Protein 2AD6 (pdb70)

Structure (mmCIF, N/CA/C/O backbone):
data_2AD6
#
_entry.id   2AD6
#
_cell.length_a   201.583
_cell.length_b   61.947
_cell.length_c   123.804
_cell.angle_alpha   90.00
_cell.angle_beta   123.30
_cell.angle_gamma   90.00
#
_symmetry.space_group_name_H-M   'C 1 2 1'
#
loop_
_entity.id
_entity.type
_entity.pdbx_description
1 polymer 'Methanol dehydrogenase subunit 1'
2 polymer 'Methanol dehydrogenase subunit 2'
3 non-polymer 'CALCIUM ION'
4 non-polymer 'PYRROLOQUINOLINE QUINONE'
5 water water
#
loop_
_atom_site.group_PDB
_atom_site.id
_atom_site.type_symbol
_atom_site.label_atom_id
_atom_site.label_alt_id
_atom_site.label_comp_id
_atom_site.label_asym_id
_atom_site.label_entity_id
_atom_site.label_seq_id
_atom_site.pdbx_PDB_ins_code
_atom_site.Cartn_x
_atom_site.Cartn_y
_atom_site.Cartn_z
_atom_site.occupancy
_atom_site.B_iso_or_equiv
_atom_site.auth_seq_id
_atom_site.auth_comp_id
_atom_site.auth_asym_id
_atom_site.auth_atom_id
_atom_site.pdbx_PDB_model_num
ATOM 1 N N . ASP A 1 1 ? 4.423 -8.485 8.725 1.00 13.63 1 ASP A N 1
ATOM 2 C CA . ASP A 1 1 ? 3.945 -8.901 7.376 1.00 14.58 1 ASP A CA 1
ATOM 3 C C . ASP A 1 1 ? 4.184 -10.394 7.194 1.00 13.96 1 ASP A C 1
ATOM 4 O O . ASP A 1 1 ? 4.562 -11.090 8.137 1.00 13.46 1 ASP A O 1
ATOM 9 N N . ALA A 1 2 ? 3.969 -10.879 5.975 1.00 14.48 2 ALA A N 1
ATOM 10 C CA . ALA A 1 2 ? 4.157 -12.289 5.666 1.00 14.58 2 ALA A CA 1
ATOM 11 C C . ALA A 1 2 ? 5.599 -12.743 5.883 1.00 13.69 2 ALA A C 1
ATOM 12 O O . ALA A 1 2 ? 5.840 -13.867 6.326 1.00 14.22 2 ALA A O 1
ATOM 14 N N . ASP A 1 3 ? 6.558 -11.879 5.566 1.00 14.13 3 ASP A N 1
ATOM 15 C CA . ASP A 1 3 ? 7.958 -12.235 5.744 1.00 13.28 3 ASP A CA 1
ATOM 16 C C . ASP A 1 3 ? 8.272 -12.405 7.227 1.00 13.49 3 ASP A C 1
ATOM 17 O O . ASP A 1 3 ? 8.991 -13.329 7.612 1.00 13.34 3 ASP A O 1
ATOM 22 N N . LEU A 1 4 ? 7.744 -11.514 8.061 1.00 12.70 4 LEU A N 1
ATOM 23 C CA . LEU A 1 4 ? 7.981 -11.631 9.495 1.00 12.26 4 LEU A CA 1
ATOM 24 C C . LEU A 1 4 ? 7.389 -12.952 9.980 1.00 12.37 4 LEU A C 1
ATOM 25 O O . LEU A 1 4 ? 8.025 -13.674 10.741 1.00 11.79 4 LEU A O 1
ATOM 30 N N . ASP A 1 5 ? 6.177 -13.272 9.532 1.00 12.53 5 ASP A N 1
ATOM 31 C CA . ASP A 1 5 ? 5.539 -14.524 9.931 1.00 13.07 5 ASP A CA 1
ATOM 32 C C . ASP A 1 5 ? 6.436 -15.704 9.574 1.00 12.49 5 ASP A C 1
ATOM 33 O O . ASP A 1 5 ? 6.564 -16.650 10.347 1.00 12.82 5 ASP A O 1
ATOM 38 N N . LYS A 1 6 ? 7.053 -15.645 8.397 1.00 13.17 6 LYS A N 1
ATOM 39 C CA . LYS A 1 6 ? 7.936 -16.718 7.957 1.00 13.84 6 LYS A CA 1
ATOM 40 C C . LYS A 1 6 ? 9.076 -16.916 8.953 1.00 13.28 6 LYS A C 1
ATOM 41 O O . LYS A 1 6 ? 9.410 -18.046 9.304 1.00 13.82 6 LYS A O 1
ATOM 47 N N . GLN A 1 7 ? 9.669 -15.816 9.410 1.00 13.31 7 GLN A N 1
ATOM 48 C CA . GLN A 1 7 ? 10.759 -15.903 10.378 1.00 13.44 7 GLN A CA 1
ATOM 49 C C . GLN A 1 7 ? 10.249 -16.386 11.728 1.00 13.29 7 GLN A C 1
ATOM 50 O O . GLN A 1 7 ? 10.903 -17.182 12.403 1.00 13.18 7 GLN A O 1
ATOM 56 N N . VAL A 1 8 ? 9.078 -15.898 12.123 1.00 12.44 8 VAL A N 1
ATOM 57 C CA . VAL A 1 8 ? 8.482 -16.301 13.387 1.00 12.41 8 VAL A CA 1
ATOM 58 C C . VAL A 1 8 ? 8.275 -17.815 13.396 1.00 12.66 8 VAL A C 1
ATOM 59 O O . VAL A 1 8 ? 8.451 -18.470 14.422 1.00 13.85 8 VAL A O 1
ATOM 63 N N . ASN A 1 9 ? 7.913 -18.370 12.242 1.00 13.67 9 ASN A N 1
ATOM 64 C CA . ASN A 1 9 ? 7.676 -19.804 12.137 1.00 14.76 9 ASN A CA 1
ATOM 65 C C . ASN A 1 9 ? 8.920 -20.618 11.799 1.00 15.20 9 ASN A C 1
ATOM 66 O O . ASN A 1 9 ? 8.830 -21.819 11.536 1.00 17.34 9 ASN A O 1
ATOM 71 N N . THR A 1 10 ? 10.079 -19.969 11.808 1.00 14.35 10 THR A N 1
ATOM 72 C CA . THR A 1 10 ? 11.333 -20.656 11.519 1.00 14.81 10 THR A CA 1
ATOM 73 C C . THR A 1 10 ? 11.976 -21.078 12.834 1.00 15.22 10 THR A C 1
ATOM 74 O O . THR A 1 10 ? 12.325 -20.234 13.660 1.00 14.48 10 THR A O 1
ATOM 78 N N . ALA A 1 11 ? 12.127 -22.384 13.027 1.00 14.42 11 ALA A N 1
ATOM 79 C CA . ALA A 1 11 ? 12.720 -22.908 14.249 1.00 13.91 11 ALA A CA 1
ATOM 80 C C . ALA A 1 11 ? 14.114 -22.343 14.478 1.00 12.85 11 ALA A C 1
ATOM 81 O O . ALA A 1 11 ? 14.959 -22.358 13.584 1.00 13.06 11 ALA A O 1
ATOM 83 N N . GLY A 1 12 ? 14.343 -21.830 15.681 1.00 12.06 12 GLY A N 1
ATOM 84 C CA . GLY A 1 12 ? 15.649 -21.290 16.011 1.00 12.41 12 GLY A CA 1
ATOM 85 C C . GLY A 1 12 ? 15.903 -19.845 15.627 1.00 12.45 12 GLY A C 1
ATOM 86 O O . GLY A 1 12 ? 16.986 -19.324 15.887 1.00 12.68 12 GLY A O 1
ATOM 87 N N . ALA A 1 13 ? 14.930 -19.195 14.996 1.00 11.34 13 ALA A N 1
ATOM 88 C CA . ALA A 1 13 ? 15.092 -17.794 14.615 1.00 10.57 13 ALA A CA 1
ATOM 89 C C . ALA A 1 13 ? 14.597 -16.914 15.761 1.00 10.04 13 ALA A C 1
ATOM 90 O O . ALA A 1 13 ? 13.900 -17.388 16.655 1.00 10.34 13 ALA A O 1
ATOM 92 N N . TRP A 1 14 ? 14.966 -15.639 15.740 1.00 8.27 14 TRP A N 1
ATOM 93 C CA . TRP A 1 14 ? 14.544 -14.702 16.783 1.00 8.36 14 TRP A CA 1
ATOM 94 C C . TRP A 1 14 ? 14.330 -13.339 16.125 1.00 9.54 14 TRP A C 1
ATOM 95 O O . TRP A 1 14 ? 15.157 -12.436 16.246 1.00 10.09 14 TRP A O 1
ATOM 106 N N . PRO A 1 15 ? 13.200 -13.178 15.418 1.00 8.36 15 PRO A N 1
ATOM 107 C CA . PRO A 1 15 ? 12.840 -11.945 14.713 1.00 9.16 15 PRO A CA 1
ATOM 108 C C . PRO A 1 15 ? 12.105 -10.878 15.518 1.00 8.64 15 PRO A C 1
ATOM 109 O O . PRO A 1 15 ? 11.868 -9.781 15.011 1.00 8.99 15 PRO A O 1
ATOM 113 N N . ILE A 1 16 ? 11.741 -11.197 16.757 1.00 8.62 16 ILE A N 1
ATOM 114 C CA . ILE A 1 16 ? 11.018 -10.256 17.609 1.00 9.32 16 ILE A CA 1
ATOM 115 C C . ILE A 1 16 ? 11.646 -10.166 18.999 1.00 9.33 16 ILE A C 1
ATOM 116 O O . ILE A 1 16 ? 11.871 -11.180 19.659 1.00 9.70 16 ILE A O 1
ATOM 121 N N . ALA A 1 17 ? 11.914 -8.936 19.434 1.00 8.55 17 ALA A N 1
ATOM 122 C CA . ALA A 1 17 ? 12.545 -8.666 20.724 1.00 8.75 17 ALA A CA 1
ATOM 123 C C . ALA A 1 17 ? 11.914 -9.387 21.906 1.00 8.82 17 ALA A C 1
ATOM 124 O O . ALA A 1 17 ? 12.617 -9.877 22.795 1.00 9.02 17 ALA A O 1
ATOM 126 N N . THR A 1 18 ? 10.588 -9.447 21.922 1.00 8.45 18 THR A N 1
ATOM 127 C CA . THR A 1 18 ? 9.873 -10.088 23.013 1.00 9.60 18 THR A CA 1
ATOM 128 C C . THR A 1 18 ? 9.626 -11.585 22.828 1.00 9.47 18 THR A C 1
ATOM 129 O O . THR A 1 18 ? 8.901 -12.196 23.613 1.00 9.02 18 THR A O 1
ATOM 133 N N . GLY A 1 19 ? 10.224 -12.168 21.791 1.00 10.16 19 GLY A N 1
ATOM 134 C CA . GLY A 1 19 ? 10.089 -13.597 21.560 1.00 10.26 19 GLY A CA 1
ATOM 135 C C . GLY A 1 19 ? 8.960 -14.068 20.662 1.00 10.31 19 GLY A C 1
ATOM 136 O O . GLY A 1 19 ? 8.909 -15.244 20.296 1.00 10.93 19 GLY A O 1
ATOM 137 N N . GLY A 1 20 ? 8.061 -13.160 20.304 1.00 10.02 20 GLY A N 1
ATOM 138 C CA . GLY A 1 20 ? 6.936 -13.523 19.460 1.00 10.57 20 GLY A CA 1
ATOM 139 C C . GLY A 1 20 ? 5.840 -12.486 19.587 1.00 10.76 20 GLY A C 1
ATOM 140 O O . GLY A 1 20 ? 5.972 -11.540 20.363 1.00 10.71 20 GLY A O 1
ATOM 141 N N . TYR A 1 21 ? 4.754 -12.657 18.841 1.00 10.20 21 TYR A N 1
ATOM 142 C CA . TYR A 1 21 ? 3.656 -11.697 18.890 1.00 9.90 21 TYR A CA 1
ATOM 143 C C . TYR A 1 21 ? 3.018 -11.573 20.273 1.00 9.23 21 TYR A C 1
ATOM 144 O O . TYR A 1 21 ? 2.631 -10.478 20.683 1.00 8.61 21 TYR A O 1
ATOM 153 N N . TYR A 1 22 ? 2.910 -12.691 20.986 1.00 10.28 22 TYR A N 1
ATOM 154 C CA . TYR A 1 22 ? 2.316 -12.699 22.322 1.00 10.76 22 TYR A CA 1
ATOM 155 C C . TYR A 1 22 ? 3.298 -12.210 23.381 1.00 9.54 22 TYR A C 1
ATOM 156 O O . TYR A 1 22 ? 2.942 -12.065 24.552 1.00 9.80 22 TYR A O 1
ATOM 165 N N . SER A 1 23 ? 4.539 -11.979 22.963 1.00 9.93 23 SER A N 1
ATOM 166 C CA . SER A 1 23 ? 5.584 -11.494 23.858 1.00 10.20 23 SER A CA 1
ATOM 167 C C . SER A 1 23 ? 5.772 -12.328 25.125 1.00 9.85 23 SER A C 1
ATOM 168 O O . SER A 1 23 ? 5.912 -11.788 26.226 1.00 10.02 23 SER A O 1
ATOM 171 N N . GLN A 1 24 ? 5.786 -13.648 24.961 1.00 9.52 24 GLN A N 1
ATOM 172 C CA . GLN A 1 24 ? 5.970 -14.565 26.081 1.00 9.94 24 GLN A CA 1
ATOM 173 C C . GLN A 1 24 ? 7.454 -14.755 26.375 1.00 10.04 24 GLN A C 1
ATOM 174 O O . GLN A 1 24 ? 7.825 -15.395 27.362 1.00 8.90 24 GLN A O 1
ATOM 180 N N . HIS A 1 25 ? 8.289 -14.197 25.501 1.00 9.20 25 HIS A N 1
ATOM 181 C CA . HIS A 1 25 ? 9.743 -14.258 25.622 1.00 9.41 25 HIS A CA 1
ATOM 182 C C . HIS A 1 25 ? 10.247 -15.626 26.077 1.00 9.92 25 HIS A C 1
ATOM 183 O O . HIS A 1 25 ? 10.944 -15.757 27.091 1.00 9.68 25 HIS A O 1
ATOM 190 N N . ASN A 1 26 ? 9.884 -16.649 25.310 1.00 9.85 26 ASN A N 1
ATOM 191 C CA . ASN A 1 26 ? 10.299 -18.012 25.603 1.00 10.07 26 ASN A CA 1
ATOM 192 C C . ASN A 1 26 ? 10.777 -18.707 24.331 1.00 10.45 26 ASN A C 1
ATOM 193 O O . ASN A 1 26 ? 10.788 -18.109 23.250 1.00 10.40 26 ASN A O 1
ATOM 198 N N . SER A 1 27 ? 11.180 -19.964 24.461 1.00 10.34 27 SER A N 1
ATOM 199 C CA . SER A 1 27 ? 11.670 -20.718 23.318 1.00 10.45 27 SER A CA 1
ATOM 200 C C . SER A 1 27 ? 11.507 -22.215 23.497 1.00 10.79 27 SER A C 1
ATOM 201 O O . SER A 1 27 ? 11.685 -22.742 24.596 1.00 11.04 27 SER A O 1
ATOM 204 N N . PRO A 1 28 ? 11.160 -22.923 22.412 1.00 11.44 28 PRO A N 1
ATOM 205 C CA . PRO A 1 28 ? 10.988 -24.374 22.485 1.00 12.17 28 PRO A CA 1
ATOM 206 C C . PRO A 1 28 ? 12.322 -25.115 22.361 1.00 12.22 28 PRO A C 1
ATOM 207 O O . PRO A 1 28 ? 12.367 -26.341 22.462 1.00 12.75 28 PRO A O 1
ATOM 211 N N . LEU A 1 29 ? 13.405 -24.370 22.144 1.00 11.67 29 LEU A N 1
ATOM 212 C CA . LEU A 1 29 ? 14.728 -24.983 22.020 1.00 11.92 29 LEU A CA 1
ATOM 213 C C . LEU A 1 29 ? 15.088 -25.616 23.356 1.00 12.47 29 LEU A C 1
ATOM 214 O O . LEU A 1 29 ? 15.163 -24.929 24.376 1.00 13.07 29 LEU A O 1
ATOM 219 N N . ALA A 1 30 ? 15.315 -26.928 23.342 1.00 13.14 30 ALA A N 1
ATOM 220 C CA . ALA A 1 30 ? 15.619 -27.660 24.563 1.00 12.70 30 ALA A CA 1
ATOM 221 C C . ALA A 1 30 ? 16.954 -28.396 24.596 1.00 13.12 30 ALA A C 1
ATOM 222 O O . ALA A 1 30 ? 17.165 -29.245 25.463 1.00 14.38 30 ALA A O 1
ATOM 224 N N . GLN A 1 31 ? 17.857 -28.082 23.673 1.00 12.76 31 GLN A N 1
ATOM 225 C CA . GLN A 1 31 ? 19.153 -28.748 23.664 1.00 13.12 31 GLN A CA 1
ATOM 226 C C . GLN A 1 31 ? 19.837 -28.523 25.006 1.00 13.00 31 GLN A C 1
ATOM 227 O O . GLN A 1 31 ? 20.403 -29.449 25.592 1.00 13.53 31 GLN A O 1
ATOM 233 N N . ILE A 1 32 ? 19.793 -27.285 25.485 1.00 12.62 32 ILE A N 1
ATOM 234 C CA . ILE A 1 32 ? 20.382 -26.961 26.777 1.00 11.93 32 ILE A CA 1
ATOM 235 C C . ILE A 1 32 ? 19.286 -27.189 27.811 1.00 11.91 32 ILE A C 1
ATOM 236 O O . ILE A 1 32 ? 18.195 -26.622 27.705 1.00 12.78 32 ILE A O 1
ATOM 241 N N . ASN A 1 33 ? 19.562 -28.038 28.796 1.00 11.92 33 ASN A N 1
ATOM 242 C CA . ASN A 1 33 ? 18.580 -28.339 29.830 1.00 12.40 33 ASN A CA 1
ATOM 243 C C . ASN A 1 33 ? 19.201 -28.380 31.219 1.00 12.36 33 ASN A C 1
ATOM 244 O O . ASN A 1 33 ? 20.389 -28.114 31.385 1.00 12.54 33 ASN A O 1
ATOM 249 N N . LYS A 1 34 ? 18.388 -28.719 32.214 1.00 13.47 34 LYS A N 1
ATOM 250 C CA . LYS A 1 34 ? 18.849 -28.778 33.595 1.00 13.52 34 LYS A CA 1
ATOM 251 C C . LYS A 1 34 ? 20.046 -29.700 33.800 1.00 13.98 34 LYS A C 1
ATOM 252 O O . LYS A 1 34 ? 20.936 -29.400 34.594 1.00 15.47 34 LYS A O 1
ATOM 258 N N . SER A 1 35 ? 20.068 -30.819 33.083 1.00 14.52 35 SER A N 1
ATOM 259 C CA . SER A 1 35 ? 21.144 -31.792 33.229 1.00 15.77 35 SER A CA 1
ATOM 260 C C . SER A 1 35 ? 22.487 -31.409 32.619 1.00 15.73 35 SER A C 1
ATOM 261 O O . SER A 1 35 ? 23.525 -31.889 33.072 1.00 16.89 35 SER A O 1
ATOM 264 N N . ASN A 1 36 ? 22.486 -30.549 31.605 1.00 14.11 36 ASN A N 1
ATOM 265 C CA . ASN A 1 36 ? 23.744 -30.180 30.965 1.00 13.05 36 ASN A CA 1
ATOM 266 C C . ASN A 1 36 ? 24.101 -28.698 30.981 1.00 12.70 36 ASN A C 1
ATOM 267 O O . ASN A 1 36 ? 25.153 -28.314 30.468 1.00 12.97 36 ASN A O 1
ATOM 272 N N . VAL A 1 37 ? 23.250 -27.864 31.569 1.00 12.66 37 VAL A N 1
ATOM 273 C CA . VAL A 1 37 ? 23.528 -26.432 31.589 1.00 12.30 37 VAL A CA 1
ATOM 274 C C . VAL A 1 37 ? 24.865 -26.111 32.258 1.00 12.91 37 VAL A C 1
ATOM 275 O O . VAL A 1 37 ? 25.504 -25.111 31.931 1.00 11.91 37 VAL A O 1
ATOM 279 N N . LYS A 1 38 ? 25.296 -26.965 33.180 1.00 11.67 38 LYS A N 1
ATOM 280 C CA . LYS A 1 38 ? 26.566 -26.750 33.864 1.00 14.07 38 LYS A CA 1
ATOM 281 C C . LYS A 1 38 ? 27.724 -26.754 32.868 1.00 14.10 38 LYS A C 1
ATOM 282 O O . LYS A 1 38 ? 28.796 -26.213 33.148 1.00 15.17 38 LYS A O 1
ATOM 288 N N . ASN A 1 39 ? 27.505 -27.358 31.704 1.00 13.97 39 ASN A N 1
ATOM 289 C CA . ASN A 1 39 ? 28.547 -27.442 30.684 1.00 14.32 39 ASN A CA 1
ATOM 290 C C . ASN A 1 39 ? 28.521 -26.311 29.660 1.00 14.29 39 ASN A C 1
ATOM 291 O O . ASN A 1 39 ? 29.317 -26.303 28.722 1.00 15.40 39 ASN A O 1
ATOM 296 N N . VAL A 1 40 ? 27.609 -25.360 29.832 1.00 12.26 40 VAL A N 1
ATOM 297 C CA . VAL A 1 40 ? 27.526 -24.238 28.904 1.00 12.23 40 VAL A CA 1
ATOM 298 C C . VAL A 1 40 ? 28.764 -23.354 29.042 1.00 12.70 40 VAL A C 1
ATOM 299 O O . VAL A 1 40 ? 29.244 -23.103 30.148 1.00 12.24 40 VAL A O 1
ATOM 303 N N . LYS A 1 41 ? 29.282 -22.895 27.908 1.00 12.05 41 LYS A N 1
ATOM 304 C CA . LYS A 1 41 ? 30.470 -22.052 27.900 1.00 12.27 41 LYS A CA 1
ATOM 305 C C . LYS A 1 41 ? 30.332 -20.940 26.874 1.00 12.11 41 LYS A C 1
ATOM 306 O O . LYS A 1 41 ? 29.451 -20.979 26.018 1.00 11.25 41 LYS A O 1
ATOM 312 N N . ALA A 1 42 ? 31.203 -19.942 26.969 1.00 10.75 42 ALA A N 1
ATOM 313 C CA . ALA A 1 42 ? 31.170 -18.835 26.027 1.00 10.85 42 ALA A CA 1
ATOM 314 C C . ALA A 1 42 ? 31.538 -19.359 24.641 1.00 10.69 42 ALA A C 1
ATOM 315 O O . ALA A 1 42 ? 32.491 -20.127 24.492 1.00 11.53 42 ALA A O 1
ATOM 317 N N . ALA A 1 43 ? 30.768 -18.952 23.634 1.00 10.68 43 ALA A N 1
ATOM 318 C CA . ALA A 1 43 ? 31.006 -19.369 22.255 1.00 10.10 43 ALA A CA 1
ATOM 319 C C . ALA A 1 43 ? 31.825 -18.308 21.527 1.00 9.87 43 ALA A C 1
ATOM 320 O O . ALA A 1 43 ? 32.812 -18.615 20.862 1.00 11.21 43 ALA A O 1
ATOM 322 N N . TRP A 1 44 ? 31.396 -17.057 21.656 1.00 9.11 44 TRP A N 1
ATOM 323 C CA . TRP A 1 44 ? 32.073 -15.920 21.045 1.00 9.09 44 TRP A CA 1
ATOM 324 C C . TRP A 1 44 ? 31.496 -14.632 21.615 1.00 9.03 44 TRP A C 1
ATOM 325 O O . TRP A 1 44 ? 30.528 -14.663 22.375 1.00 9.15 44 TRP A O 1
ATOM 336 N N . SER A 1 45 ? 32.095 -13.501 21.260 1.00 8.66 45 SER A N 1
ATOM 337 C CA . SER A 1 45 ? 31.634 -12.214 21.766 1.00 9.32 45 SER A CA 1
ATOM 338 C C . SER A 1 45 ? 31.818 -11.110 20.734 1.00 8.50 45 SER A C 1
ATOM 339 O O . SER A 1 45 ? 32.542 -11.281 19.755 1.00 8.86 45 SER A O 1
ATOM 342 N N . PHE A 1 46 ? 31.175 -9.971 20.972 1.00 7.39 46 PHE A N 1
ATOM 343 C CA . PHE A 1 46 ? 31.235 -8.853 20.038 1.00 8.60 46 PHE A CA 1
ATOM 344 C C . PHE A 1 46 ? 31.032 -7.518 20.746 1.00 8.67 46 PHE A C 1
ATOM 345 O O . PHE A 1 46 ? 29.991 -7.291 21.353 1.00 8.33 46 PHE A O 1
ATOM 353 N N . SER A 1 47 ? 32.019 -6.633 20.656 1.00 7.84 47 SER A N 1
ATOM 354 C CA . SER A 1 47 ? 31.908 -5.318 21.281 1.00 8.16 47 SER A CA 1
ATOM 355 C C . SER A 1 47 ? 31.275 -4.333 20.302 1.00 8.53 47 SER A C 1
ATOM 356 O O . SER A 1 47 ? 31.555 -4.371 19.107 1.00 8.74 47 SER A O 1
ATOM 359 N N . THR A 1 48 ? 30.426 -3.448 20.812 1.00 8.20 48 THR A N 1
ATOM 360 C CA . THR A 1 48 ? 29.769 -2.457 19.968 1.00 8.62 48 THR A CA 1
ATOM 361 C C . THR A 1 48 ? 30.628 -1.208 19.779 1.00 9.63 48 THR A C 1
ATOM 362 O O . THR A 1 48 ? 30.351 -0.388 18.905 1.00 9.29 48 THR A O 1
ATOM 366 N N . GLY A 1 49 ? 31.663 -1.062 20.603 1.00 8.56 49 GLY A N 1
ATOM 367 C CA . GLY A 1 49 ? 32.515 0.111 20.504 1.00 10.40 49 GLY A CA 1
ATOM 368 C C . GLY A 1 49 ? 31.829 1.330 21.096 1.00 9.53 49 GLY A C 1
ATOM 369 O O . GLY A 1 49 ? 32.211 2.468 20.820 1.00 11.08 49 GLY A O 1
ATOM 370 N N . VAL A 1 50 ? 30.808 1.082 21.914 1.00 8.51 50 VAL A N 1
ATOM 371 C CA . VAL A 1 50 ? 30.040 2.136 22.565 1.00 8.45 50 VAL A CA 1
ATOM 372 C C . VAL A 1 50 ? 29.892 1.791 24.047 1.00 8.19 50 VAL A C 1
ATOM 373 O O . VAL A 1 50 ? 29.858 0.617 24.414 1.00 7.88 50 VAL A O 1
ATOM 377 N N . LEU A 1 51 ? 29.825 2.810 24.897 1.00 8.36 51 LEU A N 1
ATOM 378 C CA . LEU A 1 51 ? 29.649 2.586 26.327 1.00 9.08 51 LEU A CA 1
ATOM 379 C C . LEU A 1 51 ? 28.192 2.876 26.690 1.00 9.25 51 LEU A C 1
ATOM 380 O O . LEU A 1 51 ? 27.322 2.831 25.820 1.00 9.26 51 LEU A O 1
ATOM 385 N N . ASN A 1 52 ? 27.926 3.171 27.960 1.00 8.99 52 ASN A N 1
ATOM 386 C CA . ASN A 1 52 ? 26.566 3.443 28.425 1.00 8.84 52 ASN A CA 1
ATOM 387 C C . ASN A 1 52 ? 25.726 2.167 28.415 1.00 7.71 52 ASN A C 1
ATOM 388 O O . ASN A 1 52 ? 26.181 1.112 27.969 1.00 8.61 52 ASN A O 1
ATOM 393 N N . GLY A 1 53 ? 24.495 2.269 28.905 1.00 8.25 53 GLY A N 1
ATOM 394 C CA . GLY A 1 53 ? 23.628 1.106 28.970 1.00 8.26 53 GLY A CA 1
ATOM 395 C C . GLY A 1 53 ? 23.298 0.440 27.649 1.00 8.67 53 GLY A C 1
ATOM 396 O O . GLY A 1 53 ? 22.905 1.103 26.688 1.00 9.35 53 GLY A O 1
ATOM 397 N N . HIS A 1 54 ? 23.459 -0.879 27.604 1.00 8.54 54 HIS A N 1
ATOM 398 C CA . HIS A 1 54 ? 23.144 -1.644 26.402 1.00 7.58 54 HIS A CA 1
ATOM 399 C C . HIS A 1 54 ? 21.936 -2.532 26.663 1.00 7.87 54 HIS A C 1
ATOM 400 O O . HIS A 1 54 ? 22.059 -3.679 27.098 1.00 8.43 54 HIS A O 1
ATOM 407 N N . GLU A 1 55 ? 20.755 -1.977 26.405 1.00 8.13 55 GLU A N 1
ATOM 408 C CA . GLU A 1 55 ? 19.512 -2.701 26.620 1.00 8.06 55 GLU A CA 1
ATOM 409 C C . GLU A 1 55 ? 19.118 -3.544 25.418 1.00 8.21 55 GLU A C 1
ATOM 410 O O . GLU A 1 55 ? 19.826 -3.577 24.408 1.00 8.54 55 GLU A O 1
ATOM 416 N N . GLY A 1 56 ? 18.000 -4.247 25.547 1.00 7.65 56 GLY A N 1
ATOM 417 C CA . GLY A 1 56 ? 17.532 -5.096 24.471 1.00 8.70 56 GLY A CA 1
ATOM 418 C C . GLY A 1 56 ? 18.393 -6.326 24.250 1.00 7.80 56 GLY A C 1
ATOM 419 O O . GLY A 1 56 ? 19.176 -6.736 25.117 1.00 7.78 56 GLY A O 1
ATOM 420 N N . ALA A 1 57 ? 18.244 -6.914 23.069 1.00 9.12 57 ALA A N 1
ATOM 421 C CA . ALA A 1 57 ? 18.978 -8.112 22.685 1.00 8.77 57 ALA A CA 1
ATOM 422 C C . ALA A 1 57 ? 19.025 -8.147 21.161 1.00 8.20 57 ALA A C 1
ATOM 423 O O . ALA A 1 57 ? 18.217 -7.504 20.496 1.00 7.83 57 ALA A O 1
ATOM 425 N N . PRO A 1 58 ? 19.967 -8.905 20.585 1.00 8.88 58 PRO A N 1
ATOM 426 C CA . PRO A 1 58 ? 20.060 -8.969 19.126 1.00 8.89 58 PRO A CA 1
ATOM 427 C C . PRO A 1 58 ? 18.947 -9.779 18.476 1.00 9.55 58 PRO A C 1
ATOM 428 O O . PRO A 1 58 ? 18.232 -10.528 19.144 1.00 9.19 58 PRO A O 1
ATOM 432 N N . LEU A 1 59 ? 18.800 -9.603 17.168 1.00 8.87 59 LEU A N 1
ATOM 433 C CA . LEU A 1 59 ? 17.807 -10.345 16.398 1.00 8.87 59 LEU A CA 1
ATOM 434 C C . LEU A 1 59 ? 18.546 -11.365 15.549 1.00 8.69 59 LEU A C 1
ATOM 435 O O . LEU A 1 59 ? 19.700 -11.155 15.174 1.00 9.96 59 LEU A O 1
ATOM 440 N N . VAL A 1 60 ? 17.887 -12.478 15.258 1.00 9.97 60 VAL A N 1
ATOM 441 C CA . VAL A 1 60 ? 18.474 -13.491 14.399 1.00 9.52 60 VAL A CA 1
ATOM 442 C C . VAL A 1 60 ? 17.451 -13.810 13.316 1.00 10.14 60 VAL A C 1
ATOM 443 O O . VAL A 1 60 ? 16.334 -14.242 13.603 1.00 10.24 60 VAL A O 1
ATOM 447 N N . ILE A 1 61 ? 17.838 -13.546 12.073 1.00 9.76 61 ILE A N 1
ATOM 448 C CA . ILE A 1 61 ? 16.990 -13.788 10.911 1.00 10.61 61 ILE A CA 1
ATOM 449 C C . ILE A 1 61 ? 17.764 -14.761 10.033 1.00 10.50 61 ILE A C 1
ATOM 450 O O . ILE A 1 61 ? 18.830 -14.426 9.519 1.00 10.18 61 ILE A O 1
ATOM 455 N N . GLY A 1 62 ? 17.236 -15.965 9.860 1.00 10.86 62 GLY A N 1
ATOM 456 C CA . GLY A 1 62 ? 17.954 -16.942 9.064 1.00 10.75 62 GLY A CA 1
ATOM 457 C C . GLY A 1 62 ? 19.298 -17.194 9.725 1.00 10.11 62 GLY A C 1
ATOM 458 O O . GLY A 1 62 ? 19.355 -17.513 10.914 1.00 10.91 62 GLY A O 1
ATOM 459 N N . ASP A 1 63 ? 20.379 -17.037 8.966 1.00 10.04 63 ASP A N 1
ATOM 460 C CA . ASP A 1 63 ? 21.726 -17.252 9.492 1.00 10.72 63 ASP A CA 1
ATOM 461 C C . ASP A 1 63 ? 22.419 -15.923 9.793 1.00 10.60 63 ASP A C 1
ATOM 462 O O . ASP A 1 63 ? 23.644 -15.861 9.908 1.00 11.60 63 ASP A O 1
ATOM 467 N N . MET A 1 64 ? 21.626 -14.865 9.929 1.00 10.97 64 MET A N 1
ATOM 468 C CA . MET A 1 64 ? 22.158 -13.536 10.206 1.00 10.51 64 MET A CA 1
ATOM 469 C C . MET A 1 64 ? 21.754 -13.012 11.580 1.00 10.15 64 MET A C 1
ATOM 470 O O . MET A 1 64 ? 20.628 -13.222 12.029 1.00 10.98 64 MET A O 1
ATOM 475 N N . MET A 1 65 ? 22.685 -12.338 12.249 1.00 9.45 65 MET A N 1
ATOM 476 C CA . MET A 1 65 ? 22.397 -11.741 13.546 1.00 9.01 65 MET A CA 1
ATOM 477 C C . MET A 1 65 ? 22.587 -10.236 13.422 1.00 9.30 65 MET A C 1
ATOM 478 O O . MET A 1 65 ? 23.486 -9.766 12.721 1.00 9.52 65 MET A O 1
ATOM 483 N N . TYR A 1 66 ? 21.731 -9.484 14.099 1.00 8.62 66 TYR A N 1
ATOM 484 C CA . TYR A 1 66 ? 21.803 -8.034 14.069 1.00 8.87 66 TYR A CA 1
ATOM 485 C C . TYR A 1 66 ? 21.945 -7.521 15.493 1.00 9.88 66 TYR A C 1
ATOM 486 O O . TYR A 1 66 ? 21.085 -7.761 16.343 1.00 9.85 66 TYR A O 1
ATOM 495 N N . VAL A 1 67 ? 23.054 -6.829 15.738 1.00 8.55 67 VAL A N 1
ATOM 496 C CA . VAL A 1 67 ? 23.382 -6.285 17.052 1.00 8.62 67 VAL A CA 1
ATOM 497 C C . VAL A 1 67 ? 23.221 -4.766 17.066 1.00 9.15 67 VAL A C 1
ATOM 498 O O . VAL A 1 67 ? 23.522 -4.097 16.078 1.00 9.59 67 VAL A O 1
ATOM 502 N N . HIS A 1 68 ? 22.748 -4.224 18.187 1.00 8.71 68 HIS A N 1
ATOM 503 C CA . HIS A 1 68 ? 22.553 -2.782 18.305 1.00 7.61 68 HIS A CA 1
ATOM 504 C C . HIS A 1 68 ? 23.216 -2.239 19.571 1.00 8.48 68 HIS A C 1
ATOM 505 O O . HIS A 1 68 ? 23.315 -2.934 20.582 1.00 8.69 68 HIS A O 1
ATOM 512 N N . SER A 1 69 ? 23.645 -0.984 19.512 1.00 8.29 69 SER A N 1
ATOM 513 C CA . SER A 1 69 ? 24.318 -0.346 20.642 1.00 8.11 69 SER A CA 1
ATOM 514 C C . SER A 1 69 ? 23.468 0.750 21.265 1.00 8.62 69 SER A C 1
ATOM 515 O O . SER A 1 69 ? 22.349 1.014 20.829 1.00 8.74 69 SER A O 1
ATOM 518 N N . ALA A 1 70 ? 24.019 1.383 22.297 1.00 8.90 70 ALA A N 1
ATOM 519 C CA . ALA A 1 70 ? 23.359 2.505 22.944 1.00 8.86 70 ALA A CA 1
ATOM 520 C C . ALA A 1 70 ? 23.623 3.661 21.979 1.00 9.17 70 ALA A C 1
ATOM 521 O O . ALA A 1 70 ? 24.229 3.461 20.923 1.00 8.87 70 ALA A O 1
ATOM 523 N N . PHE A 1 71 ? 23.171 4.860 22.326 1.00 9.67 71 PHE A N 1
ATOM 524 C CA . PHE A 1 71 ? 23.413 6.029 21.481 1.00 9.47 71 PHE A CA 1
ATOM 525 C C . PHE A 1 71 ? 24.913 6.028 21.158 1.00 10.30 71 PHE A C 1
ATOM 526 O O . PHE A 1 71 ? 25.731 5.759 22.036 1.00 10.85 71 PHE A O 1
ATOM 534 N N . PRO A 1 72 ? 25.305 6.390 19.923 1.00 10.76 72 PRO A N 1
ATOM 535 C CA . PRO A 1 72 ? 24.553 6.827 18.741 1.00 10.42 72 PRO A CA 1
ATOM 536 C C . PRO A 1 72 ? 23.751 5.805 17.932 1.00 9.98 72 PRO A C 1
ATOM 537 O O . PRO A 1 72 ? 23.540 5.992 16.733 1.00 10.09 72 PRO A O 1
ATOM 541 N N . ASN A 1 73 ? 23.321 4.728 18.579 1.00 10.25 73 ASN A N 1
ATOM 542 C CA . ASN A 1 73 ? 22.485 3.721 17.929 1.00 8.63 73 ASN A CA 1
ATOM 543 C C . ASN A 1 73 ? 23.056 3.048 16.679 1.00 8.96 73 ASN A C 1
ATOM 544 O O . ASN A 1 73 ? 22.479 3.152 15.593 1.00 10.17 73 ASN A O 1
ATOM 549 N N . ASN A 1 74 ? 24.172 2.343 16.833 1.00 8.61 74 ASN A N 1
ATOM 550 C CA . ASN A 1 74 ? 24.791 1.655 15.708 1.00 8.68 74 ASN A CA 1
ATOM 551 C C . ASN A 1 74 ? 24.185 0.269 15.499 1.00 8.96 74 ASN A C 1
ATOM 552 O O . ASN A 1 74 ? 23.754 -0.385 16.452 1.00 9.51 74 ASN A O 1
ATOM 557 N N . THR A 1 75 ? 24.159 -0.171 14.245 1.00 9.15 75 THR A N 1
ATOM 558 C CA . THR A 1 75 ? 23.631 -1.487 13.894 1.00 9.23 75 THR A CA 1
ATOM 559 C C . THR A 1 75 ? 24.743 -2.284 13.218 1.00 8.87 75 THR A C 1
ATOM 560 O O . THR A 1 75 ? 25.422 -1.775 12.329 1.00 9.22 75 THR A O 1
ATOM 564 N N . TYR A 1 76 ? 24.927 -3.529 13.645 1.00 8.80 76 TYR A N 1
ATOM 565 C CA . TYR A 1 76 ? 25.950 -4.393 13.069 1.00 8.27 76 TYR A CA 1
ATOM 566 C C . TYR A 1 76 ? 25.324 -5.704 12.617 1.00 9.13 76 TYR A C 1
ATOM 567 O O . TYR A 1 76 ? 24.645 -6.372 13.396 1.00 9.50 76 TYR A O 1
ATOM 576 N N . ALA A 1 77 ? 25.555 -6.065 11.359 1.00 8.96 77 ALA A N 1
ATOM 577 C CA . ALA A 1 77 ? 25.016 -7.302 10.807 1.00 9.84 77 ALA A CA 1
ATOM 578 C C . ALA A 1 77 ? 26.123 -8.340 10.684 1.00 8.93 77 ALA A C 1
ATOM 579 O O . ALA A 1 77 ? 27.152 -8.096 10.050 1.00 9.40 77 ALA A O 1
ATOM 581 N N . LEU A 1 78 ? 25.901 -9.500 11.290 1.00 8.76 78 LEU A N 1
ATOM 582 C CA . LEU A 1 78 ? 26.879 -10.578 11.270 1.00 10.17 78 LEU A CA 1
ATOM 583 C C . LEU A 1 78 ? 26.263 -11.865 10.743 1.00 10.10 78 LEU A C 1
ATOM 584 O O . LEU A 1 78 ? 25.121 -12.184 11.067 1.00 11.70 78 LEU A O 1
ATOM 589 N N . ASN A 1 79 ? 27.004 -12.600 9.921 1.00 10.13 79 ASN A N 1
ATOM 590 C CA . ASN A 1 79 ? 26.499 -13.883 9.464 1.00 9.83 79 ASN A CA 1
ATOM 591 C C . ASN A 1 79 ? 27.080 -14.869 10.472 1.00 9.71 79 ASN A C 1
ATOM 592 O O . ASN A 1 79 ? 28.285 -14.850 10.752 1.00 7.95 79 ASN A O 1
ATOM 597 N N . LEU A 1 80 ? 26.221 -15.714 11.029 1.00 9.85 80 LEU A N 1
ATOM 598 C CA . LEU A 1 80 ? 26.629 -16.678 12.044 1.00 9.38 80 LEU A CA 1
ATOM 599 C C . LEU A 1 80 ? 27.703 -17.672 11.608 1.00 9.81 80 LEU A C 1
ATOM 600 O O . LEU A 1 80 ? 28.339 -18.312 12.448 1.00 10.39 80 LEU A O 1
ATOM 605 N N . ASN A 1 81 ? 27.916 -17.797 10.303 1.00 10.49 81 ASN A N 1
ATOM 606 C CA . ASN A 1 81 ? 28.945 -18.699 9.803 1.00 11.21 81 ASN A CA 1
ATOM 607 C C . ASN A 1 81 ? 30.328 -18.135 10.126 1.00 11.24 81 ASN A C 1
ATOM 608 O O . ASN A 1 81 ? 31.312 -18.869 10.148 1.00 11.88 81 ASN A O 1
ATOM 613 N N . ASP A 1 82 ? 30.394 -16.831 10.384 1.00 10.69 82 ASP A N 1
ATOM 614 C CA . ASP A 1 82 ? 31.658 -16.179 10.723 1.00 10.29 82 ASP A CA 1
ATOM 615 C C . ASP A 1 82 ? 31.405 -14.869 11.469 1.00 10.16 82 ASP A C 1
ATOM 616 O O . ASP A 1 82 ? 31.405 -13.790 10.878 1.00 9.99 82 ASP A O 1
ATOM 621 N N . PRO A 1 83 ? 31.185 -14.954 12.790 1.00 9.99 83 PRO A N 1
ATOM 622 C CA . PRO A 1 83 ? 30.925 -13.781 13.632 1.00 10.83 83 PRO A CA 1
ATOM 623 C C . PRO A 1 83 ? 32.032 -12.729 13.610 1.00 10.51 83 PRO A C 1
ATOM 624 O O . PRO A 1 83 ? 31.842 -11.615 14.091 1.00 11.04 83 PRO A O 1
ATOM 628 N N . GLY A 1 84 ? 33.188 -13.083 13.057 1.00 11.23 84 GLY A N 1
ATOM 629 C CA . GLY A 1 84 ? 34.290 -12.139 13.006 1.00 10.65 84 GLY A CA 1
ATOM 630 C C . GLY A 1 84 ? 34.161 -11.098 11.911 1.00 9.87 84 GLY A C 1
ATOM 631 O O . GLY A 1 84 ? 34.832 -10.067 11.942 1.00 11.68 84 GLY A O 1
ATOM 632 N N . LYS A 1 85 ? 33.291 -11.360 10.941 1.00 10.64 85 LYS A N 1
ATOM 633 C CA . LYS A 1 85 ? 33.102 -10.443 9.827 1.00 10.32 85 LYS A CA 1
ATOM 634 C C . LYS A 1 85 ? 31.827 -9.622 9.953 1.00 10.05 85 LYS A C 1
ATOM 635 O O . LYS A 1 85 ? 30.741 -10.173 10.125 1.00 10.47 85 LYS A O 1
ATOM 641 N N . ILE A 1 86 ? 31.962 -8.302 9.878 1.00 11.16 86 ILE A N 1
ATOM 642 C CA . ILE A 1 86 ? 30.802 -7.426 9.946 1.00 10.26 86 ILE A CA 1
ATOM 643 C C . ILE A 1 86 ? 30.329 -7.240 8.501 1.00 10.54 86 ILE A C 1
ATOM 644 O O . ILE A 1 86 ? 30.911 -6.467 7.738 1.00 10.39 86 ILE A O 1
ATOM 649 N N . VAL A 1 87 ? 29.284 -7.976 8.129 1.00 9.41 87 VAL A N 1
ATOM 650 C CA . VAL A 1 87 ? 28.745 -7.924 6.771 1.00 9.41 87 VAL A CA 1
ATOM 651 C C . VAL A 1 87 ? 28.371 -6.507 6.365 1.00 9.98 87 VAL A C 1
ATOM 652 O O . VAL A 1 87 ? 28.721 -6.054 5.276 1.00 9.85 87 VAL A O 1
ATOM 656 N N . TRP A 1 88 ? 27.635 -5.817 7.227 1.00 8.81 88 TRP A N 1
ATOM 657 C CA . TRP A 1 88 ? 27.285 -4.428 6.982 1.00 8.80 88 TRP A CA 1
ATOM 658 C C . TRP A 1 88 ? 27.033 -3.753 8.315 1.00 9.54 88 TRP A C 1
ATOM 659 O O . TRP A 1 88 ? 26.809 -4.419 9.328 1.00 9.31 88 TRP A O 1
ATOM 670 N N . GLN A 1 89 ? 27.104 -2.430 8.320 1.00 9.21 89 GLN A N 1
ATOM 671 C CA . GLN A 1 89 ? 26.899 -1.672 9.542 1.00 9.87 89 GLN A CA 1
ATOM 672 C C . GLN A 1 89 ? 26.322 -0.306 9.238 1.00 10.27 89 GLN A C 1
ATOM 673 O O . GLN A 1 89 ? 26.531 0.246 8.157 1.00 12.72 89 GLN A O 1
ATOM 679 N N . HIS A 1 90 ? 25.577 0.226 10.197 1.00 9.51 90 HIS A N 1
ATOM 680 C CA . HIS A 1 90 ? 24.983 1.541 10.061 1.00 9.89 90 HIS A CA 1
ATOM 681 C C . HIS A 1 90 ? 25.322 2.295 11.335 1.00 10.83 90 HIS A C 1
ATOM 682 O O . HIS A 1 90 ? 24.874 1.928 12.421 1.00 10.57 90 HIS A O 1
ATOM 689 N N . LYS A 1 91 ? 26.141 3.331 11.198 1.00 11.88 91 LYS A N 1
ATOM 690 C CA . LYS A 1 91 ? 26.548 4.142 12.338 1.00 12.79 91 LYS A CA 1
ATOM 691 C C . LYS A 1 91 ? 26.059 5.570 12.104 1.00 13.18 91 LYS A C 1
ATOM 692 O O . LYS A 1 91 ? 26.699 6.357 11.403 1.00 15.46 91 LYS A O 1
ATOM 698 N N . PRO A 1 92 ? 24.900 5.911 12.689 1.00 12.06 92 PRO A N 1
ATOM 699 C CA . PRO A 1 92 ? 24.230 7.212 12.604 1.00 14.02 92 PRO A CA 1
ATOM 700 C C . PRO A 1 92 ? 25.048 8.429 13.011 1.00 13.25 92 PRO A C 1
ATOM 701 O O . PRO A 1 92 ? 25.921 8.353 13.873 1.00 12.97 92 PRO A O 1
ATOM 705 N N . LYS A 1 93 ? 24.742 9.553 12.373 1.00 13.87 93 LYS A N 1
ATOM 706 C CA . LYS A 1 93 ? 25.375 10.825 12.685 1.00 14.91 93 LYS A CA 1
ATOM 707 C C . LYS A 1 93 ? 24.278 11.590 13.413 1.00 14.07 93 LYS A C 1
ATOM 708 O O . LYS A 1 93 ? 23.262 11.945 12.812 1.00 15.04 93 LYS A O 1
ATOM 714 N N . GLN A 1 94 ? 24.467 11.822 14.708 1.00 13.10 94 GLN A N 1
ATOM 715 C CA . GLN A 1 94 ? 23.464 12.528 15.497 1.00 13.07 94 GLN A CA 1
ATOM 716 C C . GLN A 1 94 ? 24.107 13.612 16.345 1.00 13.18 94 GLN A C 1
ATOM 717 O O . GLN A 1 94 ? 25.263 13.487 16.748 1.00 14.94 94 GLN A O 1
ATOM 723 N N . ASP A 1 95 ? 23.355 14.672 16.618 1.00 14.76 95 ASP A N 1
ATOM 724 C CA . ASP A 1 95 ? 23.870 15.757 17.441 1.00 16.17 95 ASP A CA 1
ATOM 725 C C . ASP A 1 95 ? 24.047 15.245 18.864 1.00 14.98 95 ASP A C 1
ATOM 726 O O . ASP A 1 95 ? 23.155 14.599 19.418 1.00 14.18 95 ASP A O 1
ATOM 731 N N . ALA A 1 96 ? 25.205 15.530 19.449 1.00 14.32 96 ALA A N 1
ATOM 732 C CA . ALA A 1 96 ? 25.504 15.100 20.808 1.00 14.35 96 ALA A CA 1
ATOM 733 C C . ALA A 1 96 ? 24.488 15.643 21.807 1.00 14.52 96 ALA A C 1
ATOM 734 O O . ALA A 1 96 ? 24.276 15.055 22.868 1.00 14.37 96 ALA A O 1
ATOM 736 N N . SER A 1 97 ? 23.864 16.767 21.469 1.00 14.25 97 SER A N 1
ATOM 737 C CA . SER A 1 97 ? 22.876 17.389 22.343 1.00 14.13 97 SER A CA 1
ATOM 738 C C . SER A 1 97 ? 21.671 16.485 22.590 1.00 12.98 97 SER A C 1
ATOM 739 O O . SER A 1 97 ? 20.923 16.686 23.545 1.00 12.87 97 SER A O 1
ATOM 742 N N . THR A 1 98 ? 21.488 15.489 21.728 1.00 12.69 98 THR A N 1
ATOM 743 C CA . THR A 1 98 ? 20.372 14.559 21.864 1.00 12.76 98 THR A CA 1
ATOM 744 C C . THR A 1 98 ? 20.377 13.908 23.241 1.00 12.77 98 THR A C 1
ATOM 745 O O . THR A 1 98 ? 19.327 13.708 23.849 1.00 12.07 98 THR A O 1
ATOM 749 N N . LYS A 1 99 ? 21.570 13.586 23.727 1.00 12.33 99 LYS A N 1
ATOM 750 C CA . LYS A 1 99 ? 21.723 12.936 25.022 1.00 13.31 99 LYS A CA 1
ATOM 751 C C . LYS A 1 99 ? 21.224 13.774 26.194 1.00 13.67 99 LYS A C 1
ATOM 752 O O . LYS A 1 99 ? 20.760 13.231 27.196 1.00 14.36 99 LYS A O 1
ATOM 758 N N . ALA A 1 100 ? 21.306 15.094 26.061 1.00 14.18 100 ALA A N 1
ATOM 759 C CA . ALA A 1 100 ? 20.895 16.001 27.130 1.00 14.51 100 ALA A CA 1
ATOM 760 C C . ALA A 1 100 ? 19.413 15.960 27.488 1.00 14.92 100 ALA A C 1
ATOM 761 O O . ALA A 1 100 ? 19.034 16.365 28.587 1.00 15.85 100 ALA A O 1
ATOM 763 N N . VAL A 1 101 ? 18.575 15.485 26.571 1.00 14.02 101 VAL A N 1
ATOM 764 C CA . VAL A 1 101 ? 17.142 15.410 26.841 1.00 12.95 101 VAL A CA 1
ATOM 765 C C . VAL A 1 101 ? 16.659 13.979 27.066 1.00 13.26 101 VAL A C 1
ATOM 766 O O . VAL A 1 101 ? 15.458 13.705 27.051 1.00 13.06 101 VAL A O 1
ATOM 770 N N . MET A 1 102 ? 17.603 13.066 27.267 1.00 13.28 102 MET A N 1
ATOM 771 C CA . MET A 1 102 ? 17.265 11.675 27.539 1.00 13.69 102 MET A CA 1
ATOM 772 C C . MET A 1 102 ? 17.326 11.528 29.054 1.00 13.59 102 MET A C 1
ATOM 773 O O . MET A 1 102 ? 18.371 11.720 29.672 1.00 14.53 102 MET A O 1
ATOM 778 N N . CYS A 1 103 ? 16.186 11.199 29.644 1.00 14.27 103 CYS A N 1
ATOM 779 C CA . CYS A 1 103 ? 16.055 11.077 31.091 1.00 14.46 103 CYS A CA 1
ATOM 780 C C . CYS A 1 103 ? 16.864 10.041 31.809 1.00 14.50 103 CYS A C 1
ATOM 781 O O . CYS A 1 103 ? 17.424 10.284 32.880 1.00 14.89 103 CYS A O 1
ATOM 784 N N . CYS A 1 104 ? 16.924 8.876 31.199 1.00 14.45 104 CYS A N 1
ATOM 785 C CA . CYS A 1 104 ? 17.482 7.745 31.876 1.00 13.18 104 CYS A CA 1
ATOM 786 C C . CYS A 1 104 ? 18.567 6.943 31.157 1.00 13.18 104 CYS A C 1
ATOM 787 O O . CYS A 1 104 ? 18.432 5.730 30.962 1.00 14.12 104 CYS A O 1
ATOM 790 N N . ASP A 1 105 ? 19.658 7.629 30.825 1.00 11.70 105 ASP A N 1
ATOM 791 C CA . ASP A 1 105 ? 20.798 7.073 30.096 1.00 11.04 105 ASP A CA 1
ATOM 792 C C . ASP A 1 105 ? 20.407 7.021 28.621 1.00 10.71 105 ASP A C 1
ATOM 793 O O . ASP A 1 105 ? 19.222 7.028 28.279 1.00 10.19 105 ASP A O 1
ATOM 798 N N . VAL A 1 106 ? 21.409 6.980 27.751 1.00 10.84 106 VAL A N 1
ATOM 799 C CA . VAL A 1 106 ? 21.187 6.976 26.309 1.00 10.61 106 VAL A CA 1
ATOM 800 C C . VAL A 1 106 ? 20.993 5.566 25.749 1.00 9.46 106 VAL A C 1
ATOM 801 O O . VAL A 1 106 ? 21.662 5.151 24.797 1.00 9.32 106 VAL A O 1
ATOM 805 N N . VAL A 1 107 ? 20.040 4.854 26.342 1.00 9.74 107 VAL A N 1
ATOM 806 C CA . VAL A 1 107 ? 19.734 3.475 25.979 1.00 8.92 107 VAL A CA 1
ATOM 807 C C . VAL A 1 107 ? 18.866 3.258 24.740 1.00 7.84 107 VAL A C 1
ATOM 808 O O . VAL A 1 107 ? 18.153 4.153 24.289 1.00 9.14 107 VAL A O 1
ATOM 812 N N . ASP A 1 108 ? 18.937 2.037 24.215 1.00 7.79 108 ASP A N 1
ATOM 813 C CA . ASP A 1 108 ? 18.199 1.623 23.024 1.00 8.23 108 ASP A CA 1
ATOM 814 C C . ASP A 1 108 ? 17.772 0.177 23.286 1.00 8.06 108 ASP A C 1
ATOM 815 O O . ASP A 1 108 ? 18.615 -0.693 23.491 1.00 7.39 108 ASP A O 1
ATOM 820 N N . ARG A 1 109 ? 16.463 -0.072 23.287 1.00 7.96 109 ARG A N 1
ATOM 821 C CA . ARG A 1 109 ? 15.948 -1.404 23.582 1.00 7.22 109 ARG A CA 1
ATOM 822 C C . ARG A 1 109 ? 15.872 -2.402 22.440 1.00 7.89 109 ARG A C 1
ATOM 823 O O . ARG A 1 109 ? 15.318 -3.489 22.601 1.00 9.17 109 ARG A O 1
ATOM 831 N N . GLY A 1 110 ? 16.417 -2.042 21.284 1.00 8.35 110 GLY A N 1
ATOM 832 C CA . GLY A 1 110 ? 16.438 -3.004 20.203 1.00 8.46 110 GLY A CA 1
ATOM 833 C C . GLY A 1 110 ? 15.851 -2.702 18.848 1.00 8.52 110 GLY A C 1
ATOM 834 O O . GLY A 1 110 ? 15.164 -1.701 18.634 1.00 8.46 110 GLY A O 1
ATOM 835 N N . LEU A 1 111 ? 16.135 -3.624 17.935 1.00 8.31 111 LEU A N 1
ATOM 836 C CA . LEU A 1 111 ? 15.693 -3.560 16.549 1.00 8.76 111 LEU A CA 1
ATOM 837 C C . LEU A 1 111 ? 14.443 -4.399 16.336 1.00 9.28 111 LEU A C 1
ATOM 838 O O . LEU A 1 111 ? 14.071 -5.210 17.181 1.00 9.54 111 LEU A O 1
ATOM 843 N N . ALA A 1 112 ? 13.809 -4.192 15.187 1.00 10.10 112 ALA A N 1
ATOM 844 C CA . ALA A 1 112 ? 12.630 -4.955 14.799 1.00 9.58 112 ALA A CA 1
ATOM 845 C C . ALA A 1 112 ? 12.898 -5.423 13.374 1.00 10.08 112 ALA A C 1
ATOM 846 O O . ALA A 1 112 ? 13.897 -5.030 12.765 1.00 9.33 112 ALA A O 1
ATOM 848 N N . TYR A 1 113 ? 12.013 -6.259 12.842 1.00 9.84 113 TYR A N 1
ATOM 849 C CA . TYR A 1 113 ? 12.191 -6.790 11.499 1.00 10.00 113 TYR A CA 1
ATOM 850 C C . TYR A 1 113 ? 10.861 -6.999 10.788 1.00 9.92 113 TYR A C 1
ATOM 851 O O . TYR A 1 113 ? 9.881 -7.415 11.399 1.00 10.45 113 TYR A O 1
ATOM 860 N N . GLY A 1 114 ? 10.843 -6.707 9.490 1.00 9.22 114 GLY A N 1
ATOM 861 C CA . GLY A 1 114 ? 9.635 -6.876 8.703 1.00 10.78 114 GLY A CA 1
ATOM 862 C C . GLY A 1 114 ? 9.912 -6.632 7.232 1.00 10.70 114 GLY A C 1
ATOM 863 O O . GLY A 1 114 ? 10.719 -5.772 6.882 1.00 10.58 114 GLY A O 1
ATOM 864 N N . ALA A 1 115 ? 9.246 -7.395 6.370 1.00 11.77 115 ALA A N 1
ATOM 865 C CA . ALA A 1 115 ? 9.406 -7.263 4.925 1.00 11.88 115 ALA A CA 1
ATOM 866 C C . ALA A 1 115 ? 10.870 -7.219 4.482 1.00 10.89 115 ALA A C 1
ATOM 867 O O . ALA A 1 115 ? 11.267 -6.352 3.701 1.00 12.09 115 ALA A O 1
ATOM 869 N N . GLY A 1 116 ? 11.660 -8.162 4.990 1.00 11.00 116 GLY A N 1
ATOM 870 C CA . GLY A 1 116 ? 13.069 -8.241 4.639 1.00 11.02 116 GLY A CA 1
ATOM 871 C C . GLY A 1 116 ? 13.898 -7.038 5.044 1.00 11.67 116 GLY A C 1
ATOM 872 O O . GLY A 1 116 ? 14.983 -6.812 4.503 1.00 11.50 116 GLY A O 1
ATOM 873 N N . GLN A 1 117 ? 13.397 -6.272 6.007 1.00 11.32 117 GLN A N 1
ATOM 874 C CA . GLN A 1 117 ? 14.098 -5.082 6.466 1.00 10.81 117 GLN A CA 1
ATOM 875 C C . GLN A 1 117 ? 14.340 -5.080 7.963 1.00 10.40 117 GLN A C 1
ATOM 876 O O . GLN A 1 117 ? 13.556 -5.634 8.733 1.00 10.53 117 GLN A O 1
ATOM 882 N N . ILE A 1 118 ? 15.444 -4.460 8.364 1.00 10.01 118 ILE A N 1
ATOM 883 C CA . ILE A 1 118 ? 15.736 -4.294 9.776 1.00 9.45 118 ILE A CA 1
ATOM 884 C C . ILE A 1 118 ? 15.127 -2.921 10.044 1.00 9.93 118 ILE A C 1
ATOM 885 O O . ILE A 1 118 ? 15.441 -1.951 9.352 1.00 11.07 118 ILE A O 1
ATOM 890 N N . VAL A 1 119 ? 14.222 -2.849 11.011 1.00 8.64 119 VAL A N 1
ATOM 891 C CA . VAL A 1 119 ? 13.575 -1.592 11.353 1.00 9.13 119 VAL A CA 1
ATOM 892 C C . VAL A 1 119 ? 14.296 -1.064 12.584 1.00 8.69 119 VAL A C 1
ATOM 893 O O . VAL A 1 119 ? 14.273 -1.691 13.642 1.00 9.54 119 VAL A O 1
ATOM 897 N N . LYS A 1 120 ? 14.944 0.088 12.435 1.00 9.82 120 LYS A N 1
ATOM 898 C CA . LYS A 1 120 ? 15.717 0.668 13.527 1.00 11.63 120 LYS A CA 1
ATOM 899 C C . LYS A 1 120 ? 15.459 2.146 13.718 1.00 11.80 120 LYS A C 1
ATOM 900 O O . LYS A 1 120 ? 15.212 2.879 12.758 1.00 13.14 120 LYS A O 1
ATOM 906 N N . LYS A 1 121 ? 15.535 2.591 14.965 1.00 10.64 121 LYS A N 1
ATOM 907 C CA . LYS A 1 121 ? 15.358 4.004 15.245 1.00 9.54 121 LYS A CA 1
ATOM 908 C C . LYS A 1 121 ? 16.648 4.584 15.805 1.00 10.00 121 LYS A C 1
ATOM 909 O O . LYS A 1 121 ? 17.636 3.868 16.011 1.00 9.58 121 LYS A O 1
ATOM 915 N N . GLN A 1 122 ? 16.633 5.894 16.022 1.00 9.64 122 GLN A N 1
ATOM 916 C CA . GLN A 1 122 ? 17.773 6.611 16.575 1.00 10.00 122 GLN A CA 1
ATOM 917 C C . GLN A 1 122 ? 17.238 7.480 17.696 1.00 10.18 122 GLN A C 1
ATOM 918 O O . GLN A 1 122 ? 16.090 7.924 17.647 1.00 10.01 122 GLN A O 1
ATOM 924 N N . ALA A 1 123 ? 18.064 7.726 18.705 1.00 10.12 123 ALA A N 1
ATOM 925 C CA . ALA A 1 123 ? 17.640 8.547 19.828 1.00 9.31 123 ALA A CA 1
ATOM 926 C C . ALA A 1 123 ? 17.127 9.913 19.377 1.00 10.02 123 ALA A C 1
ATOM 927 O O . ALA A 1 123 ? 16.207 10.462 19.988 1.00 10.19 123 ALA A O 1
ATOM 929 N N . ASN A 1 124 ? 17.705 10.453 18.305 1.00 9.28 124 ASN A N 1
ATOM 930 C CA . ASN A 1 124 ? 17.297 11.765 17.812 1.00 9.97 124 ASN A CA 1
ATOM 931 C C . ASN A 1 124 ? 15.932 11.791 17.124 1.00 9.79 124 ASN A C 1
ATOM 932 O O . ASN A 1 124 ? 15.544 12.805 16.542 1.00 10.99 124 ASN A O 1
ATOM 937 N N . GLY A 1 125 ? 15.210 10.675 17.185 1.00 9.70 125 GLY A N 1
ATOM 938 C CA . GLY A 1 125 ? 13.876 10.638 16.611 1.00 10.05 125 GLY A CA 1
ATOM 939 C C . GLY A 1 125 ? 13.667 10.046 15.233 1.00 11.30 125 GLY A C 1
ATOM 940 O O . GLY A 1 125 ? 12.527 9.955 14.777 1.00 12.88 125 GLY A O 1
ATOM 941 N N . HIS A 1 126 ? 14.741 9.656 14.557 1.00 10.36 126 HIS A N 1
ATOM 942 C CA . HIS A 1 126 ? 14.604 9.072 13.229 1.00 11.04 126 HIS A CA 1
ATOM 943 C C . HIS A 1 126 ? 14.248 7.595 13.300 1.00 10.22 126 HIS A C 1
ATOM 944 O O . HIS A 1 126 ? 14.723 6.873 14.176 1.00 10.73 126 HIS A O 1
ATOM 951 N N . LEU A 1 127 ? 13.401 7.161 12.372 1.00 10.12 127 LEU A N 1
ATOM 952 C CA . LEU A 1 127 ? 13.001 5.763 12.264 1.00 10.00 127 LEU A CA 1
ATOM 953 C C . LEU A 1 127 ? 13.394 5.363 10.846 1.00 10.05 127 LEU A C 1
ATOM 954 O O . LEU A 1 127 ? 13.067 6.064 9.883 1.00 9.49 127 LEU A O 1
ATOM 959 N N . LEU A 1 128 ? 14.103 4.247 10.718 1.00 9.72 128 LEU A N 1
ATOM 960 C CA . LEU A 1 128 ? 14.557 3.789 9.412 1.00 10.01 128 LEU A CA 1
ATOM 961 C C . LEU A 1 128 ? 14.262 2.326 9.126 1.00 10.23 128 LEU A C 1
ATOM 962 O O . LEU A 1 128 ? 14.087 1.516 10.033 1.00 10.19 128 LEU A O 1
ATOM 967 N N . ALA A 1 129 ? 14.214 2.002 7.839 1.00 10.89 129 ALA A N 1
ATOM 968 C CA . ALA A 1 129 ? 14.016 0.634 7.395 1.00 10.32 129 ALA A CA 1
ATOM 969 C C . ALA A 1 129 ? 15.227 0.364 6.513 1.00 10.32 129 ALA A C 1
ATOM 970 O O . ALA A 1 129 ? 15.445 1.060 5.522 1.00 10.44 129 ALA A O 1
ATOM 972 N N . LEU A 1 130 ? 16.032 -0.619 6.897 1.00 10.50 130 LEU A N 1
ATOM 973 C CA . LEU A 1 130 ? 17.227 -0.968 6.138 1.00 11.76 130 LEU A CA 1
ATOM 974 C C . LEU A 1 130 ? 17.113 -2.370 5.564 1.00 11.41 130 LEU A C 1
ATOM 975 O O . LEU A 1 130 ? 16.602 -3.278 6.218 1.00 11.75 130 LEU A O 1
ATOM 980 N N . ASP A 1 131 ? 17.576 -2.554 4.334 1.00 11.32 131 ASP A N 1
ATOM 981 C CA . ASP A 1 131 ? 17.524 -3.884 3.752 1.00 10.98 131 ASP A CA 1
ATOM 982 C C . ASP A 1 131 ? 18.333 -4.784 4.683 1.00 10.48 131 ASP A C 1
ATOM 983 O O . ASP A 1 131 ? 19.471 -4.462 5.029 1.00 11.28 131 ASP A O 1
ATOM 988 N N . ALA A 1 132 ? 17.751 -5.908 5.084 1.00 10.24 132 ALA A N 1
ATOM 989 C CA . ALA A 1 132 ? 18.424 -6.823 6.003 1.00 10.35 132 ALA A CA 1
ATOM 990 C C . ALA A 1 132 ? 19.693 -7.472 5.456 1.00 11.17 132 ALA A C 1
ATOM 991 O O . ALA A 1 132 ? 20.546 -7.910 6.226 1.00 11.69 132 ALA A O 1
ATOM 993 N N . LYS A 1 133 ? 19.829 -7.524 4.135 1.00 11.11 133 LYS A N 1
ATOM 994 C CA . LYS A 1 133 ? 20.998 -8.148 3.524 1.00 11.59 133 LYS A CA 1
ATOM 995 C C . LYS A 1 133 ? 22.142 -7.198 3.183 1.00 9.96 133 LYS A C 1
ATOM 996 O O . LYS A 1 133 ? 23.311 -7.567 3.295 1.00 12.63 133 LYS A O 1
ATOM 1002 N N . THR A 1 134 ? 21.809 -5.978 2.771 1.00 11.17 134 THR A N 1
ATOM 1003 C CA . THR A 1 134 ? 22.825 -5.006 2.376 1.00 11.87 134 THR A CA 1
ATOM 1004 C C . THR A 1 134 ? 22.956 -3.809 3.307 1.00 11.85 134 THR A C 1
ATOM 1005 O O . THR A 1 134 ? 23.976 -3.114 3.293 1.00 13.19 134 THR A O 1
ATOM 1009 N N . GLY A 1 135 ? 21.918 -3.562 4.099 1.00 11.51 135 GLY A N 1
ATOM 1010 C CA . GLY A 1 135 ? 21.936 -2.431 5.007 1.00 11.66 135 GLY A CA 1
ATOM 1011 C C . GLY A 1 135 ? 21.517 -1.139 4.328 1.00 12.53 135 GLY A C 1
ATOM 1012 O O . GLY A 1 135 ? 21.561 -0.072 4.936 1.00 12.21 135 GLY A O 1
ATOM 1013 N N . LYS A 1 136 ? 21.107 -1.228 3.067 1.00 12.33 136 LYS A N 1
ATOM 1014 C CA . LYS A 1 136 ? 20.679 -0.045 2.329 1.00 13.56 136 LYS A CA 1
ATOM 1015 C C . LYS A 1 136 ? 19.440 0.571 2.975 1.00 12.75 136 LYS A C 1
ATOM 1016 O O . LYS A 1 136 ? 18.487 -0.133 3.308 1.00 12.82 136 LYS A O 1
ATOM 1022 N N . ILE A 1 137 ? 19.460 1.888 3.150 1.00 12.79 137 ILE A N 1
ATOM 1023 C CA . ILE A 1 137 ? 18.333 2.593 3.751 1.00 12.93 137 ILE A CA 1
ATOM 1024 C C . ILE A 1 137 ? 17.203 2.736 2.738 1.00 12.92 137 ILE A C 1
ATOM 1025 O O . ILE A 1 137 ? 17.359 3.413 1.721 1.00 15.22 137 ILE A O 1
ATOM 1030 N N . ASN A 1 138 ? 16.071 2.096 3.017 1.00 11.81 138 ASN A N 1
ATOM 1031 C CA . ASN A 1 138 ? 14.920 2.168 2.121 1.00 11.88 138 ASN A CA 1
ATOM 1032 C C . ASN A 1 138 ? 14.091 3.415 2.407 1.00 12.40 138 ASN A C 1
ATOM 1033 O O . ASN A 1 138 ? 13.519 4.011 1.494 1.00 13.39 138 ASN A O 1
ATOM 1038 N N . TRP A 1 139 ? 14.016 3.792 3.680 1.00 11.47 139 TRP A N 1
ATOM 1039 C CA . TRP A 1 139 ? 13.316 5.001 4.097 1.00 11.17 139 TRP A CA 1
ATOM 1040 C C . TRP A 1 139 ? 13.773 5.444 5.481 1.00 11.95 139 TRP A C 1
ATOM 1041 O O . TRP A 1 139 ? 14.228 4.634 6.290 1.00 10.83 139 TRP A O 1
ATOM 1052 N N . GLU A 1 140 ? 13.670 6.746 5.729 1.00 12.11 140 GLU A N 1
ATOM 1053 C CA . GLU A 1 140 ? 14.081 7.340 6.994 1.00 11.93 140 GLU A CA 1
ATOM 1054 C C . GLU A 1 140 ? 13.162 8.522 7.271 1.00 11.73 140 GLU A C 1
ATOM 1055 O O . GLU A 1 140 ? 13.129 9.478 6.498 1.00 12.36 140 GLU A O 1
ATOM 1061 N N . VAL A 1 141 ? 12.415 8.455 8.368 1.00 11.55 141 VAL A N 1
ATOM 1062 C CA . VAL A 1 141 ? 11.484 9.526 8.711 1.00 10.97 141 VAL A CA 1
ATOM 1063 C C . VAL A 1 141 ? 11.636 10.012 10.149 1.00 11.36 141 VAL A C 1
ATOM 1064 O O . VAL A 1 141 ? 12.215 9.326 10.994 1.00 11.72 141 VAL A O 1
ATOM 1068 N N . GLU A 1 142 ? 11.115 11.206 10.414 1.00 11.52 142 GLU A N 1
ATOM 1069 C CA . GLU A 1 142 ? 11.165 11.794 11.745 1.00 10.74 142 GLU A CA 1
ATOM 1070 C C . GLU A 1 142 ? 9.942 11.371 12.544 1.00 11.17 142 GLU A C 1
ATOM 1071 O O . GLU A 1 142 ? 8.815 11.452 12.057 1.00 11.36 142 GLU A O 1
ATOM 1077 N N . VAL A 1 143 ? 10.167 10.931 13.777 1.00 10.40 143 VAL A N 1
ATOM 1078 C CA . VAL A 1 143 ? 9.077 10.498 14.639 1.00 10.94 143 VAL A CA 1
ATOM 1079 C C . VAL A 1 143 ? 8.968 11.363 15.891 1.00 10.32 143 VAL A C 1
ATOM 1080 O O . VAL A 1 143 ? 7.867 11.624 16.378 1.00 10.20 143 VAL A O 1
ATOM 1084 N N . CYS A 1 144 ? 10.114 11.804 16.407 1.00 10.56 144 CYS A N 1
ATOM 1085 C CA . CYS A 1 144 ? 10.152 12.619 17.619 1.00 10.67 144 CYS A CA 1
ATOM 1086 C C . CYS A 1 144 ? 11.102 13.800 17.459 1.00 11.73 144 CYS A C 1
ATOM 1087 O O . CYS A 1 144 ? 12.101 13.711 16.746 1.00 12.20 144 CYS A O 1
ATOM 1090 N N . ASP A 1 145 ? 10.790 14.900 18.140 1.00 11.34 145 ASP A N 1
ATOM 1091 C CA . ASP A 1 145 ? 11.614 16.105 18.086 1.00 11.85 145 ASP A CA 1
ATOM 1092 C C . ASP A 1 145 ? 12.335 16.344 19.413 1.00 11.57 145 ASP A C 1
ATOM 1093 O O . ASP A 1 145 ? 11.722 16.749 20.400 1.00 11.30 145 ASP A O 1
ATOM 1098 N N . PRO A 1 146 ? 13.653 16.090 19.452 1.00 11.15 146 PRO A N 1
ATOM 1099 C CA . PRO A 1 146 ? 14.433 16.288 20.678 1.00 11.19 146 PRO A CA 1
ATOM 1100 C C . PRO A 1 146 ? 14.382 17.721 21.210 1.00 11.28 146 PRO A C 1
ATOM 1101 O O . PRO A 1 146 ? 14.588 17.954 22.402 1.00 11.16 146 PRO A O 1
ATOM 1105 N N . LYS A 1 147 ? 14.113 18.676 20.325 1.00 11.73 147 LYS A N 1
ATOM 1106 C CA . LYS A 1 147 ? 14.053 20.079 20.722 1.00 13.16 147 LYS A CA 1
ATOM 1107 C C . LYS A 1 147 ? 12.926 20.374 21.711 1.00 13.35 147 LYS A C 1
ATOM 1108 O O . LYS A 1 147 ? 12.955 21.394 22.400 1.00 14.40 147 LYS A O 1
ATOM 1114 N N . VAL A 1 148 ? 11.931 19.494 21.782 1.00 12.35 148 VAL A N 1
ATOM 1115 C CA . VAL A 1 148 ? 10.840 19.683 22.733 1.00 12.30 148 VAL A CA 1
ATOM 1116 C C . VAL A 1 148 ? 10.937 18.610 23.816 1.00 12.07 148 VAL A C 1
ATOM 1117 O O . VAL A 1 148 ? 10.014 18.425 24.610 1.00 13.11 148 VAL A O 1
ATOM 1121 N N . GLY A 1 149 ? 12.068 17.906 23.829 1.00 11.89 149 GLY A N 1
ATOM 1122 C CA . GLY A 1 149 ? 12.307 16.873 24.823 1.00 11.21 149 GLY A CA 1
ATOM 1123 C C . GLY A 1 149 ? 11.876 15.466 24.454 1.00 11.03 149 GLY A C 1
ATOM 1124 O O . GLY A 1 149 ? 11.858 14.581 25.313 1.00 11.77 149 GLY A O 1
ATOM 1125 N N . SER A 1 150 ? 11.553 15.252 23.182 1.00 10.68 150 SER A N 1
ATOM 1126 C CA . SER A 1 150 ? 11.099 13.947 22.707 1.00 10.52 150 SER A CA 1
ATOM 1127 C C . SER A 1 150 ? 12.201 13.145 22.008 1.00 10.86 150 SER A C 1
ATOM 1128 O O . SER A 1 150 ? 12.821 13.620 21.057 1.00 11.46 150 SER A O 1
ATOM 1131 N N . THR A 1 151 ? 12.428 11.922 22.483 1.00 10.06 151 THR A N 1
ATOM 1132 C CA . THR A 1 151 ? 13.459 11.046 21.923 1.00 10.06 151 THR A CA 1
ATOM 1133 C C . THR A 1 151 ? 12.933 9.624 21.723 1.00 10.20 151 THR A C 1
ATOM 1134 O O . THR A 1 151 ? 11.802 9.318 22.090 1.00 10.46 151 THR A O 1
ATOM 1138 N N . LEU A 1 152 ? 13.761 8.758 21.144 1.00 9.84 152 LEU A N 1
ATOM 1139 C CA . LEU A 1 152 ? 13.373 7.366 20.915 1.00 10.70 152 LEU A CA 1
ATOM 1140 C C . LEU A 1 152 ? 14.316 6.390 21.602 1.00 10.37 152 LEU A C 1
ATOM 1141 O O . LEU A 1 152 ? 15.536 6.491 21.457 1.00 10.97 152 LEU A O 1
ATOM 1146 N N . THR A 1 153 ? 13.748 5.442 22.343 1.00 9.82 153 THR A N 1
ATOM 1147 C CA . THR A 1 153 ? 14.540 4.428 23.030 1.00 9.63 153 THR A CA 1
ATOM 1148 C C . THR A 1 153 ? 13.944 3.024 22.904 1.00 9.35 153 THR A C 1
ATOM 1149 O O . THR A 1 153 ? 14.680 2.047 22.796 1.00 9.58 153 THR A O 1
ATOM 1153 N N . GLN A 1 154 ? 12.616 2.914 22.908 1.00 8.84 154 GLN A N 1
ATOM 1154 C CA . GLN A 1 154 ? 11.986 1.597 22.824 1.00 8.43 154 GLN A CA 1
ATOM 1155 C C . GLN A 1 154 ? 12.218 0.914 21.484 1.00 9.10 154 GLN A C 1
ATOM 1156 O O . GLN A 1 154 ? 12.596 1.546 20.498 1.00 9.93 154 GLN A O 1
ATOM 1162 N N . ALA A 1 155 ? 11.985 -0.391 21.457 1.00 8.62 155 ALA A N 1
ATOM 1163 C CA . ALA A 1 155 ? 12.140 -1.148 20.226 1.00 8.79 155 ALA A CA 1
ATOM 1164 C C . ALA A 1 155 ? 10.905 -0.928 19.360 1.00 9.34 155 ALA A C 1
ATOM 1165 O O . ALA A 1 155 ? 9.795 -0.776 19.874 1.00 10.13 155 ALA A O 1
ATOM 1167 N N . PRO A 1 156 ? 11.084 -0.860 18.034 1.00 9.40 156 PRO A N 1
ATOM 1168 C CA . PRO A 1 156 ? 9.906 -0.670 17.184 1.00 9.24 156 PRO A CA 1
ATOM 1169 C C . PRO A 1 156 ? 9.161 -2.002 17.249 1.00 9.03 156 PRO A C 1
ATOM 1170 O O . PRO A 1 156 ? 9.729 -3.005 17.682 1.00 10.63 156 PRO A O 1
ATOM 1174 N N . PHE A 1 157 ? 7.904 -2.024 16.823 1.00 9.01 157 PHE A N 1
ATOM 1175 C CA . PHE A 1 157 ? 7.135 -3.265 16.838 1.00 9.59 157 PHE A CA 1
ATOM 1176 C C . PHE A 1 157 ? 6.433 -3.396 15.493 1.00 9.97 157 PHE A C 1
ATOM 1177 O O . PHE A 1 157 ? 5.689 -2.502 15.084 1.00 11.10 157 PHE A O 1
ATOM 1185 N N . VAL A 1 158 ? 6.680 -4.506 14.807 1.00 10.33 158 VAL A N 1
ATOM 1186 C CA . VAL A 1 158 ? 6.083 -4.747 13.499 1.00 11.08 158 VAL A CA 1
ATOM 1187 C C . VAL A 1 158 ? 4.933 -5.744 13.553 1.00 11.45 158 VAL A C 1
ATOM 1188 O O . VAL A 1 158 ? 5.058 -6.824 14.125 1.00 10.80 158 VAL A O 1
ATOM 1192 N N . ALA A 1 159 ? 3.814 -5.365 12.947 1.00 11.54 159 ALA A N 1
ATOM 1193 C CA . ALA A 1 159 ? 2.633 -6.216 12.879 1.00 12.17 159 ALA A CA 1
ATOM 1194 C C . ALA A 1 159 ? 2.019 -5.954 11.509 1.00 12.24 159 ALA A C 1
ATOM 1195 O O . ALA A 1 159 ? 1.711 -4.813 11.170 1.00 12.28 159 ALA A O 1
ATOM 1197 N N . LYS A 1 160 ? 1.851 -7.015 10.725 1.00 13.38 160 LYS A N 1
ATOM 1198 C CA . LYS A 1 160 ? 1.322 -6.899 9.372 1.00 13.41 160 LYS A CA 1
ATOM 1199 C C . LYS A 1 160 ? 2.168 -5.878 8.601 1.00 13.58 160 LYS A C 1
ATOM 1200 O O . LYS A 1 160 ? 3.390 -6.020 8.536 1.00 13.70 160 LYS A O 1
ATOM 1206 N N . ASP A 1 161 ? 1.548 -4.851 8.033 1.00 13.98 161 ASP A N 1
ATOM 1207 C CA . ASP A 1 161 ? 2.300 -3.852 7.274 1.00 14.18 161 ASP A CA 1
ATOM 1208 C C . ASP A 1 161 ? 2.473 -2.559 8.059 1.00 13.30 161 ASP A C 1
ATOM 1209 O O . ASP A 1 161 ? 2.603 -1.480 7.480 1.00 13.48 161 ASP A O 1
ATOM 1214 N N . THR A 1 162 ? 2.501 -2.676 9.382 1.00 11.03 162 THR A N 1
ATOM 1215 C CA . THR A 1 162 ? 2.621 -1.508 10.241 1.00 10.99 162 THR A CA 1
ATOM 1216 C C . THR A 1 162 ? 3.780 -1.560 11.234 1.00 10.31 162 THR A C 1
ATOM 1217 O O . THR A 1 162 ? 4.096 -2.614 11.784 1.00 10.65 162 THR A O 1
ATOM 1221 N N . VAL A 1 163 ? 4.410 -0.409 11.446 1.00 10.16 163 VAL A N 1
ATOM 1222 C CA . VAL A 1 163 ? 5.496 -0.285 12.411 1.00 10.54 163 VAL A CA 1
ATOM 1223 C C . VAL A 1 163 ? 4.975 0.645 13.502 1.00 10.72 163 VAL A C 1
ATOM 1224 O O . VAL A 1 163 ? 4.575 1.775 13.218 1.00 10.92 163 VAL A O 1
ATOM 1228 N N . LEU A 1 164 ? 4.956 0.157 14.739 1.00 10.31 164 LEU A N 1
ATOM 1229 C CA . LEU A 1 164 ? 4.502 0.953 15.875 1.00 9.60 164 LEU A CA 1
ATOM 1230 C C . LEU A 1 164 ? 5.743 1.533 16.550 1.00 9.70 164 LEU A C 1
ATOM 1231 O O . LEU A 1 164 ? 6.712 0.816 16.806 1.00 10.08 164 LEU A O 1
ATOM 1236 N N . MET A 1 165 ? 5.707 2.832 16.833 1.00 8.96 165 MET A N 1
ATOM 1237 C CA . MET A 1 165 ? 6.840 3.522 17.445 1.00 9.16 165 MET A CA 1
ATOM 1238 C C . MET A 1 165 ? 6.345 4.626 18.381 1.00 9.40 165 MET A C 1
ATOM 1239 O O . MET A 1 165 ? 5.548 5.474 17.985 1.00 9.40 165 MET A O 1
ATOM 1244 N N . GLY A 1 166 ? 6.822 4.612 19.622 1.00 8.68 166 GLY A N 1
ATOM 1245 C CA . GLY A 1 166 ? 6.410 5.621 20.583 1.00 8.85 166 GLY A CA 1
ATOM 1246 C C . GLY A 1 166 ? 7.578 6.425 21.120 1.00 9.48 166 GLY A C 1
ATOM 1247 O O . GLY A 1 166 ? 8.629 5.863 21.429 1.00 9.88 166 GLY A O 1
ATOM 1248 N N . CYS A 1 167 ? 7.393 7.739 21.229 1.00 9.67 167 CYS A N 1
ATOM 1249 C CA . CYS A 1 167 ? 8.435 8.632 21.735 1.00 9.75 167 CYS A CA 1
ATOM 1250 C C . CYS A 1 167 ? 8.518 8.615 23.252 1.00 9.26 167 CYS A C 1
ATOM 1251 O O . CYS A 1 167 ? 7.539 8.319 23.937 1.00 10.04 167 CYS A O 1
ATOM 1254 N N . SER A 1 168 ? 9.699 8.955 23.760 1.00 9.44 168 SER A N 1
ATOM 1255 C CA . SER A 1 168 ? 9.956 9.036 25.191 1.00 8.13 168 SER A CA 1
ATOM 1256 C C . SER A 1 168 ? 10.087 10.509 25.560 1.00 8.71 168 SER A C 1
ATOM 1257 O O . SER A 1 168 ? 10.346 11.351 24.693 1.00 10.40 168 SER A O 1
ATOM 1260 N N . GLY A 1 169 ? 9.913 10.815 26.841 1.00 8.16 169 GLY A N 1
ATOM 1261 C CA . GLY A 1 169 ? 10.052 12.190 27.288 1.00 9.39 169 GLY A CA 1
ATOM 1262 C C . GLY A 1 169 ? 9.052 12.723 28.298 1.00 9.56 169 GLY A C 1
ATOM 1263 O O . GLY A 1 169 ? 8.912 13.937 28.424 1.00 9.15 169 GLY A O 1
ATOM 1264 N N . ALA A 1 170 ? 8.355 11.855 29.024 1.00 9.79 170 ALA A N 1
ATOM 1265 C CA . ALA A 1 170 ? 7.387 12.347 30.001 1.00 9.97 170 ALA A CA 1
ATOM 1266 C C . ALA A 1 170 ? 8.061 13.219 31.060 1.00 11.01 170 ALA A C 1
ATOM 1267 O O . ALA A 1 170 ? 7.429 14.114 31.622 1.00 11.55 170 ALA A O 1
ATOM 1269 N N . GLU A 1 171 ? 9.337 12.964 31.335 1.00 10.21 171 GLU A N 1
ATOM 1270 C CA . GLU A 1 171 ? 10.058 13.767 32.320 1.00 11.11 171 GLU A CA 1
ATOM 1271 C C . GLU A 1 171 ? 10.269 15.177 31.792 1.00 11.30 171 GLU A C 1
ATOM 1272 O O . GLU A 1 171 ? 10.728 16.061 32.518 1.00 12.20 171 GLU A O 1
ATOM 1278 N N . LEU A 1 172 ? 9.933 15.380 30.521 1.00 10.57 172 LEU A N 1
ATOM 1279 C CA . LEU A 1 172 ? 10.065 16.687 29.890 1.00 10.27 172 LEU A CA 1
ATOM 1280 C C . LEU A 1 172 ? 8.703 17.161 29.382 1.00 10.78 172 LEU A C 1
ATOM 1281 O O . LEU A 1 172 ? 8.610 17.997 28.480 1.00 11.45 172 LEU A O 1
ATOM 1286 N N . GLY A 1 173 ? 7.645 16.616 29.977 1.00 10.57 173 GLY A N 1
ATOM 1287 C CA . GLY A 1 173 ? 6.296 16.998 29.600 1.00 10.30 173 GLY A CA 1
ATOM 1288 C C . GLY A 1 173 ? 5.809 16.547 28.237 1.00 10.48 173 GLY A C 1
ATOM 1289 O O . GLY A 1 173 ? 4.801 17.055 27.745 1.00 11.13 173 GLY A O 1
ATOM 1290 N N . VAL A 1 174 ? 6.502 15.596 27.618 1.00 10.70 174 VAL A N 1
ATOM 1291 C CA . VAL A 1 174 ? 6.087 15.113 26.306 1.00 10.25 174 VAL A CA 1
ATOM 1292 C C . VAL A 1 174 ? 4.757 14.364 26.373 1.00 11.29 174 VAL A C 1
ATOM 1293 O O . VAL A 1 174 ? 4.575 13.473 27.204 1.00 10.99 174 VAL A O 1
ATOM 1297 N N . ARG A 1 175 ? 3.831 14.746 25.499 1.00 10.74 175 ARG A N 1
ATOM 1298 C CA . ARG A 1 175 ? 2.519 14.111 25.421 1.00 11.24 175 ARG A CA 1
ATOM 1299 C C . ARG A 1 175 ? 2.687 12.838 24.602 1.00 11.82 175 ARG A C 1
ATOM 1300 O O . ARG A 1 175 ? 2.976 12.887 23.404 1.00 12.02 175 ARG A O 1
ATOM 1308 N N . GLY A 1 176 ? 2.509 11.701 25.264 1.00 11.83 176 GLY A N 1
ATOM 1309 C CA . GLY A 1 176 ? 2.687 10.418 24.612 1.00 11.08 176 GLY A CA 1
ATOM 1310 C C . GLY A 1 176 ? 1.723 10.051 23.504 1.00 11.30 176 GLY A C 1
ATOM 1311 O O . GLY A 1 176 ? 0.596 10.549 23.432 1.00 10.97 176 GLY A O 1
ATOM 1312 N N . ALA A 1 177 ? 2.185 9.163 22.631 1.00 11.02 177 ALA A N 1
ATOM 1313 C CA . ALA A 1 177 ? 1.378 8.677 21.525 1.00 10.42 177 ALA A CA 1
ATOM 1314 C C . ALA A 1 177 ? 2.042 7.489 20.853 1.00 11.04 177 ALA A C 1
ATOM 1315 O O . ALA A 1 177 ? 3.268 7.376 20.825 1.00 10.04 177 ALA A O 1
ATOM 1317 N N . VAL A 1 178 ? 1.228 6.578 20.341 1.00 10.91 178 VAL A N 1
ATOM 1318 C CA . VAL A 1 178 ? 1.767 5.454 19.604 1.00 11.04 178 VAL A CA 1
ATOM 1319 C C . VAL A 1 178 ? 1.648 5.900 18.152 1.00 11.22 178 VAL A C 1
ATOM 1320 O O . VAL A 1 178 ? 0.550 6.183 17.666 1.00 12.05 178 VAL A O 1
ATOM 1324 N N . ASN A 1 179 ? 2.783 6.005 17.474 1.00 10.20 179 ASN A N 1
ATOM 1325 C CA . ASN A 1 179 ? 2.794 6.425 16.079 1.00 11.48 179 ASN A CA 1
ATOM 1326 C C . ASN A 1 179 ? 2.861 5.179 15.206 1.00 11.42 179 ASN A C 1
ATOM 1327 O O . ASN A 1 179 ? 3.636 4.265 15.484 1.00 11.91 179 ASN A O 1
ATOM 1332 N N . ALA A 1 180 ? 2.042 5.140 14.158 1.00 10.67 180 ALA A N 1
ATOM 1333 C CA . ALA A 1 180 ? 2.005 3.993 13.256 1.00 10.80 180 ALA A CA 1
ATOM 1334 C C . ALA A 1 180 ? 2.497 4.380 11.869 1.00 10.78 180 ALA A C 1
ATOM 1335 O O . ALA A 1 180 ? 2.047 5.376 11.300 1.00 10.85 180 ALA A O 1
ATOM 1337 N N . PHE A 1 181 ? 3.414 3.581 11.326 1.00 10.20 181 PHE A N 1
ATOM 1338 C CA . PHE A 1 181 ? 3.983 3.846 10.013 1.00 10.39 181 PHE A CA 1
ATOM 1339 C C . PHE A 1 181 ? 3.866 2.669 9.060 1.00 10.39 181 PHE A C 1
ATOM 1340 O O . PHE A 1 181 ? 3.802 1.513 9.480 1.00 10.85 181 PHE A O 1
ATOM 1348 N N . ASP A 1 182 ? 3.852 2.982 7.768 1.00 11.50 182 ASP A N 1
ATOM 1349 C CA . ASP A 1 182 ? 3.775 1.970 6.726 1.00 11.66 182 ASP A CA 1
ATOM 1350 C C . ASP A 1 182 ? 5.140 1.283 6.652 1.00 10.94 182 ASP A C 1
ATOM 1351 O O . ASP A 1 182 ? 6.167 1.936 6.452 1.00 11.20 182 ASP A O 1
ATOM 1356 N N . LEU A 1 183 ? 5.149 -0.034 6.823 1.00 10.74 183 LEU A N 1
ATOM 1357 C CA . LEU A 1 183 ? 6.387 -0.804 6.798 1.00 11.30 183 LEU A CA 1
ATOM 1358 C C . LEU A 1 183 ? 7.184 -0.663 5.502 1.00 11.89 183 LEU A C 1
ATOM 1359 O O . LEU A 1 183 ? 8.414 -0.731 5.511 1.00 12.38 183 LEU A O 1
ATOM 1364 N N . LYS A 1 184 ? 6.487 -0.458 4.390 1.00 12.72 184 LYS A N 1
ATOM 1365 C CA . LYS A 1 184 ? 7.147 -0.340 3.094 1.00 13.98 184 LYS A CA 1
ATOM 1366 C C . LYS A 1 184 ? 7.663 1.051 2.736 1.00 13.17 184 LYS A C 1
ATOM 1367 O O . LYS A 1 184 ? 8.717 1.182 2.108 1.00 14.47 184 LYS A O 1
ATOM 1373 N N . THR A 1 185 ? 6.936 2.087 3.141 1.00 12.59 185 THR A N 1
ATOM 1374 C CA . THR A 1 185 ? 7.312 3.453 2.785 1.00 12.71 185 THR A CA 1
ATOM 1375 C C . THR A 1 185 ? 7.668 4.406 3.919 1.00 12.97 185 THR A C 1
ATOM 1376 O O . THR A 1 185 ? 8.285 5.446 3.678 1.00 13.09 185 THR A O 1
ATOM 1380 N N . GLY A 1 186 ? 7.264 4.074 5.141 1.00 12.48 186 GLY A N 1
ATOM 1381 C CA . GLY A 1 186 ? 7.546 4.942 6.271 1.00 11.55 186 GLY A CA 1
ATOM 1382 C C . GLY A 1 186 ? 6.508 6.042 6.425 1.00 12.33 186 GLY A C 1
ATOM 1383 O O . GLY A 1 186 ? 6.650 6.937 7.259 1.00 11.88 186 GLY A O 1
ATOM 1384 N N . GLU A 1 187 ? 5.453 5.975 5.618 1.00 12.68 187 GLU A N 1
ATOM 1385 C CA . GLU A 1 187 ? 4.392 6.971 5.669 1.00 13.65 187 GLU A CA 1
ATOM 1386 C C . GLU A 1 187 ? 3.594 6.843 6.962 1.00 12.49 187 GLU A C 1
ATOM 1387 O O . GLU A 1 187 ? 3.264 5.737 7.392 1.00 12.78 187 GLU A O 1
ATOM 1393 N N . LEU A 1 188 ? 3.291 7.978 7.582 1.00 12.47 188 LEU A N 1
ATOM 1394 C CA . LEU A 1 188 ? 2.520 7.982 8.818 1.00 12.44 188 LEU A CA 1
ATOM 1395 C C . LEU A 1 188 ? 1.083 7.560 8.526 1.00 12.56 188 LEU A C 1
ATOM 1396 O O . LEU A 1 188 ? 0.411 8.157 7.684 1.00 13.08 188 LEU A O 1
ATOM 1401 N N . LYS A 1 189 ? 0.619 6.524 9.215 1.00 12.52 189 LYS A N 1
ATOM 1402 C CA . LYS A 1 189 ? -0.746 6.041 9.035 1.00 13.01 189 LYS A CA 1
ATOM 1403 C C . LYS A 1 189 ? -1.680 6.770 9.994 1.00 14.53 189 LYS A C 1
ATOM 1404 O O . LYS A 1 189 ? -2.766 7.208 9.614 1.00 15.14 189 LYS A O 1
ATOM 1410 N N . TRP A 1 190 ? -1.237 6.896 11.240 1.00 13.05 190 TRP A N 1
ATOM 1411 C CA . TRP A 1 190 ? -1.999 7.566 12.285 1.00 13.54 190 TRP A CA 1
ATOM 1412 C C . TRP A 1 190 ? -1.197 7.551 13.576 1.00 13.22 190 TRP A C 1
ATOM 1413 O O . TRP A 1 190 ? -0.167 6.887 13.672 1.00 14.16 190 TRP A O 1
ATOM 1424 N N . ARG A 1 191 ? -1.659 8.308 14.560 1.00 13.52 191 ARG A N 1
ATOM 1425 C CA . ARG A 1 191 ? -1.016 8.311 15.861 1.00 14.05 191 ARG A CA 1
ATOM 1426 C C . ARG A 1 191 ? -2.108 8.454 16.906 1.00 12.98 191 ARG A C 1
ATOM 1427 O O . ARG A 1 191 ? -3.042 9.243 16.749 1.00 13.76 191 ARG A O 1
ATOM 1435 N N . ALA A 1 192 ? -2.007 7.641 17.950 1.00 11.36 192 ALA A N 1
ATOM 1436 C CA . ALA A 1 192 ? -2.985 7.635 19.028 1.00 10.82 192 ALA A CA 1
ATOM 1437 C C . ALA A 1 192 ? -2.362 8.220 20.285 1.00 11.75 192 ALA A C 1
ATOM 1438 O O . ALA A 1 192 ? -1.512 7.589 20.918 1.00 10.72 192 ALA A O 1
ATOM 1440 N N . PHE A 1 193 ? -2.786 9.430 20.639 1.00 11.30 193 PHE A N 1
ATOM 1441 C CA . PHE A 1 193 ? -2.264 10.108 21.817 1.00 11.74 193 PHE A CA 1
ATOM 1442 C C . PHE A 1 193 ? -2.811 9.518 23.106 1.00 11.35 193 PHE A C 1
ATOM 1443 O O . PHE A 1 193 ? -3.871 8.893 23.115 1.00 11.09 193 PHE A O 1
ATOM 1451 N N . ALA A 1 194 ? -2.080 9.735 24.196 1.00 11.51 194 ALA A N 1
ATOM 1452 C CA . ALA A 1 194 ? -2.467 9.219 25.502 1.00 10.44 194 ALA A CA 1
ATOM 1453 C C . ALA A 1 194 ? -3.370 10.168 26.281 1.00 10.77 194 ALA A C 1
ATOM 1454 O O . ALA A 1 194 ? -3.998 9.763 27.255 1.00 11.44 194 ALA A O 1
ATOM 1456 N N . THR A 1 195 ? -3.430 11.425 25.851 1.00 10.53 195 THR A N 1
ATOM 1457 C CA . THR A 1 195 ? -4.258 12.430 26.513 1.00 10.48 195 THR A CA 1
ATOM 1458 C C . THR A 1 195 ? -4.916 13.316 25.461 1.00 10.71 195 THR A C 1
ATOM 1459 O O . THR A 1 195 ? -4.506 13.320 24.300 1.00 11.88 195 THR A O 1
ATOM 1463 N N . GLY A 1 196 ? -5.936 14.063 25.869 1.00 11.58 196 GLY A N 1
ATOM 1464 C CA . GLY A 1 196 ? -6.606 14.950 24.935 1.00 11.56 196 GLY A CA 1
ATOM 1465 C C . GLY A 1 196 ? -7.979 14.481 24.498 1.00 12.24 196 GLY A C 1
ATOM 1466 O O . GLY A 1 196 ? -8.590 13.626 25.137 1.00 12.71 196 GLY A O 1
ATOM 1467 N N . SER A 1 197 ? -8.460 15.050 23.398 1.00 12.26 197 SER A N 1
ATOM 1468 C CA . SER A 1 197 ? -9.773 14.716 22.857 1.00 11.90 197 SER A CA 1
ATOM 1469 C C . SER A 1 197 ? -9.871 13.249 22.467 1.00 12.30 197 SER A C 1
ATOM 1470 O O . SER A 1 197 ? -8.859 12.597 22.211 1.00 12.44 197 SER A O 1
ATOM 1473 N N . ASP A 1 198 ? -11.096 12.735 22.409 1.00 12.57 198 ASP A N 1
ATOM 1474 C CA . ASP A 1 198 ? -11.302 11.345 22.027 1.00 13.16 198 ASP A CA 1
ATOM 1475 C C . ASP A 1 198 ? -10.758 11.118 20.620 1.00 13.30 198 ASP A C 1
ATOM 1476 O O . ASP A 1 198 ? -10.200 10.063 20.326 1.00 14.00 198 ASP A O 1
ATOM 1481 N N . ASP A 1 199 ? -10.922 12.109 19.749 1.00 14.43 199 ASP A N 1
ATOM 1482 C CA . ASP A 1 199 ? -10.431 11.980 18.382 1.00 15.04 199 ASP A CA 1
ATOM 1483 C C . ASP A 1 199 ? -8.922 11.769 18.358 1.00 14.23 199 ASP A C 1
ATOM 1484 O O . ASP A 1 199 ? -8.422 10.915 17.625 1.00 14.00 199 ASP A O 1
ATOM 1489 N N . SER A 1 200 ? -8.199 12.543 19.163 1.00 13.85 200 SER A N 1
ATOM 1490 C CA . SER A 1 200 ? -6.744 12.432 19.209 1.00 13.19 200 SER A CA 1
ATOM 1491 C C . SER A 1 200 ? -6.291 11.129 19.861 1.00 12.94 200 SER A C 1
ATOM 1492 O O . SER A 1 200 ? -5.272 10.561 19.478 1.00 12.58 200 SER A O 1
ATOM 1495 N N . VAL A 1 201 ? -7.054 10.664 20.845 1.00 12.65 201 VAL A N 1
ATOM 1496 C CA . VAL A 1 201 ? -6.731 9.430 21.553 1.00 11.75 201 VAL A CA 1
ATOM 1497 C C . VAL A 1 201 ? -7.136 8.204 20.729 1.00 12.71 201 VAL A C 1
ATOM 1498 O O . VAL A 1 201 ? -6.622 7.106 20.941 1.00 12.95 201 VAL A O 1
ATOM 1502 N N . ARG A 1 202 ? -8.045 8.415 19.778 1.00 12.61 202 ARG A N 1
ATOM 1503 C CA . ARG A 1 202 ? -8.551 7.366 18.892 1.00 12.20 202 ARG A CA 1
ATOM 1504 C C . ARG A 1 202 ? -9.259 6.244 19.648 1.00 12.85 202 ARG A C 1
ATOM 1505 O O . ARG A 1 202 ? -8.720 5.153 19.841 1.00 12.30 202 ARG A O 1
ATOM 1513 N N . LEU A 1 203 ? -10.487 6.531 20.062 1.00 13.29 203 LEU A N 1
ATOM 1514 C CA . LEU A 1 203 ? -11.307 5.583 20.800 1.00 13.85 203 LEU A CA 1
ATOM 1515 C C . LEU A 1 203 ? -12.428 5.072 19.906 1.00 15.39 203 LEU A C 1
ATOM 1516 O O . LEU A 1 203 ? -13.132 5.860 19.272 1.00 17.32 203 LEU A O 1
ATOM 1521 N N . ALA A 1 204 ? -12.588 3.754 19.855 1.00 14.73 204 ALA A N 1
ATOM 1522 C CA . ALA A 1 204 ? -13.634 3.150 19.042 1.00 15.96 204 ALA A CA 1
ATOM 1523 C C . ALA A 1 204 ? -14.998 3.518 19.612 1.00 16.24 204 ALA A C 1
ATOM 1524 O O . ALA A 1 204 ? -15.109 3.926 20.769 1.00 15.42 204 ALA A O 1
ATOM 1526 N N . LYS A 1 205 ? -16.036 3.371 18.796 1.00 15.84 205 LYS A N 1
ATOM 1527 C CA . LYS A 1 205 ? -17.389 3.694 19.223 1.00 17.79 205 LYS A CA 1
ATOM 1528 C C . LYS A 1 205 ? -17.822 2.829 20.404 1.00 17.50 205 LYS A C 1
ATOM 1529 O O . LYS A 1 205 ? -18.618 3.263 21.237 1.00 18.86 205 LYS A O 1
ATOM 1535 N N . ASP A 1 206 ? -17.298 1.609 20.474 1.00 17.41 206 ASP A N 1
ATOM 1536 C CA . ASP A 1 206 ? -17.642 0.697 21.562 1.00 17.38 206 ASP A CA 1
ATOM 1537 C C . ASP A 1 206 ? -16.532 0.586 22.605 1.00 16.25 206 ASP A C 1
ATOM 1538 O O . ASP A 1 206 ? -16.419 -0.423 23.301 1.00 16.24 206 ASP A O 1
ATOM 1543 N N . PHE A 1 207 ? -15.721 1.634 22.710 1.00 15.23 207 PHE A N 1
ATOM 1544 C CA . PHE A 1 207 ? -14.623 1.675 23.671 1.00 13.70 207 PHE A CA 1
ATOM 1545 C C . PHE A 1 207 ? -15.125 1.353 25.080 1.00 13.89 207 PHE A C 1
ATOM 1546 O O . PHE A 1 207 ? -16.027 2.016 25.594 1.00 14.01 207 PHE A O 1
ATOM 1554 N N . ASN A 1 208 ? -14.530 0.331 25.691 1.00 13.26 208 ASN A N 1
ATOM 1555 C CA . ASN A 1 208 ? -14.889 -0.117 27.036 1.00 13.43 208 ASN A CA 1
ATOM 1556 C C . ASN A 1 208 ? -16.361 -0.456 27.233 1.00 14.45 208 ASN A C 1
ATOM 1557 O O . ASN A 1 208 ? -16.896 -0.308 28.331 1.00 14.73 208 ASN A O 1
ATOM 1562 N N . SER A 1 209 ? -17.009 -0.926 26.174 1.00 15.92 209 SER A N 1
ATOM 1563 C CA . SER A 1 209 ? -18.417 -1.292 26.257 1.00 16.20 209 SER A CA 1
ATOM 1564 C C . SER A 1 209 ? -18.622 -2.404 27.286 1.00 15.71 209 SER A C 1
ATOM 1565 O O . SER A 1 209 ? -19.684 -2.502 27.899 1.00 16.05 209 SER A O 1
ATOM 1568 N N . ALA A 1 210 ? -17.598 -3.231 27.481 1.00 14.07 210 ALA A N 1
ATOM 1569 C CA . ALA A 1 210 ? -17.680 -4.335 28.433 1.00 14.36 210 ALA A CA 1
ATOM 1570 C C . ALA A 1 210 ? -17.446 -3.890 29.874 1.00 13.94 210 ALA A C 1
ATOM 1571 O O . ALA A 1 210 ? -17.816 -4.594 30.813 1.00 15.28 210 ALA A O 1
ATOM 1573 N N . ASN A 1 211 ? -16.833 -2.722 30.045 1.00 13.65 211 ASN A N 1
ATOM 1574 C CA . ASN A 1 211 ? -16.544 -2.188 31.375 1.00 12.97 211 ASN A CA 1
ATOM 1575 C C . ASN A 1 211 ? -16.716 -0.673 31.389 1.00 12.65 211 ASN A C 1
ATOM 1576 O O . ASN A 1 211 ? -15.742 0.071 31.496 1.00 12.22 211 ASN A O 1
ATOM 1581 N N . PRO A 1 212 ? -17.964 -0.193 31.288 1.00 12.35 212 PRO A N 1
ATOM 1582 C CA . PRO A 1 212 ? -18.216 1.251 31.289 1.00 12.94 212 PRO A CA 1
ATOM 1583 C C . PRO A 1 212 ? -17.679 1.972 32.519 1.00 12.43 212 PRO A C 1
ATOM 1584 O O . PRO A 1 212 ? -17.384 3.169 32.463 1.00 12.96 212 PRO A O 1
ATOM 1588 N N . HIS A 1 213 ? -17.547 1.250 33.628 1.00 11.98 213 HIS A N 1
ATOM 1589 C CA . HIS A 1 213 ? -17.056 1.856 34.857 1.00 12.36 213 HIS A CA 1
ATOM 1590 C C . HIS A 1 213 ? -15.576 2.222 34.783 1.00 11.83 213 HIS A C 1
ATOM 1591 O O . HIS A 1 213 ? -15.057 2.897 35.668 1.00 13.26 213 HIS A O 1
ATOM 1598 N N . TYR A 1 214 ? -14.897 1.773 33.731 1.00 11.45 214 TYR A N 1
ATOM 1599 C CA . TYR A 1 214 ? -13.483 2.107 33.539 1.00 11.00 214 TYR A CA 1
ATOM 1600 C C . TYR A 1 214 ? -13.409 3.553 33.065 1.00 11.29 214 TYR A C 1
ATOM 1601 O O . TYR A 1 214 ? -12.368 4.207 33.165 1.00 10.62 214 TYR A O 1
ATOM 1610 N N . GLY A 1 215 ? -14.524 4.031 32.526 1.00 11.75 215 GLY A N 1
ATOM 1611 C CA . GLY A 1 215 ? -14.579 5.369 31.978 1.00 12.32 215 GLY A CA 1
ATOM 1612 C C . GLY A 1 215 ? -14.617 5.175 30.476 1.00 12.57 215 GLY A C 1
ATOM 1613 O O . GLY A 1 215 ? -14.079 4.192 29.962 1.00 11.52 215 GLY A O 1
ATOM 1614 N N . GLN A 1 216 ? -15.259 6.086 29.758 1.00 12.03 216 GLN A N 1
ATOM 1615 C CA . GLN A 1 216 ? -15.332 5.945 28.316 1.00 12.87 216 GLN A CA 1
ATOM 1616 C C . GLN A 1 216 ? -14.902 7.183 27.542 1.00 13.54 216 GLN A C 1
ATOM 1617 O O . GLN A 1 216 ? -13.717 7.353 27.254 1.00 14.18 216 GLN A O 1
ATOM 1623 N N . PHE A 1 217 ? -15.845 8.064 27.230 1.00 12.36 217 PHE A N 1
ATOM 1624 C CA . PHE A 1 217 ? -15.526 9.245 26.440 1.00 12.56 217 PHE A CA 1
ATOM 1625 C C . PHE A 1 217 ? -15.351 10.559 27.193 1.00 12.43 217 PHE A C 1
ATOM 1626 O O . PHE A 1 217 ? -15.878 10.741 28.292 1.00 12.64 217 PHE A O 1
ATOM 1634 N N . GLY A 1 218 ? -14.583 11.455 26.578 1.00 11.93 218 GLY A N 1
ATOM 1635 C CA . GLY A 1 218 ? -14.325 12.776 27.125 1.00 12.67 218 GLY A CA 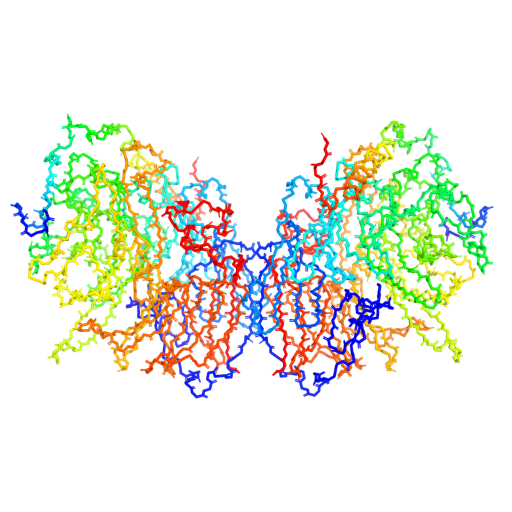1
ATOM 1636 C C . GLY A 1 218 ? -13.363 12.883 28.293 1.00 13.24 218 GLY A C 1
ATOM 1637 O O . GLY A 1 218 ? -13.039 13.989 28.728 1.00 13.83 218 GLY A O 1
ATOM 1638 N N . LEU A 1 219 ? -12.886 11.750 28.795 1.00 13.08 219 LEU A N 1
ATOM 1639 C CA . LEU A 1 219 ? -11.991 11.757 29.945 1.00 12.11 219 LEU A CA 1
ATOM 1640 C C . LEU A 1 219 ? -10.560 12.206 29.656 1.00 12.60 219 LEU A C 1
ATOM 1641 O O . LEU A 1 219 ? -9.828 12.576 30.575 1.00 13.38 219 LEU A O 1
ATOM 1646 N N . GLY A 1 220 ? -10.170 12.188 28.385 1.00 12.07 220 GLY A N 1
ATOM 1647 C CA . GLY A 1 220 ? -8.828 12.612 28.016 1.00 13.24 220 GLY A CA 1
ATOM 1648 C C . GLY A 1 220 ? -8.591 14.082 28.321 1.00 12.53 220 GLY A C 1
ATOM 1649 O O . GLY A 1 220 ? -7.451 14.551 28.323 1.00 12.67 220 GLY A O 1
ATOM 1650 N N . THR A 1 221 ? -9.672 14.817 28.563 1.00 13.36 221 THR A N 1
ATOM 1651 C CA . THR A 1 221 ? -9.575 16.233 28.897 1.00 13.43 221 THR A CA 1
ATOM 1652 C C . THR A 1 221 ? -10.298 16.530 30.210 1.00 13.03 221 THR A C 1
ATOM 1653 O O . THR A 1 221 ? -9.837 17.343 31.007 1.00 13.71 221 THR A O 1
ATOM 1657 N N . LYS A 1 222 ? -11.424 15.862 30.441 1.00 13.58 222 LYS A N 1
ATOM 1658 C CA . LYS A 1 222 ? -12.194 16.089 31.660 1.00 14.79 222 LYS A CA 1
ATOM 1659 C C . LYS A 1 222 ? -11.464 15.715 32.943 1.00 14.48 222 LYS A C 1
ATOM 1660 O O . LYS A 1 222 ? -11.748 16.276 34.003 1.00 13.73 222 LYS A O 1
ATOM 1666 N N . THR A 1 223 ? -10.530 14.770 32.863 1.00 13.28 223 THR A N 1
ATOM 1667 C CA . THR A 1 223 ? -9.794 14.373 34.057 1.00 12.20 223 THR A CA 1
ATOM 1668 C C . THR A 1 223 ? -8.508 15.178 34.226 1.00 12.88 223 THR A C 1
ATOM 1669 O O . THR A 1 223 ? -7.550 14.727 34.855 1.00 11.76 223 THR A O 1
ATOM 1673 N N . TRP A 1 224 ? -8.510 16.378 33.650 1.00 12.42 224 TRP A N 1
ATOM 1674 C CA . TRP A 1 224 ? -7.395 17.319 33.743 1.00 12.07 224 TRP A CA 1
ATOM 1675 C C . TRP A 1 224 ? -8.012 18.695 33.955 1.00 13.09 224 TRP A C 1
ATOM 1676 O O . TRP A 1 224 ? -9.184 18.905 33.636 1.00 13.78 224 TRP A O 1
ATOM 1687 N N . GLU A 1 225 ? -7.233 19.631 34.487 1.00 12.94 225 GLU A N 1
ATOM 1688 C CA . GLU A 1 225 ? -7.727 20.989 34.674 1.00 13.70 225 GLU A CA 1
ATOM 1689 C C . GLU A 1 225 ? -7.168 21.822 33.526 1.00 13.21 225 GLU A C 1
ATOM 1690 O O . GLU A 1 225 ? -5.952 21.928 33.358 1.00 13.30 225 GLU A O 1
ATOM 1696 N N . GLY A 1 226 ? -8.055 22.398 32.724 1.00 13.94 226 GLY A N 1
ATOM 1697 C CA . GLY A 1 226 ? -7.605 23.206 31.606 1.00 13.23 226 GLY A CA 1
ATOM 1698 C C . GLY A 1 226 ? -6.798 22.415 30.591 1.00 13.93 226 GLY A C 1
ATOM 1699 O O . GLY A 1 226 ? -7.093 21.246 30.328 1.00 14.10 226 GLY A O 1
ATOM 1700 N N . ASP A 1 227 ? -5.772 23.049 30.027 1.00 14.01 227 ASP A N 1
ATOM 1701 C CA . ASP A 1 227 ? -4.928 22.410 29.020 1.00 13.80 227 ASP A CA 1
ATOM 1702 C C . ASP A 1 227 ? -3.704 21.681 29.566 1.00 13.09 227 ASP A C 1
ATOM 1703 O O . ASP A 1 227 ? -2.741 21.453 28.830 1.00 12.84 227 ASP A O 1
ATOM 1708 N N . ALA A 1 228 ? -3.734 21.307 30.841 1.00 11.94 228 ALA A N 1
ATOM 1709 C CA . ALA A 1 228 ? -2.599 20.610 31.440 1.00 11.77 228 ALA A CA 1
ATOM 1710 C C . ALA A 1 228 ? -2.277 19.302 30.717 1.00 12.49 228 ALA A C 1
ATOM 1711 O O . ALA A 1 228 ? -1.148 18.815 30.783 1.00 12.31 228 ALA A O 1
ATOM 1713 N N . TRP A 1 229 ? -3.262 18.740 30.023 1.00 12.50 229 TRP A N 1
ATOM 1714 C CA . TRP A 1 229 ? -3.058 17.491 29.294 1.00 12.20 229 TRP A CA 1
ATOM 1715 C C . TRP A 1 229 ? -2.103 17.652 28.109 1.00 12.81 229 TRP A C 1
ATOM 1716 O O . TRP A 1 229 ? -1.525 16.674 27.634 1.00 12.52 229 TRP A O 1
ATOM 1727 N N . LYS A 1 230 ? -1.933 18.884 27.634 1.00 11.64 230 LYS A N 1
ATOM 1728 C CA . LYS A 1 230 ? -1.048 19.142 26.499 1.00 11.04 230 LYS A CA 1
ATOM 1729 C C . LYS A 1 230 ? 0.399 18.766 26.796 1.00 11.32 230 LYS A C 1
ATOM 1730 O O . LYS A 1 230 ? 1.172 18.463 25.886 1.00 11.35 230 LYS A O 1
ATOM 1736 N N . ILE A 1 231 ? 0.762 18.801 28.072 1.00 11.53 231 ILE A N 1
ATOM 1737 C CA . ILE A 1 231 ? 2.108 18.434 28.503 1.00 12.15 231 ILE A CA 1
ATOM 1738 C C . ILE A 1 231 ? 1.925 17.383 29.589 1.00 11.72 231 ILE A C 1
ATOM 1739 O O . ILE A 1 231 ? 2.665 17.341 30.575 1.00 12.67 231 ILE A O 1
ATOM 1744 N N . GLY A 1 232 ? 0.936 16.520 29.372 1.00 11.91 232 GLY A N 1
ATOM 1745 C CA . GLY A 1 232 ? 0.595 15.500 30.347 1.00 11.21 232 GLY A CA 1
ATOM 1746 C C . GLY A 1 232 ? 1.266 14.140 30.350 1.00 11.39 232 GLY A C 1
ATOM 1747 O O . GLY A 1 232 ? 0.774 13.237 31.021 1.00 12.15 232 GLY A O 1
ATOM 1748 N N . GLY A 1 233 ? 2.368 13.978 29.623 1.00 10.50 233 GLY A N 1
ATOM 1749 C CA . GLY A 1 233 ? 3.053 12.694 29.614 1.00 10.25 233 GLY A CA 1
ATOM 1750 C C . GLY A 1 233 ? 2.277 11.577 28.938 1.00 10.28 233 GLY A C 1
ATOM 1751 O O . GLY A 1 233 ? 1.582 11.802 27.952 1.00 10.49 233 GLY A O 1
ATOM 1752 N N . GLY A 1 234 ? 2.401 10.361 29.462 1.00 9.04 234 GLY A N 1
ATOM 1753 C CA . GLY A 1 234 ? 1.692 9.238 28.872 1.00 8.65 234 GLY A CA 1
ATOM 1754 C C . GLY A 1 234 ? 2.459 8.560 27.752 1.00 9.44 234 GLY A C 1
ATOM 1755 O O . GLY A 1 234 ? 1.900 7.767 26.996 1.00 9.88 234 GLY A O 1
ATOM 1756 N N . THR A 1 235 ? 3.743 8.874 27.643 1.00 9.33 235 THR A N 1
ATOM 1757 C CA . THR A 1 235 ? 4.591 8.279 26.618 1.00 9.61 235 THR A CA 1
ATOM 1758 C C . THR A 1 235 ? 4.659 6.761 26.789 1.00 9.42 235 THR A C 1
ATOM 1759 O O . THR A 1 235 ? 4.621 6.256 27.914 1.00 10.32 235 THR A O 1
ATOM 1763 N N . ASN A 1 236 ? 4.732 6.032 25.677 1.00 9.69 236 ASN A N 1
ATOM 1764 C CA . ASN A 1 236 ? 4.848 4.578 25.742 1.00 9.57 236 ASN A CA 1
ATOM 1765 C C . ASN A 1 236 ? 6.213 4.197 25.173 1.00 9.62 236 ASN A C 1
ATOM 1766 O O . ASN A 1 236 ? 6.449 4.269 23.965 1.00 10.13 236 ASN A O 1
ATOM 1771 N N . TRP A 1 237 ? 7.115 3.817 26.073 1.00 9.31 237 TRP A N 1
ATOM 1772 C CA . TRP A 1 237 ? 8.483 3.457 25.721 1.00 9.20 237 TRP A CA 1
ATOM 1773 C C . TRP A 1 237 ? 8.828 2.042 26.167 1.00 8.51 237 TRP A C 1
ATOM 1774 O O . TRP A 1 237 ? 10.004 1.680 26.255 1.00 8.73 237 TRP A O 1
ATOM 1785 N N . GLY A 1 238 ? 7.797 1.253 26.455 1.00 8.61 238 GLY A N 1
ATOM 1786 C CA . GLY A 1 238 ? 7.992 -0.118 26.888 1.00 9.01 238 GLY A CA 1
ATOM 1787 C C . GLY A 1 238 ? 7.904 -1.137 25.766 1.00 9.42 238 GLY A C 1
ATOM 1788 O O . GLY A 1 238 ? 8.597 -1.024 24.750 1.00 9.01 238 GLY A O 1
ATOM 1789 N N . TRP A 1 239 ? 7.035 -2.127 25.943 1.00 9.24 239 TRP A N 1
ATOM 1790 C CA . TRP A 1 239 ? 6.880 -3.189 24.958 1.00 9.08 239 TRP A CA 1
ATOM 1791 C C . TRP A 1 239 ? 5.432 -3.389 24.522 1.00 9.99 239 TRP A C 1
ATOM 1792 O O . TRP A 1 239 ? 4.502 -2.954 25.201 1.00 10.73 239 TRP A O 1
ATOM 1803 N N . TYR A 1 240 ? 5.257 -4.052 23.382 1.00 9.67 240 TYR A N 1
ATOM 1804 C CA . TYR A 1 240 ? 3.933 -4.320 22.825 1.00 9.62 240 TYR A CA 1
ATOM 1805 C C . TYR A 1 240 ? 3.669 -5.817 22.734 1.00 10.39 240 TYR A C 1
ATOM 1806 O O . TYR A 1 240 ? 4.567 -6.639 22.915 1.00 10.65 240 TYR A O 1
ATOM 1815 N N . ALA A 1 241 ? 2.419 -6.143 22.418 1.00 10.75 241 ALA A N 1
ATOM 1816 C CA . ALA A 1 241 ? 1.971 -7.515 22.215 1.00 11.52 241 ALA A CA 1
ATOM 1817 C C . ALA A 1 241 ? 0.929 -7.419 21.104 1.00 10.66 241 ALA A C 1
ATOM 1818 O O . ALA A 1 241 ? 0.333 -6.358 20.896 1.00 9.66 241 ALA A O 1
ATOM 1820 N N . TYR A 1 242 ? 0.712 -8.512 20.383 1.00 9.52 242 TYR A N 1
ATOM 1821 C CA . TYR A 1 242 ? -0.246 -8.499 19.286 1.00 10.19 242 TYR A CA 1
ATOM 1822 C C . TYR A 1 242 ? -0.950 -9.837 19.119 1.00 10.49 242 TYR A C 1
ATOM 1823 O O . TYR A 1 242 ? -0.317 -10.891 19.185 1.00 10.16 242 TYR A O 1
ATOM 1832 N N . ASP A 1 243 ? -2.264 -9.786 18.919 1.00 11.00 243 ASP A N 1
ATOM 1833 C CA . ASP A 1 243 ? -3.053 -10.993 18.695 1.00 12.23 243 ASP A CA 1
ATOM 1834 C C . ASP A 1 243 ? -3.576 -10.910 17.265 1.00 12.45 243 ASP A C 1
ATOM 1835 O O . ASP A 1 243 ? -4.487 -10.136 16.966 1.00 12.43 243 ASP A O 1
ATOM 1840 N N . PRO A 1 244 ? -2.989 -11.704 16.356 1.00 12.79 244 PRO A N 1
ATOM 1841 C CA . PRO A 1 244 ? -3.374 -11.737 14.942 1.00 13.91 244 PRO A CA 1
ATOM 1842 C C . PRO A 1 244 ? -4.853 -12.009 14.673 1.00 14.82 244 PRO A C 1
ATOM 1843 O O . PRO A 1 244 ? -5.440 -11.415 13.769 1.00 16.74 244 PRO A O 1
ATOM 1847 N N . LYS A 1 245 ? -5.451 -12.902 15.454 1.00 14.86 245 LYS A N 1
ATOM 1848 C CA . LYS A 1 245 ? -6.858 -13.242 15.262 1.00 15.58 245 LYS A CA 1
ATOM 1849 C C . LYS A 1 245 ? -7.784 -12.075 15.588 1.00 15.40 245 LYS A C 1
ATOM 1850 O O . LYS A 1 245 ? -8.720 -11.787 14.841 1.00 17.18 245 LYS A O 1
ATOM 1856 N N . LEU A 1 246 ? -7.519 -11.403 16.704 1.00 13.81 246 LEU A N 1
ATOM 1857 C CA . LEU A 1 246 ? -8.336 -10.271 17.128 1.00 13.24 246 LEU A CA 1
ATOM 1858 C C . LEU A 1 246 ? -7.897 -8.982 16.444 1.00 13.40 246 LEU A C 1
ATOM 1859 O O . LEU A 1 246 ? -8.620 -7.986 16.456 1.00 14.61 246 LEU A O 1
ATOM 1864 N N . ASN A 1 247 ? -6.709 -9.020 15.846 1.00 13.23 247 ASN A N 1
ATOM 1865 C CA . ASN A 1 247 ? -6.117 -7.865 15.177 1.00 13.30 247 ASN A CA 1
ATOM 1866 C C . ASN A 1 247 ? -5.996 -6.706 16.161 1.00 13.03 247 ASN A C 1
ATOM 1867 O O . ASN A 1 247 ? -6.201 -5.544 15.812 1.00 13.77 247 ASN A O 1
ATOM 1872 N N . LEU A 1 248 ? -5.667 -7.041 17.403 1.00 11.98 248 LEU A N 1
ATOM 1873 C CA . LEU A 1 248 ? -5.494 -6.039 18.446 1.00 11.05 248 LEU A CA 1
ATOM 1874 C C . LEU A 1 248 ? -4.061 -6.064 18.941 1.00 10.77 248 LEU A C 1
ATOM 1875 O O . LEU A 1 248 ? -3.477 -7.135 19.106 1.00 10.93 248 LEU A O 1
ATOM 1880 N N . PHE A 1 249 ? -3.485 -4.886 19.152 1.00 10.21 249 PHE A N 1
ATOM 1881 C CA . PHE A 1 249 ? -2.144 -4.835 19.708 1.00 9.75 249 PHE A CA 1
ATOM 1882 C C . PHE A 1 249 ? -2.332 -4.236 21.094 1.00 10.33 249 PHE A C 1
ATOM 1883 O O . PHE A 1 249 ? -3.327 -3.550 21.352 1.00 10.56 249 PHE A O 1
ATOM 1891 N N . TYR A 1 250 ? -1.402 -4.526 21.994 1.00 9.71 250 TYR A N 1
ATOM 1892 C CA . TYR A 1 250 ? -1.514 -4.055 23.366 1.00 9.41 250 TYR A CA 1
ATOM 1893 C C . TYR A 1 250 ? -0.237 -3.396 23.852 1.00 9.19 250 TYR A C 1
ATOM 1894 O O . TYR A 1 250 ? 0.860 -3.767 23.439 1.00 9.99 250 TYR A O 1
ATOM 1903 N N . TYR A 1 251 ? -0.394 -2.422 24.742 1.00 9.12 251 TYR A N 1
ATOM 1904 C CA . TYR A 1 251 ? 0.741 -1.705 25.316 1.00 8.88 251 TYR A CA 1
ATOM 1905 C C . TYR A 1 251 ? 0.224 -0.842 26.457 1.00 8.79 251 TYR A C 1
ATOM 1906 O O . TYR A 1 251 ? -0.986 -0.673 26.628 1.00 8.43 251 TYR A O 1
ATOM 1915 N N . GLY A 1 252 ? 1.146 -0.292 27.236 1.00 8.49 252 GLY A N 1
ATOM 1916 C CA . GLY A 1 252 ? 0.752 0.565 28.334 1.00 9.56 252 GLY A CA 1
ATOM 1917 C C . GLY A 1 252 ? 1.281 1.971 28.145 1.00 9.82 252 GLY A C 1
ATOM 1918 O O . GLY A 1 252 ? 2.426 2.158 27.725 1.00 9.39 252 GLY A O 1
ATOM 1919 N N . SER A 1 253 ? 0.449 2.968 28.428 1.00 9.70 253 SER A N 1
ATOM 1920 C CA . SER A 1 253 ? 0.888 4.353 28.309 1.00 9.47 253 SER A CA 1
ATOM 1921 C C . SER A 1 253 ? 1.562 4.750 29.621 1.00 9.88 253 SER A C 1
ATOM 1922 O O . SER A 1 253 ? 1.205 4.245 30.689 1.00 9.79 253 SER A O 1
ATOM 1925 N N . GLY A 1 254 ? 2.530 5.658 29.524 1.00 9.45 254 GLY A N 1
ATOM 1926 C CA . GLY A 1 254 ? 3.299 6.088 30.682 1.00 9.98 254 GLY A CA 1
ATOM 1927 C C . GLY A 1 254 ? 2.691 7.020 31.712 1.00 9.23 254 GLY A C 1
ATOM 1928 O O . GLY A 1 254 ? 1.488 7.266 31.739 1.00 9.26 254 GLY A O 1
ATOM 1929 N N . ASN A 1 255 ? 3.560 7.539 32.573 1.00 9.47 255 ASN A N 1
ATOM 1930 C CA . ASN A 1 255 ? 3.163 8.435 33.651 1.00 9.49 255 ASN A CA 1
ATOM 1931 C C . ASN A 1 255 ? 2.795 9.836 33.190 1.00 10.13 255 ASN A C 1
ATOM 1932 O O . ASN A 1 255 ? 3.286 10.322 32.168 1.00 9.41 255 ASN A O 1
ATOM 1937 N N . PRO A 1 256 ? 1.908 10.501 33.942 1.00 10.88 256 PRO A N 1
ATOM 1938 C CA . PRO A 1 256 ? 1.499 11.861 33.597 1.00 10.46 256 PRO A CA 1
ATOM 1939 C C . PRO A 1 256 ? 2.612 12.799 34.057 1.00 11.53 256 PRO A C 1
ATOM 1940 O O . PRO A 1 256 ? 3.388 12.458 34.952 1.00 12.13 256 PRO A O 1
ATOM 1944 N N . ALA A 1 257 ? 2.703 13.967 33.433 1.00 11.01 257 ALA A N 1
ATOM 1945 C CA . ALA A 1 257 ? 3.719 14.945 33.800 1.00 11.16 257 ALA A CA 1
ATOM 1946 C C . ALA A 1 257 ? 3.018 16.175 34.364 1.00 10.67 257 ALA A C 1
ATOM 1947 O O . ALA A 1 257 ? 1.910 16.505 33.946 1.00 11.00 257 ALA A O 1
ATOM 1949 N N . PRO A 1 258 ? 3.649 16.863 35.329 1.00 10.51 258 PRO A N 1
ATOM 1950 C CA . PRO A 1 258 ? 4.959 16.554 35.909 1.00 10.36 258 PRO A CA 1
ATOM 1951 C C . PRO A 1 258 ? 4.829 15.519 37.024 1.00 10.10 258 PRO A C 1
ATOM 1952 O O . PRO A 1 258 ? 3.748 14.985 37.260 1.00 11.61 258 PRO A O 1
ATOM 1956 N N . TRP A 1 259 ? 5.933 15.238 37.707 1.00 11.19 259 TRP A N 1
ATOM 1957 C CA . TRP A 1 259 ? 5.907 14.287 38.810 1.00 11.65 259 TRP A CA 1
ATOM 1958 C C . TRP A 1 259 ? 5.116 14.909 39.960 1.00 10.74 259 TRP A C 1
ATOM 1959 O O . TRP A 1 259 ? 4.535 14.201 40.782 1.00 12.18 259 TRP A O 1
ATOM 1970 N N . ASN A 1 260 ? 5.100 16.240 40.004 1.00 11.39 260 ASN A N 1
ATOM 1971 C CA . ASN A 1 260 ? 4.380 16.992 41.033 1.00 10.84 260 ASN A CA 1
ATOM 1972 C C . ASN A 1 260 ? 2.880 16.810 40.811 1.00 11.14 260 ASN A C 1
ATOM 1973 O O . ASN A 1 260 ? 2.287 17.469 39.956 1.00 11.09 260 ASN A O 1
ATOM 1978 N N . GLU A 1 261 ? 2.272 15.922 41.590 1.00 10.08 261 GLU A N 1
ATOM 1979 C CA . GLU A 1 261 ? 0.848 15.623 41.459 1.00 10.46 261 GLU A CA 1
ATOM 1980 C C . GLU A 1 261 ? -0.070 16.806 41.726 1.00 10.08 261 GLU A C 1
ATOM 1981 O O . GLU A 1 261 ? -1.165 16.885 41.174 1.00 10.80 261 GLU A O 1
ATOM 1987 N N . THR A 1 262 ? 0.378 17.727 42.570 1.00 11.55 262 THR A N 1
ATOM 1988 C CA . THR A 1 262 ? -0.431 18.885 42.914 1.00 11.13 262 THR A CA 1
ATOM 1989 C C . THR A 1 262 ? -0.624 19.821 41.722 1.00 12.38 262 THR A C 1
ATOM 1990 O O . THR A 1 262 ? -1.586 20.589 41.678 1.00 12.53 262 THR A O 1
ATOM 1994 N N . MET A 1 263 ? 0.285 19.748 40.752 1.00 11.46 263 MET A N 1
ATOM 1995 C CA . MET A 1 263 ? 0.203 20.594 39.566 1.00 12.10 263 MET A CA 1
ATOM 1996 C C . MET A 1 263 ? -0.715 20.045 38.476 1.00 11.64 263 MET A C 1
ATOM 1997 O O . MET A 1 263 ? -0.880 20.668 37.427 1.00 12.43 263 MET A O 1
ATOM 2002 N N . ARG A 1 264 ? -1.307 18.880 38.716 1.00 11.32 264 ARG A N 1
ATOM 2003 C CA . ARG A 1 264 ? -2.206 18.284 37.734 1.00 12.12 264 ARG A CA 1
ATOM 2004 C C . ARG A 1 264 ? -3.344 17.495 38.369 1.00 11.97 264 ARG A C 1
ATOM 2005 O O . ARG A 1 264 ? -3.401 16.267 38.274 1.00 11.40 264 ARG A O 1
ATOM 2013 N N . PRO A 1 265 ? -4.270 18.195 39.038 1.00 11.56 265 PRO A N 1
ATOM 2014 C CA . PRO A 1 265 ? -5.397 17.505 39.667 1.00 12.03 265 PRO A CA 1
ATOM 2015 C C . PRO A 1 265 ? -6.177 16.718 38.619 1.00 11.58 265 PRO A C 1
ATOM 2016 O O . PRO A 1 265 ? -6.233 17.117 37.455 1.00 11.45 265 PRO A O 1
ATOM 2020 N N . GLY A 1 266 ? -6.767 15.598 39.030 1.00 10.50 266 GLY A N 1
ATOM 2021 C CA . GLY A 1 266 ? -7.542 14.787 38.107 1.00 11.12 266 GLY A CA 1
ATOM 2022 C C . GLY A 1 266 ? -6.967 13.400 37.876 1.00 10.42 266 GLY A C 1
ATOM 2023 O O . GLY A 1 266 ? -5.798 13.146 38.173 1.00 10.70 266 GLY A O 1
ATOM 2024 N N . ASP A 1 267 ? -7.785 12.494 37.347 1.00 10.99 267 ASP A N 1
ATOM 2025 C CA . ASP A 1 267 ? -7.333 11.130 37.079 1.00 11.06 267 ASP A CA 1
ATOM 2026 C C . ASP A 1 267 ? -6.237 11.095 36.018 1.00 11.25 267 ASP A C 1
ATOM 2027 O O . ASP A 1 267 ? -5.518 10.107 35.892 1.00 11.14 267 ASP A O 1
ATOM 2032 N N . ASN A 1 268 ? -6.121 12.177 35.254 1.00 10.74 268 ASN A N 1
ATOM 2033 C CA . ASN A 1 268 ? -5.101 12.291 34.215 1.00 10.87 268 ASN A CA 1
ATOM 2034 C C . ASN A 1 268 ? -5.157 11.202 33.141 1.00 10.35 268 ASN A C 1
ATOM 2035 O O . ASN A 1 268 ? -4.118 10.712 32.694 1.00 11.07 268 ASN A O 1
ATOM 2040 N N . LYS A 1 269 ? -6.360 10.821 32.723 1.00 9.74 269 LYS A N 1
ATOM 2041 C CA . LYS A 1 269 ? -6.494 9.805 31.678 1.00 9.91 269 LYS A CA 1
ATOM 2042 C C . LYS A 1 269 ? -6.067 10.408 30.329 1.00 10.38 269 LYS A C 1
ATOM 2043 O O . LYS A 1 269 ? -6.175 11.618 30.133 1.00 10.82 269 LYS A O 1
ATOM 2049 N N . TRP A 1 270 ? -5.531 9.592 29.422 1.00 9.44 270 TRP A N 1
ATOM 2050 C CA . TRP A 1 270 ? -5.384 8.162 29.634 1.00 9.91 270 TRP A CA 1
ATOM 2051 C C . TRP A 1 270 ? -3.944 7.712 29.844 1.00 10.33 270 TRP A C 1
ATOM 2052 O O . TRP A 1 270 ? -3.442 6.828 29.142 1.00 10.90 270 TRP A O 1
ATOM 2063 N N . THR A 1 271 ? -3.270 8.340 30.799 1.00 9.95 271 THR A N 1
ATOM 2064 C CA . THR A 1 271 ? -1.912 7.940 31.130 1.00 9.90 271 THR A CA 1
ATOM 2065 C C . THR A 1 271 ? -2.085 6.684 31.985 1.00 10.34 271 THR A C 1
ATOM 2066 O O . THR A 1 271 ? -3.199 6.386 32.428 1.00 10.22 271 THR A O 1
ATOM 2070 N N . MET A 1 272 ? -1.003 5.941 32.199 1.00 9.16 272 MET A N 1
ATOM 2071 C CA . MET A 1 272 ? -1.043 4.736 33.034 1.00 9.15 272 MET A CA 1
ATOM 2072 C C . MET A 1 272 ? -2.139 3.766 32.612 1.00 9.41 272 MET A C 1
ATOM 2073 O O . MET A 1 272 ? -2.778 3.145 33.463 1.00 9.58 272 MET A O 1
ATOM 2078 N N . THR A 1 273 ? -2.331 3.606 31.308 1.00 9.21 273 THR A N 1
ATOM 2079 C CA . THR A 1 273 ? -3.400 2.750 30.806 1.00 9.61 273 THR A CA 1
ATOM 2080 C C . THR A 1 273 ? -2.970 1.545 29.972 1.00 10.28 273 THR A C 1
ATOM 2081 O O . THR A 1 273 ? -2.055 1.638 29.155 1.00 10.29 273 THR A O 1
ATOM 2085 N N . ILE A 1 274 ? -3.629 0.409 30.206 1.00 9.86 274 ILE A N 1
ATOM 2086 C CA . ILE A 1 274 ? -3.376 -0.809 29.439 1.00 9.77 274 ILE A CA 1
ATOM 2087 C C . ILE A 1 274 ? -4.341 -0.707 28.262 1.00 9.74 274 ILE A C 1
ATOM 2088 O O . ILE A 1 274 ? -5.551 -0.572 28.465 1.00 10.63 274 ILE A O 1
ATOM 2093 N N . TRP A 1 275 ? -3.816 -0.779 27.043 1.00 9.03 275 TRP A N 1
ATOM 2094 C CA . TRP A 1 275 ? -4.651 -0.653 25.851 1.00 9.69 275 TRP A CA 1
ATOM 2095 C C . TRP A 1 275 ? -4.834 -1.889 24.990 1.00 9.80 275 TRP A C 1
ATOM 2096 O O . TRP A 1 275 ? -3.967 -2.754 24.912 1.00 10.42 275 TRP A O 1
ATOM 2107 N N . GLY A 1 276 ? -5.984 -1.919 24.324 1.00 9.93 276 GLY A N 1
ATOM 2108 C CA . GLY A 1 276 ? -6.323 -2.965 23.382 1.00 10.32 276 GLY A CA 1
ATOM 2109 C C . GLY A 1 276 ? -6.787 -2.165 22.174 1.00 10.98 276 GLY A C 1
ATOM 2110 O O . GLY A 1 276 ? -7.921 -1.682 22.155 1.00 11.09 276 GLY A O 1
ATOM 2111 N N . ARG A 1 277 ? -5.916 -1.999 21.179 1.00 10.75 277 ARG A N 1
ATOM 2112 C CA . ARG A 1 277 ? -6.249 -1.211 19.989 1.00 11.10 277 ARG A CA 1
ATOM 2113 C C . ARG A 1 277 ? -6.220 -1.989 18.678 1.00 11.51 277 ARG A C 1
ATOM 2114 O O . ARG A 1 277 ? -5.392 -2.880 18.492 1.00 11.35 277 ARG A O 1
ATOM 2122 N N . ASP A 1 278 ? -7.122 -1.638 17.764 1.00 11.55 278 ASP A N 1
ATOM 2123 C CA . ASP A 1 278 ? -7.150 -2.282 16.458 1.00 11.90 278 ASP A CA 1
ATOM 2124 C C . ASP A 1 278 ? -5.872 -1.863 15.739 1.00 11.64 278 ASP A C 1
ATOM 2125 O O . ASP A 1 278 ? -5.527 -0.681 15.707 1.00 10.77 278 ASP A O 1
ATOM 2130 N N . LEU A 1 279 ? -5.170 -2.830 15.161 1.00 11.30 279 LEU A N 1
ATOM 2131 C CA . LEU A 1 279 ? -3.917 -2.544 14.474 1.00 12.85 279 LEU A CA 1
ATOM 2132 C C . LEU A 1 279 ? -4.046 -1.651 13.247 1.00 13.28 279 LEU A C 1
ATOM 2133 O O . LEU A 1 279 ? -3.225 -0.762 13.036 1.00 13.97 279 LEU A O 1
ATOM 2138 N N . ASP A 1 280 ? -5.072 -1.885 12.436 1.00 14.32 280 ASP A N 1
ATOM 2139 C CA . ASP A 1 280 ? -5.256 -1.102 11.222 1.00 15.45 280 ASP A CA 1
ATOM 2140 C C . ASP A 1 280 ? -5.655 0.356 11.427 1.00 14.32 280 ASP A C 1
ATOM 2141 O O . ASP A 1 280 ? -5.128 1.244 10.755 1.00 14.32 280 ASP A O 1
ATOM 2146 N N . THR A 1 281 ? -6.573 0.602 12.355 1.00 13.46 281 THR A N 1
ATOM 2147 C CA . THR A 1 281 ? -7.062 1.954 12.606 1.00 13.86 281 THR A CA 1
ATOM 2148 C C . THR A 1 281 ? -6.503 2.609 13.857 1.00 12.33 281 THR A C 1
ATOM 2149 O O . THR A 1 281 ? -6.585 3.830 14.011 1.00 13.17 281 THR A O 1
ATOM 2153 N N . GLY A 1 282 ? -5.954 1.798 14.755 1.00 12.19 282 GLY A N 1
ATOM 2154 C CA . GLY A 1 282 ? -5.413 2.328 15.993 1.00 12.35 282 GLY A CA 1
ATOM 2155 C C . GLY A 1 282 ? -6.502 2.656 17.000 1.00 13.01 282 GLY A C 1
ATOM 2156 O O . GLY A 1 282 ? -6.217 3.125 18.100 1.00 12.68 282 GLY A O 1
ATOM 2157 N N . MET A 1 283 ? -7.756 2.410 16.629 1.00 12.38 283 MET A N 1
ATOM 2158 C CA . MET A 1 283 ? -8.882 2.691 17.515 1.00 12.89 283 MET A CA 1
ATOM 2159 C C . MET A 1 283 ? -8.915 1.734 18.703 1.00 12.24 283 MET A C 1
ATOM 2160 O O . MET A 1 283 ? -8.880 0.517 18.532 1.00 11.82 283 MET A O 1
ATOM 2165 N N . ALA A 1 284 ? -9.002 2.291 19.906 1.00 11.66 284 ALA A N 1
ATOM 2166 C CA . ALA A 1 284 ? -9.028 1.478 21.116 1.00 11.95 284 ALA A CA 1
ATOM 2167 C C . ALA A 1 284 ? -10.360 0.771 21.349 1.00 11.88 284 ALA A C 1
ATOM 2168 O O . ALA A 1 284 ? -11.419 1.403 21.364 1.00 12.28 284 ALA A O 1
ATOM 2170 N N . LYS A 1 285 ? -10.287 -0.545 21.525 1.00 12.26 285 LYS A N 1
ATOM 2171 C CA . LYS A 1 285 ? -11.459 -1.371 21.800 1.00 13.31 285 LYS A CA 1
ATOM 2172 C C . LYS A 1 285 ? -11.723 -1.255 23.300 1.00 13.73 285 LYS A C 1
ATOM 2173 O O . LYS A 1 285 ? -12.870 -1.191 23.745 1.00 13.82 285 LYS A O 1
ATOM 2179 N N . TRP A 1 286 ? -10.643 -1.236 24.075 1.00 12.18 286 TRP A N 1
ATOM 2180 C CA . TRP A 1 286 ? -10.741 -1.094 25.519 1.00 10.91 286 TRP A CA 1
ATOM 2181 C C . TRP A 1 286 ? -9.487 -0.441 26.083 1.00 11.03 286 TRP A C 1
ATOM 2182 O O . TRP A 1 286 ? -8.434 -0.438 25.447 1.00 11.28 286 TRP A O 1
ATOM 2193 N N . GLY A 1 287 ? -9.621 0.129 27.275 1.00 9.66 287 GLY A N 1
ATOM 2194 C CA . GLY A 1 287 ? -8.504 0.790 27.922 1.00 10.58 287 GLY A CA 1
ATOM 2195 C C . GLY A 1 287 ? -8.742 0.788 29.416 1.00 10.43 287 GLY A C 1
ATOM 2196 O O . GLY A 1 287 ? -9.784 1.242 29.887 1.00 11.50 287 GLY A O 1
ATOM 2197 N N . TYR A 1 288 ? -7.774 0.277 30.164 1.00 9.70 288 TYR A N 1
ATOM 2198 C CA . TYR A 1 288 ? -7.894 0.201 31.612 1.00 9.95 288 TYR A CA 1
ATOM 2199 C C . TYR A 1 288 ? -6.816 1.030 32.297 1.00 9.97 288 TYR A C 1
ATOM 2200 O O . TYR A 1 288 ? -5.626 0.732 32.161 1.00 9.61 288 TYR A O 1
ATOM 2209 N N . GLN A 1 289 ? -7.218 2.065 33.033 1.00 9.79 289 GLN A N 1
ATOM 2210 C CA . GLN A 1 289 ? -6.229 2.887 33.727 1.00 9.78 289 GLN A CA 1
ATOM 2211 C C . GLN A 1 289 ? -5.849 2.246 35.056 1.00 9.96 289 GLN A C 1
ATOM 2212 O O . GLN A 1 289 ? -6.654 2.178 35.987 1.00 10.00 289 GLN A O 1
ATOM 2218 N N . LYS A 1 290 ? -4.605 1.793 35.139 1.00 9.37 290 LYS A N 1
ATOM 2219 C CA . LYS A 1 290 ? -4.099 1.135 36.338 1.00 9.13 290 LYS A CA 1
ATOM 2220 C C . LYS A 1 290 ? -3.901 2.084 37.505 1.00 8.91 290 LYS A C 1
ATOM 2221 O O . LYS A 1 290 ? -4.286 1.785 38.635 1.00 10.55 290 LYS A O 1
ATOM 2227 N N . THR A 1 291 ? -3.286 3.226 37.226 1.00 10.78 291 THR A N 1
ATOM 2228 C CA . THR A 1 291 ? -2.995 4.193 38.267 1.00 10.48 291 THR A CA 1
ATOM 2229 C C . THR A 1 291 ? -3.587 5.567 37.996 1.00 10.85 291 THR A C 1
ATOM 2230 O O . THR A 1 291 ? -2.968 6.403 37.337 1.00 11.08 291 THR A O 1
ATOM 2234 N N . PRO A 1 292 ? -4.810 5.812 38.487 1.00 9.49 292 PRO A N 1
ATOM 2235 C CA . PRO A 1 292 ? -5.438 7.118 38.274 1.00 10.10 292 PRO A CA 1
ATOM 2236 C C . PRO A 1 292 ? -4.644 8.157 39.060 1.00 10.57 292 PRO A C 1
ATOM 2237 O O . PRO A 1 292 ? -4.184 7.881 40.171 1.00 10.59 292 PRO A O 1
ATOM 2241 N N . HIS A 1 293 ? -4.476 9.338 38.478 1.00 9.78 293 HIS A N 1
ATOM 2242 C CA . HIS A 1 293 ? -3.742 10.420 39.127 1.00 9.59 293 HIS A CA 1
ATOM 2243 C C . HIS A 1 293 ? -2.441 9.938 39.771 1.00 9.35 293 HIS A C 1
ATOM 2244 O O . HIS A 1 293 ? -2.290 9.963 40.993 1.00 10.12 293 HIS A O 1
ATOM 2251 N N . ASP A 1 294 ? -1.498 9.505 38.943 1.00 9.90 294 ASP A N 1
ATOM 2252 C CA . ASP A 1 294 ? -0.215 9.024 39.443 1.00 9.71 294 ASP A CA 1
ATOM 2253 C C . ASP A 1 294 ? 0.442 10.030 40.385 1.00 10.35 294 ASP A C 1
ATOM 2254 O O . ASP A 1 294 ? 0.393 11.238 40.159 1.00 10.82 294 ASP A O 1
ATOM 2259 N N . GLU A 1 295 ? 1.062 9.517 41.442 1.00 10.28 295 GLU A N 1
ATOM 2260 C CA . GLU A 1 295 ? 1.732 10.365 42.420 1.00 9.63 295 GLU A CA 1
ATOM 2261 C C . GLU A 1 295 ? 3.127 9.821 42.713 1.00 8.90 295 GLU A C 1
ATOM 2262 O O . GLU A 1 295 ? 3.831 10.344 43.578 1.00 11.26 295 GLU A O 1
ATOM 2268 N N . TRP A 1 296 ? 3.542 8.802 41.964 1.00 9.73 296 TRP A N 1
ATOM 2269 C CA . TRP A 1 296 ? 4.819 8.147 42.231 1.00 9.79 296 TRP A CA 1
ATOM 2270 C C . TRP A 1 296 ? 5.697 7.822 41.026 1.00 10.87 296 TRP A C 1
ATOM 2271 O O . TRP A 1 296 ? 6.718 7.149 41.179 1.00 11.00 296 TRP A O 1
ATOM 2282 N N . ASP A 1 297 ? 5.312 8.288 39.843 1.00 10.83 297 ASP A N 1
ATOM 2283 C CA . ASP A 1 297 ? 6.053 7.993 38.615 1.00 11.35 297 ASP A CA 1
ATOM 2284 C C . ASP A 1 297 ? 6.039 6.491 38.318 1.00 10.72 297 ASP A C 1
ATOM 2285 O O . ASP A 1 297 ? 7.075 5.900 38.014 1.00 10.27 297 ASP A O 1
ATOM 2290 N N . PHE A 1 298 ? 4.869 5.867 38.420 1.00 9.60 298 PHE A N 1
ATOM 2291 C CA . PHE A 1 298 ? 4.746 4.438 38.131 1.00 10.14 298 PHE A CA 1
ATOM 2292 C C . PHE A 1 298 ? 4.459 4.263 36.633 1.00 9.56 298 PHE A C 1
ATOM 2293 O O . PHE A 1 298 ? 3.491 3.597 36.261 1.00 9.55 298 PHE A O 1
ATOM 2301 N N . ALA A 1 299 ? 5.293 4.864 35.783 1.00 10.48 299 ALA A N 1
ATOM 2302 C CA . ALA A 1 299 ? 5.108 4.791 34.328 1.00 9.05 299 ALA A CA 1
ATOM 2303 C C . ALA A 1 299 ? 4.594 3.412 33.912 1.00 9.14 299 ALA A C 1
ATOM 2304 O O . ALA A 1 299 ? 5.314 2.421 34.001 1.00 9.81 299 ALA A O 1
ATOM 2306 N N . GLY A 1 300 ? 3.350 3.365 33.437 1.00 9.74 300 GLY A N 1
ATOM 2307 C CA . GLY A 1 300 ? 2.737 2.094 33.074 1.00 9.53 300 GLY A CA 1
ATOM 2308 C C . GLY A 1 300 ? 3.076 1.474 31.734 1.00 9.65 300 GLY A C 1
ATOM 2309 O O . GLY A 1 300 ? 2.203 0.914 31.071 1.00 10.26 300 GLY A O 1
ATOM 2310 N N . VAL A 1 301 ? 4.349 1.525 31.361 1.00 9.04 301 VAL A N 1
ATOM 2311 C CA . VAL A 1 301 ? 4.809 1.004 30.077 1.00 9.02 301 VAL A CA 1
ATOM 2312 C C . VAL A 1 301 ? 5.303 -0.441 30.054 1.00 8.30 301 VAL A C 1
ATOM 2313 O O . VAL A 1 301 ? 5.720 -0.929 29.006 1.00 8.44 301 VAL A O 1
ATOM 2317 N N . ASN A 1 302 ? 5.248 -1.134 31.183 1.00 8.56 302 ASN A N 1
ATOM 2318 C CA . ASN A 1 302 ? 5.767 -2.493 31.228 1.00 8.92 302 ASN A CA 1
ATOM 2319 C C . ASN A 1 302 ? 5.174 -3.502 30.250 1.00 8.37 302 ASN A C 1
ATOM 2320 O O . ASN A 1 302 ? 4.069 -3.332 29.730 1.00 9.05 302 ASN A O 1
ATOM 2325 N N . GLN A 1 303 ? 5.954 -4.552 30.008 1.00 8.50 303 GLN A N 1
ATOM 2326 C CA . GLN A 1 303 ? 5.614 -5.641 29.101 1.00 7.97 303 GLN A CA 1
ATOM 2327 C C . GLN A 1 303 ? 4.194 -6.179 29.226 1.00 8.03 303 GLN A C 1
ATOM 2328 O O . GLN A 1 303 ? 3.653 -6.292 30.326 1.00 8.98 303 GLN A O 1
ATOM 2334 N N . MET A 1 304 ? 3.603 -6.500 28.078 1.00 8.92 304 MET A N 1
ATOM 2335 C CA . MET A 1 304 ? 2.274 -7.100 28.015 1.00 9.41 304 MET A CA 1
ATOM 2336 C C . MET A 1 304 ? 2.513 -8.537 27.549 1.00 9.52 304 MET A C 1
ATOM 2337 O O . MET A 1 304 ? 3.160 -8.758 26.524 1.00 10.28 304 MET A O 1
ATOM 2342 N N . VAL A 1 305 ? 2.005 -9.504 28.306 1.00 8.98 305 VAL A N 1
ATOM 2343 C CA . VAL A 1 305 ? 2.175 -10.915 27.974 1.00 9.26 305 VAL A CA 1
ATOM 2344 C C . VAL A 1 305 ? 0.824 -11.552 27.686 1.00 8.51 305 VAL A C 1
ATOM 2345 O O . VAL A 1 305 ? -0.051 -11.575 28.548 1.00 9.05 305 VAL A O 1
ATOM 2349 N N . LEU A 1 306 ? 0.659 -12.073 26.475 1.00 8.57 306 LEU A N 1
ATOM 2350 C CA . LEU A 1 306 ? -0.599 -12.710 26.107 1.00 10.44 306 LEU A CA 1
ATOM 2351 C C . LEU A 1 306 ? -0.472 -14.218 26.257 1.00 10.67 306 LEU A C 1
ATOM 2352 O O . LEU A 1 306 ? 0.492 -14.818 25.778 1.00 9.05 306 LEU A O 1
ATOM 2357 N N . THR A 1 307 ? -1.440 -14.822 26.939 1.00 9.54 307 THR A N 1
ATOM 2358 C CA . THR A 1 307 ? -1.457 -16.265 27.144 1.00 10.32 307 THR A CA 1
ATOM 2359 C C . THR A 1 307 ? -2.901 -16.747 27.124 1.00 9.99 307 THR A C 1
ATOM 2360 O O . THR A 1 307 ? -3.831 -15.956 27.275 1.00 10.56 307 THR A O 1
ATOM 2364 N N . ASP A 1 308 ? -3.079 -18.048 26.923 1.00 11.39 308 ASP A N 1
ATOM 2365 C CA . ASP A 1 308 ? -4.403 -18.652 26.920 1.00 11.56 308 ASP A CA 1
ATOM 2366 C C . ASP A 1 308 ? -4.347 -19.715 28.006 1.00 11.10 308 ASP A C 1
ATOM 2367 O O . ASP A 1 308 ? -3.674 -20.734 27.848 1.00 12.45 308 ASP A O 1
ATOM 2372 N N . GLN A 1 309 ? -5.036 -19.468 29.115 1.00 11.76 309 GLN A N 1
ATOM 2373 C CA . GLN A 1 309 ? -5.025 -20.406 30.230 1.00 11.87 309 GLN A CA 1
ATOM 2374 C C . GLN A 1 309 ? -6.382 -20.532 30.893 1.00 12.21 309 GLN A C 1
ATOM 2375 O O . GLN A 1 309 ? -7.244 -19.666 30.751 1.00 12.61 309 GLN A O 1
ATOM 2381 N N . PRO A 1 310 ? -6.585 -21.623 31.639 1.00 12.94 310 PRO A N 1
ATOM 2382 C CA . PRO A 1 310 ? -7.866 -21.796 32.317 1.00 13.40 310 PRO A CA 1
ATOM 2383 C C . PRO A 1 310 ? -7.860 -20.959 33.594 1.00 13.92 310 PRO A C 1
ATOM 2384 O O . PRO A 1 310 ? -6.890 -20.982 34.357 1.00 15.15 310 PRO A O 1
ATOM 2388 N N . VAL A 1 311 ? -8.920 -20.187 33.799 1.00 13.84 311 VAL A N 1
ATOM 2389 C CA . VAL A 1 311 ? -9.056 -19.375 35.000 1.00 14.58 311 VAL A CA 1
ATOM 2390 C C . VAL A 1 311 ? -10.132 -20.098 35.795 1.00 16.55 311 VAL A C 1
ATOM 2391 O O . VAL A 1 311 ? -11.311 -20.049 35.444 1.00 16.25 311 VAL A O 1
ATOM 2395 N N . ASN A 1 312 ? -9.718 -20.788 36.853 1.00 17.47 312 ASN A N 1
ATOM 2396 C CA . ASN A 1 312 ? -10.648 -21.557 37.672 1.00 20.13 312 ASN A CA 1
ATOM 2397 C C . ASN A 1 312 ? -11.368 -22.575 36.793 1.00 18.96 312 ASN A C 1
ATOM 2398 O O . ASN A 1 312 ? -12.563 -22.817 36.959 1.00 19.80 312 ASN A O 1
ATOM 2403 N N . GLY A 1 313 ? -10.637 -23.151 35.843 1.00 18.47 313 GLY A N 1
ATOM 2404 C CA . GLY A 1 313 ? -11.218 -24.151 34.966 1.00 18.09 313 GLY A CA 1
ATOM 2405 C C . GLY A 1 313 ? -11.716 -23.688 33.609 1.00 17.28 313 GLY A C 1
ATOM 2406 O O . GLY A 1 313 ? -11.941 -24.515 32.726 1.00 17.30 313 GLY A O 1
ATOM 2407 N N . LYS A 1 314 ? -11.896 -22.385 33.420 1.00 16.98 314 LYS A N 1
ATOM 2408 C CA . LYS A 1 314 ? -12.380 -21.908 32.131 1.00 17.13 314 LYS A CA 1
ATOM 2409 C C . LYS A 1 314 ? -11.301 -21.264 31.272 1.00 15.79 314 LYS A C 1
ATOM 2410 O O . LYS A 1 314 ? -10.692 -20.268 31.664 1.00 15.02 314 LYS A O 1
ATOM 2416 N N . MET A 1 315 ? -11.077 -21.842 30.096 1.00 13.88 315 MET A N 1
ATOM 2417 C CA . MET A 1 315 ? -10.078 -21.328 29.165 1.00 13.89 315 MET A CA 1
ATOM 2418 C C . MET A 1 315 ? -10.412 -19.877 28.852 1.00 13.24 315 MET A C 1
ATOM 2419 O O . MET A 1 315 ? -11.548 -19.552 28.505 1.00 13.36 315 MET A O 1
ATOM 2424 N N . THR A 1 316 ? -9.414 -19.007 28.964 1.00 11.78 316 THR A N 1
ATOM 2425 C CA . THR A 1 316 ? -9.620 -17.584 28.736 1.00 11.17 316 THR A CA 1
ATOM 2426 C C . THR A 1 316 ? -8.453 -16.940 27.991 1.00 10.76 316 THR A C 1
ATOM 2427 O O . THR A 1 316 ? -7.296 -17.272 28.245 1.00 11.72 316 THR A O 1
ATOM 2431 N N . PRO A 1 317 ? -8.743 -16.031 27.042 1.00 10.90 317 PRO A N 1
ATOM 2432 C CA . PRO A 1 317 ? -7.672 -15.355 26.298 1.00 10.40 317 PRO A CA 1
ATOM 2433 C C . PRO A 1 317 ? -7.207 -14.219 27.213 1.00 10.52 317 PRO A C 1
ATOM 2434 O O . PRO A 1 317 ? -7.937 -13.250 27.438 1.00 11.34 317 PRO A O 1
ATOM 2438 N N . LEU A 1 318 ? -5.996 -14.347 27.745 1.00 10.40 318 LEU A N 1
ATOM 2439 C CA . LEU A 1 318 ? -5.482 -13.374 28.698 1.00 10.64 318 LEU A CA 1
ATOM 2440 C C . LEU A 1 318 ? -4.368 -12.438 28.252 1.00 10.75 318 LEU A C 1
ATOM 2441 O O . LEU A 1 318 ? -3.707 -12.642 27.233 1.00 10.63 318 LEU A O 1
ATOM 2446 N N . LEU A 1 319 ? -4.198 -11.398 29.061 1.00 10.96 319 LEU A N 1
ATOM 2447 C CA . LEU A 1 319 ? -3.136 -10.410 28.925 1.00 9.85 319 LEU A CA 1
ATOM 2448 C C . LEU A 1 319 ? -2.686 -10.247 30.366 1.00 9.56 319 LEU A C 1
ATOM 2449 O O . LEU A 1 319 ? -3.513 -10.039 31.256 1.00 10.07 319 LEU A O 1
ATOM 2454 N N . SER A 1 320 ? -1.386 -10.374 30.604 1.00 9.90 320 SER A N 1
ATOM 2455 C CA . SER A 1 320 ? -0.848 -10.220 31.945 1.00 10.35 320 SER A CA 1
ATOM 2456 C C . SER A 1 320 ? 0.207 -9.137 31.898 1.00 9.86 320 SER A C 1
ATOM 2457 O O . SER A 1 320 ? 0.837 -8.915 30.861 1.00 9.45 320 SER A O 1
ATOM 2460 N N . HIS A 1 321 ? 0.415 -8.478 33.030 1.00 8.88 321 HIS A N 1
ATOM 2461 C CA . HIS A 1 321 ? 1.319 -7.345 33.062 1.00 8.71 321 HIS A CA 1
ATOM 2462 C C . HIS A 1 321 ? 1.658 -6.980 34.505 1.00 8.75 321 HIS A C 1
ATOM 2463 O O . HIS A 1 321 ? 0.775 -6.933 35.357 1.00 10.35 321 HIS A O 1
ATOM 2470 N N . ILE A 1 322 ? 2.941 -6.759 34.786 1.00 8.95 322 ILE A N 1
ATOM 2471 C CA . ILE A 1 322 ? 3.362 -6.369 36.129 1.00 9.62 322 ILE A CA 1
ATOM 2472 C C . ILE A 1 322 ? 3.782 -4.911 36.034 1.00 9.63 322 ILE A C 1
ATOM 2473 O O . ILE A 1 322 ? 4.812 -4.585 35.444 1.00 9.14 322 ILE A O 1
ATOM 2478 N N . ASP A 1 323 ? 2.966 -4.036 36.608 1.00 9.13 323 ASP A N 1
ATOM 2479 C CA . ASP A 1 323 ? 3.219 -2.604 36.559 1.00 9.36 323 ASP A CA 1
ATOM 2480 C C . ASP A 1 323 ? 4.252 -2.102 37.555 1.00 9.16 323 ASP A C 1
ATOM 2481 O O . ASP A 1 323 ? 4.592 -2.782 38.526 1.00 9.93 323 ASP A O 1
ATOM 2486 N N . ARG A 1 324 ? 4.748 -0.899 37.286 1.00 9.54 324 ARG A N 1
ATOM 2487 C CA . ARG A 1 324 ? 5.712 -0.242 38.150 1.00 8.89 324 ARG A CA 1
ATOM 2488 C C . ARG A 1 324 ? 5.110 -0.104 39.547 1.00 8.90 324 ARG A C 1
ATOM 2489 O O . ARG A 1 324 ? 5.833 -0.134 40.543 1.00 9.89 324 ARG A O 1
ATOM 2497 N N . ASN A 1 325 ? 3.784 0.027 39.619 1.00 9.03 325 ASN A N 1
ATOM 2498 C CA . ASN A 1 325 ? 3.110 0.198 40.903 1.00 9.79 325 ASN A CA 1
ATOM 2499 C C . ASN A 1 325 ? 3.110 -1.034 41.804 1.00 9.59 325 ASN A C 1
ATOM 2500 O O . ASN A 1 325 ? 2.566 -0.998 42.907 1.00 10.98 325 ASN A O 1
ATOM 2505 N N . GLY A 1 326 ? 3.727 -2.116 41.336 1.00 9.11 326 GLY A N 1
ATOM 2506 C CA . GLY A 1 326 ? 3.807 -3.329 42.134 1.00 9.08 326 GLY A CA 1
ATOM 2507 C C . GLY A 1 326 ? 2.623 -4.270 42.041 1.00 9.37 326 GLY A C 1
ATOM 2508 O O . GLY A 1 326 ? 2.526 -5.227 42.814 1.00 9.29 326 GLY A O 1
ATOM 2509 N N . ILE A 1 327 ? 1.722 -4.008 41.101 1.00 9.60 327 ILE A N 1
ATOM 2510 C CA . ILE A 1 327 ? 0.549 -4.851 40.925 1.00 10.39 327 ILE A CA 1
ATOM 2511 C C . ILE A 1 327 ? 0.663 -5.724 39.680 1.00 10.12 327 ILE A C 1
ATOM 2512 O O . ILE A 1 327 ? 1.045 -5.251 38.606 1.00 9.50 327 ILE A O 1
ATOM 2517 N N . LEU A 1 328 ? 0.346 -7.005 39.841 1.00 10.24 328 LEU A N 1
ATOM 2518 C CA . LEU A 1 328 ? 0.359 -7.952 38.734 1.00 9.65 328 LEU A CA 1
ATOM 2519 C C . LEU A 1 328 ? -1.073 -7.974 38.219 1.00 9.43 328 LEU A C 1
ATOM 2520 O O . LEU A 1 328 ? -1.995 -8.341 38.953 1.00 10.61 328 LEU A O 1
ATOM 2525 N N . TYR A 1 329 ? -1.253 -7.566 36.967 1.00 9.13 329 TYR A N 1
ATOM 2526 C CA . TYR A 1 329 ? -2.573 -7.527 36.351 1.00 9.69 329 TYR A CA 1
ATOM 2527 C C . TYR A 1 329 ? -2.792 -8.600 35.299 1.00 9.90 329 TYR A C 1
ATOM 2528 O O . TYR A 1 329 ? -1.919 -8.869 34.478 1.00 10.81 329 TYR A O 1
ATOM 2537 N N . THR A 1 330 ? -3.973 -9.203 35.327 1.00 10.20 330 THR A N 1
ATOM 2538 C CA . THR A 1 330 ? -4.353 -10.173 34.314 1.00 10.29 330 THR A CA 1
ATOM 2539 C C . THR A 1 330 ? -5.763 -9.780 33.909 1.00 10.69 330 THR A C 1
ATOM 2540 O O . THR A 1 330 ? -6.660 -9.678 34.745 1.00 11.36 330 THR A O 1
ATOM 2544 N N . LEU A 1 331 ? -5.932 -9.517 32.620 1.00 10.65 331 LEU A N 1
ATOM 2545 C CA . LEU A 1 331 ? -7.215 -9.112 32.065 1.00 10.32 331 LEU A CA 1
ATOM 2546 C C . LEU A 1 331 ? -7.582 -10.006 30.893 1.00 10.77 331 LEU A C 1
ATOM 2547 O O . LEU A 1 331 ? -6.736 -10.713 30.347 1.00 10.56 331 LEU A O 1
ATOM 2552 N N . ASN A 1 332 ? -8.855 -9.975 30.517 1.00 10.51 332 ASN A N 1
ATOM 2553 C CA . ASN A 1 332 ? -9.318 -10.726 29.360 1.00 10.94 332 ASN A CA 1
ATOM 2554 C C . ASN A 1 332 ? -8.839 -9.826 28.220 1.00 11.22 332 ASN A C 1
ATOM 2555 O O . ASN A 1 332 ? -9.214 -8.654 28.162 1.00 11.83 332 ASN A O 1
ATOM 2560 N N . ARG A 1 333 ? -8.004 -10.348 27.325 1.00 10.14 333 ARG A N 1
ATOM 2561 C CA . ARG A 1 333 ? -7.482 -9.508 26.254 1.00 10.55 333 ARG A CA 1
ATOM 2562 C C . ARG A 1 333 ? -8.454 -9.171 25.132 1.00 10.76 333 ARG A C 1
ATOM 2563 O O . ARG A 1 333 ? -8.152 -8.335 24.282 1.00 10.93 333 ARG A O 1
ATOM 2571 N N . GLU A 1 334 ? -9.622 -9.807 25.130 1.00 10.81 334 GLU A N 1
ATOM 2572 C CA . GLU A 1 334 ? -10.624 -9.523 24.108 1.00 12.23 334 GLU A CA 1
ATOM 2573 C C . GLU A 1 334 ? -11.447 -8.292 24.474 1.00 11.96 334 GLU A C 1
ATOM 2574 O O . GLU A 1 334 ? -11.667 -7.410 23.641 1.00 12.66 334 GLU A O 1
ATOM 2580 N N . ASN A 1 335 ? -11.894 -8.234 25.727 1.00 12.71 335 ASN A N 1
ATOM 2581 C CA . ASN A 1 335 ? -12.746 -7.138 26.178 1.00 12.73 335 ASN A CA 1
ATOM 2582 C C . ASN A 1 335 ? -12.223 -6.245 27.299 1.00 12.79 335 ASN A C 1
ATOM 2583 O O . ASN A 1 335 ? -12.854 -5.243 27.633 1.00 14.21 335 ASN A O 1
ATOM 2588 N N . GLY A 1 336 ? -11.084 -6.603 27.883 1.00 10.72 336 GLY A N 1
ATOM 2589 C CA . GLY A 1 336 ? -10.519 -5.792 28.948 1.00 11.78 336 GLY A CA 1
ATOM 2590 C C . GLY A 1 336 ? -10.969 -6.099 30.369 1.00 11.04 336 GLY A C 1
ATOM 2591 O O . GLY A 1 336 ? -10.552 -5.411 31.300 1.00 10.97 336 GLY A O 1
A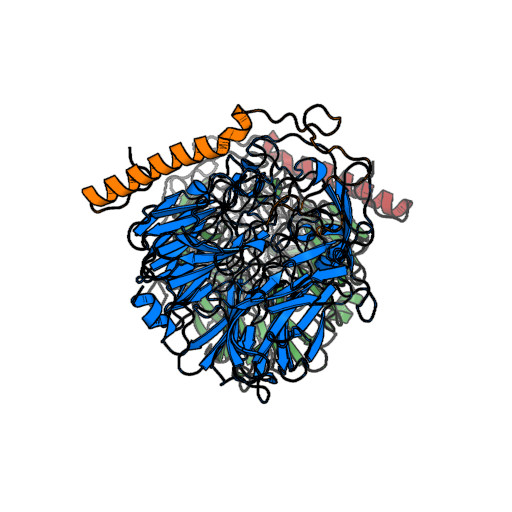TOM 2592 N N . ASN A 1 337 ? -11.810 -7.115 30.552 1.00 11.52 337 ASN A N 1
ATOM 2593 C CA . ASN A 1 337 ? -12.282 -7.467 31.891 1.00 11.69 337 ASN A CA 1
ATOM 2594 C C . ASN A 1 337 ? -11.117 -7.671 32.851 1.00 11.88 337 ASN A C 1
ATOM 2595 O O . ASN A 1 337 ? -10.134 -8.332 32.515 1.00 11.80 337 ASN A O 1
ATOM 2600 N N . LEU A 1 338 ? -11.239 -7.114 34.052 1.00 11.38 338 LEU A N 1
ATOM 2601 C CA . LEU A 1 338 ? -10.196 -7.241 35.064 1.00 11.76 338 LEU A CA 1
ATOM 2602 C C . LEU A 1 338 ? -10.389 -8.558 35.812 1.00 12.36 338 LEU A C 1
ATOM 2603 O O . LEU A 1 338 ? -11.444 -8.795 36.406 1.00 12.75 338 LEU A O 1
ATOM 2608 N N . ILE A 1 339 ? -9.371 -9.413 35.782 1.00 11.69 339 ILE A N 1
ATOM 2609 C CA . ILE A 1 339 ? -9.450 -10.717 36.435 1.00 11.56 339 ILE A CA 1
ATOM 2610 C C . ILE A 1 339 ? -8.552 -10.841 37.663 1.00 11.32 339 ILE A C 1
ATOM 2611 O O . ILE A 1 339 ? -8.971 -11.372 38.693 1.00 13.06 339 ILE A O 1
ATOM 2616 N N . VAL A 1 340 ? -7.316 -10.361 37.547 1.00 11.12 340 VAL A N 1
ATOM 2617 C CA . VAL A 1 340 ? -6.361 -10.415 38.648 1.00 12.15 340 VAL A CA 1
ATOM 2618 C C . VAL A 1 340 ? -5.674 -9.065 38.841 1.00 11.07 340 VAL A C 1
ATOM 2619 O O . VAL A 1 340 ? -5.360 -8.373 37.873 1.00 12.02 340 VAL A O 1
ATOM 2623 N N . ALA A 1 341 ? -5.456 -8.698 40.098 1.00 11.30 341 ALA A N 1
ATOM 2624 C CA . ALA A 1 341 ? -4.773 -7.458 40.451 1.00 11.89 341 ALA A CA 1
ATOM 2625 C C . ALA A 1 341 ? -4.192 -7.703 41.834 1.00 11.80 341 ALA A C 1
ATOM 2626 O O . ALA A 1 341 ? -4.767 -7.299 42.843 1.00 13.14 341 ALA A O 1
ATOM 2628 N N . GLU A 1 342 ? -3.052 -8.385 41.866 1.00 11.74 342 GLU A N 1
ATOM 2629 C CA . GLU A 1 342 ? -2.388 -8.733 43.117 1.00 11.00 342 GLU A CA 1
ATOM 2630 C C . GLU A 1 342 ? -1.019 -8.083 43.272 1.00 10.91 342 GLU A C 1
ATOM 2631 O O . GLU A 1 342 ? -0.327 -7.826 42.289 1.00 10.95 342 GLU A O 1
ATOM 2637 N N . LYS A 1 343 ? -0.629 -7.833 44.518 1.00 10.60 343 LYS A N 1
ATOM 2638 C CA . LYS A 1 343 ? 0.673 -7.238 44.796 1.00 10.84 343 LYS A CA 1
ATOM 2639 C C . LYS A 1 343 ? 1.755 -8.290 44.535 1.00 11.15 343 LYS A C 1
ATOM 2640 O O . LYS A 1 343 ? 1.634 -9.434 44.977 1.00 10.89 343 LYS A O 1
ATOM 2646 N N . VAL A 1 344 ? 2.808 -7.914 43.812 1.00 11.61 344 VAL A N 1
ATOM 2647 C CA . VAL A 1 344 ? 3.887 -8.857 43.523 1.00 11.27 344 VAL A CA 1
ATOM 2648 C C . VAL A 1 344 ? 4.766 -9.085 44.749 1.00 12.21 344 VAL A C 1
ATOM 2649 O O . VAL A 1 344 ? 5.567 -10.015 44.784 1.00 12.96 344 VAL A O 1
ATOM 2653 N N . ASP A 1 345 ? 4.604 -8.224 45.750 1.00 11.08 345 ASP A N 1
ATOM 2654 C CA . ASP A 1 345 ? 5.338 -8.319 47.010 1.00 10.83 345 ASP A CA 1
ATOM 2655 C C . ASP A 1 345 ? 4.484 -7.598 48.050 1.00 11.64 345 ASP A C 1
ATOM 2656 O O . ASP A 1 345 ? 3.917 -6.542 47.767 1.00 11.20 345 ASP A O 1
ATOM 2661 N N . PRO A 1 346 ? 4.373 -8.159 49.264 1.00 11.83 346 PRO A N 1
ATOM 2662 C CA . PRO A 1 346 ? 3.560 -7.519 50.303 1.00 12.61 346 PRO A CA 1
ATOM 2663 C C . PRO A 1 346 ? 3.991 -6.118 50.738 1.00 12.22 346 PRO A C 1
ATOM 2664 O O . PRO A 1 346 ? 3.232 -5.419 51.407 1.00 13.08 346 PRO A O 1
ATOM 2668 N N . ALA A 1 347 ? 5.192 -5.699 50.349 1.00 11.12 347 ALA A N 1
ATOM 2669 C CA . ALA A 1 347 ? 5.679 -4.371 50.721 1.00 10.77 347 ALA A CA 1
ATOM 2670 C C . ALA A 1 347 ? 4.905 -3.232 50.054 1.00 11.11 347 ALA A C 1
ATOM 2671 O O . ALA A 1 347 ? 4.908 -2.106 50.550 1.00 10.97 347 ALA A O 1
ATOM 2673 N N . VAL A 1 348 ? 4.253 -3.516 48.929 1.00 10.41 348 VAL A N 1
ATOM 2674 C CA . VAL A 1 348 ? 3.482 -2.489 48.230 1.00 11.20 348 VAL A CA 1
ATOM 2675 C C . VAL A 1 348 ? 2.524 -1.834 49.218 1.00 11.12 348 VAL A C 1
ATOM 2676 O O . VAL A 1 348 ? 1.688 -2.514 49.814 1.00 12.71 348 VAL A O 1
ATOM 2680 N N . ASN A 1 349 ? 2.642 -0.520 49.394 1.00 10.90 349 ASN A N 1
ATOM 2681 C CA . ASN A 1 349 ? 1.774 0.181 50.333 1.00 10.70 349 ASN A CA 1
ATOM 2682 C C . ASN A 1 349 ? 1.052 1.409 49.782 1.00 11.66 349 ASN A C 1
ATOM 2683 O O . ASN A 1 349 ? 0.260 2.025 50.494 1.00 12.20 349 ASN A O 1
ATOM 2688 N N . VAL A 1 350 ? 1.312 1.772 48.528 1.00 10.80 350 VAL A N 1
ATOM 2689 C CA . VAL A 1 350 ? 0.636 2.928 47.945 1.00 11.29 350 VAL A CA 1
ATOM 2690 C C . VAL A 1 350 ? -0.867 2.661 47.872 1.00 11.07 350 VAL A C 1
ATOM 2691 O O . VAL A 1 350 ? -1.680 3.588 47.922 1.00 11.69 350 VAL A O 1
ATOM 2695 N N . PHE A 1 351 ? -1.224 1.383 47.756 1.00 10.93 351 PHE A N 1
ATOM 2696 C CA . PHE A 1 351 ? -2.622 0.962 47.695 1.00 10.67 351 PHE A CA 1
ATOM 2697 C C . PHE A 1 351 ? -2.845 -0.107 48.758 1.00 11.21 351 PHE A C 1
ATOM 2698 O O . PHE A 1 351 ? -1.949 -0.906 49.035 1.00 10.66 351 PHE A O 1
ATOM 2706 N N . LYS A 1 352 ? -4.036 -0.132 49.347 1.00 11.92 352 LYS A N 1
ATOM 2707 C CA . LYS A 1 352 ? -4.358 -1.165 50.322 1.00 12.43 352 LYS A CA 1
ATOM 2708 C C . LYS A 1 352 ? -4.541 -2.416 49.463 1.00 13.32 352 LYS A C 1
ATOM 2709 O O . LYS A 1 352 ? -4.160 -3.526 49.846 1.00 12.94 352 LYS A O 1
ATOM 2715 N N . LYS A 1 353 ? -5.121 -2.201 48.284 1.00 12.72 353 LYS A N 1
ATOM 2716 C CA . LYS A 1 353 ? -5.381 -3.252 47.307 1.00 13.00 353 LYS A CA 1
ATOM 2717 C C . LYS A 1 353 ? -6.041 -2.611 46.092 1.00 12.99 353 LYS A C 1
ATOM 2718 O O . LYS A 1 353 ? -6.339 -1.415 46.095 1.00 12.44 353 LYS A O 1
ATOM 2724 N N . VAL A 1 354 ? -6.245 -3.403 45.046 1.00 11.88 354 VAL A N 1
ATOM 2725 C CA . VAL A 1 354 ? -6.936 -2.923 43.860 1.00 12.39 354 VAL A CA 1
ATOM 2726 C C . VAL A 1 354 ? -8.304 -3.598 43.929 1.00 12.32 354 VAL A C 1
ATOM 2727 O O . VAL A 1 354 ? -8.395 -4.823 44.019 1.00 12.63 354 VAL A O 1
ATOM 2731 N N . ASP A 1 355 ? -9.363 -2.794 43.921 1.00 11.61 355 ASP A N 1
ATOM 2732 C CA . ASP A 1 355 ? -10.721 -3.319 43.992 1.00 11.91 355 ASP A CA 1
ATOM 2733 C C . ASP A 1 355 ? -11.126 -3.842 42.615 1.00 11.85 355 ASP A C 1
ATOM 2734 O O . ASP A 1 355 ? -11.166 -3.091 41.645 1.00 11.76 355 ASP A O 1
ATOM 2739 N N . LEU A 1 356 ? -11.418 -5.137 42.538 1.00 12.56 356 LEU A N 1
ATOM 2740 C CA . LEU A 1 356 ? -11.792 -5.766 41.276 1.00 12.94 356 LEU A CA 1
ATOM 2741 C C . LEU A 1 356 ? -13.141 -5.323 40.724 1.00 13.78 356 LEU A C 1
ATOM 2742 O O . LEU A 1 356 ? -13.378 -5.412 39.517 1.00 13.34 356 LEU A O 1
ATOM 2747 N N . LYS A 1 357 ? -14.022 -4.851 41.600 1.00 13.93 357 LYS A N 1
ATOM 2748 C CA . LYS A 1 357 ? -15.343 -4.402 41.176 1.00 15.18 357 LYS A CA 1
ATOM 2749 C C . LYS A 1 357 ? -15.338 -2.949 40.711 1.00 14.42 357 LYS A C 1
ATOM 2750 O O . LYS A 1 357 ? -15.881 -2.632 39.651 1.00 15.04 357 LYS A O 1
ATOM 2756 N N . THR A 1 358 ? -14.734 -2.061 41.495 1.00 12.94 358 THR A N 1
ATOM 2757 C CA . THR A 1 358 ? -14.676 -0.658 41.103 1.00 12.27 358 THR A CA 1
ATOM 2758 C C . THR A 1 358 ? -13.597 -0.487 40.040 1.00 12.43 358 THR A C 1
ATOM 2759 O O . THR A 1 358 ? -13.612 0.476 39.276 1.00 12.71 358 THR A O 1
ATOM 2763 N N . GLY A 1 359 ? -12.661 -1.434 40.007 1.00 12.16 359 GLY A N 1
ATOM 2764 C CA . GLY A 1 359 ? -11.584 -1.402 39.030 1.00 12.85 359 GLY A CA 1
ATOM 2765 C C . GLY A 1 359 ? -10.487 -0.391 39.304 1.00 12.94 359 GLY A C 1
ATOM 2766 O O . GLY A 1 359 ? -9.666 -0.110 38.431 1.00 12.89 359 GLY A O 1
ATOM 2767 N N . THR A 1 360 ? -10.453 0.150 40.516 1.00 11.88 360 THR A N 1
ATOM 2768 C CA . THR A 1 360 ? -9.446 1.146 40.860 1.00 11.89 360 THR A CA 1
ATOM 2769 C C . THR A 1 360 ? -8.673 0.817 42.129 1.00 11.03 360 THR A C 1
ATOM 2770 O O . THR A 1 360 ? -9.134 0.050 42.976 1.00 11.77 360 THR A O 1
ATOM 2774 N N . PRO A 1 361 ? -7.468 1.388 42.271 1.00 11.06 361 PRO A N 1
ATOM 2775 C CA . PRO A 1 361 ? -6.681 1.123 43.473 1.00 11.43 361 PRO A CA 1
ATOM 2776 C C . PRO A 1 361 ? -7.322 1.792 44.688 1.00 11.90 361 PRO A C 1
ATOM 2777 O O . PRO A 1 361 ? -7.795 2.929 44.601 1.00 11.61 361 PRO A O 1
ATOM 2781 N N . VAL A 1 362 ? -7.359 1.083 45.811 1.00 12.15 362 VAL A N 1
ATOM 2782 C CA . VAL A 1 362 ? -7.885 1.658 47.041 1.00 11.71 362 VAL A CA 1
ATOM 2783 C C . VAL A 1 362 ? -6.650 2.328 47.629 1.00 12.27 362 VAL A C 1
ATOM 2784 O O . VAL A 1 362 ? -5.810 1.677 48.252 1.00 12.36 362 VAL A O 1
ATOM 2788 N N . ARG A 1 363 ? -6.538 3.631 47.401 1.00 12.33 363 ARG A N 1
ATOM 2789 C CA . ARG A 1 363 ? -5.383 4.406 47.843 1.00 11.01 363 ARG A CA 1
ATOM 2790 C C . ARG A 1 363 ? -5.228 4.531 49.351 1.00 11.60 363 ARG A C 1
ATOM 2791 O O . ARG A 1 363 ? -6.210 4.655 50.079 1.00 12.37 363 ARG A O 1
ATOM 2799 N N . ASP A 1 364 ? -3.980 4.492 49.810 1.00 11.29 364 ASP A N 1
ATOM 2800 C CA . ASP A 1 364 ? -3.684 4.663 51.227 1.00 12.49 364 ASP A CA 1
ATOM 2801 C C . ASP A 1 364 ? -3.055 6.048 51.346 1.00 12.64 364 ASP A C 1
ATOM 2802 O O . ASP A 1 364 ? -1.908 6.257 50.946 1.00 12.33 364 ASP A O 1
ATOM 2807 N N . PRO A 1 365 ? -3.800 7.018 51.892 1.00 12.51 365 PRO A N 1
ATOM 2808 C CA . PRO A 1 365 ? -3.295 8.385 52.049 1.00 12.32 365 PRO A CA 1
ATOM 2809 C C . PRO A 1 365 ? -1.932 8.507 52.724 1.00 11.75 365 PRO A C 1
ATOM 2810 O O . PRO A 1 365 ? -1.188 9.448 52.455 1.00 13.15 365 PRO A O 1
ATOM 2814 N N . GLU A 1 366 ? -1.600 7.565 53.599 1.00 11.38 366 GLU A N 1
ATOM 2815 C CA . GLU A 1 366 ? -0.324 7.633 54.297 1.00 12.05 366 GLU A CA 1
ATOM 2816 C C . GLU A 1 366 ? 0.859 7.559 53.348 1.00 12.52 366 GLU A C 1
ATOM 2817 O O . GLU A 1 366 ? 1.938 8.065 53.654 1.00 12.33 366 GLU A O 1
ATOM 2823 N N . PHE A 1 367 ? 0.662 6.944 52.188 1.00 12.06 367 PHE A N 1
ATOM 2824 C CA . PHE A 1 367 ? 1.763 6.809 51.251 1.00 11.88 367 PHE A CA 1
ATOM 2825 C C . PHE A 1 367 ? 1.577 7.519 49.922 1.00 11.57 367 PHE A C 1
ATOM 2826 O O . PHE A 1 367 ? 2.154 7.135 48.906 1.00 11.95 367 PHE A O 1
ATOM 2834 N N . ALA A 1 368 ? 0.775 8.576 49.945 1.00 11.94 368 ALA A N 1
ATOM 2835 C CA . ALA A 1 368 ? 0.536 9.383 48.762 1.00 10.90 368 ALA A CA 1
ATOM 2836 C C . ALA A 1 368 ? 1.644 10.432 48.727 1.00 11.42 368 ALA A C 1
ATOM 2837 O O . ALA A 1 368 ? 2.481 10.488 49.628 1.00 12.00 368 ALA A O 1
ATOM 2839 N N . THR A 1 369 ? 1.676 11.237 47.672 1.00 10.95 369 THR A N 1
ATOM 2840 C CA . THR A 1 369 ? 2.647 12.321 47.599 1.00 10.77 369 THR A CA 1
ATOM 2841 C C . THR A 1 369 ? 1.815 13.573 47.359 1.00 11.10 369 THR A C 1
ATOM 2842 O O . THR A 1 369 ? 0.702 13.499 46.826 1.00 11.54 369 THR A O 1
ATOM 2846 N N . ARG A 1 370 ? 2.347 14.716 47.770 1.00 11.84 370 ARG A N 1
ATOM 2847 C CA . ARG A 1 370 ? 1.639 15.979 47.635 1.00 12.54 370 ARG A CA 1
ATOM 2848 C C . ARG A 1 370 ? 2.550 17.127 48.044 1.00 12.67 370 ARG A C 1
ATOM 2849 O O . ARG A 1 370 ? 3.500 16.934 48.801 1.00 12.87 370 ARG A O 1
ATOM 2857 N N . MET A 1 371 ? 2.257 18.318 47.535 1.00 12.65 371 MET A N 1
ATOM 2858 C CA . MET A 1 371 ? 3.046 19.503 47.851 1.00 12.72 371 MET A CA 1
ATOM 2859 C C . MET A 1 371 ? 3.109 19.774 49.349 1.00 13.51 371 MET A C 1
ATOM 2860 O O . MET A 1 371 ? 2.176 19.461 50.091 1.00 15.32 371 MET A O 1
ATOM 2865 N N . ASP A 1 372 ? 4.225 20.355 49.778 1.00 13.85 372 ASP A N 1
ATOM 2866 C CA . ASP A 1 372 ? 4.444 20.712 51.175 1.00 14.74 372 ASP A CA 1
ATOM 2867 C C . ASP A 1 372 ? 4.349 19.541 52.141 1.00 15.40 372 ASP A C 1
ATOM 2868 O O . ASP A 1 372 ? 3.899 19.685 53.280 1.00 17.44 372 ASP A O 1
ATOM 2873 N N . HIS A 1 373 ? 4.793 18.379 51.677 1.00 12.94 373 HIS A N 1
ATOM 2874 C CA . HIS A 1 373 ? 4.784 17.169 52.482 1.00 13.52 373 HIS A CA 1
ATOM 2875 C C . HIS A 1 373 ? 5.836 16.214 51.958 1.00 13.84 373 HIS A C 1
ATOM 2876 O O . HIS A 1 373 ? 6.016 16.081 50.748 1.00 13.90 373 HIS A O 1
ATOM 2883 N N . LYS A 1 374 ? 6.538 15.556 52.868 1.00 13.69 374 LYS A N 1
ATOM 2884 C CA . LYS A 1 374 ? 7.537 14.590 52.459 1.00 15.71 374 LYS A CA 1
ATOM 2885 C C . LYS A 1 374 ? 7.005 13.200 52.770 1.00 15.12 374 LYS A C 1
ATOM 2886 O O . LYS A 1 374 ? 6.884 12.818 53.936 1.00 15.80 374 LYS A O 1
ATOM 2892 N N . GLY A 1 375 ? 6.659 12.458 51.724 1.00 15.01 375 GLY A N 1
ATOM 2893 C CA . GLY A 1 375 ? 6.164 11.109 51.914 1.00 14.05 375 GLY A CA 1
ATOM 2894 C C . GLY A 1 375 ? 7.354 10.236 52.251 1.00 13.45 375 GLY A C 1
ATOM 2895 O O . GLY A 1 375 ? 8.437 10.433 51.701 1.00 14.13 375 GLY A O 1
ATOM 2896 N N . THR A 1 376 ? 7.165 9.277 53.149 1.00 13.13 376 THR A N 1
ATOM 2897 C CA . THR A 1 376 ? 8.261 8.405 53.550 1.00 13.64 376 THR A CA 1
ATOM 2898 C C . THR A 1 376 ? 7.927 6.919 53.486 1.00 13.09 376 THR A C 1
ATOM 2899 O O . THR A 1 376 ? 6.782 6.512 53.692 1.00 12.75 376 THR A O 1
ATOM 2903 N N . ASN A 1 377 ? 8.947 6.117 53.197 1.00 12.57 377 ASN A N 1
ATOM 2904 C CA . ASN A 1 377 ? 8.807 4.669 53.114 1.00 12.29 377 ASN A CA 1
ATOM 2905 C C . ASN A 1 377 ? 7.674 4.219 52.205 1.00 12.39 377 ASN A C 1
ATOM 2906 O O . ASN A 1 377 ? 6.906 3.315 52.537 1.00 12.75 377 ASN A O 1
ATOM 2911 N N . ILE A 1 378 ? 7.596 4.865 51.047 1.00 11.86 378 ILE A N 1
ATOM 2912 C CA . ILE A 1 378 ? 6.592 4.566 50.034 1.00 11.55 378 ILE A CA 1
ATOM 2913 C C . ILE A 1 378 ? 7.098 3.419 49.164 1.00 11.59 378 ILE A C 1
ATOM 2914 O O . ILE A 1 378 ? 8.229 3.459 48.671 1.00 11.06 378 ILE A O 1
ATOM 2919 N N . CYS A 1 379 ? 6.269 2.395 48.991 1.00 10.42 379 CYS A N 1
ATOM 2920 C CA . CYS A 1 379 ? 6.631 1.252 48.156 1.00 10.83 379 CYS A CA 1
ATOM 2921 C C . CYS A 1 379 ? 5.517 0.991 47.151 1.00 10.52 379 CYS A C 1
ATOM 2922 O O . CYS A 1 379 ? 4.348 0.906 47.523 1.00 10.35 379 CYS A O 1
ATOM 2925 N N . PRO A 1 380 ? 5.867 0.821 45.867 1.00 10.33 380 PRO A N 1
ATOM 2926 C CA . PRO A 1 380 ? 7.230 0.861 45.325 1.00 10.18 380 PRO A CA 1
ATOM 2927 C C . PRO A 1 380 ? 7.762 2.277 45.150 1.00 10.58 380 PRO A C 1
ATOM 2928 O O . PRO A 1 380 ? 7.026 3.260 45.275 1.00 10.04 380 PRO A O 1
ATOM 2932 N N . SER A 1 381 ? 9.055 2.364 44.854 1.00 10.24 381 SER A N 1
ATOM 2933 C CA . SER A 1 381 ? 9.701 3.637 44.588 1.00 10.61 381 SER A CA 1
ATOM 2934 C C . SER A 1 381 ? 9.375 3.928 43.125 1.00 11.27 381 SER A C 1
ATOM 2935 O O . SER A 1 381 ? 8.743 3.110 42.451 1.00 11.35 381 SER A O 1
ATOM 2938 N N . ALA A 1 382 ? 9.815 5.082 42.634 1.00 9.59 382 ALA A N 1
ATOM 2939 C CA . ALA A 1 382 ? 9.571 5.473 41.250 1.00 10.16 382 ALA A CA 1
ATOM 2940 C C . ALA A 1 382 ? 10.190 4.485 40.264 1.00 9.48 382 ALA A C 1
ATOM 2941 O O . ALA A 1 382 ? 9.732 4.366 39.128 1.00 10.24 382 ALA A O 1
ATOM 2943 N N . MET A 1 383 ? 11.234 3.781 40.689 1.00 9.93 383 MET A N 1
ATOM 2944 C CA . MET A 1 383 ? 11.871 2.803 39.814 1.00 9.97 383 MET A CA 1
ATOM 2945 C C . MET A 1 383 ? 10.943 1.603 39.669 1.00 9.43 383 MET A C 1
ATOM 2946 O O . MET A 1 383 ? 11.119 0.769 38.775 1.00 9.38 383 MET A O 1
ATOM 2951 N N . GLY A 1 384 ? 9.949 1.543 40.556 1.00 8.94 384 GLY A N 1
ATOM 2952 C CA . GLY A 1 384 ? 8.957 0.481 40.554 1.00 10.04 384 GLY A CA 1
ATOM 2953 C C . GLY A 1 384 ? 9.424 -0.859 41.082 1.00 9.74 384 GLY A C 1
ATOM 2954 O O . GLY A 1 384 ? 10.611 -1.060 41.342 1.00 10.56 384 GLY A O 1
ATOM 2955 N N . PHE A 1 385 ? 8.481 -1.775 41.280 1.00 10.11 385 PHE A N 1
ATOM 2956 C CA . PHE A 1 385 ? 8.840 -3.116 41.715 1.00 9.14 385 PHE A CA 1
ATOM 2957 C C . PHE A 1 385 ? 9.064 -3.926 40.434 1.00 9.09 385 PHE A C 1
ATOM 2958 O O . PHE A 1 385 ? 9.340 -5.118 40.477 1.00 9.08 385 PHE A O 1
ATOM 2966 N N . HIS A 1 386 ? 8.941 -3.244 39.296 1.00 9.11 386 HIS A N 1
ATOM 2967 C CA . HIS A 1 386 ? 9.177 -3.834 37.976 1.00 8.27 386 HIS A CA 1
ATOM 2968 C C . HIS A 1 386 ? 9.368 -2.670 37.005 1.00 8.24 386 HIS A C 1
ATOM 2969 O O . HIS A 1 386 ? 8.607 -1.700 37.039 1.00 8.75 386 HIS A O 1
ATOM 2976 N N . ASN A 1 387 ? 10.390 -2.750 36.157 1.00 8.07 387 ASN A N 1
ATOM 2977 C CA . ASN A 1 387 ? 10.639 -1.689 35.191 1.00 7.97 387 ASN A CA 1
ATOM 2978 C C . ASN A 1 387 ? 10.644 -2.261 33.765 1.00 8.44 387 ASN A C 1
ATOM 2979 O O . ASN A 1 387 ? 9.868 -3.169 33.464 1.00 9.77 387 ASN A O 1
ATOM 2984 N N . GLN A 1 388 ? 11.518 -1.747 32.905 1.00 9.01 388 GLN A N 1
ATOM 2985 C CA . GLN A 1 388 ? 11.602 -2.160 31.498 1.00 8.66 388 GLN A CA 1
ATOM 2986 C C . GLN A 1 388 ? 12.012 -3.603 31.183 1.00 8.90 388 GLN A C 1
ATOM 2987 O O . GLN A 1 388 ? 12.173 -3.964 30.015 1.00 8.95 388 GLN A O 1
ATOM 2993 N N . GLY A 1 389 ? 12.182 -4.431 32.206 1.00 8.61 389 GLY A N 1
ATOM 2994 C CA . GLY A 1 389 ? 12.579 -5.804 31.956 1.00 9.56 389 GLY A CA 1
ATOM 2995 C C . GLY A 1 389 ? 11.541 -6.619 31.206 1.00 9.52 389 GLY A C 1
ATOM 2996 O O . GLY A 1 389 ? 10.337 -6.417 31.370 1.00 9.40 389 GLY A O 1
ATOM 2997 N N . VAL A 1 390 ? 12.013 -7.541 30.372 1.00 8.42 390 VAL A N 1
ATOM 2998 C CA . VAL A 1 390 ? 11.127 -8.419 29.615 1.00 8.90 390 VAL A CA 1
ATOM 2999 C C . VAL A 1 390 ? 11.172 -9.789 30.285 1.00 9.57 390 VAL A C 1
ATOM 3000 O O . VAL A 1 390 ? 12.220 -10.440 30.308 1.00 8.61 390 VAL A O 1
ATOM 3004 N N . ASP A 1 391 ? 10.038 -10.212 30.840 1.00 8.98 391 ASP A N 1
ATOM 3005 C CA . ASP A 1 391 ? 9.941 -11.500 31.525 1.00 9.03 391 ASP A CA 1
ATOM 3006 C C . ASP A 1 391 ? 9.564 -12.625 30.570 1.00 9.05 391 ASP A C 1
ATOM 3007 O O . ASP A 1 391 ? 9.168 -12.381 29.431 1.00 9.75 391 ASP A O 1
ATOM 3012 N N . SER A 1 392 ? 9.674 -13.856 31.061 1.00 8.67 392 SER A N 1
ATOM 3013 C CA . SER A 1 392 ? 9.376 -15.042 30.272 1.00 9.70 392 SER A CA 1
ATOM 3014 C C . SER A 1 392 ? 8.237 -15.868 30.861 1.00 9.56 392 SER A C 1
ATOM 3015 O O . SER A 1 392 ? 7.970 -15.823 32.061 1.00 10.03 392 SER A O 1
ATOM 3018 N N . TYR A 1 393 ? 7.580 -16.632 29.997 1.00 9.38 393 TYR A N 1
ATOM 3019 C CA . TYR A 1 393 ? 6.467 -17.484 30.396 1.00 9.34 393 TYR A CA 1
ATOM 3020 C C . TYR A 1 393 ? 6.711 -18.917 29.931 1.00 8.92 393 TYR A C 1
ATOM 3021 O O . TYR A 1 393 ? 7.058 -19.146 28.772 1.00 10.47 393 TYR A O 1
ATOM 3030 N N . ASP A 1 394 ? 6.560 -19.873 30.842 1.00 10.03 394 ASP A N 1
ATOM 3031 C CA . ASP A 1 394 ? 6.711 -21.282 30.490 1.00 10.11 394 ASP A CA 1
ATOM 3032 C C . ASP A 1 394 ? 5.299 -21.799 30.258 1.00 10.86 394 ASP A C 1
ATOM 3033 O O . ASP A 1 394 ? 4.512 -21.901 31.195 1.00 11.21 394 ASP A O 1
ATOM 3038 N N . PRO A 1 395 ? 4.962 -22.128 29.003 1.00 11.88 395 PRO A N 1
ATOM 3039 C CA . PRO A 1 395 ? 3.628 -22.628 28.661 1.00 12.99 395 PRO A CA 1
ATOM 3040 C C . PRO A 1 395 ? 3.251 -23.978 29.264 1.00 13.54 395 PRO A C 1
ATOM 3041 O O . PRO A 1 395 ? 2.066 -24.281 29.410 1.00 15.14 395 PRO A O 1
ATOM 3045 N N . GLU A 1 396 ? 4.247 -24.789 29.610 1.00 13.52 396 GLU A N 1
ATOM 3046 C CA . GLU A 1 396 ? 3.967 -26.097 30.193 1.00 13.96 396 GLU A CA 1
ATOM 3047 C C . GLU A 1 396 ? 3.488 -25.980 31.639 1.00 13.43 396 GLU A C 1
ATOM 3048 O O . GLU A 1 396 ? 2.382 -26.414 31.962 1.00 14.74 396 GLU A O 1
ATOM 3054 N N . SER A 1 397 ? 4.303 -25.384 32.507 1.00 12.31 397 SER A N 1
ATOM 3055 C CA . SER A 1 397 ? 3.916 -25.232 33.906 1.00 12.13 397 SER A CA 1
ATOM 3056 C C . SER A 1 397 ? 3.034 -24.003 34.095 1.00 12.41 397 SER A C 1
ATOM 3057 O O . SER A 1 397 ? 2.483 -23.784 35.178 1.00 12.69 397 SER A O 1
ATOM 3060 N N . ARG A 1 398 ? 2.898 -23.213 33.031 1.00 13.01 398 ARG A N 1
ATOM 3061 C CA . ARG A 1 398 ? 2.087 -21.997 33.057 1.00 13.17 398 ARG A CA 1
ATOM 3062 C C . ARG A 1 398 ? 2.585 -21.069 34.159 1.00 12.25 398 ARG A C 1
ATOM 3063 O O . ARG A 1 398 ? 1.858 -20.741 35.098 1.00 11.05 398 ARG A O 1
ATOM 3071 N N . THR A 1 399 ? 3.835 -20.639 34.022 1.00 11.08 399 THR A N 1
ATOM 3072 C CA . THR A 1 399 ? 4.465 -19.777 35.011 1.00 10.73 399 THR A CA 1
ATOM 3073 C C . THR A 1 399 ? 5.190 -18.603 34.373 1.00 11.16 399 THR A C 1
ATOM 3074 O O . THR A 1 399 ? 5.827 -18.754 33.331 1.00 10.77 399 THR A O 1
ATOM 3078 N N . LEU A 1 400 ? 5.087 -17.436 35.002 1.00 11.24 400 LEU A N 1
ATOM 3079 C CA . LEU A 1 400 ? 5.787 -16.253 34.520 1.00 10.65 400 LEU A CA 1
ATOM 3080 C C . LEU A 1 400 ? 6.948 -16.044 35.480 1.00 9.55 400 LEU A C 1
ATOM 3081 O O . LEU A 1 400 ? 6.764 -16.066 36.697 1.00 10.55 400 LEU A O 1
ATOM 3086 N N . TYR A 1 401 ? 8.143 -15.862 34.932 1.00 9.02 401 TYR A N 1
ATOM 3087 C CA . TYR A 1 401 ? 9.331 -15.640 35.748 1.00 8.46 401 TYR A CA 1
ATOM 3088 C C . TYR A 1 401 ? 9.642 -14.153 35.655 1.00 9.48 401 TYR A C 1
ATOM 3089 O O . TYR A 1 401 ? 10.190 -13.676 34.661 1.00 9.79 401 TYR A O 1
ATOM 3098 N N . ALA A 1 402 ? 9.273 -13.428 36.705 1.00 8.60 402 ALA A N 1
ATOM 3099 C CA . ALA A 1 402 ? 9.445 -11.983 36.740 1.00 9.24 402 ALA A CA 1
ATOM 3100 C C . ALA A 1 402 ? 10.726 -11.456 37.362 1.00 9.00 402 ALA A C 1
ATOM 3101 O O . ALA A 1 402 ? 11.159 -11.917 38.418 1.00 9.87 402 ALA A O 1
ATOM 3103 N N . GLY A 1 403 ? 11.324 -10.477 36.688 1.00 9.46 403 GLY A N 1
ATOM 3104 C CA . GLY A 1 403 ? 12.518 -9.834 37.203 1.00 8.95 403 GLY A CA 1
ATOM 3105 C C . GLY A 1 403 ? 11.985 -8.610 37.925 1.00 9.30 403 GLY A C 1
ATOM 3106 O O . GLY A 1 403 ? 11.526 -7.665 37.286 1.00 9.33 403 GLY A O 1
ATOM 3107 N N . LEU A 1 404 ? 12.026 -8.630 39.253 1.00 9.31 404 LEU A N 1
ATOM 3108 C CA . LEU A 1 404 ? 11.503 -7.523 40.049 1.00 8.18 404 LEU A CA 1
ATOM 3109 C C . LEU A 1 404 ? 12.566 -6.669 40.721 1.00 8.13 404 LEU A C 1
ATOM 3110 O O . LEU A 1 404 ? 13.731 -7.060 40.825 1.00 8.82 404 LEU A O 1
ATOM 3115 N N . ASN A 1 405 ? 12.137 -5.493 41.171 1.00 8.49 405 ASN A N 1
ATOM 3116 C CA . ASN A 1 405 ? 12.987 -4.563 41.900 1.00 8.87 405 ASN A CA 1
ATOM 3117 C C . ASN A 1 405 ? 12.354 -4.514 43.287 1.00 8.92 405 ASN A C 1
ATOM 3118 O O . ASN A 1 405 ? 11.129 -4.586 43.415 1.00 9.21 405 ASN A O 1
ATOM 3123 N N . HIS A 1 406 ? 13.173 -4.388 44.321 1.00 8.89 406 HIS A N 1
ATOM 3124 C CA . HIS A 1 406 ? 12.651 -4.277 45.677 1.00 9.60 406 HIS A CA 1
ATOM 3125 C C . HIS A 1 406 ? 13.277 -3.006 46.232 1.00 10.30 406 HIS A C 1
ATOM 3126 O O . HIS A 1 406 ? 14.253 -3.042 46.985 1.00 10.22 406 HIS A O 1
ATOM 3133 N N . ILE A 1 407 ? 12.696 -1.880 45.826 1.00 10.26 407 ILE A N 1
ATOM 3134 C CA . ILE A 1 407 ? 13.172 -0.552 46.188 1.00 10.48 407 ILE A CA 1
ATOM 3135 C C . ILE A 1 407 ? 12.000 0.353 46.559 1.00 10.73 407 ILE A C 1
ATOM 3136 O O . ILE A 1 407 ? 10.997 0.393 45.847 1.00 11.31 407 ILE A O 1
ATOM 3141 N N . CYS A 1 408 ? 12.128 1.078 47.669 1.00 10.73 408 CYS A N 1
ATOM 3142 C CA . CYS A 1 408 ? 11.079 1.996 48.104 1.00 10.63 408 CYS A CA 1
ATOM 3143 C C . CYS A 1 408 ? 11.659 3.407 48.186 1.00 10.97 408 CYS A C 1
ATOM 3144 O O . CYS A 1 408 ? 12.841 3.604 47.889 1.00 10.73 408 CYS A O 1
ATOM 3147 N N . MET A 1 409 ? 10.862 4.381 48.619 1.00 11.14 409 MET A N 1
ATOM 3148 C CA . MET A 1 409 ? 11.353 5.758 48.606 1.00 11.10 409 MET A CA 1
ATOM 3149 C C . MET A 1 409 ? 10.707 6.795 49.518 1.00 11.08 409 MET A C 1
ATOM 3150 O O . MET A 1 409 ? 9.666 6.568 50.131 1.00 11.30 409 MET A O 1
ATOM 3155 N N . ASP A 1 410 ? 11.363 7.954 49.558 1.00 12.02 410 ASP A N 1
ATOM 3156 C CA . ASP A 1 410 ? 10.884 9.140 50.260 1.00 11.89 410 ASP A CA 1
ATOM 3157 C C . ASP A 1 410 ? 10.659 10.063 49.066 1.00 11.64 410 ASP A C 1
ATOM 3158 O O . ASP A 1 410 ? 11.408 9.996 48.086 1.00 11.82 410 ASP A O 1
ATOM 3163 N N . TRP A 1 411 ? 9.645 10.919 49.136 1.00 10.97 411 TRP A N 1
ATOM 3164 C CA . TRP A 1 411 ? 9.326 11.799 48.019 1.00 10.78 411 TRP A CA 1
ATOM 3165 C C . TRP A 1 411 ? 8.641 13.090 48.447 1.00 10.90 411 TRP A C 1
ATOM 3166 O O . TRP A 1 411 ? 7.721 13.075 49.267 1.00 11.61 411 TRP A O 1
ATOM 3177 N N . GLU A 1 412 ? 9.098 14.201 47.879 1.00 12.82 412 GLU A N 1
ATOM 3178 C CA . GLU A 1 412 ? 8.498 15.507 48.127 1.00 13.34 412 GLU A CA 1
ATOM 3179 C C . GLU A 1 412 ? 8.568 16.297 46.830 1.00 13.85 412 GLU A C 1
ATOM 3180 O O . GLU A 1 412 ? 9.640 16.449 46.242 1.00 14.56 412 GLU A O 1
ATOM 3186 N N . PRO A 1 413 ? 7.420 16.796 46.353 1.00 13.98 413 PRO A N 1
ATOM 3187 C CA . PRO A 1 413 ? 7.415 17.566 45.111 1.00 14.38 413 PRO A CA 1
ATOM 3188 C C . PRO A 1 413 ? 7.675 19.045 45.365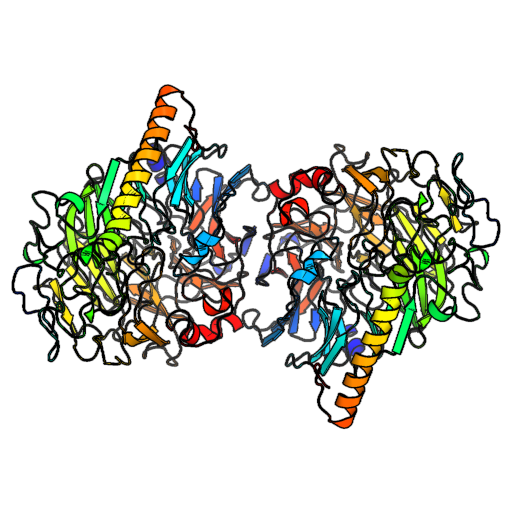 1.00 13.58 413 PRO A C 1
ATOM 3189 O O . PRO A 1 413 ? 7.745 19.491 46.510 1.00 14.12 413 PRO A O 1
ATOM 3193 N N . PHE A 1 414 ? 7.832 19.793 44.283 1.00 14.20 414 PHE A N 1
ATOM 3194 C CA . PHE A 1 414 ? 8.041 21.229 44.363 1.00 14.76 414 PHE A CA 1
ATOM 3195 C C . PHE A 1 414 ? 7.595 21.845 43.046 1.00 14.91 414 PHE A C 1
ATOM 3196 O O . PHE A 1 414 ? 7.604 21.186 42.003 1.00 14.10 414 PHE A O 1
ATOM 3204 N N . MET A 1 415 ? 7.176 23.103 43.104 1.00 14.65 415 MET A N 1
ATOM 3205 C CA . MET A 1 415 ? 6.700 23.806 41.922 1.00 14.74 415 MET A CA 1
ATOM 3206 C C . MET A 1 415 ? 7.820 24.131 40.941 1.00 14.57 415 MET A C 1
ATOM 3207 O O . MET A 1 415 ? 8.960 24.371 41.337 1.00 14.97 415 MET A O 1
ATOM 3212 N N . LEU A 1 416 ? 7.479 24.128 39.657 1.00 14.96 416 LEU A N 1
ATOM 3213 C CA . LEU A 1 416 ? 8.424 24.457 38.597 1.00 14.87 416 LEU A CA 1
ATOM 3214 C C . LEU A 1 416 ? 7.630 24.750 37.330 1.00 15.67 416 LEU A C 1
ATOM 3215 O O . LEU A 1 416 ? 6.529 24.232 37.143 1.00 16.24 416 LEU A O 1
ATOM 3220 N N . PRO A 1 417 ? 8.172 25.600 36.448 1.00 15.70 417 PRO A N 1
ATOM 3221 C CA . PRO A 1 417 ? 7.489 25.946 35.202 1.00 15.71 417 PRO A CA 1
ATOM 3222 C C . PRO A 1 417 ? 7.789 24.956 34.082 1.00 15.84 417 PRO A C 1
ATOM 3223 O O . PRO A 1 417 ? 8.707 24.141 34.184 1.00 16.24 417 PRO A O 1
ATOM 3227 N N . TYR A 1 418 ? 6.999 25.028 33.018 1.00 14.50 418 TYR A N 1
ATOM 3228 C CA . TYR A 1 418 ? 7.206 24.174 31.862 1.00 14.50 418 TYR A CA 1
ATOM 3229 C C . TYR A 1 418 ? 7.802 25.002 30.737 1.00 14.70 418 TYR A C 1
ATOM 3230 O O . TYR A 1 418 ? 7.314 26.090 30.426 1.00 15.84 418 TYR A O 1
ATOM 3239 N N . ARG A 1 419 ? 8.867 24.485 30.141 1.00 14.28 419 ARG A N 1
ATOM 3240 C CA . ARG A 1 419 ? 9.512 25.140 29.014 1.00 14.99 419 ARG A CA 1
ATOM 3241 C C . ARG A 1 419 ? 9.940 24.006 28.099 1.00 14.28 419 ARG A C 1
ATOM 3242 O O . ARG A 1 419 ? 10.777 23.189 28.471 1.00 14.46 419 ARG A O 1
ATOM 3250 N N . ALA A 1 420 ? 9.338 23.941 26.916 1.00 14.25 420 ALA A N 1
ATOM 3251 C CA . ALA A 1 420 ? 9.653 22.883 25.964 1.00 13.73 420 ALA A CA 1
ATOM 3252 C C . ALA A 1 420 ? 11.159 22.765 25.775 1.00 13.54 420 ALA A C 1
ATOM 3253 O O . ALA A 1 420 ? 11.839 23.755 25.499 1.00 13.68 420 ALA A O 1
ATOM 3255 N N . GLY A 1 421 ? 11.672 21.548 25.928 1.00 13.06 421 GLY A N 1
ATOM 3256 C CA . GLY A 1 421 ? 13.097 21.316 25.781 1.00 13.55 421 GLY A CA 1
ATOM 3257 C C . GLY A 1 421 ? 13.793 21.184 27.122 1.00 13.60 421 GLY A C 1
ATOM 3258 O O . GLY A 1 421 ? 14.935 20.732 27.198 1.00 14.32 421 GLY A O 1
ATOM 3259 N N . GLN A 1 422 ? 13.104 21.583 28.186 1.00 13.39 422 GLN A N 1
ATOM 3260 C CA . GLN A 1 422 ? 13.663 21.506 29.532 1.00 12.93 422 GLN A CA 1
ATOM 3261 C C . GLN A 1 422 ? 12.966 20.418 30.330 1.00 12.88 422 GLN A C 1
ATOM 3262 O O . GLN A 1 422 ? 11.819 20.067 30.046 1.00 13.63 422 GLN A O 1
ATOM 3268 N N . PHE A 1 423 ? 13.653 19.883 31.333 1.00 12.34 423 PHE A N 1
ATOM 3269 C CA . PHE A 1 423 ? 13.041 18.858 32.158 1.00 12.08 423 PHE A CA 1
ATOM 3270 C C . PHE A 1 423 ? 11.875 19.452 32.931 1.00 12.89 423 PHE A C 1
ATOM 3271 O O . PHE A 1 423 ? 11.869 20.639 33.268 1.00 13.09 423 PHE A O 1
ATOM 3279 N N . PHE A 1 424 ? 10.889 18.608 33.202 1.00 12.93 424 PHE A N 1
ATOM 3280 C CA . PHE A 1 424 ? 9.667 19.012 33.885 1.00 12.46 424 PHE A CA 1
ATOM 3281 C C . PHE A 1 424 ? 9.288 17.922 34.890 1.00 12.97 424 PHE A C 1
ATOM 3282 O O . PHE A 1 424 ? 8.239 17.289 34.769 1.00 13.01 424 PHE A O 1
ATOM 3290 N N . VAL A 1 425 ? 10.153 17.707 35.879 1.00 12.61 425 VAL A N 1
ATOM 3291 C CA . VAL A 1 425 ? 9.928 16.681 36.897 1.00 13.04 425 VAL A CA 1
ATOM 3292 C C . VAL A 1 425 ? 9.219 17.239 38.133 1.00 13.97 425 VAL A C 1
ATOM 3293 O O . VAL A 1 425 ? 8.057 16.921 38.385 1.00 12.62 425 VAL A O 1
ATOM 3297 N N . GLY A 1 426 ? 9.922 18.055 38.912 1.00 14.01 426 GLY A N 1
ATOM 3298 C CA . GLY A 1 426 ? 9.313 18.651 40.090 1.00 14.18 426 GLY A CA 1
ATOM 3299 C C . GLY A 1 426 ? 9.186 17.786 41.331 1.00 15.27 426 GLY A C 1
ATOM 3300 O O . GLY A 1 426 ? 8.144 17.788 41.990 1.00 14.43 426 GLY A O 1
ATOM 3301 N N . ALA A 1 427 ? 10.239 17.048 41.663 1.00 14.34 427 ALA A N 1
ATOM 3302 C CA . ALA A 1 427 ? 10.222 16.205 42.850 1.00 14.79 427 ALA A CA 1
ATOM 3303 C C . ALA A 1 427 ? 11.629 15.801 43.265 1.00 14.94 427 ALA A C 1
ATOM 3304 O O . ALA A 1 427 ? 12.511 15.630 42.423 1.00 16.42 427 ALA A O 1
ATOM 3306 N N . THR A 1 428 ? 11.832 15.671 44.570 1.00 15.36 428 THR A N 1
ATOM 3307 C CA . THR A 1 428 ? 13.117 15.257 45.117 1.00 17.04 428 THR A CA 1
ATOM 3308 C C . THR A 1 428 ? 12.878 13.934 45.836 1.00 16.39 428 THR A C 1
ATOM 3309 O O . THR A 1 428 ? 11.970 13.821 46.663 1.00 16.12 428 THR A O 1
ATOM 3313 N N . LEU A 1 429 ? 13.689 12.932 45.512 1.00 15.62 429 LEU A N 1
ATOM 3314 C CA . LEU A 1 429 ? 13.537 11.610 46.106 1.00 15.29 429 LEU A CA 1
ATOM 3315 C C . LEU A 1 429 ? 14.767 11.049 46.795 1.00 15.42 429 LEU A C 1
ATOM 3316 O O . LEU A 1 429 ? 15.885 11.540 46.639 1.00 16.04 429 LEU A O 1
ATOM 3321 N N . ALA A 1 430 ? 14.520 9.991 47.554 1.00 14.88 430 ALA A N 1
ATOM 3322 C CA . ALA A 1 430 ? 15.545 9.241 48.259 1.00 14.82 430 ALA A CA 1
ATOM 3323 C C . ALA A 1 430 ? 15.062 7.813 48.045 1.00 13.39 430 ALA A C 1
ATOM 3324 O O . ALA A 1 430 ? 13.892 7.515 48.286 1.00 13.00 430 ALA A O 1
ATOM 3326 N N . MET A 1 431 ? 15.935 6.941 47.553 1.00 12.97 431 MET A N 1
ATOM 3327 C CA . MET A 1 431 ? 15.544 5.557 47.324 1.00 13.03 431 MET A CA 1
ATOM 3328 C C . MET A 1 431 ? 16.447 4.599 48.078 1.00 13.09 431 MET A C 1
ATOM 3329 O O . MET A 1 431 ? 17.621 4.883 48.312 1.00 13.83 431 MET A O 1
ATOM 3334 N N . TYR A 1 432 ? 15.883 3.458 48.456 1.00 12.49 432 TYR A N 1
ATOM 3335 C CA . TYR A 1 432 ? 16.608 2.468 49.233 1.00 12.02 432 TYR A CA 1
ATOM 3336 C C . TYR A 1 432 ? 15.939 1.104 49.115 1.00 11.89 432 TYR A C 1
ATOM 3337 O O . TYR A 1 432 ? 14.832 0.989 48.586 1.00 11.24 432 TYR A O 1
ATOM 3346 N N . PRO A 1 433 ? 16.604 0.048 49.605 1.00 10.71 433 PRO A N 1
ATOM 3347 C CA . PRO A 1 433 ? 16.033 -1.299 49.529 1.00 12.00 433 PRO A CA 1
ATOM 3348 C C . PRO A 1 433 ? 14.686 -1.441 50.229 1.00 11.99 433 PRO A C 1
ATOM 3349 O O . PRO A 1 433 ? 14.392 -0.737 51.202 1.00 12.15 433 PRO A O 1
ATOM 3353 N N . GLY A 1 434 ? 13.875 -2.365 49.723 1.00 11.89 434 GLY A N 1
ATOM 3354 C CA . GLY A 1 434 ? 12.582 -2.633 50.316 1.00 12.84 434 GLY A CA 1
ATOM 3355 C C . GLY A 1 434 ? 12.807 -3.291 51.665 1.00 13.26 434 GLY A C 1
ATOM 3356 O O . GLY A 1 434 ? 13.940 -3.633 52.005 1.00 13.55 434 GLY A O 1
ATOM 3357 N N . PRO A 1 435 ? 11.746 -3.508 52.448 1.00 13.16 435 PRO A N 1
ATOM 3358 C CA . PRO A 1 435 ? 11.861 -4.125 53.772 1.00 14.02 435 PRO A CA 1
ATOM 3359 C C . PRO A 1 435 ? 11.921 -5.647 53.862 1.00 14.86 435 PRO A C 1
ATOM 3360 O O . PRO A 1 435 ? 12.207 -6.184 54.932 1.00 16.26 435 PRO A O 1
ATOM 3364 N N . ASN A 1 436 ? 11.681 -6.346 52.758 1.00 14.19 436 ASN A N 1
ATOM 3365 C CA . ASN A 1 436 ? 11.643 -7.803 52.818 1.00 14.60 436 ASN A CA 1
ATOM 3366 C C . ASN A 1 436 ? 12.831 -8.657 52.385 1.00 15.56 436 ASN A C 1
ATOM 3367 O O . ASN A 1 436 ? 12.728 -9.885 52.375 1.00 16.76 436 ASN A O 1
ATOM 3372 N N . GLY A 1 437 ? 13.953 -8.033 52.044 1.00 15.13 437 GLY A N 1
ATOM 3373 C CA . GLY A 1 437 ? 15.118 -8.808 51.648 1.00 16.47 437 GLY A CA 1
ATOM 3374 C C . GLY A 1 437 ? 15.637 -9.619 52.825 1.00 17.93 437 GLY A C 1
ATOM 3375 O O . GLY A 1 437 ? 15.418 -9.230 53.970 1.00 17.88 437 GLY A O 1
ATOM 3376 N N . PRO A 1 438 ? 16.325 -10.750 52.586 1.00 19.41 438 PRO A N 1
ATOM 3377 C CA . PRO A 1 438 ? 16.864 -11.602 53.655 1.00 20.13 438 PRO A CA 1
ATOM 3378 C C . PRO A 1 438 ? 17.722 -10.858 54.677 1.00 20.87 438 PRO A C 1
ATOM 3379 O O . PRO A 1 438 ? 17.678 -11.159 55.872 1.00 22.21 438 PRO A O 1
ATOM 3383 N N . THR A 1 439 ? 18.510 -9.898 54.205 1.00 19.54 439 THR A N 1
ATOM 3384 C CA . THR A 1 439 ? 19.358 -9.106 55.089 1.00 19.37 439 THR A CA 1
ATOM 3385 C C . THR A 1 439 ? 18.888 -7.659 55.035 1.00 17.71 439 THR A C 1
ATOM 3386 O O . THR A 1 439 ? 19.572 -6.750 55.504 1.00 18.90 439 THR A O 1
ATOM 3390 N N . LYS A 1 440 ? 17.709 -7.465 54.449 1.00 18.29 440 LYS A N 1
ATOM 3391 C CA . LYS A 1 440 ? 17.095 -6.150 54.306 1.00 18.58 440 LYS A CA 1
ATOM 3392 C C . LYS A 1 440 ? 17.932 -5.183 53.471 1.00 18.44 440 LYS A C 1
ATOM 3393 O O . LYS A 1 440 ? 17.810 -3.966 53.604 1.00 17.80 440 LYS A O 1
ATOM 3399 N N . LYS A 1 441 ? 18.776 -5.729 52.599 1.00 17.72 441 LYS A N 1
ATOM 3400 C CA . LYS A 1 441 ? 19.620 -4.902 51.745 1.00 17.54 441 LYS A CA 1
ATOM 3401 C C . LYS A 1 441 ? 19.436 -5.246 50.270 1.00 16.27 441 LYS A C 1
ATOM 3402 O O . LYS A 1 441 ? 19.835 -4.478 49.396 1.00 16.11 441 LYS A O 1
ATOM 3408 N N . GLU A 1 442 ? 18.823 -6.395 50.002 1.00 15.04 442 GLU A N 1
ATOM 3409 C CA . GLU A 1 442 ? 18.599 -6.856 48.631 1.00 13.30 442 GLU A CA 1
ATOM 3410 C C . GLU A 1 442 ? 17.592 -6.000 47.868 1.00 11.72 442 GLU A C 1
ATOM 3411 O O . GLU A 1 442 ? 16.570 -5.594 48.416 1.00 12.71 442 GLU A O 1
ATOM 3417 N N . MET A 1 443 ? 17.876 -5.744 46.594 1.00 10.45 443 MET A N 1
ATOM 3418 C CA . MET A 1 443 ? 16.987 -4.926 45.776 1.00 10.40 443 MET A CA 1
ATOM 3419 C C . MET A 1 443 ? 16.468 -5.627 44.527 1.00 9.50 443 MET A C 1
ATOM 3420 O O . MET A 1 443 ? 15.795 -5.008 43.706 1.00 10.14 443 MET A O 1
ATOM 3425 N N . GLY A 1 444 ? 16.773 -6.913 44.386 1.00 9.40 444 GLY A N 1
ATOM 3426 C CA . GLY A 1 444 ? 16.310 -7.646 43.220 1.00 9.71 444 GLY A CA 1
ATOM 3427 C C . GLY A 1 444 ? 15.674 -8.981 43.553 1.00 9.73 444 GLY A C 1
ATOM 3428 O O . GLY A 1 444 ? 15.978 -9.589 44.578 1.00 10.79 444 GLY A O 1
ATOM 3429 N N . GLN A 1 445 ? 14.775 -9.432 42.684 1.00 10.15 445 GLN A N 1
ATOM 3430 C CA . GLN A 1 445 ? 14.104 -10.710 42.870 1.00 10.71 445 GLN A CA 1
ATOM 3431 C C . GLN A 1 445 ? 13.737 -11.322 41.535 1.00 10.91 445 GLN A C 1
ATOM 3432 O O . GLN A 1 445 ? 13.427 -10.612 40.576 1.00 11.37 445 GLN A O 1
ATOM 3438 N N . ILE A 1 446 ? 13.794 -12.645 41.479 1.00 11.25 446 ILE A N 1
ATOM 3439 C CA . ILE A 1 446 ? 13.328 -13.383 40.317 1.00 11.16 446 ILE A CA 1
ATOM 3440 C C . ILE A 1 446 ? 12.200 -14.124 41.025 1.00 10.69 446 ILE A C 1
ATOM 3441 O O . ILE A 1 446 ? 12.449 -14.972 41.883 1.00 10.73 446 ILE A O 1
ATOM 3446 N N . ARG A 1 447 ? 10.961 -13.766 40.710 1.00 10.04 447 ARG A N 1
ATOM 3447 C CA . ARG A 1 447 ? 9.810 -14.385 41.359 1.00 11.06 447 ARG A CA 1
ATOM 3448 C C . ARG A 1 447 ? 8.874 -15.011 40.337 1.00 10.28 447 ARG A C 1
ATOM 3449 O O . ARG A 1 447 ? 8.474 -14.365 39.372 1.00 10.80 447 ARG A O 1
ATOM 3457 N N . ALA A 1 448 ? 8.543 -16.281 40.558 1.00 9.83 448 ALA A N 1
ATOM 3458 C CA . ALA A 1 448 ? 7.662 -17.031 39.669 1.00 9.91 448 ALA A CA 1
ATOM 3459 C C . ALA A 1 448 ? 6.204 -16.820 40.061 1.00 10.38 448 ALA A C 1
ATOM 3460 O O . ALA A 1 448 ? 5.859 -16.876 41.240 1.00 11.54 448 ALA A O 1
ATOM 3462 N N . PHE A 1 449 ? 5.353 -16.594 39.063 1.00 9.69 449 PHE A N 1
ATOM 3463 C CA . PHE A 1 449 ? 3.932 -16.343 39.299 1.00 9.94 449 PHE A CA 1
ATOM 3464 C C . PHE A 1 449 ? 2.966 -17.154 38.450 1.00 10.88 449 PHE A C 1
ATOM 3465 O O . PHE A 1 449 ? 3.262 -17.513 37.310 1.00 10.23 449 PHE A O 1
ATOM 3473 N N . ASP A 1 450 ? 1.797 -17.421 39.025 1.00 11.36 450 ASP A N 1
ATOM 3474 C CA . ASP A 1 450 ? 0.717 -18.084 38.311 1.00 11.34 450 ASP A CA 1
ATOM 3475 C C . ASP A 1 450 ? -0.066 -16.844 37.882 1.00 11.39 450 ASP A C 1
ATOM 3476 O O . ASP A 1 450 ? -0.484 -16.054 38.728 1.00 12.20 450 ASP A O 1
ATOM 3481 N N . LEU A 1 451 ? -0.249 -16.657 36.581 1.00 10.63 451 LEU A N 1
ATOM 3482 C CA . LEU A 1 451 ? -0.943 -15.472 36.089 1.00 10.13 451 LEU A CA 1
ATOM 3483 C C . LEU A 1 451 ? -2.457 -15.468 36.269 1.00 10.53 451 LEU A C 1
ATOM 3484 O O . LEU A 1 451 ? -3.091 -14.421 36.144 1.00 10.81 451 LEU A O 1
ATOM 3489 N N . THR A 1 452 ? -3.039 -16.623 36.573 1.00 11.88 452 THR A N 1
ATOM 3490 C CA . THR A 1 452 ? -4.485 -16.693 36.747 1.00 11.70 452 THR A CA 1
ATOM 3491 C C . THR A 1 452 ? -4.918 -16.417 38.182 1.00 12.71 452 THR A C 1
ATOM 3492 O O . THR A 1 452 ? -6.101 -16.206 38.448 1.00 13.22 452 THR A O 1
ATOM 3496 N N . THR A 1 453 ? -3.961 -16.410 39.105 1.00 12.37 453 THR A N 1
ATOM 3497 C CA . THR A 1 453 ? -4.258 -16.145 40.512 1.00 12.51 453 THR A CA 1
ATOM 3498 C C . THR A 1 453 ? -3.378 -15.028 41.058 1.00 13.05 453 THR A C 1
ATOM 3499 O O . THR A 1 453 ? -3.699 -14.416 42.078 1.00 13.53 453 THR A O 1
ATOM 3503 N N . GLY A 1 454 ? -2.264 -14.774 40.378 1.00 12.47 454 GLY A N 1
ATOM 3504 C CA . GLY A 1 454 ? -1.343 -13.743 40.820 1.00 13.02 454 GLY A CA 1
ATOM 3505 C C . GLY A 1 454 ? -0.477 -14.182 41.988 1.00 13.55 454 GLY A C 1
ATOM 3506 O O . GLY A 1 454 ? 0.238 -13.369 42.570 1.00 14.50 454 GLY A O 1
ATOM 3507 N N . LYS A 1 455 ? -0.529 -15.466 42.328 1.00 14.04 455 LYS A N 1
ATOM 3508 C CA . LYS A 1 455 ? 0.253 -15.995 43.445 1.00 15.28 455 LYS A CA 1
ATOM 3509 C C . LYS A 1 455 ? 1.654 -16.443 43.039 1.00 14.21 455 LYS A C 1
ATOM 3510 O O . LYS A 1 455 ? 1.850 -16.984 41.952 1.00 14.43 455 LYS A O 1
ATOM 3516 N N . ALA A 1 456 ? 2.622 -16.223 43.925 1.00 12.82 456 ALA A N 1
ATOM 3517 C CA . ALA A 1 456 ? 4.010 -16.595 43.666 1.00 12.83 456 ALA A CA 1
ATOM 3518 C C . ALA A 1 456 ? 4.292 -18.064 43.979 1.00 12.96 456 ALA A C 1
ATOM 3519 O O . ALA A 1 456 ? 3.717 -18.633 44.912 1.00 14.13 456 ALA A O 1
ATOM 3521 N N . LYS A 1 457 ? 5.188 -18.667 43.199 1.00 11.43 457 LYS A N 1
ATOM 3522 C CA . LYS A 1 457 ? 5.562 -20.071 43.379 1.00 12.07 457 LYS A CA 1
ATOM 3523 C C . LYS A 1 457 ? 6.913 -20.196 44.082 1.00 12.20 457 LYS A C 1
ATOM 3524 O O . LYS A 1 457 ? 7.137 -21.129 44.851 1.00 13.45 457 LYS A O 1
ATOM 3530 N N . TRP A 1 458 ? 7.818 -19.266 43.793 1.00 11.91 458 TRP A N 1
ATOM 3531 C CA . TRP A 1 458 ? 9.133 -19.242 44.424 1.00 11.75 458 TRP A CA 1
ATOM 3532 C C . TRP A 1 458 ? 9.825 -17.911 44.199 1.00 11.44 458 TRP A C 1
ATOM 3533 O O . TRP A 1 458 ? 9.416 -17.123 43.344 1.00 10.56 458 TRP A O 1
ATOM 3544 N N . THR A 1 459 ? 10.871 -17.664 44.982 1.00 11.19 459 THR A N 1
ATOM 3545 C CA . THR A 1 459 ? 11.614 -16.419 44.892 1.00 12.02 459 THR A CA 1
ATOM 3546 C C . THR A 1 459 ? 13.111 -16.625 45.047 1.00 11.88 459 THR A C 1
ATOM 3547 O O . THR A 1 459 ? 13.556 -17.394 45.897 1.00 13.13 459 THR A O 1
ATOM 3551 N N . LYS A 1 460 ? 13.878 -15.944 44.205 1.00 11.37 460 LYS A N 1
ATOM 3552 C CA . LYS A 1 460 ? 15.330 -15.974 44.310 1.00 11.48 460 LYS A CA 1
ATOM 3553 C C . LYS A 1 460 ? 15.715 -14.513 44.475 1.00 11.51 460 LYS A C 1
ATOM 3554 O O . LYS A 1 460 ? 15.337 -13.672 43.656 1.00 12.46 460 LYS A O 1
ATOM 3560 N N . TRP A 1 461 ? 16.452 -14.203 45.534 1.00 11.73 461 TRP A N 1
ATOM 3561 C CA . TRP A 1 461 ? 16.859 -12.828 45.772 1.00 11.62 461 TRP A CA 1
ATOM 3562 C C . TRP A 1 461 ? 18.179 -12.474 45.102 1.00 11.78 461 TRP A C 1
ATOM 3563 O O . TRP A 1 461 ? 19.061 -13.320 44.943 1.00 13.41 461 TRP A O 1
ATOM 3574 N N . GLU A 1 462 ? 18.294 -11.210 44.709 1.00 10.34 462 GLU A N 1
ATOM 3575 C CA . GLU A 1 462 ? 19.495 -10.686 44.071 1.00 10.91 462 GLU A CA 1
ATOM 3576 C C . GLU A 1 462 ? 19.911 -9.405 44.784 1.00 10.88 462 GLU A C 1
ATOM 3577 O O . GLU A 1 462 ? 19.064 -8.642 45.245 1.00 11.04 462 GLU A O 1
ATOM 3583 N N . LYS A 1 463 ? 21.216 -9.169 44.872 1.00 10.63 463 LYS A N 1
ATOM 3584 C CA . LYS A 1 463 ? 21.718 -7.970 45.535 1.00 11.55 463 LYS A CA 1
ATOM 3585 C C . LYS A 1 463 ? 21.148 -6.716 44.875 1.00 10.80 463 LYS A C 1
ATOM 3586 O O . LYS A 1 463 ? 20.666 -5.807 45.555 1.00 10.05 463 LYS A O 1
ATOM 3592 N N . PHE A 1 464 ? 21.201 -6.673 43.548 1.00 10.57 464 PHE A N 1
ATOM 3593 C CA . PHE A 1 464 ? 20.685 -5.529 42.815 1.00 9.67 464 PHE A CA 1
ATOM 3594 C C . PHE A 1 464 ? 19.418 -5.902 42.063 1.00 10.53 464 PHE A C 1
ATOM 3595 O O . PHE A 1 464 ? 19.119 -7.080 41.876 1.00 10.55 464 PHE A O 1
ATOM 3603 N N . ALA A 1 465 ? 18.679 -4.885 41.639 1.00 9.71 465 ALA A N 1
ATOM 3604 C CA . ALA A 1 465 ? 17.433 -5.083 40.912 1.00 9.56 465 ALA A CA 1
ATOM 3605 C C . ALA A 1 465 ? 17.610 -5.972 39.682 1.00 9.61 465 ALA A C 1
ATOM 3606 O O . ALA A 1 465 ? 18.640 -5.917 39.008 1.00 8.93 465 ALA A O 1
ATOM 3608 N N . ALA A 1 466 ? 16.606 -6.801 39.405 1.00 9.77 466 ALA A N 1
ATOM 3609 C CA . ALA A 1 466 ? 16.630 -7.673 38.231 1.00 9.96 466 ALA A CA 1
ATOM 3610 C C . ALA A 1 466 ? 16.026 -6.796 37.139 1.00 9.75 466 ALA A C 1
ATOM 3611 O O . ALA A 1 466 ? 14.843 -6.898 36.813 1.00 11.34 466 ALA A O 1
ATOM 3613 N N . TRP A 1 467 ? 16.869 -5.935 36.582 1.00 9.74 467 TRP A N 1
ATOM 3614 C CA . TRP A 1 467 ? 16.467 -4.946 35.588 1.00 8.75 467 TRP A CA 1
ATOM 3615 C C . TRP A 1 467 ? 16.180 -5.391 34.162 1.00 8.95 467 TRP A C 1
ATOM 3616 O O . TRP A 1 467 ? 15.261 -4.869 33.524 1.00 8.91 467 TRP A O 1
ATOM 3627 N N . GLY A 1 468 ? 16.962 -6.342 33.663 1.00 9.48 468 GLY A N 1
ATOM 3628 C CA . GLY A 1 468 ? 16.803 -6.790 32.290 1.00 8.94 468 GLY A CA 1
ATOM 3629 C C . GLY A 1 468 ? 15.633 -7.694 31.967 1.00 8.63 468 GLY A C 1
ATOM 3630 O O . GLY A 1 468 ? 15.074 -7.611 30.871 1.00 8.89 468 GLY A O 1
ATOM 3631 N N . GLY A 1 469 ? 15.266 -8.555 32.910 1.00 8.02 469 GLY A N 1
ATOM 3632 C CA . GLY A 1 469 ? 14.168 -9.479 32.685 1.00 8.14 469 GLY A CA 1
ATOM 3633 C C . GLY A 1 469 ? 14.660 -10.915 32.656 1.00 8.89 469 GLY A C 1
ATOM 3634 O O . GLY A 1 469 ? 15.773 -11.205 33.103 1.00 9.21 469 GLY A O 1
ATOM 3635 N N . THR A 1 470 ? 13.838 -11.817 32.130 1.00 9.13 470 THR A N 1
ATOM 3636 C CA . THR A 1 470 ? 14.210 -13.227 32.060 1.00 8.49 470 THR A CA 1
ATOM 3637 C C . THR A 1 470 ? 13.773 -13.868 30.746 1.00 8.99 470 THR A C 1
ATOM 3638 O O . THR A 1 470 ? 12.863 -13.382 30.066 1.00 8.19 470 THR A O 1
ATOM 3642 N N . LEU A 1 471 ? 14.439 -14.967 30.406 1.00 10.04 471 LEU A N 1
ATOM 3643 C CA . LEU A 1 471 ? 14.147 -15.741 29.207 1.00 8.64 471 LEU A CA 1
ATOM 3644 C C . LEU A 1 471 ? 13.895 -17.174 29.658 1.00 9.34 471 LEU A C 1
ATOM 3645 O O . LEU A 1 471 ? 14.622 -17.694 30.501 1.00 8.91 471 LEU A O 1
ATOM 3650 N N . TYR A 1 472 ? 12.865 -17.810 29.113 1.00 8.84 472 TYR A N 1
ATOM 3651 C CA . TYR A 1 472 ? 12.592 -19.194 29.475 1.00 8.48 472 TYR A CA 1
ATOM 3652 C C . TYR A 1 472 ? 12.791 -20.102 28.275 1.00 9.15 472 TYR A C 1
ATOM 3653 O O . TYR A 1 472 ? 12.242 -19.846 27.206 1.00 9.69 472 TYR A O 1
ATOM 3662 N N . THR A 1 473 ? 13.576 -21.161 28.449 1.00 9.63 473 THR A N 1
ATOM 3663 C CA . THR A 1 473 ? 13.787 -22.110 27.364 1.00 9.69 473 THR A CA 1
ATOM 3664 C C . THR A 1 473 ? 13.291 -23.478 27.830 1.00 10.94 473 THR A C 1
ATOM 3665 O O . THR A 1 473 ? 13.422 -23.836 29.006 1.00 10.43 473 THR A O 1
ATOM 3669 N N . LYS A 1 474 ? 12.706 -24.223 26.896 1.00 11.39 474 LYS A N 1
ATOM 3670 C CA . LYS A 1 474 ? 12.101 -25.527 27.165 1.00 12.33 474 LYS A CA 1
ATOM 3671 C C . LYS A 1 474 ? 12.898 -26.556 27.964 1.00 12.69 474 LYS A C 1
ATOM 3672 O O . LYS A 1 474 ? 12.320 -27.501 28.502 1.00 12.70 474 LYS A O 1
ATOM 3678 N N . GLY A 1 475 ? 14.212 -26.382 28.047 1.00 12.05 475 GLY A N 1
ATOM 3679 C CA . GLY A 1 475 ? 15.021 -27.315 28.811 1.00 12.80 475 GLY A CA 1
ATOM 3680 C C . GLY A 1 475 ? 14.762 -27.181 30.304 1.00 12.42 475 GLY A C 1
ATOM 3681 O O . GLY A 1 475 ? 15.358 -27.901 31.109 1.00 12.87 475 GLY A O 1
ATOM 3682 N N . GLY A 1 476 ? 13.876 -26.252 30.669 1.00 11.58 476 GLY A N 1
ATOM 3683 C CA . GLY A 1 476 ? 13.532 -26.023 32.065 1.00 11.94 476 GLY A CA 1
ATOM 3684 C C . GLY A 1 476 ? 14.459 -25.013 32.710 1.00 10.80 476 GLY A C 1
ATOM 3685 O O . GLY A 1 476 ? 14.807 -25.130 33.888 1.00 11.21 476 GLY A O 1
ATOM 3686 N N . LEU A 1 477 ? 14.833 -23.995 31.942 1.00 10.68 477 LEU A N 1
ATOM 3687 C CA . LEU A 1 477 ? 15.766 -22.985 32.421 1.00 10.26 477 LEU A CA 1
ATOM 3688 C C . LEU A 1 477 ? 15.279 -21.544 32.333 1.00 9.40 477 LEU A C 1
ATOM 3689 O O . LEU A 1 477 ? 14.666 -21.140 31.345 1.00 10.10 477 LEU A O 1
ATOM 3694 N N . VAL A 1 478 ? 15.569 -20.777 33.381 1.00 9.07 478 VAL A N 1
ATOM 3695 C CA . VAL A 1 478 ? 15.220 -19.361 33.440 1.00 10.01 478 VAL A CA 1
ATOM 3696 C C . VAL A 1 478 ? 16.547 -18.606 33.362 1.00 9.56 478 VAL A C 1
ATOM 3697 O O . VAL A 1 478 ? 17.356 -18.659 34.295 1.00 10.18 478 VAL A O 1
ATOM 3701 N N . TRP A 1 479 ? 16.775 -17.920 32.246 1.00 9.74 479 TRP A N 1
ATOM 3702 C CA . TRP A 1 479 ? 18.011 -17.165 32.044 1.00 9.07 479 TRP A CA 1
ATOM 3703 C C . TRP A 1 479 ? 17.805 -15.685 32.319 1.00 9.01 479 TRP A C 1
ATOM 3704 O O . TRP A 1 479 ? 16.764 -15.127 31.977 1.00 9.70 479 TRP A O 1
ATOM 3715 N N . TYR A 1 480 ? 18.800 -15.047 32.926 1.00 9.03 480 TYR A N 1
ATOM 3716 C CA . TYR A 1 480 ? 18.720 -13.618 33.198 1.00 8.31 480 TYR A CA 1
ATOM 3717 C C . TYR A 1 480 ? 20.092 -13.028 33.489 1.00 9.21 480 TYR A C 1
ATOM 3718 O O . TYR A 1 480 ? 21.010 -13.730 33.920 1.00 9.63 480 TYR A O 1
ATOM 3727 N N . ALA A 1 481 ? 20.228 -11.735 33.222 1.00 8.57 481 ALA A N 1
ATOM 3728 C CA . ALA A 1 481 ? 21.475 -11.028 33.471 1.00 8.17 481 ALA A CA 1
ATOM 3729 C C . ALA A 1 481 ? 21.279 -10.146 34.697 1.00 9.04 481 ALA A C 1
ATOM 3730 O O . ALA A 1 481 ? 20.170 -9.681 34.971 1.00 9.24 481 ALA A O 1
ATOM 3732 N N . THR A 1 482 ? 22.356 -9.922 35.439 1.00 8.81 482 THR A N 1
ATOM 3733 C CA . THR A 1 482 ? 22.285 -9.086 36.629 1.00 8.57 482 THR A CA 1
ATOM 3734 C C . THR A 1 482 ? 23.035 -7.783 36.401 1.00 8.24 482 THR A C 1
ATOM 3735 O O . THR A 1 482 ? 23.897 -7.694 35.520 1.00 8.71 482 THR A O 1
ATOM 3739 N N . LEU A 1 483 ? 22.700 -6.773 37.195 1.00 8.06 483 LEU A N 1
ATOM 3740 C CA . LEU A 1 483 ? 23.351 -5.475 37.083 1.00 8.67 483 LEU A CA 1
ATOM 3741 C C . LEU A 1 483 ? 24.827 -5.556 37.445 1.00 9.05 483 LEU A C 1
ATOM 3742 O O . LEU A 1 483 ? 25.613 -4.719 37.009 1.00 9.02 483 LEU A O 1
ATOM 3747 N N . ASP A 1 484 ? 25.207 -6.553 38.243 1.00 10.70 484 ASP A N 1
ATOM 3748 C CA . ASP A 1 484 ? 26.606 -6.690 38.630 1.00 10.58 484 ASP A CA 1
ATOM 3749 C C . ASP A 1 484 ? 27.459 -7.470 37.630 1.00 11.24 484 ASP A C 1
ATOM 3750 O O . ASP A 1 484 ? 28.643 -7.710 37.872 1.00 12.25 484 ASP A O 1
ATOM 3755 N N . GLY A 1 485 ? 26.856 -7.875 36.513 1.00 9.66 485 GLY A N 1
ATOM 3756 C CA . GLY A 1 485 ? 27.617 -8.550 35.473 1.00 9.80 485 GLY A CA 1
ATOM 3757 C C . GLY A 1 485 ? 27.507 -10.039 35.210 1.00 9.30 485 GLY A C 1
ATOM 3758 O O . GLY A 1 485 ? 28.310 -10.574 34.446 1.00 11.12 485 GLY A O 1
ATOM 3759 N N . TYR A 1 486 ? 26.533 -10.720 35.801 1.00 8.55 486 TYR A N 1
ATOM 3760 C CA . TYR A 1 486 ? 26.414 -12.152 35.561 1.00 9.29 486 TYR A CA 1
ATOM 3761 C C . TYR A 1 486 ? 25.247 -12.555 34.690 1.00 10.08 486 TYR A C 1
ATOM 3762 O O . TYR A 1 486 ? 24.198 -11.916 34.704 1.00 11.25 486 TYR A O 1
ATOM 3771 N N . LEU A 1 487 ? 25.456 -13.605 33.904 1.00 9.77 487 LEU A N 1
ATOM 3772 C CA . LEU A 1 487 ? 24.373 -14.180 33.125 1.00 8.93 487 LEU A CA 1
ATOM 3773 C C . LEU A 1 487 ? 24.150 -15.433 33.966 1.00 9.41 487 LEU A C 1
ATOM 3774 O O . LEU A 1 487 ? 25.113 -16.115 34.332 1.00 9.96 487 LEU A O 1
ATOM 3779 N N . LYS A 1 488 ? 22.900 -15.720 34.310 1.00 8.80 488 LYS A N 1
ATOM 3780 C CA . LYS A 1 488 ? 22.598 -16.882 35.137 1.00 9.94 488 LYS A CA 1
ATOM 3781 C C . LYS A 1 488 ? 21.473 -17.726 34.567 1.00 9.53 488 LYS A C 1
ATOM 3782 O O . LYS A 1 488 ? 20.677 -17.253 33.761 1.00 10.24 488 LYS A O 1
ATOM 3788 N N . ALA A 1 489 ? 21.421 -18.981 35.000 1.00 10.30 489 ALA A N 1
ATOM 3789 C CA . ALA A 1 489 ? 20.377 -19.905 34.577 1.00 10.67 489 ALA A CA 1
ATOM 3790 C C . ALA A 1 489 ? 19.846 -20.595 35.826 1.00 10.76 489 ALA A C 1
ATOM 3791 O O . ALA A 1 489 ? 20.616 -21.152 36.610 1.00 11.01 489 ALA A O 1
ATOM 3793 N N . LEU A 1 490 ? 18.532 -20.545 36.010 1.00 8.88 490 LEU A N 1
ATOM 3794 C CA . LEU A 1 490 ? 17.895 -21.159 37.168 1.00 9.62 490 LEU A CA 1
ATOM 3795 C C . LEU A 1 490 ? 17.020 -22.334 36.761 1.00 9.91 490 LEU A C 1
ATOM 3796 O O . LEU A 1 490 ? 16.517 -22.390 35.641 1.00 11.04 490 LEU A O 1
ATOM 3801 N N . ASP A 1 491 ? 16.843 -23.266 37.691 1.00 11.43 491 ASP A N 1
ATOM 3802 C CA . ASP A 1 491 ? 15.973 -24.418 37.492 1.00 11.31 491 ASP A CA 1
ATOM 3803 C C . ASP A 1 491 ? 14.594 -23.762 37.593 1.00 10.69 491 ASP A C 1
ATOM 3804 O O . ASP A 1 491 ? 14.284 -23.153 38.616 1.00 10.74 491 ASP A O 1
ATOM 3809 N N . ASN A 1 492 ? 13.770 -23.868 36.553 1.00 11.44 492 ASN A N 1
ATOM 3810 C CA . ASN A 1 492 ? 12.464 -23.212 36.590 1.00 12.86 492 ASN A CA 1
ATOM 3811 C C . ASN A 1 492 ? 11.498 -23.774 37.626 1.00 13.89 492 ASN A C 1
ATOM 3812 O O . ASN A 1 492 ? 10.505 -23.133 37.967 1.00 14.04 492 ASN A O 1
ATOM 3817 N N . LYS A 1 493 ? 11.795 -24.958 38.146 1.00 14.32 493 LYS A N 1
ATOM 3818 C CA . LYS A 1 493 ? 10.918 -25.570 39.133 1.00 14.95 493 LYS A CA 1
ATOM 3819 C C . LYS A 1 493 ? 11.019 -24.946 40.526 1.00 14.16 493 LYS A C 1
ATOM 3820 O O . LYS A 1 493 ? 10.004 -24.766 41.201 1.00 14.29 493 LYS A O 1
ATOM 3826 N N . ASP A 1 494 ? 12.232 -24.603 40.953 1.00 13.30 494 ASP A N 1
ATOM 3827 C CA . ASP A 1 494 ? 12.427 -24.040 42.287 1.00 13.42 494 ASP A CA 1
ATOM 3828 C C . ASP A 1 494 ? 13.265 -22.766 42.354 1.00 13.36 494 ASP A C 1
ATOM 3829 O O . ASP A 1 494 ? 13.420 -22.177 43.426 1.00 14.83 494 ASP A O 1
ATOM 3834 N N . GLY A 1 495 ? 13.811 -22.345 41.218 1.00 12.99 495 GLY A N 1
ATOM 3835 C CA . GLY A 1 495 ? 14.620 -21.139 41.199 1.00 12.65 495 GLY A CA 1
ATOM 3836 C C . GLY A 1 495 ? 16.066 -21.347 41.613 1.00 12.66 495 GLY A C 1
ATOM 3837 O O . GLY A 1 495 ? 16.805 -20.380 41.800 1.00 12.61 495 GLY A O 1
ATOM 3838 N N . LYS A 1 496 ? 16.479 -22.603 41.758 1.00 12.83 496 LYS A N 1
ATOM 3839 C CA . LYS A 1 496 ? 17.853 -22.901 42.146 1.00 13.57 496 LYS A CA 1
ATOM 3840 C C . LYS A 1 496 ? 18.807 -22.515 41.021 1.00 12.38 496 LYS A C 1
ATOM 3841 O O . LYS A 1 496 ? 18.575 -22.845 39.859 1.00 12.95 496 LYS A O 1
ATOM 3847 N N . GLU A 1 497 ? 19.880 -21.812 41.368 1.00 12.05 497 GLU A N 1
ATOM 3848 C CA . GLU A 1 497 ? 20.860 -21.390 40.375 1.00 12.57 497 GLU A CA 1
ATOM 3849 C C . GLU A 1 497 ? 21.696 -22.588 39.932 1.00 12.67 497 GLU A C 1
ATOM 3850 O O . GLU A 1 497 ? 22.311 -23.268 40.756 1.00 13.81 497 GLU A O 1
ATOM 3856 N N . LEU A 1 498 ? 21.713 -22.840 38.627 1.00 12.33 498 LEU A N 1
ATOM 3857 C CA . LEU A 1 498 ? 22.444 -23.973 38.068 1.00 11.99 498 LEU A CA 1
ATOM 3858 C C . LEU A 1 498 ? 23.700 -23.609 37.287 1.00 12.37 498 LEU A C 1
ATOM 3859 O O . LEU A 1 498 ? 24.577 -24.452 37.087 1.00 13.40 498 LEU A O 1
ATOM 3864 N N . TRP A 1 499 ? 23.791 -22.361 36.846 1.00 10.66 499 TRP A N 1
ATOM 3865 C CA . TRP A 1 499 ? 24.932 -21.931 36.047 1.00 10.73 499 TRP A CA 1
ATOM 3866 C C . TRP A 1 499 ? 25.051 -20.413 36.054 1.00 10.69 499 TRP A C 1
ATOM 3867 O O . TRP A 1 499 ? 24.067 -19.709 36.265 1.00 10.38 499 TRP A O 1
ATOM 3878 N N . ASN A 1 500 ? 26.261 -19.919 35.823 1.00 11.51 500 ASN A N 1
ATOM 3879 C CA . ASN A 1 500 ? 26.497 -18.484 35.765 1.00 11.63 500 ASN A CA 1
ATOM 3880 C C . ASN A 1 500 ? 27.826 -18.207 35.082 1.00 10.98 500 ASN A C 1
ATOM 3881 O O . ASN A 1 500 ? 28.715 -19.059 35.062 1.00 11.34 500 ASN A O 1
ATOM 3886 N N . PHE A 1 501 ? 27.941 -17.022 34.494 1.00 10.18 501 PHE A N 1
ATOM 3887 C CA . PHE A 1 501 ? 29.182 -16.600 33.861 1.00 9.93 501 PHE A CA 1
ATOM 3888 C C . PHE A 1 501 ? 29.334 -15.110 34.108 1.00 9.23 501 PHE A C 1
ATOM 3889 O O . PHE A 1 501 ? 28.373 -14.350 33.986 1.00 10.30 501 PHE A O 1
ATOM 3897 N N . LYS A 1 502 ? 30.546 -14.701 34.459 1.00 8.92 502 LYS A N 1
ATOM 3898 C CA . LYS A 1 502 ? 30.841 -13.302 34.725 1.00 8.90 502 LYS A CA 1
ATOM 3899 C C . LYS A 1 502 ? 31.146 -12.562 33.425 1.00 9.16 502 LYS A C 1
ATOM 3900 O O . LYS A 1 502 ? 32.254 -12.659 32.893 1.00 8.43 502 LYS A O 1
ATOM 3906 N N . MET A 1 503 ? 30.149 -11.846 32.911 1.00 8.77 503 MET A N 1
ATOM 3907 C CA . MET A 1 503 ? 30.302 -11.070 31.682 1.00 7.87 503 MET A CA 1
ATOM 3908 C C . MET A 1 503 ? 31.142 -9.832 31.995 1.00 7.83 503 MET A C 1
ATOM 3909 O O . MET A 1 503 ? 31.392 -9.527 33.157 1.00 9.10 503 MET A O 1
ATOM 3914 N N . PRO A 1 504 ? 31.576 -9.090 30.965 1.00 8.18 504 PRO A N 1
ATOM 3915 C CA . PRO A 1 504 ? 32.398 -7.904 31.239 1.00 8.28 504 PRO A CA 1
ATOM 3916 C C . PRO A 1 504 ? 31.755 -6.797 32.063 1.00 7.86 504 PRO A C 1
ATOM 3917 O O . PRO A 1 504 ? 32.439 -6.102 32.814 1.00 8.27 504 PRO A O 1
ATOM 3921 N N . SER A 1 505 ? 30.444 -6.637 31.920 1.00 7.47 505 SER A N 1
ATOM 3922 C CA . SER A 1 505 ? 29.718 -5.582 32.619 1.00 7.95 505 SER A CA 1
ATOM 3923 C C . SER A 1 505 ? 28.292 -6.036 32.898 1.00 8.82 505 SER A C 1
ATOM 3924 O O . SER A 1 505 ? 27.829 -7.016 32.317 1.00 9.43 505 SER A O 1
ATOM 3927 N N . GLY A 1 506 ? 27.603 -5.321 33.783 1.00 8.27 506 GLY A N 1
ATOM 3928 C CA . GLY A 1 506 ? 26.232 -5.668 34.107 1.00 7.95 506 GLY A CA 1
ATOM 3929 C C . GLY A 1 506 ? 25.347 -5.678 32.875 1.00 8.67 506 GLY A C 1
ATOM 3930 O O . GLY A 1 506 ? 25.597 -4.951 31.914 1.00 9.18 506 GLY A O 1
ATOM 3931 N N . GLY A 1 507 ? 24.316 -6.514 32.899 1.00 8.76 507 GLY A N 1
ATOM 3932 C CA . GLY A 1 507 ? 23.404 -6.591 31.774 1.00 8.76 507 GLY A CA 1
ATOM 3933 C C . GLY A 1 507 ? 22.076 -5.958 32.127 1.00 9.75 507 GLY A C 1
ATOM 3934 O O . GLY A 1 507 ? 21.560 -6.169 33.227 1.00 9.46 507 GLY A O 1
ATOM 3935 N N . ILE A 1 508 ? 21.524 -5.169 31.210 1.00 9.27 508 ILE A N 1
ATOM 3936 C CA . ILE A 1 508 ? 20.243 -4.523 31.461 1.00 9.53 508 ILE A CA 1
ATOM 3937 C C . ILE A 1 508 ? 19.191 -4.884 30.418 1.00 9.46 508 ILE A C 1
ATOM 3938 O O . ILE A 1 508 ? 18.123 -4.278 30.363 1.00 9.28 508 ILE A O 1
ATOM 3943 N N . GLY A 1 509 ? 19.509 -5.884 29.598 1.00 9.92 509 GLY A N 1
ATOM 3944 C CA . GLY A 1 509 ? 18.575 -6.362 28.593 1.00 9.02 509 GLY A CA 1
ATOM 3945 C C . GLY A 1 509 ? 18.150 -7.759 29.007 1.00 9.23 509 GLY A C 1
ATOM 3946 O O . GLY A 1 509 ? 18.601 -8.259 30.037 1.00 8.54 509 GLY A O 1
ATOM 3947 N N . SER A 1 510 ? 17.285 -8.397 28.226 1.00 8.71 510 SER A N 1
ATOM 3948 C CA . SER A 1 510 ? 16.833 -9.746 28.554 1.00 9.08 510 SER A CA 1
ATOM 3949 C C . SER A 1 510 ? 17.505 -10.711 27.577 1.00 9.41 510 SER A C 1
ATOM 3950 O O . SER A 1 510 ? 17.701 -10.380 26.408 1.00 8.99 510 SER A O 1
ATOM 3953 N N . PRO A 1 511 ? 17.870 -11.917 28.039 1.00 9.22 511 PRO A N 1
ATOM 3954 C CA . PRO A 1 511 ? 18.528 -12.870 27.140 1.00 9.28 511 PRO A CA 1
ATOM 3955 C C . PRO A 1 511 ? 17.656 -13.355 25.996 1.00 9.01 511 PRO A C 1
ATOM 3956 O O . PRO A 1 511 ? 16.431 -13.370 26.094 1.00 9.16 511 PRO A O 1
ATOM 3960 N N . MET A 1 512 ? 18.303 -13.740 24.903 1.00 9.64 512 MET A N 1
ATOM 3961 C CA . MET A 1 512 ? 17.593 -14.278 23.755 1.00 9.11 512 MET A CA 1
ATOM 3962 C C . MET A 1 512 ? 18.244 -15.610 23.404 1.00 9.52 512 MET A C 1
ATOM 3963 O O . MET A 1 512 ? 19.298 -15.958 23.943 1.00 9.29 512 MET A O 1
ATOM 3968 N N . THR A 1 513 ? 17.609 -16.375 22.529 1.00 9.27 513 THR A N 1
ATOM 3969 C CA . THR A 1 513 ? 18.170 -17.659 22.143 1.00 9.57 513 THR A CA 1
ATOM 3970 C C . THR A 1 513 ? 17.846 -17.931 20.684 1.00 9.63 513 THR A C 1
ATOM 3971 O O . THR A 1 513 ? 16.875 -17.401 20.145 1.00 10.41 513 THR A O 1
ATOM 3975 N N . TYR A 1 514 ? 18.677 -18.749 20.050 1.00 9.16 514 TYR A N 1
ATOM 3976 C CA . TYR A 1 514 ? 18.500 -19.097 18.648 1.00 10.01 514 TYR A CA 1
ATOM 3977 C C . TYR A 1 514 ? 19.259 -20.383 18.374 1.00 10.87 514 TYR A C 1
ATOM 3978 O O . TYR A 1 514 ? 20.004 -20.862 19.227 1.00 11.01 514 TYR A O 1
ATOM 3987 N N . SER A 1 515 ? 19.057 -20.957 17.194 1.00 10.84 515 SER A N 1
ATOM 3988 C CA . SER A 1 515 ? 19.776 -22.170 16.842 1.00 11.48 515 SER A CA 1
ATOM 3989 C C . SER A 1 515 ? 20.524 -21.922 15.542 1.00 11.61 515 SER A C 1
ATOM 3990 O O . SER A 1 515 ? 20.074 -21.157 14.691 1.00 11.33 515 SER A O 1
ATOM 3993 N N . PHE A 1 516 ? 21.686 -22.547 15.416 1.00 12.29 516 PHE A N 1
ATOM 3994 C CA . PHE A 1 516 ? 22.501 -22.417 14.218 1.00 13.64 516 PHE A CA 1
ATOM 3995 C C . PHE A 1 516 ? 23.280 -23.709 14.038 1.00 15.05 516 PHE A C 1
ATOM 3996 O O . PHE A 1 516 ? 23.967 -24.164 14.953 1.00 15.36 516 PHE A O 1
ATOM 4004 N N . LYS A 1 517 ? 23.149 -24.304 12.858 1.00 17.54 517 LYS A N 1
ATOM 4005 C CA . LYS A 1 517 ? 23.839 -25.546 12.538 1.00 21.60 517 LYS A CA 1
ATOM 4006 C C . LYS A 1 517 ? 23.597 -26.626 13.596 1.00 22.36 517 LYS A C 1
ATOM 4007 O O . LYS A 1 517 ? 24.525 -27.315 14.021 1.00 24.38 517 LYS A O 1
ATOM 4013 N N . GLY A 1 518 ? 22.345 -26.755 14.025 1.00 23.26 518 GLY A N 1
ATOM 4014 C CA . GLY A 1 518 ? 21.989 -27.763 15.009 1.00 23.44 518 GLY A CA 1
ATOM 4015 C C . GLY A 1 518 ? 22.471 -27.538 16.431 1.00 22.98 518 GLY A C 1
ATOM 4016 O O . GLY A 1 518 ? 22.623 -28.494 17.195 1.00 25.46 518 GLY A O 1
ATOM 4017 N N . LYS A 1 519 ? 22.714 -26.286 16.799 1.00 20.12 519 LYS A N 1
ATOM 4018 C CA . LYS A 1 519 ? 23.169 -25.978 18.149 1.00 17.57 519 LYS A CA 1
ATOM 4019 C C . LYS A 1 519 ? 22.396 -24.793 18.713 1.00 14.47 519 LYS A C 1
ATOM 4020 O O . LYS A 1 519 ? 22.155 -23.814 18.010 1.00 14.41 519 LYS A O 1
ATOM 4026 N N . GLN A 1 520 ? 22.001 -24.895 19.978 1.00 12.38 520 GLN A N 1
ATOM 4027 C CA . GLN A 1 520 ? 21.270 -23.819 20.637 1.00 11.55 520 GLN A CA 1
ATOM 4028 C C . GLN A 1 520 ? 22.246 -22.830 21.261 1.00 11.07 520 GLN A C 1
ATOM 4029 O O . GLN A 1 520 ? 23.191 -23.221 21.947 1.00 11.30 520 GLN A O 1
ATOM 4035 N N . TYR A 1 521 ? 22.009 -21.545 21.017 1.00 10.23 521 TYR A N 1
ATOM 4036 C CA . TYR A 1 521 ? 22.858 -20.497 21.566 1.00 8.94 521 TYR A CA 1
ATOM 4037 C C . TYR A 1 521 ? 22.041 -19.540 22.422 1.00 9.67 521 TYR A C 1
ATOM 4038 O O . TYR A 1 521 ? 20.865 -19.295 22.151 1.00 9.04 521 TYR A O 1
ATOM 4047 N N . ILE A 1 522 ? 22.673 -19.012 23.465 1.00 9.76 522 ILE A N 1
ATOM 4048 C CA . ILE A 1 522 ? 22.038 -18.041 24.348 1.00 9.72 522 ILE A CA 1
ATOM 4049 C C . ILE A 1 522 ? 22.820 -16.746 24.158 1.00 8.97 522 ILE A C 1
ATOM 4050 O O . ILE A 1 522 ? 24.051 -16.745 24.225 1.00 10.04 522 ILE A O 1
ATOM 4055 N N . GLY A 1 523 ? 22.114 -15.652 23.906 1.00 9.17 523 GLY A N 1
ATOM 4056 C CA . GLY A 1 523 ? 22.789 -14.383 23.713 1.00 9.50 523 GLY A CA 1
ATOM 4057 C C . GLY A 1 523 ? 22.354 -13.327 24.707 1.00 8.95 523 GLY A C 1
ATOM 4058 O O . GLY A 1 523 ? 21.167 -13.190 25.004 1.00 10.21 523 GLY A O 1
ATOM 4059 N N . SER A 1 524 ? 23.322 -12.587 25.236 1.00 8.39 524 SER A N 1
ATOM 4060 C CA . SER A 1 524 ? 23.030 -11.525 26.188 1.00 8.14 524 SER A CA 1
ATOM 4061 C C . SER A 1 524 ? 23.905 -10.311 25.957 1.00 8.54 524 SER A C 1
ATOM 4062 O O . SER A 1 524 ? 25.111 -10.429 25.740 1.00 8.49 524 SER A O 1
ATOM 4065 N N . MET A 1 525 ? 23.290 -9.137 25.992 1.00 9.01 525 MET A N 1
ATOM 4066 C CA . MET A 1 525 ? 24.049 -7.906 25.853 1.00 9.34 525 MET A CA 1
ATOM 4067 C C . MET A 1 525 ? 24.695 -7.678 27.214 1.00 10.28 525 MET A C 1
ATOM 4068 O O . MET A 1 525 ? 24.274 -8.258 28.222 1.00 10.33 525 MET A O 1
ATOM 4073 N N . TYR A 1 526 ? 25.737 -6.860 27.230 1.00 8.99 526 TYR A N 1
ATOM 4074 C CA . TYR A 1 526 ? 26.391 -6.485 28.473 1.00 8.51 526 TYR A CA 1
ATOM 4075 C C . TYR A 1 526 ? 26.752 -5.015 28.308 1.00 8.57 526 TYR A C 1
ATOM 4076 O O . TYR A 1 526 ? 26.927 -4.523 27.187 1.00 8.57 526 TYR A O 1
ATOM 4085 N N . GLY A 1 527 ? 26.835 -4.317 29.431 1.00 8.59 527 GLY A N 1
ATOM 4086 C CA . GLY A 1 527 ? 27.116 -2.895 29.420 1.00 9.11 527 GLY A CA 1
ATOM 4087 C C . GLY A 1 527 ? 26.066 -2.307 30.336 1.00 8.78 527 GLY A C 1
ATOM 4088 O O . GLY A 1 527 ? 24.917 -2.087 29.931 1.00 8.89 527 GLY A O 1
ATOM 4089 N N . VAL A 1 528 ? 26.455 -2.071 31.584 1.00 8.94 528 VAL A N 1
ATOM 4090 C CA . VAL A 1 528 ? 25.544 -1.547 32.587 1.00 9.74 528 VAL A CA 1
ATOM 4091 C C . VAL A 1 528 ? 25.144 -0.105 32.291 1.00 9.76 528 VAL A C 1
ATOM 4092 O O . VAL A 1 528 ? 25.886 0.647 31.659 1.00 9.71 528 VAL A O 1
ATOM 4096 N N . GLY A 1 529 ? 23.953 0.269 32.738 1.00 8.92 529 GLY A N 1
ATOM 4097 C CA . GLY A 1 529 ? 23.477 1.614 32.499 1.00 9.33 529 GLY A CA 1
ATOM 4098 C C . GLY A 1 529 ? 22.003 1.718 32.819 1.00 8.67 529 GLY A C 1
ATOM 4099 O O . GLY A 1 529 ? 21.514 1.058 33.735 1.00 9.99 529 GLY A O 1
ATOM 4100 N N . GLY A 1 530 ? 21.288 2.531 32.054 1.00 10.10 530 GLY A N 1
ATOM 4101 C CA . GLY A 1 530 ? 19.876 2.701 32.329 1.00 9.83 530 GLY A CA 1
ATOM 4102 C C . GLY A 1 530 ? 19.761 3.475 33.628 1.00 10.46 530 GLY A C 1
ATOM 4103 O O . GLY A 1 530 ? 20.754 4.005 34.127 1.00 10.73 530 GLY A O 1
ATOM 4104 N N . TRP A 1 531 ? 18.566 3.533 34.198 1.00 9.36 531 TRP A N 1
ATOM 4105 C CA . TRP A 1 531 ? 18.379 4.282 35.431 1.00 9.51 531 TRP A CA 1
ATOM 4106 C C . TRP A 1 531 ? 19.280 3.803 36.573 1.00 10.14 531 TRP A C 1
ATOM 4107 O O . TRP A 1 531 ? 19.915 4.613 37.247 1.00 10.70 531 TRP A O 1
ATOM 4118 N N . PRO A 1 532 ? 19.371 2.481 36.793 1.00 9.77 532 PRO A N 1
ATOM 4119 C CA . PRO A 1 532 ? 20.218 1.980 37.883 1.00 9.88 532 PRO A CA 1
ATOM 4120 C C . PRO A 1 532 ? 21.682 2.398 37.816 1.00 9.77 532 PRO A C 1
ATOM 4121 O O . PRO A 1 532 ? 22.323 2.603 38.847 1.00 10.87 532 PRO A O 1
ATOM 4125 N N . GLY A 1 533 ? 22.213 2.523 36.605 1.00 9.99 533 GLY A N 1
ATOM 4126 C CA . GLY A 1 533 ? 23.613 2.874 36.465 1.00 10.22 533 GLY A CA 1
ATOM 4127 C C . GLY A 1 533 ? 23.963 4.334 36.244 1.00 11.03 533 GLY A C 1
ATOM 4128 O O . GLY A 1 533 ? 25.118 4.639 35.955 1.00 11.45 533 GLY A O 1
ATOM 4129 N N . VAL A 1 534 ? 23.003 5.243 36.389 1.00 12.15 534 VAL A N 1
ATOM 4130 C CA . VAL A 1 534 ? 23.298 6.656 36.163 1.00 12.69 534 VAL A CA 1
ATOM 4131 C C . VAL A 1 534 ? 24.442 7.190 37.024 1.00 12.74 534 VAL A C 1
ATOM 4132 O O . VAL A 1 534 ? 25.228 8.020 36.566 1.00 12.98 534 VAL A O 1
ATOM 4136 N N . GLY A 1 535 ? 24.541 6.718 38.263 1.00 12.40 535 GLY A N 1
ATOM 4137 C CA . GLY A 1 535 ? 25.613 7.174 39.130 1.00 13.30 535 GLY A CA 1
ATOM 4138 C C . GLY A 1 535 ? 26.968 6.812 38.550 1.00 12.84 535 GLY A C 1
ATOM 4139 O O . GLY A 1 535 ? 27.858 7.656 38.441 1.00 12.77 535 GLY A O 1
ATOM 4140 N N . LEU A 1 536 ? 27.122 5.548 38.168 1.00 12.67 536 LEU A N 1
ATOM 4141 C CA . LEU A 1 536 ? 28.372 5.069 37.592 1.00 13.27 536 LEU A CA 1
ATOM 4142 C C . LEU A 1 536 ? 28.641 5.675 36.220 1.00 12.62 536 LEU A C 1
ATOM 4143 O O . LEU A 1 536 ? 29.744 6.142 35.936 1.00 12.48 536 LEU A O 1
ATOM 4148 N N . VAL A 1 537 ? 27.623 5.663 35.370 1.00 12.84 537 VAL A N 1
ATOM 4149 C CA . VAL A 1 537 ? 27.752 6.174 34.013 1.00 12.85 537 VAL A CA 1
ATOM 4150 C C . VAL A 1 537 ? 28.053 7.666 33.909 1.00 13.53 537 VAL A C 1
ATOM 4151 O O . VAL A 1 537 ? 28.863 8.079 33.076 1.00 14.51 537 VAL A O 1
ATOM 4155 N N . PHE A 1 538 ? 27.419 8.474 34.752 1.00 13.15 538 PHE A N 1
ATOM 4156 C CA . PHE A 1 538 ? 27.628 9.915 34.686 1.00 14.39 538 PHE A CA 1
ATOM 4157 C C . PHE A 1 538 ? 28.457 10.521 35.814 1.00 15.41 538 PHE A C 1
ATOM 4158 O O . PHE A 1 538 ? 28.416 11.731 36.039 1.00 15.99 538 PHE A O 1
ATOM 4166 N N . ASP A 1 539 ? 29.213 9.683 36.515 1.00 15.49 539 ASP A N 1
ATOM 4167 C CA . ASP A 1 539 ? 30.071 10.149 37.603 1.00 17.22 539 ASP A CA 1
ATOM 4168 C C . ASP A 1 539 ? 29.320 10.975 38.641 1.00 16.92 539 ASP A C 1
ATOM 4169 O O . ASP A 1 539 ? 29.746 12.077 38.994 1.00 17.93 539 ASP A O 1
ATOM 4174 N N . LEU A 1 540 ? 28.203 10.442 39.125 1.00 15.23 540 LEU A N 1
ATOM 4175 C CA . LEU A 1 540 ? 27.405 11.132 40.131 1.00 16.03 540 LEU A CA 1
ATOM 4176 C C . LEU A 1 540 ? 27.646 10.486 41.491 1.00 16.83 540 LEU A C 1
ATOM 4177 O O . LEU A 1 540 ? 27.826 9.271 41.585 1.00 16.43 540 LEU A O 1
ATOM 4182 N N . THR A 1 541 ? 27.650 11.301 42.542 1.00 17.98 541 THR A N 1
ATOM 4183 C CA . THR A 1 541 ? 27.877 10.798 43.892 1.00 18.96 541 THR A CA 1
ATOM 4184 C C . THR A 1 541 ? 26.811 11.272 44.876 1.00 18.62 541 THR A C 1
ATOM 4185 O O . THR A 1 541 ? 26.645 10.687 45.947 1.00 18.99 541 THR A O 1
ATOM 4189 N N . ASP A 1 542 ? 26.096 12.334 44.514 1.00 19.66 542 ASP A N 1
ATOM 4190 C CA . ASP A 1 542 ? 25.036 12.867 45.365 1.00 20.89 542 ASP A CA 1
ATOM 4191 C C . ASP A 1 542 ? 23.957 11.791 45.453 1.00 20.57 542 ASP A C 1
ATOM 4192 O O . ASP A 1 542 ? 23.394 11.390 44.438 1.00 20.23 542 ASP A O 1
ATOM 4197 N N . PRO A 1 543 ? 23.647 11.316 46.670 1.00 20.17 543 PRO A N 1
ATOM 4198 C CA . PRO A 1 543 ? 22.624 10.277 46.828 1.00 19.94 543 PRO A CA 1
ATOM 4199 C C . PRO A 1 543 ? 21.256 10.631 46.249 1.00 19.36 543 PRO A C 1
ATOM 4200 O O . PRO A 1 543 ? 20.510 9.746 45.829 1.00 18.31 543 PRO A O 1
ATOM 4204 N N . SER A 1 544 ? 20.930 11.920 46.226 1.00 19.00 544 SER A N 1
ATOM 4205 C CA . SER A 1 544 ? 19.646 12.370 45.700 1.00 19.83 544 SER A CA 1
ATOM 4206 C C . SER A 1 544 ? 19.684 12.518 44.184 1.00 18.65 544 SER A C 1
ATOM 4207 O O . SER A 1 544 ? 18.647 12.688 43.542 1.00 18.69 544 SER A O 1
ATOM 4210 N N . ALA A 1 545 ? 20.885 12.458 43.615 1.00 18.61 545 ALA A N 1
ATOM 4211 C CA . ALA A 1 545 ? 21.054 12.584 42.172 1.00 17.68 545 ALA A CA 1
ATOM 4212 C C . ALA A 1 545 ? 20.402 11.401 41.469 1.00 17.35 545 ALA A C 1
ATOM 4213 O O . ALA A 1 545 ? 20.108 10.384 42.097 1.00 16.76 545 ALA A O 1
ATOM 4215 N N . GLY A 1 546 ? 20.183 11.534 40.166 1.00 17.68 546 GLY A N 1
ATOM 4216 C CA . GLY A 1 546 ? 19.544 10.461 39.427 1.00 18.99 546 GLY A CA 1
ATOM 4217 C C . GLY A 1 546 ? 18.182 10.219 40.046 1.00 21.35 546 GLY A C 1
ATOM 4218 O O . GLY A 1 546 ? 17.634 9.118 39.979 1.00 20.62 546 GLY A O 1
ATOM 4219 N N . LEU A 1 547 ? 17.649 11.268 40.665 1.00 21.99 547 LEU A N 1
ATOM 4220 C CA . LEU A 1 547 ? 16.351 11.224 41.322 1.00 23.84 547 LEU A CA 1
ATOM 4221 C C . LEU A 1 547 ? 16.279 10.170 42.421 1.00 22.70 547 LEU A C 1
ATOM 4222 O O . LEU A 1 547 ? 15.277 9.467 42.562 1.00 24.60 547 LEU A O 1
ATOM 4227 N N . GLY A 1 548 ? 17.353 10.072 43.199 1.00 21.44 548 GLY A N 1
ATOM 4228 C CA . GLY A 1 548 ? 17.398 9.119 44.293 1.00 20.71 548 GLY A CA 1
ATOM 4229 C C . GLY A 1 548 ? 18.068 7.803 43.957 1.00 19.03 548 GLY A C 1
ATOM 4230 O O . GLY A 1 548 ? 18.512 7.082 44.852 1.00 20.86 548 GLY A O 1
ATOM 4231 N N . ALA A 1 549 ? 18.155 7.489 42.670 1.00 17.84 549 ALA A N 1
ATOM 4232 C CA . ALA A 1 549 ? 18.765 6.237 42.239 1.00 16.30 549 ALA A CA 1
ATOM 4233 C C . ALA A 1 549 ? 20.245 6.135 42.595 1.00 15.00 549 ALA A C 1
ATOM 4234 O O . ALA A 1 549 ? 20.729 5.055 42.926 1.00 15.47 549 ALA A O 1
ATOM 4236 N N . VAL A 1 550 ? 20.962 7.253 42.528 1.00 14.90 550 VAL A N 1
ATOM 4237 C CA . VAL A 1 550 ? 22.391 7.246 42.831 1.00 14.40 550 VAL A CA 1
ATOM 4238 C C . VAL A 1 550 ? 22.691 6.673 44.212 1.00 14.36 550 VAL A C 1
ATOM 4239 O O . VAL A 1 550 ? 23.573 5.825 44.365 1.00 14.58 550 VAL A O 1
ATOM 4243 N N . GLY A 1 551 ? 21.960 7.133 45.220 1.00 14.12 551 GLY A N 1
ATOM 4244 C CA . GLY A 1 551 ? 22.185 6.627 46.559 1.00 14.07 551 GLY A CA 1
ATOM 4245 C C . GLY A 1 551 ? 21.874 5.145 46.667 1.00 13.44 551 GLY A C 1
ATOM 4246 O O . GLY A 1 551 ? 22.666 4.370 47.201 1.00 14.63 551 GLY A O 1
ATOM 4247 N N . ALA A 1 552 ? 20.720 4.745 46.147 1.00 14.41 552 ALA A N 1
ATOM 4248 C CA . ALA A 1 552 ? 20.304 3.348 46.205 1.00 13.41 552 ALA A CA 1
ATOM 4249 C C . ALA A 1 552 ? 21.303 2.397 45.554 1.00 12.66 552 ALA A C 1
ATOM 4250 O O . ALA A 1 552 ? 21.542 1.302 46.059 1.00 13.52 552 ALA A O 1
ATOM 4252 N N . PHE A 1 553 ? 21.890 2.819 44.439 1.00 12.80 553 PHE A N 1
ATOM 4253 C CA . PHE A 1 553 ? 22.840 1.979 43.715 1.00 11.22 553 PHE A CA 1
ATOM 4254 C C . PHE A 1 553 ? 24.304 2.363 43.889 1.00 11.65 553 PHE A C 1
ATOM 4255 O O . PHE A 1 553 ? 25.143 2.020 43.058 1.00 10.60 553 PHE A O 1
ATOM 4263 N N . ARG A 1 554 ? 24.610 3.050 44.984 1.00 12.14 554 ARG A N 1
ATOM 4264 C CA . ARG A 1 554 ? 25.971 3.498 45.264 1.00 13.75 554 ARG A CA 1
ATOM 4265 C C . ARG A 1 554 ? 27.027 2.390 45.227 1.00 13.25 554 ARG A C 1
ATOM 4266 O O . ARG A 1 554 ? 28.185 2.645 44.890 1.00 14.12 554 ARG A O 1
ATOM 4274 N N . GLU A 1 555 ? 26.632 1.168 45.569 1.00 12.86 555 GLU A N 1
ATOM 4275 C CA . GLU A 1 555 ? 27.563 0.042 45.597 1.00 13.27 555 GLU A CA 1
ATOM 4276 C C . GLU A 1 555 ? 27.793 -0.641 44.252 1.00 11.78 555 GLU A C 1
ATOM 4277 O O . GLU A 1 555 ? 28.759 -1.385 44.094 1.00 11.81 555 GLU A O 1
ATOM 4283 N N . LEU A 1 556 ? 26.919 -0.389 43.283 1.00 10.76 556 LEU A N 1
ATOM 4284 C CA . LEU A 1 556 ? 27.051 -1.031 41.978 1.00 10.71 556 LEU A CA 1
ATOM 4285 C C . LEU A 1 556 ? 28.426 -0.853 41.341 1.00 10.39 556 LEU A C 1
ATOM 4286 O O . LEU A 1 556 ? 28.990 -1.813 40.812 1.00 10.23 556 LEU A O 1
ATOM 4291 N N . GLN A 1 557 ? 28.972 0.359 41.401 1.00 10.19 557 GLN A N 1
ATOM 4292 C CA . GLN A 1 557 ? 30.279 0.626 40.803 1.00 10.71 557 GLN A CA 1
ATOM 4293 C C . GLN A 1 557 ? 31.440 -0.098 41.470 1.00 11.18 557 GLN A C 1
ATOM 4294 O O . GLN A 1 557 ? 32.575 -0.012 41.010 1.00 10.91 557 GLN A O 1
ATOM 4300 N N . ASN A 1 558 ? 31.157 -0.812 42.553 1.00 11.16 558 ASN A N 1
ATOM 4301 C CA . ASN A 1 558 ? 32.192 -1.575 43.239 1.00 10.79 558 ASN A CA 1
ATOM 4302 C C . ASN A 1 558 ? 32.144 -3.016 42.736 1.00 10.40 558 ASN A C 1
ATOM 4303 O O . ASN A 1 558 ? 32.941 -3.859 43.150 1.00 10.45 558 ASN A O 1
ATOM 4308 N N . HIS A 1 559 ? 31.204 -3.288 41.833 1.00 9.69 559 HIS A N 1
ATOM 4309 C CA . HIS A 1 559 ? 31.021 -4.625 41.269 1.00 10.63 559 HIS A CA 1
ATOM 4310 C C . HIS A 1 559 ? 31.132 -4.649 39.752 1.00 9.55 559 HIS A C 1
ATOM 4311 O O . HIS A 1 559 ? 31.364 -5.703 39.159 1.00 10.14 559 HIS A O 1
ATOM 4318 N N . THR A 1 560 ? 30.964 -3.491 39.122 1.00 9.10 560 THR A N 1
ATOM 4319 C CA . THR A 1 560 ? 30.998 -3.431 37.668 1.00 9.23 560 THR A CA 1
ATOM 4320 C C . THR A 1 560 ? 31.376 -2.046 37.157 1.00 8.74 560 THR A C 1
ATOM 4321 O O . THR A 1 560 ? 31.300 -1.056 37.886 1.00 9.76 560 THR A O 1
ATOM 4325 N N . GLN A 1 561 ? 31.803 -1.995 35.899 1.00 8.82 561 GLN A N 1
ATOM 4326 C CA . GLN A 1 561 ? 32.154 -0.747 35.234 1.00 9.03 561 GLN A CA 1
ATOM 4327 C C . GLN A 1 561 ? 31.409 -0.783 33.906 1.00 9.69 561 GLN A C 1
ATOM 4328 O O . GLN A 1 561 ? 30.833 -1.813 33.547 1.00 10.72 561 GLN A O 1
ATOM 4334 N N . MET A 1 562 ? 31.409 0.325 33.177 1.00 9.48 562 MET A N 1
ATOM 4335 C CA . MET A 1 562 ? 30.707 0.365 31.900 1.00 9.33 562 MET A CA 1
ATOM 4336 C C . MET A 1 562 ? 31.275 -0.605 30.878 1.00 9.78 562 MET A C 1
ATOM 4337 O O . MET A 1 562 ? 32.371 -1.136 31.038 1.00 9.98 562 MET A O 1
ATOM 4342 N N . GLY A 1 563 ? 30.503 -0.821 29.821 1.00 9.24 563 GLY A N 1
ATOM 4343 C CA . GLY A 1 563 ? 30.911 -1.705 28.750 1.00 10.00 563 GLY A CA 1
ATOM 4344 C C . GLY A 1 563 ? 29.887 -1.606 27.637 1.00 10.55 563 GLY A C 1
ATOM 4345 O O . GLY A 1 563 ? 28.990 -0.766 27.681 1.00 10.75 563 GLY A O 1
ATOM 4346 N N . GLY A 1 564 ? 30.016 -2.461 26.634 1.00 9.92 564 GLY A N 1
ATOM 4347 C CA . GLY A 1 564 ? 29.071 -2.430 25.538 1.00 9.92 564 GLY A CA 1
ATOM 4348 C C . GLY A 1 564 ? 29.349 -3.547 24.563 1.00 9.13 564 GLY A C 1
ATOM 4349 O O . GLY A 1 564 ? 30.340 -3.515 23.835 1.00 9.75 564 GLY A O 1
ATOM 4350 N N . GLY A 1 565 ? 28.480 -4.548 24.550 1.00 7.71 565 GLY A N 1
ATOM 4351 C CA . GLY A 1 565 ? 28.692 -5.648 23.639 1.00 8.21 565 GLY A CA 1
ATOM 4352 C C . GLY A 1 565 ? 27.719 -6.782 23.833 1.00 7.61 565 GLY A C 1
ATOM 4353 O O . GLY A 1 565 ? 26.713 -6.655 24.535 1.00 8.18 565 GLY A O 1
ATOM 4354 N N . LEU A 1 566 ? 28.048 -7.899 23.200 1.00 8.17 566 LEU A N 1
ATOM 4355 C CA . LEU A 1 566 ? 27.245 -9.107 23.239 1.00 8.72 566 LEU A CA 1
ATOM 4356 C C . LEU A 1 566 ? 28.112 -10.315 23.546 1.00 9.08 566 LEU A C 1
ATOM 4357 O O . LEU A 1 566 ? 29.240 -10.417 23.067 1.00 9.63 566 LEU A O 1
ATOM 4362 N N . MET A 1 567 ? 27.591 -11.215 24.370 1.00 9.20 567 MET A N 1
ATOM 4363 C CA . MET A 1 567 ? 28.283 -12.457 24.668 1.00 10.53 567 MET A CA 1
ATOM 4364 C C . MET A 1 567 ? 27.305 -13.560 24.305 1.00 9.44 567 MET A C 1
ATOM 4365 O O . MET A 1 567 ? 26.116 -13.467 24.609 1.00 9.86 567 MET A O 1
ATOM 4370 N N . VAL A 1 568 ? 27.806 -14.585 23.625 1.00 9.37 568 VAL A N 1
ATOM 4371 C CA . VAL A 1 568 ? 26.985 -15.712 23.206 1.00 9.47 568 VAL A CA 1
ATOM 4372 C C . VAL A 1 568 ? 27.524 -16.973 23.866 1.00 9.60 568 VAL A C 1
ATOM 4373 O O . VAL A 1 568 ? 28.741 -17.147 23.982 1.00 9.71 568 VAL A O 1
ATOM 4377 N N . PHE A 1 569 ? 26.614 -17.839 24.305 1.00 8.88 569 PHE A N 1
ATOM 4378 C CA . PHE A 1 569 ? 26.978 -19.081 24.981 1.00 9.45 569 PHE A CA 1
ATOM 4379 C C . PHE A 1 569 ? 26.310 -20.294 24.344 1.00 9.47 569 PHE A C 1
ATOM 4380 O O . PHE A 1 569 ? 25.284 -20.173 23.675 1.00 9.70 569 PHE A O 1
ATOM 4388 N N . SER A 1 570 ? 26.897 -21.465 24.567 1.00 10.29 570 SER A N 1
ATOM 4389 C CA . SER A 1 570 ? 26.358 -22.713 24.036 1.00 11.03 570 SER A CA 1
ATOM 4390 C C . SER A 1 570 ? 27.083 -23.886 24.677 1.00 11.51 570 SER A C 1
ATOM 4391 O O . SER A 1 570 ? 28.002 -23.702 25.476 1.00 11.10 570 SER A O 1
ATOM 4394 N N . LEU A 1 571 ? 26.658 -25.095 24.326 1.00 12.45 571 LEU A N 1
ATOM 4395 C CA . LEU A 1 571 ? 27.305 -26.301 24.825 1.00 13.47 571 LEU A CA 1
ATOM 4396 C C . LEU A 1 571 ? 28.529 -26.536 23.942 1.00 14.14 571 LEU A C 1
ATOM 4397 O O . LEU A 1 571 ? 29.425 -27.305 24.345 1.00 15.18 571 LEU A O 1
ATOM 4403 N N . TYR B 2 1 ? -9.124 10.791 50.273 1.00 14.87 1 TYR B N 1
ATOM 4404 C CA . TYR B 2 1 ? -9.042 10.408 48.834 1.00 12.98 1 TYR B CA 1
ATOM 4405 C C . TYR B 2 1 ? -8.517 8.984 48.681 1.00 13.45 1 TYR B C 1
ATOM 4406 O O . TYR B 2 1 ? -7.304 8.758 48.652 1.00 12.50 1 TYR B O 1
ATOM 4415 N N . ASP B 2 2 ? -9.436 8.024 48.597 1.00 12.73 2 ASP B N 1
ATOM 4416 C CA . ASP B 2 2 ? -9.050 6.626 48.438 1.00 13.00 2 ASP B CA 1
ATOM 4417 C C . ASP B 2 2 ? -9.351 6.131 47.029 1.00 12.82 2 ASP B C 1
ATOM 4418 O O . ASP B 2 2 ? -9.202 4.945 46.733 1.00 12.00 2 ASP B O 1
ATOM 4423 N N . GLY B 2 3 ? -9.770 7.055 46.167 1.00 11.76 3 GLY B N 1
ATOM 4424 C CA . GLY B 2 3 ? -10.071 6.729 44.783 1.00 11.79 3 GLY B CA 1
ATOM 4425 C C . GLY B 2 3 ? -11.379 5.999 44.538 1.00 12.40 3 GLY B C 1
ATOM 4426 O O . GLY B 2 3 ? -11.693 5.658 43.395 1.00 11.67 3 GLY B O 1
ATOM 4427 N N . GLN B 2 4 ? -12.151 5.776 45.597 1.00 11.77 4 GLN B N 1
ATOM 4428 C CA . GLN B 2 4 ? -13.412 5.052 45.482 1.00 13.47 4 GLN B CA 1
ATOM 4429 C C . GLN B 2 4 ? -14.666 5.919 45.406 1.00 13.88 4 GLN B C 1
ATOM 4430 O O . GLN B 2 4 ? -15.777 5.396 45.314 1.00 16.70 4 GLN B O 1
ATOM 4436 N N . ASN B 2 5 ? -14.495 7.235 45.446 1.00 14.62 5 ASN B N 1
ATOM 4437 C CA . ASN B 2 5 ? -15.629 8.154 45.372 1.00 16.78 5 ASN B CA 1
ATOM 4438 C C . ASN B 2 5 ? -15.567 8.852 44.020 1.00 16.95 5 ASN B C 1
ATOM 4439 O O . ASN B 2 5 ? -14.841 9.831 43.854 1.00 17.15 5 ASN B O 1
ATOM 4444 N N . CYS B 2 6 ? -16.334 8.348 43.058 1.00 16.38 6 CYS B N 1
ATOM 4445 C CA . CYS B 2 6 ? -16.328 8.899 41.708 1.00 17.08 6 CYS B CA 1
ATOM 4446 C C . CYS B 2 6 ? -17.505 9.817 41.419 1.00 19.52 6 CYS B C 1
ATOM 4447 O O . CYS B 2 6 ? -18.649 9.486 41.725 1.00 21.09 6 CYS B O 1
ATOM 4450 N N . LYS B 2 7 ? -17.223 10.972 40.825 1.00 20.49 7 LYS B N 1
ATOM 4451 C CA . LYS B 2 7 ? -18.286 11.905 40.477 1.00 21.45 7 LYS B CA 1
ATOM 4452 C C . LYS B 2 7 ? -18.932 11.412 39.188 1.00 20.87 7 LYS B C 1
ATOM 4453 O O . LYS B 2 7 ? -20.102 11.683 38.918 1.00 20.85 7 LYS B O 1
ATOM 4459 N N . GLU B 2 8 ? -18.151 10.677 38.403 1.00 19.16 8 GLU B N 1
ATOM 4460 C CA . GLU B 2 8 ? -18.606 10.118 37.135 1.00 19.22 8 GLU B CA 1
ATOM 4461 C C . GLU B 2 8 ? -17.798 8.852 36.870 1.00 17.05 8 GLU B C 1
ATOM 4462 O O . GLU B 2 8 ? -16.702 8.690 37.404 1.00 15.65 8 GLU B O 1
ATOM 4468 N N . PRO B 2 9 ? -18.328 7.932 36.050 1.00 16.53 9 PRO B N 1
ATOM 4469 C CA . PRO B 2 9 ? -17.582 6.703 35.763 1.00 15.47 9 PRO B CA 1
ATOM 4470 C C . PRO B 2 9 ? -16.237 7.039 35.120 1.00 13.91 9 PRO B C 1
ATOM 4471 O O . PRO B 2 9 ? -16.185 7.761 34.129 1.00 13.90 9 PRO B O 1
ATOM 4475 N N . GLY B 2 10 ? -15.152 6.527 35.691 1.00 13.62 10 GLY B N 1
ATOM 4476 C CA . GLY B 2 10 ? -13.840 6.801 35.132 1.00 12.97 10 GLY B CA 1
ATOM 4477 C C . GLY B 2 10 ? -13.239 8.126 35.568 1.00 12.61 10 GLY B C 1
ATOM 4478 O O . GLY B 2 10 ? -12.153 8.496 35.123 1.00 12.44 10 GLY B O 1
ATOM 4479 N N . ASN B 2 11 ? -13.950 8.851 36.427 1.00 12.44 11 ASN B N 1
ATOM 4480 C CA . ASN B 2 11 ? -13.475 10.137 36.938 1.00 12.59 11 ASN B CA 1
ATOM 4481 C C . ASN B 2 11 ? -13.674 10.099 38.448 1.00 12.92 11 ASN B C 1
ATOM 4482 O O . ASN B 2 11 ? -14.712 10.525 38.961 1.00 13.07 11 ASN B O 1
ATOM 4487 N N . CYS B 2 12 ? -12.668 9.598 39.156 1.00 12.54 12 CYS B N 1
ATOM 4488 C CA . CYS B 2 12 ? -12.761 9.443 40.600 1.00 12.07 12 CYS B CA 1
ATOM 4489 C C . CYS B 2 12 ? -11.825 10.320 41.419 1.00 11.19 12 CYS B C 1
ATOM 4490 O O . CYS B 2 12 ? -11.748 10.174 42.638 1.00 13.37 12 CYS B O 1
ATOM 4493 N N . TRP B 2 13 ? -11.122 11.235 40.763 1.00 10.90 13 TRP B N 1
ATOM 4494 C CA . TRP B 2 13 ? -10.200 12.107 41.481 1.00 11.11 13 TRP B CA 1
ATOM 4495 C C . TRP B 2 13 ? -10.894 12.989 42.515 1.00 11.75 13 TRP B C 1
ATOM 4496 O O . TRP B 2 13 ? -12.021 13.447 42.313 1.00 11.87 13 TRP B O 1
ATOM 4507 N N . GLU B 2 14 ? -10.199 13.216 43.623 1.00 12.29 14 GLU B N 1
ATOM 4508 C CA . GLU B 2 14 ? -10.681 14.063 44.704 1.00 13.39 14 GLU B CA 1
ATOM 4509 C C . GLU B 2 14 ? -9.495 14.852 45.232 1.00 13.56 14 GLU B C 1
ATOM 4510 O O . GLU B 2 14 ? -8.377 14.334 45.288 1.00 13.36 14 GLU B O 1
ATOM 4516 N N . ASN B 2 15 ? -9.728 16.101 45.615 1.00 12.88 15 ASN B N 1
ATOM 4517 C CA . ASN B 2 15 ? -8.651 16.896 46.177 1.00 13.25 15 ASN B CA 1
ATOM 4518 C C . ASN B 2 15 ? -8.370 16.302 47.551 1.00 12.52 15 ASN B C 1
ATOM 4519 O O . ASN B 2 15 ? -9.288 15.864 48.245 1.00 13.95 15 ASN B O 1
ATOM 4524 N N . LYS B 2 16 ? -7.102 16.266 47.939 1.00 12.04 16 LYS B N 1
ATOM 4525 C CA . LYS B 2 16 ? -6.749 15.728 49.242 1.00 11.10 16 LYS B CA 1
ATOM 4526 C C . LYS B 2 16 ? -7.157 16.747 50.303 1.00 11.59 16 LYS B C 1
ATOM 4527 O O . LYS B 2 16 ? -7.259 17.940 50.019 1.00 11.69 16 LYS B O 1
ATOM 4533 N N . PRO B 2 17 ? -7.412 16.288 51.537 1.00 11.95 17 PRO B N 1
ATOM 4534 C CA . PRO B 2 17 ? -7.809 17.232 52.587 1.00 13.14 17 PRO B CA 1
ATOM 4535 C C . PRO B 2 17 ? -6.807 18.367 52.784 1.00 12.99 17 PRO B C 1
ATOM 4536 O O . PRO B 2 17 ? -5.619 18.132 53.006 1.00 14.01 17 PRO B O 1
ATOM 4540 N N . GLY B 2 18 ? -7.296 19.599 52.686 1.00 14.05 18 GLY B N 1
ATOM 4541 C CA . GLY B 2 18 ? -6.431 20.753 52.854 1.00 15.38 18 GLY B CA 1
ATOM 4542 C C . GLY B 2 18 ? -5.906 21.300 51.539 1.00 15.69 18 GLY B C 1
ATOM 4543 O O . GLY B 2 18 ? -5.184 22.297 51.522 1.00 17.30 18 GLY B O 1
ATOM 4544 N N . TYR B 2 19 ? -6.266 20.643 50.439 1.00 14.28 19 TYR B N 1
ATOM 4545 C CA . TYR B 2 19 ? -5.839 21.049 49.103 1.00 14.85 19 TYR B CA 1
ATOM 4546 C C . TYR B 2 19 ? -7.056 21.497 48.294 1.00 14.87 19 TYR B C 1
ATOM 4547 O O . TYR B 2 19 ? -8.172 21.038 48.533 1.00 15.24 19 TYR B O 1
ATOM 4556 N N . PRO B 2 20 ? -6.854 22.395 47.316 1.00 16.67 20 PRO B N 1
ATOM 4557 C CA . PRO B 2 20 ? -7.944 22.911 46.481 1.00 16.67 20 PRO B CA 1
ATOM 4558 C C . PRO B 2 20 ? -8.518 21.980 45.421 1.00 16.82 20 PRO B C 1
ATOM 4559 O O . PRO B 2 20 ? -7.829 21.099 44.906 1.00 15.73 20 PRO B O 1
ATOM 4563 N N . GLU B 2 21 ? -9.792 22.195 45.099 1.00 17.36 21 GLU B N 1
ATOM 4564 C CA . GLU B 2 21 ? -10.478 21.409 44.079 1.00 17.75 21 GLU B CA 1
ATOM 4565 C C . GLU B 2 21 ? -9.968 21.853 42.712 1.00 16.92 21 GLU B C 1
ATOM 4566 O O . GLU B 2 21 ? -9.910 21.064 41.770 1.00 17.26 21 GLU B O 1
ATOM 4572 N N . LYS B 2 22 ? -9.609 23.130 42.615 1.00 16.13 22 LYS B N 1
ATOM 4573 C CA . LYS B 2 22 ? -9.073 23.706 41.386 1.00 16.28 22 LYS B CA 1
ATOM 4574 C C . LYS B 2 22 ? -7.815 24.476 41.769 1.00 15.71 22 LYS B C 1
ATOM 4575 O O . LYS B 2 22 ? -7.829 25.246 42.728 1.00 15.72 22 LYS B O 1
ATOM 4581 N N . ILE B 2 23 ? -6.727 24.269 41.033 1.00 15.47 23 ILE B N 1
ATOM 4582 C CA . ILE B 2 23 ? -5.484 24.958 41.359 1.00 15.16 23 ILE B CA 1
ATOM 4583 C C . ILE B 2 23 ? -5.358 26.349 40.750 1.00 15.96 23 ILE B C 1
ATOM 4584 O O . ILE B 2 23 ? -4.554 27.155 41.210 1.00 16.40 23 ILE B O 1
ATOM 4589 N N . ALA B 2 24 ? -6.146 26.636 39.719 1.00 16.12 24 ALA B N 1
ATOM 4590 C CA . ALA B 2 24 ? -6.101 27.957 39.104 1.00 16.51 24 ALA B CA 1
ATOM 4591 C C . ALA B 2 24 ? -6.474 28.970 40.181 1.00 17.48 24 ALA B C 1
ATOM 4592 O O . ALA B 2 24 ? -7.511 28.838 40.829 1.00 17.27 24 ALA B O 1
ATOM 4594 N N . GLY B 2 25 ? -5.620 29.969 40.380 1.00 17.31 25 GLY B N 1
ATOM 4595 C CA . GLY B 2 25 ? -5.891 30.980 41.386 1.00 18.86 25 GLY B CA 1
ATOM 4596 C C . GLY B 2 25 ? -5.411 30.612 42.778 1.00 19.46 25 GLY B C 1
ATOM 4597 O O . GLY B 2 25 ? -5.551 31.401 43.714 1.00 21.11 25 GLY B O 1
ATOM 4598 N N . SER B 2 26 ? -4.844 29.418 42.924 1.00 19.38 26 SER B N 1
ATOM 4599 C CA . SER B 2 26 ? -4.350 28.964 44.221 1.00 17.97 26 SER B CA 1
ATOM 4600 C C . SER B 2 26 ? -2.834 29.099 44.294 1.00 17.28 26 SER B C 1
ATOM 4601 O O . SER B 2 26 ? -2.190 29.478 43.319 1.00 17.16 26 SER B O 1
ATOM 4604 N N . LYS B 2 27 ? -2.267 28.784 45.454 1.00 18.38 27 LYS B N 1
ATOM 4605 C CA . LYS B 2 27 ? -0.823 28.868 45.635 1.00 18.37 27 LYS B CA 1
ATOM 4606 C C . LYS B 2 27 ? -0.122 27.781 44.829 1.00 18.05 27 LYS B C 1
ATOM 4607 O O . LYS B 2 27 ? 1.104 27.751 44.745 1.00 18.48 27 LYS B O 1
ATOM 4613 N N . TYR B 2 28 ? -0.911 26.890 44.236 1.00 15.59 28 TYR B N 1
ATOM 4614 C CA . TYR B 2 28 ? -0.363 25.805 43.429 1.00 15.88 28 TYR B CA 1
ATOM 4615 C C . TYR B 2 28 ? -0.635 26.017 41.942 1.00 16.26 28 TYR B C 1
ATOM 4616 O O . TYR B 2 28 ? -0.426 25.115 41.130 1.00 16.02 28 TYR B O 1
ATOM 4625 N N . ASP B 2 29 ? -1.102 27.211 41.588 1.00 15.56 29 ASP B N 1
ATOM 4626 C CA . ASP B 2 29 ? -1.395 27.541 40.197 1.00 15.86 29 ASP B CA 1
ATOM 4627 C C . ASP B 2 29 ? -0.115 27.395 39.372 1.00 16.71 29 ASP B C 1
ATOM 4628 O O . ASP B 2 29 ? 0.875 28.081 39.624 1.00 16.91 29 ASP B O 1
ATOM 4633 N N . PRO B 2 30 ? -0.119 26.495 38.375 1.00 16.57 30 PRO B N 1
ATOM 4634 C CA . PRO B 2 30 ? 1.062 26.285 37.531 1.00 17.34 30 PRO B CA 1
ATOM 4635 C C . PRO B 2 30 ? 1.349 27.450 36.584 1.00 17.59 30 PRO B C 1
ATOM 4636 O O . PRO B 2 30 ? 2.471 27.604 36.103 1.00 17.98 30 PRO B O 1
ATOM 4640 N N . LYS B 2 31 ? 0.331 28.264 36.319 1.00 17.46 31 LYS B N 1
ATOM 4641 C CA . LYS B 2 31 ? 0.469 29.421 35.436 1.00 17.76 31 LYS B CA 1
ATOM 4642 C C . LYS B 2 31 ? 1.184 29.092 34.126 1.00 17.70 31 LYS B C 1
ATOM 4643 O O . LYS B 2 31 ? 2.078 29.824 33.696 1.00 17.16 31 LYS B O 1
ATOM 4649 N N . HIS B 2 32 ? 0.788 27.995 33.488 1.00 16.17 32 HIS B N 1
ATOM 4650 C CA . HIS B 2 32 ? 1.407 27.596 32.228 1.00 15.28 32 HIS B CA 1
ATOM 4651 C C . HIS B 2 32 ? 1.118 28.604 31.123 1.00 15.85 32 HIS B C 1
ATOM 4652 O O . HIS B 2 32 ? 0.022 29.162 31.048 1.00 16.95 32 HIS B O 1
ATOM 4659 N N . ASP B 2 33 ? 2.106 28.835 30.266 1.00 15.21 33 ASP B N 1
ATOM 4660 C CA . ASP B 2 33 ? 1.948 29.765 29.155 1.00 16.54 33 ASP B CA 1
ATOM 4661 C C . ASP B 2 33 ? 1.318 29.027 27.976 1.00 16.42 33 ASP B C 1
ATOM 4662 O O . ASP B 2 33 ? 1.856 28.025 27.510 1.00 17.16 33 ASP B O 1
ATOM 4667 N N . PRO B 2 34 ? 0.169 29.517 27.479 1.00 17.23 34 PRO B N 1
ATOM 4668 C CA . PRO B 2 34 ? -0.544 28.905 26.352 1.00 17.33 34 PRO B CA 1
ATOM 4669 C C . PRO B 2 34 ? 0.320 28.608 25.127 1.00 17.65 34 PRO B C 1
ATOM 4670 O O . PRO B 2 34 ? 0.251 27.515 24.564 1.00 17.35 34 PRO B O 1
ATOM 4674 N N . VAL B 2 35 ? 1.127 29.579 24.711 1.00 17.36 35 VAL B N 1
ATOM 4675 C CA . VAL B 2 35 ? 1.995 29.394 23.552 1.00 17.75 35 VAL B CA 1
ATOM 4676 C C . VAL B 2 35 ? 3.006 28.281 23.817 1.00 17.57 35 VAL B C 1
ATOM 4677 O O . VAL B 2 35 ? 3.249 27.426 22.961 1.00 17.50 35 VAL B O 1
ATOM 4681 N N . GLU B 2 36 ? 3.589 28.290 25.010 1.00 16.92 36 GLU B N 1
ATOM 4682 C CA . GLU B 2 36 ? 4.570 27.281 25.380 1.00 16.16 36 GLU B CA 1
ATOM 4683 C C . GLU B 2 36 ? 3.923 25.894 25.338 1.00 15.19 36 GLU B C 1
ATOM 4684 O O . GLU B 2 36 ? 4.528 24.935 24.861 1.00 16.37 36 GLU B O 1
ATOM 4690 N N . LEU B 2 37 ? 2.688 25.796 25.823 1.00 14.67 37 LEU B N 1
ATOM 4691 C CA . LEU B 2 37 ? 1.970 24.522 25.834 1.00 13.21 37 LEU B CA 1
ATOM 4692 C C . LEU B 2 37 ? 1.758 23.961 24.433 1.00 13.30 37 LEU B C 1
ATOM 4693 O O . LEU B 2 37 ? 1.751 22.746 24.242 1.00 13.20 37 LEU B O 1
ATOM 4698 N N . ASN B 2 38 ? 1.583 24.845 23.454 1.00 13.02 38 ASN B N 1
ATOM 4699 C CA . ASN B 2 38 ? 1.351 24.414 22.079 1.00 13.47 38 ASN B CA 1
ATOM 4700 C C . ASN B 2 38 ? 2.602 24.106 21.263 1.00 13.88 38 ASN B C 1
ATOM 4701 O O . ASN B 2 38 ? 2.501 23.795 20.078 1.00 13.51 38 ASN B O 1
ATOM 4706 N N . LYS B 2 39 ? 3.776 24.175 21.884 1.00 13.72 39 LYS B N 1
ATOM 4707 C CA . LYS B 2 39 ? 5.009 23.913 21.149 1.00 14.53 39 LYS B CA 1
ATOM 4708 C C . LYS B 2 39 ? 5.112 22.517 20.546 1.00 13.91 39 LYS B C 1
ATOM 4709 O O . LYS B 2 39 ? 5.611 22.360 19.433 1.00 13.51 39 LYS B O 1
ATOM 4715 N N . GLN B 2 40 ? 4.642 21.502 21.264 1.00 13.31 40 GLN B N 1
ATOM 4716 C CA . GLN B 2 40 ? 4.711 20.142 20.740 1.00 12.59 40 GLN B CA 1
ATOM 4717 C C . GLN B 2 40 ? 3.860 19.974 19.490 1.00 12.84 40 GLN B C 1
ATOM 4718 O O . GLN B 2 40 ? 4.298 19.374 18.510 1.00 12.86 40 GLN B O 1
ATOM 4724 N N . GLU B 2 41 ? 2.642 20.500 19.522 1.00 13.68 41 GLU B N 1
ATOM 4725 C CA . GLU B 2 41 ? 1.764 20.389 18.367 1.00 14.38 41 GLU B CA 1
ATOM 4726 C C . GLU B 2 41 ? 2.371 21.113 17.168 1.00 14.57 41 GLU B C 1
ATOM 4727 O O . GLU B 2 41 ? 2.327 20.614 16.045 1.00 14.31 41 GLU B O 1
ATOM 4733 N N . GLU B 2 42 ? 2.941 22.290 17.412 1.00 15.17 42 GLU B N 1
ATOM 4734 C CA . GLU B 2 42 ? 3.561 23.066 16.344 1.00 16.51 42 GLU B CA 1
ATOM 4735 C C . GLU B 2 42 ? 4.728 22.300 15.729 1.00 15.45 42 GLU B C 1
ATOM 4736 O O . GLU B 2 42 ? 4.910 22.299 14.511 1.00 14.39 42 GLU B O 1
ATOM 4742 N N . SER B 2 43 ? 5.519 21.645 16.574 1.00 14.07 43 SER B N 1
ATOM 4743 C CA . SER B 2 43 ? 6.662 20.877 16.096 1.00 12.98 43 SER B CA 1
ATOM 4744 C C . SER B 2 43 ? 6.213 19.697 15.244 1.00 12.76 43 SER B C 1
ATOM 4745 O O . SER B 2 43 ? 6.790 19.424 14.191 1.00 13.65 43 SER B O 1
ATOM 4748 N N . ILE B 2 44 ? 5.181 18.999 15.707 1.00 12.46 44 ILE B N 1
ATOM 4749 C CA . ILE B 2 44 ? 4.662 17.844 14.990 1.00 13.13 44 ILE B CA 1
ATOM 4750 C C . ILE B 2 44 ? 4.106 18.246 13.626 1.00 13.39 44 ILE B C 1
ATOM 4751 O O . ILE B 2 44 ? 4.276 17.527 12.643 1.00 13.64 44 ILE B O 1
ATOM 4756 N N . LYS B 2 45 ? 3.456 19.401 13.563 1.00 13.82 45 LYS B N 1
ATOM 4757 C CA . LYS B 2 45 ? 2.893 19.866 12.301 1.00 15.47 45 LYS B CA 1
ATOM 4758 C C . LYS B 2 45 ? 4.001 20.061 11.264 1.00 14.73 45 LYS B C 1
ATOM 4759 O O . LYS B 2 45 ? 3.885 19.607 10.123 1.00 14.51 45 LYS B O 1
ATOM 4765 N N . ALA B 2 46 ? 5.076 20.731 11.667 1.00 14.23 46 ALA B N 1
ATOM 4766 C CA . ALA B 2 46 ? 6.200 20.980 10.771 1.00 14.28 46 ALA B CA 1
ATOM 4767 C C . ALA B 2 46 ? 6.884 19.669 10.389 1.00 14.51 46 ALA B C 1
ATOM 4768 O O . ALA B 2 46 ? 7.236 19.453 9.228 1.00 14.75 46 ALA B O 1
ATOM 4770 N N . MET B 2 47 ? 7.065 18.797 11.375 1.00 13.88 47 MET B N 1
ATOM 4771 C CA . MET B 2 47 ? 7.704 17.504 11.157 1.00 13.57 47 MET B CA 1
ATOM 4772 C C . MET B 2 47 ? 6.899 16.658 10.168 1.00 13.85 47 MET B C 1
ATOM 4773 O O . MET B 2 47 ? 7.459 16.063 9.242 1.00 13.74 47 MET B O 1
ATOM 4778 N N . ASP B 2 48 ? 5.586 16.605 10.369 1.00 13.30 48 ASP B N 1
ATOM 4779 C CA . ASP B 2 48 ? 4.713 15.840 9.489 1.00 13.62 48 ASP B CA 1
ATOM 4780 C C . ASP B 2 48 ? 4.831 16.332 8.052 1.00 13.22 48 ASP B C 1
ATOM 4781 O O . ASP B 2 48 ? 4.771 15.539 7.113 1.00 13.97 48 ASP B O 1
ATOM 4786 N N . ALA B 2 49 ? 5.005 17.640 7.886 1.00 14.22 49 ALA B N 1
ATOM 4787 C CA . ALA B 2 49 ? 5.140 18.229 6.557 1.00 14.30 49 ALA B CA 1
ATOM 4788 C C . ALA B 2 49 ? 6.455 17.810 5.907 1.00 14.63 49 ALA B C 1
ATOM 4789 O O . ALA B 2 49 ? 6.497 17.532 4.710 1.00 15.07 49 ALA B O 1
ATOM 4791 N N . ARG B 2 50 ? 7.528 17.767 6.694 1.00 14.01 50 ARG B N 1
ATOM 4792 C CA . ARG B 2 50 ? 8.825 17.369 6.161 1.00 13.68 50 ARG B CA 1
ATOM 4793 C C . ARG B 2 50 ? 8.785 15.913 5.709 1.00 12.93 50 ARG B C 1
ATOM 4794 O O . ARG B 2 50 ? 9.332 15.565 4.661 1.00 13.04 50 ARG B O 1
ATOM 4802 N N . ASN B 2 51 ? 8.145 15.060 6.503 1.00 12.92 51 ASN B N 1
ATOM 4803 C CA . ASN B 2 51 ? 8.046 13.649 6.149 1.00 13.05 51 ASN B CA 1
ATOM 4804 C C . ASN B 2 51 ? 7.189 13.466 4.904 1.00 13.79 51 ASN B C 1
ATOM 4805 O O . ASN B 2 51 ? 7.526 12.680 4.022 1.00 14.20 51 ASN B O 1
ATOM 4810 N N . ALA B 2 52 ? 6.079 14.193 4.840 1.00 15.06 52 ALA B N 1
ATOM 4811 C CA . ALA B 2 52 ? 5.177 14.099 3.699 1.00 15.50 52 ALA B CA 1
ATOM 4812 C C . ALA B 2 52 ? 5.939 14.403 2.416 1.00 16.21 52 ALA B C 1
ATOM 4813 O O . ALA B 2 52 ? 5.731 13.756 1.387 1.00 15.57 52 ALA B O 1
ATOM 4815 N N . LYS B 2 53 ? 6.827 15.387 2.487 1.00 16.21 53 LYS B N 1
ATOM 4816 C CA . LYS B 2 53 ? 7.623 15.775 1.332 1.00 17.15 53 LYS B CA 1
ATOM 4817 C C . LYS B 2 53 ? 8.575 14.652 0.930 1.00 16.80 53 LYS B C 1
ATOM 4818 O O . LYS B 2 53 ? 8.728 14.354 -0.252 1.00 16.70 53 LYS B O 1
ATOM 4824 N N . ARG B 2 54 ? 9.211 14.025 1.915 1.00 16.40 54 ARG B N 1
ATOM 4825 C CA . ARG B 2 54 ? 10.137 12.931 1.644 1.00 16.30 54 ARG B CA 1
ATOM 4826 C C . ARG B 2 54 ? 9.412 11.753 1.009 1.00 16.03 54 ARG B C 1
ATOM 4827 O O . ARG B 2 54 ? 9.910 11.144 0.061 1.00 16.42 54 ARG B O 1
ATOM 4835 N N . ILE B 2 55 ? 8.236 11.435 1.543 1.00 16.78 55 ILE B N 1
ATOM 4836 C CA . ILE B 2 55 ? 7.431 10.331 1.036 1.00 17.55 55 ILE B CA 1
ATOM 4837 C C . ILE B 2 55 ? 6.998 10.615 -0.399 1.00 19.19 55 ILE B C 1
ATOM 4838 O O . ILE B 2 55 ? 7.102 9.753 -1.271 1.00 17.72 55 ILE B O 1
ATOM 4843 N N . ALA B 2 56 ? 6.520 11.832 -0.637 1.00 18.48 56 ALA B N 1
ATOM 4844 C CA . ALA B 2 56 ? 6.062 12.229 -1.964 1.00 19.88 56 ALA B CA 1
ATOM 4845 C C . ALA B 2 56 ? 7.181 12.173 -3.001 1.00 20.93 56 ALA B C 1
ATOM 4846 O O . ALA B 2 56 ? 6.992 11.652 -4.102 1.00 20.43 56 ALA B O 1
ATOM 4848 N N . ASN B 2 57 ? 8.344 12.714 -2.653 1.00 20.95 57 ASN B N 1
ATOM 4849 C CA . ASN B 2 57 ? 9.477 12.719 -3.569 1.00 23.00 57 ASN B CA 1
ATOM 4850 C C . ASN B 2 57 ? 9.981 11.309 -3.854 1.00 22.91 57 ASN B C 1
ATOM 4851 O O . ASN B 2 57 ? 10.383 10.999 -4.977 1.00 22.87 57 ASN B O 1
ATOM 4856 N N . ALA B 2 58 ? 9.962 10.454 -2.837 1.00 22.45 58 ALA B N 1
ATOM 4857 C CA . ALA B 2 58 ? 10.420 9.081 -3.004 1.00 23.17 58 ALA B CA 1
ATOM 4858 C C . ALA B 2 58 ? 9.515 8.342 -3.981 1.00 23.68 58 ALA B C 1
ATOM 4859 O O . ALA B 2 58 ? 9.986 7.558 -4.807 1.00 24.40 58 ALA B O 1
ATOM 4861 N N . LYS B 2 59 ? 8.215 8.600 -3.888 1.00 24.32 59 LYS B N 1
ATOM 4862 C CA . LYS B 2 59 ? 7.245 7.948 -4.759 1.00 26.30 59 LYS B CA 1
ATOM 4863 C C . LYS B 2 59 ? 7.331 8.404 -6.213 1.00 27.01 59 LYS B C 1
ATOM 4864 O O . LYS B 2 59 ? 7.113 7.610 -7.129 1.00 27.79 59 LYS B O 1
ATOM 4870 N N . SER B 2 60 ? 7.641 9.678 -6.427 1.00 27.51 60 SER B N 1
ATOM 4871 C CA . SER B 2 60 ? 7.729 10.209 -7.783 1.00 28.12 60 SER B CA 1
ATOM 4872 C C . SER B 2 60 ? 9.089 9.987 -8.440 1.00 28.94 60 SER B C 1
ATOM 4873 O O . SER B 2 60 ? 9.177 9.874 -9.662 1.00 29.41 60 SER B O 1
ATOM 4876 N N . SER B 2 61 ? 10.146 9.920 -7.634 1.00 29.00 61 SER B N 1
ATOM 4877 C CA . SER B 2 61 ? 11.492 9.725 -8.164 1.00 28.92 61 SER B CA 1
ATOM 4878 C C . SER B 2 61 ? 11.939 8.266 -8.142 1.00 29.38 61 SER B C 1
ATOM 4879 O O . SER B 2 61 ? 12.760 7.850 -8.960 1.00 29.89 61 SER B O 1
ATOM 4882 N N . GLY B 2 62 ? 11.404 7.492 -7.203 1.00 28.98 62 GLY B N 1
ATOM 4883 C CA . GLY B 2 62 ? 11.777 6.092 -7.104 1.00 29.19 62 GLY B CA 1
ATOM 4884 C C . GLY B 2 62 ? 12.951 5.873 -6.168 1.00 28.93 62 GLY B C 1
ATOM 4885 O O . GLY B 2 62 ? 13.340 4.736 -5.898 1.00 29.56 62 GLY B O 1
ATOM 4886 N N . ASN B 2 63 ? 13.524 6.967 -5.677 1.00 28.74 63 ASN B N 1
ATOM 4887 C CA . ASN B 2 63 ? 14.653 6.900 -4.756 1.00 28.37 63 ASN B CA 1
ATOM 4888 C C . ASN B 2 63 ? 14.324 7.713 -3.511 1.00 26.09 63 ASN B C 1
ATOM 4889 O O . ASN B 2 63 ? 13.731 8.788 -3.605 1.00 25.85 63 ASN B O 1
ATOM 4894 N N . PHE B 2 64 ? 14.705 7.205 -2.344 1.00 23.80 64 PHE B N 1
ATOM 4895 C CA . PHE B 2 64 ? 14.417 7.919 -1.109 1.00 21.74 64 PHE B CA 1
ATOM 4896 C C . PHE B 2 64 ? 15.538 8.858 -0.688 1.00 21.22 64 PHE B C 1
ATOM 4897 O O . PHE B 2 64 ? 16.688 8.449 -0.536 1.00 23.10 64 PHE B O 1
ATOM 4905 N N . VAL B 2 65 ? 15.182 10.125 -0.501 1.00 20.24 65 VAL B N 1
ATOM 4906 C CA . VAL B 2 65 ? 16.127 11.154 -0.085 1.00 20.48 65 VAL B CA 1
ATOM 4907 C C . VAL B 2 65 ? 15.570 11.833 1.162 1.00 19.95 65 VAL B C 1
ATOM 4908 O O . VAL B 2 65 ? 14.459 12.362 1.141 1.00 19.33 65 VAL B O 1
ATOM 4912 N N . PHE B 2 66 ? 16.338 11.814 2.247 1.00 19.53 66 PHE B N 1
ATOM 4913 C CA . PHE B 2 66 ? 15.893 12.430 3.491 1.00 20.95 66 PHE B CA 1
ATOM 4914 C C . PHE B 2 66 ? 15.916 13.951 3.392 1.00 23.91 66 PHE B C 1
ATOM 4915 O O . PHE B 2 66 ? 14.981 14.622 3.827 1.00 21.48 66 PHE B O 1
ATOM 4923 N N . ASP B 2 67 ? 16.985 14.490 2.814 1.00 28.75 67 ASP B N 1
ATOM 4924 C CA . ASP B 2 67 ? 17.118 15.934 2.648 1.00 35.22 67 ASP B CA 1
ATOM 4925 C C . ASP B 2 67 ? 16.731 16.332 1.232 1.00 38.31 67 ASP B C 1
ATOM 4926 O O . ASP B 2 67 ? 17.574 16.372 0.335 1.00 40.05 67 ASP B O 1
ATOM 4931 N N . VAL B 2 68 ? 15.451 16.621 1.035 1.00 41.84 68 VAL B N 1
ATOM 4932 C CA . VAL B 2 68 ? 14.950 17.015 -0.275 1.00 45.95 68 VAL B CA 1
ATOM 4933 C C . VAL B 2 68 ? 14.239 18.363 -0.203 1.00 48.62 68 VAL B C 1
ATOM 4934 O O . VAL B 2 68 ? 13.422 18.599 0.689 1.00 49.48 68 VAL B O 1
ATOM 4938 N N . LYS B 2 69 ? 14.559 19.244 -1.146 1.00 51.18 69 LYS B N 1
ATOM 4939 C CA . LYS B 2 69 ? 13.955 20.570 -1.193 1.00 53.50 69 LYS B CA 1
ATOM 4940 C C . LYS B 2 69 ? 14.451 21.335 -2.418 1.00 54.11 69 LYS B C 1
ATOM 4941 O O . LYS B 2 69 ? 15.090 22.394 -2.239 1.00 54.65 69 LYS B O 1
ATOM 4948 N N . ASP C 1 1 ? 62.893 -4.745 44.072 1.00 13.08 1 ASP C N 1
ATOM 4949 C CA . ASP C 1 1 ? 63.362 -4.915 45.479 1.00 13.23 1 ASP C CA 1
ATOM 4950 C C . ASP C 1 1 ? 63.160 -6.364 45.907 1.00 13.56 1 ASP C C 1
ATOM 4951 O O . ASP C 1 1 ? 62.771 -7.209 45.102 1.00 13.44 1 ASP C O 1
ATOM 4956 N N . ALA C 1 2 ? 63.419 -6.644 47.180 1.00 13.00 2 ALA C N 1
ATOM 4957 C CA . ALA C 1 2 ? 63.268 -7.991 47.715 1.00 13.53 2 ALA C CA 1
ATOM 4958 C C . ALA C 1 2 ? 61.837 -8.502 47.575 1.00 12.99 2 ALA C C 1
ATOM 4959 O O . ALA C 1 2 ? 61.619 -9.687 47.318 1.00 12.50 2 ALA C O 1
ATOM 4961 N N . ASP C 1 3 ? 60.862 -7.614 47.747 1.00 12.69 3 ASP C N 1
ATOM 4962 C CA . ASP C 1 3 ? 59.471 -8.026 47.629 1.00 13.17 3 ASP C CA 1
ATOM 4963 C C . ASP C 1 3 ? 59.146 -8.433 46.196 1.00 12.74 3 ASP C C 1
ATOM 4964 O O . ASP C 1 3 ? 58.445 -9.418 45.972 1.00 13.09 3 ASP C O 1
ATOM 4969 N N . LEU C 1 4 ? 59.644 -7.675 45.223 1.00 13.03 4 LEU C N 1
ATOM 4970 C CA . LEU C 1 4 ? 59.396 -8.024 43.832 1.00 12.92 4 LEU C CA 1
ATOM 4971 C C . LEU C 1 4 ? 60.035 -9.383 43.555 1.00 11.93 4 LEU C C 1
ATOM 4972 O O . LEU C 1 4 ? 59.434 -10.230 42.897 1.00 12.27 4 LEU C O 1
ATOM 4977 N N . ASP C 1 5 ? 61.247 -9.596 44.070 1.00 12.36 5 ASP C N 1
ATOM 4978 C CA . ASP C 1 5 ? 61.933 -10.872 43.874 1.00 12.61 5 ASP C CA 1
ATOM 4979 C C . ASP C 1 5 ? 61.083 -12.012 44.425 1.00 11.90 5 ASP C C 1
ATOM 4980 O O . ASP C 1 5 ? 60.994 -13.080 43.821 1.00 11.63 5 ASP C O 1
ATOM 4985 N N . LYS C 1 6 ? 60.464 -11.783 45.579 1.00 13.08 6 LYS C N 1
ATOM 4986 C CA . LYS C 1 6 ? 59.624 -12.798 46.203 1.00 13.95 6 LYS C CA 1
ATOM 4987 C C . LYS C 1 6 ? 58.486 -13.197 45.268 1.00 12.98 6 LYS C C 1
ATOM 4988 O O . LYS C 1 6 ? 58.178 -14.380 45.131 1.00 13.61 6 LYS C O 1
ATOM 4994 N N . GLN C 1 7 ? 57.867 -12.212 44.621 1.00 12.66 7 GLN C N 1
ATOM 4995 C CA . GLN C 1 7 ? 56.774 -12.491 43.696 1.00 12.57 7 GLN C CA 1
ATOM 4996 C C . GLN C 1 7 ? 57.290 -13.168 42.434 1.00 12.50 7 GLN C C 1
ATOM 4997 O O . GLN C 1 7 ? 56.656 -14.083 41.906 1.00 12.97 7 GLN C O 1
ATOM 5003 N N . VAL C 1 8 ? 58.438 -12.710 41.946 1.00 11.95 8 VAL C N 1
ATOM 5004 C CA . VAL C 1 8 ? 59.037 -13.296 40.755 1.00 11.49 8 VAL C CA 1
ATOM 5005 C C . VAL C 1 8 ? 59.301 -14.779 40.997 1.00 12.20 8 VAL C C 1
ATOM 5006 O O . VAL C 1 8 ? 59.149 -15.603 40.093 1.00 12.80 8 VAL C O 1
ATOM 5010 N N . ASN C 1 9 ? 59.682 -15.117 42.226 1.00 12.94 9 ASN C N 1
ATOM 5011 C CA . ASN C 1 9 ? 59.972 -16.505 42.573 1.00 14.10 9 ASN C CA 1
ATOM 5012 C C . ASN C 1 9 ? 58.758 -17.291 43.055 1.00 15.31 9 ASN C C 1
ATOM 5013 O O . ASN C 1 9 ? 58.891 -18.429 43.508 1.00 16.82 9 ASN C O 1
ATOM 5018 N N . THR C 1 10 ? 57.580 -16.687 42.956 1.00 14.10 10 THR C N 1
ATOM 5019 C CA . THR C 1 10 ? 56.347 -17.345 43.369 1.00 14.03 10 THR C CA 1
ATOM 5020 C C . THR C 1 10 ? 55.698 -17.998 42.153 1.00 13.35 10 THR C C 1
ATOM 5021 O O . THR C 1 10 ? 55.307 -17.318 41.204 1.00 13.42 10 THR C O 1
ATOM 5025 N N . ALA C 1 11 ? 55.592 -19.322 42.183 1.00 13.54 11 ALA C N 1
ATOM 5026 C CA . ALA C 1 11 ? 54.997 -20.058 41.077 1.00 12.09 11 ALA C CA 1
ATOM 5027 C C . ALA C 1 11 ? 53.590 -19.565 40.762 1.00 12.24 11 ALA C C 1
ATOM 5028 O O . ALA C 1 11 ? 52.755 -19.424 41.656 1.00 12.38 11 ALA C O 1
ATOM 5030 N N . GLY C 1 12 ? 53.340 -19.287 39.486 1.00 11.51 12 GLY C N 1
ATOM 5031 C CA . GLY C 1 12 ? 52.023 -18.838 39.073 1.00 10.85 12 GLY C CA 1
ATOM 5032 C C . GLY C 1 12 ? 51.733 -17.356 39.209 1.00 11.11 12 GLY C C 1
ATOM 5033 O O . GLY C 1 12 ? 50.635 -16.914 38.878 1.00 10.96 12 GLY C O 1
ATOM 5034 N N . ALA C 1 13 ? 52.695 -16.587 39.706 1.00 10.10 13 ALA C N 1
ATOM 5035 C CA . ALA C 1 13 ? 52.506 -15.149 39.855 1.00 9.79 13 ALA C CA 1
ATOM 5036 C C . ALA C 1 13 ? 52.954 -14.456 38.571 1.00 9.45 13 ALA C C 1
ATOM 5037 O O . ALA C 1 13 ? 53.674 -15.041 37.768 1.00 9.69 13 ALA C O 1
ATOM 5039 N N . TRP C 1 14 ? 52.517 -13.216 38.377 1.00 7.98 14 TRP C N 1
ATOM 5040 C CA . TRP C 1 14 ? 52.900 -12.450 37.192 1.00 8.09 14 TRP C CA 1
ATOM 5041 C C . TRP C 1 14 ? 53.072 -10.995 37.626 1.00 8.10 14 TRP C C 1
ATOM 5042 O O . TRP C 1 14 ? 52.201 -10.151 37.409 1.00 8.39 14 TRP C O 1
ATOM 5053 N N . PRO C 1 15 ? 54.215 -10.688 38.258 1.00 7.77 15 PRO C N 1
ATOM 5054 C CA . PRO C 1 15 ? 54.526 -9.344 38.747 1.00 7.77 15 PRO C CA 1
ATOM 5055 C C . PRO C 1 15 ? 55.238 -8.405 37.778 1.00 7.64 15 PRO C C 1
ATOM 5056 O O . PRO C 1 15 ? 55.440 -7.232 38.094 1.00 9.13 15 PRO C O 1
ATOM 5060 N N . ILE C 1 16 ? 55.621 -8.914 36.611 1.00 7.55 16 ILE C N 1
ATOM 5061 C CA . ILE C 1 16 ? 56.328 -8.105 35.623 1.00 8.46 16 ILE C CA 1
ATOM 5062 C C . ILE C 1 16 ? 55.693 -8.258 34.240 1.00 8.27 16 ILE C C 1
ATOM 5063 O O . ILE C 1 16 ? 55.506 -9.371 33.748 1.00 7.93 16 ILE C O 1
ATOM 5068 N N . ALA C 1 17 ? 55.367 -7.126 33.623 1.00 8.34 17 ALA C N 1
ATOM 5069 C CA . ALA C 1 17 ? 54.728 -7.094 32.308 1.00 7.02 17 ALA C CA 1
ATOM 5070 C C . ALA C 1 17 ? 55.367 -7.978 31.241 1.00 8.04 17 ALA C C 1
ATOM 5071 O O . ALA C 1 17 ? 54.664 -8.604 30.447 1.00 8.44 17 ALA C O 1
ATOM 5073 N N . THR C 1 18 ? 56.696 -8.017 31.218 1.00 6.93 18 THR C N 1
ATOM 5074 C CA . THR C 1 18 ? 57.424 -8.800 30.229 1.00 7.73 18 THR C CA 1
ATOM 5075 C C . THR C 1 18 ? 57.729 -10.235 30.652 1.00 6.99 18 THR C C 1
ATOM 5076 O O . THR C 1 18 ? 58.475 -10.936 29.971 1.00 7.65 18 THR C O 1
ATOM 5080 N N . GLY C 1 19 ? 57.166 -10.660 31.783 1.00 7.04 19 GLY C N 1
ATOM 5081 C CA . GLY C 1 19 ? 57.355 -12.027 32.244 1.00 7.49 19 GLY C CA 1
ATOM 5082 C C . GLY C 1 19 ? 58.499 -12.318 33.199 1.00 8.77 19 GLY C C 1
ATOM 5083 O O . GLY C 1 19 ? 58.586 -13.418 33.744 1.00 9.44 19 GLY C O 1
ATOM 5084 N N . GLY C 1 20 ? 59.372 -11.341 33.408 1.00 9.12 20 GLY C N 1
ATOM 5085 C CA . GLY C 1 20 ? 60.505 -11.532 34.294 1.00 9.17 20 GLY C CA 1
ATOM 5086 C C . GLY C 1 20 ? 61.571 -10.505 33.981 1.00 9.23 20 GLY C C 1
ATOM 5087 O O . GLY C 1 20 ? 61.424 -9.725 33.042 1.00 9.28 20 GLY C O 1
ATOM 5088 N N . TYR C 1 21 ? 62.650 -10.499 34.757 1.00 8.05 21 TYR C N 1
ATOM 5089 C CA . TYR C 1 21 ? 63.721 -9.536 34.537 1.00 8.44 21 TYR C CA 1
ATOM 5090 C C . TYR C 1 21 ? 64.341 -9.636 33.144 1.00 7.81 21 TYR C C 1
ATOM 5091 O O . TYR C 1 21 ? 64.692 -8.618 32.548 1.00 7.96 21 TYR C O 1
ATOM 5100 N N . TYR C 1 22 ? 64.473 -10.855 32.628 1.00 7.33 22 TYR C N 1
ATOM 5101 C CA . TYR C 1 22 ? 65.060 -11.065 31.303 1.00 7.58 22 TYR C CA 1
ATOM 5102 C C . TYR C 1 22 ? 64.075 -10.770 30.179 1.00 7.84 22 TYR C C 1
ATOM 5103 O O . TYR C 1 22 ? 64.444 -10.765 29.004 1.00 7.90 22 TYR C O 1
ATOM 5112 N N . SER C 1 23 ? 62.821 -10.545 30.550 1.00 8.88 23 SER C N 1
ATOM 5113 C CA . SER C 1 23 ? 61.765 -10.241 29.594 1.00 7.78 23 SER C CA 1
ATOM 5114 C C . SER C 1 23 ? 61.603 -11.280 28.485 1.00 8.99 23 SER C C 1
ATOM 5115 O O . SER C 1 23 ? 61.447 -10.932 27.311 1.00 8.57 23 SER C O 1
ATOM 5118 N N . GLN C 1 24 ? 61.628 -12.555 28.867 1.00 7.97 24 GLN C N 1
ATOM 5119 C CA . GLN C 1 24 ? 61.463 -13.650 27.915 1.00 8.07 24 GLN C CA 1
ATOM 5120 C C . GLN C 1 24 ? 59.982 -13.910 27.667 1.00 8.63 24 GLN C C 1
ATOM 5121 O O . GLN C 1 24 ? 59.615 -14.688 26.788 1.00 8.16 24 GLN C O 1
ATOM 5127 N N . HIS C 1 25 ? 59.142 -13.251 28.459 1.00 8.23 25 HIS C N 1
ATOM 5128 C CA . HIS C 1 25 ? 57.690 -13.363 28.355 1.00 7.83 25 HIS C CA 1
ATOM 5129 C C . HIS C 1 25 ? 57.211 -14.798 28.161 1.00 8.07 25 HIS C C 1
ATOM 5130 O O . HIS C 1 25 ? 56.472 -15.110 27.218 1.00 8.84 25 HIS C O 1
ATOM 5137 N N . ASN C 1 26 ? 57.637 -15.670 29.067 1.00 8.94 26 ASN C N 1
ATOM 5138 C CA . ASN C 1 26 ? 57.251 -17.070 29.018 1.00 9.16 26 ASN C CA 1
ATOM 5139 C C . ASN C 1 26 ? 56.799 -17.550 30.389 1.00 9.24 26 ASN C C 1
ATOM 5140 O O . ASN C 1 26 ? 56.765 -16.777 31.352 1.00 9.78 26 ASN C O 1
ATOM 5145 N N . SER C 1 27 ? 56.442 -18.826 30.473 1.00 9.55 27 SER C N 1
ATOM 5146 C CA . SER C 1 27 ? 55.971 -19.397 31.725 1.00 9.20 27 SER C CA 1
ATOM 5147 C C . SER C 1 27 ? 56.185 -20.898 31.775 1.00 9.95 27 SER C C 1
ATOM 5148 O O . SER C 1 27 ? 56.061 -21.580 30.762 1.00 9.62 27 SER C O 1
ATOM 5151 N N . PRO C 1 28 ? 56.523 -21.428 32.960 1.00 10.77 28 PRO C N 1
ATOM 5152 C CA . PRO C 1 28 ? 56.739 -22.868 33.110 1.00 11.21 28 PRO C CA 1
ATOM 5153 C C . PRO C 1 28 ? 55.420 -23.609 33.344 1.00 11.37 28 PRO C C 1
ATOM 5154 O O . PRO C 1 28 ? 55.392 -24.836 33.379 1.00 12.36 28 PRO C O 1
ATOM 5158 N N . LEU C 1 29 ? 54.329 -22.861 33.503 1.00 10.92 29 LEU C N 1
ATOM 5159 C CA . LEU C 1 29 ? 53.019 -23.474 33.722 1.00 11.69 29 LEU C CA 1
ATOM 5160 C C . LEU C 1 29 ? 52.680 -24.334 32.509 1.00 12.34 29 LEU C C 1
ATOM 5161 O O . LEU C 1 29 ? 52.613 -23.836 31.382 1.00 12.29 29 LEU C O 1
ATOM 5166 N N . ALA C 1 30 ? 52.457 -25.625 32.743 1.00 12.95 30 ALA C N 1
ATOM 5167 C CA . ALA C 1 30 ? 52.180 -26.552 31.652 1.00 12.90 30 ALA C CA 1
ATOM 5168 C C . ALA C 1 30 ? 50.876 -27.333 31.753 1.00 12.89 30 ALA C C 1
ATOM 5169 O O . ALA C 1 30 ? 50.699 -28.330 31.052 1.00 14.44 30 ALA C O 1
ATOM 5171 N N . GLN C 1 31 ? 49.961 -26.895 32.612 1.00 12.89 31 GLN C N 1
ATOM 5172 C CA . GLN C 1 31 ? 48.689 -27.597 32.745 1.00 12.41 31 GLN C CA 1
ATOM 5173 C C . GLN C 1 31 ? 47.985 -27.614 31.392 1.00 12.68 31 GLN C C 1
ATOM 5174 O O . GLN C 1 31 ? 47.444 -28.636 30.968 1.00 12.74 31 GLN C O 1
ATOM 5180 N N . ILE C 1 32 ? 47.988 -26.467 30.721 1.00 11.95 32 ILE C N 1
ATOM 5181 C CA . ILE C 1 32 ? 47.384 -26.358 29.402 1.00 12.08 32 ILE C CA 1
ATOM 5182 C C . ILE C 1 32 ? 48.488 -26.727 28.416 1.00 13.06 32 ILE C C 1
ATOM 5183 O O . ILE C 1 32 ? 49.571 -26.144 28.446 1.00 12.39 32 ILE C O 1
ATOM 5188 N N . ASN C 1 33 ? 48.223 -27.705 27.556 1.00 12.48 33 ASN C N 1
ATOM 5189 C CA . ASN C 1 33 ? 49.223 -28.140 26.591 1.00 12.82 33 ASN C CA 1
ATOM 5190 C C . ASN C 1 33 ? 48.628 -28.416 25.214 1.00 12.82 33 ASN C C 1
ATOM 5191 O O . ASN C 1 33 ? 47.438 -28.199 24.982 1.00 11.29 33 ASN C O 1
ATOM 5196 N N . LYS C 1 34 ? 49.465 -28.901 24.303 1.00 12.75 34 LYS C N 1
ATOM 5197 C CA . LYS C 1 34 ? 49.028 -29.186 22.942 1.00 13.10 34 LYS C CA 1
ATOM 5198 C C . LYS C 1 34 ? 47.860 -30.164 22.867 1.00 13.79 34 LYS C C 1
ATOM 5199 O O . LYS C 1 34 ? 46.980 -30.019 22.020 1.00 15.47 34 LYS C O 1
ATOM 5205 N N . SER C 1 35 ? 47.850 -31.153 23.755 1.00 14.95 35 SER C N 1
ATOM 5206 C CA . SER C 1 35 ? 46.801 -32.168 23.745 1.00 16.38 35 SER C CA 1
ATOM 5207 C C . SER C 1 35 ? 45.443 -31.730 24.283 1.00 16.44 35 SER C C 1
ATOM 5208 O O . SER C 1 35 ? 44.414 -32.251 23.856 1.00 17.68 35 SER C O 1
ATOM 5211 N N . ASN C 1 36 ? 45.424 -30.774 25.206 1.00 14.17 36 ASN C N 1
ATOM 5212 C CA . ASN C 1 36 ? 44.152 -30.348 25.780 1.00 12.99 36 ASN C CA 1
ATOM 5213 C C . ASN C 1 36 ? 43.746 -28.898 25.547 1.00 12.25 36 ASN C C 1
ATOM 5214 O O . ASN C 1 36 ? 42.673 -28.489 25.982 1.00 11.85 36 ASN C O 1
ATOM 5219 N N . VAL C 1 37 ? 44.581 -28.121 24.866 1.00 12.02 37 VAL C N 1
ATOM 5220 C CA . VAL C 1 37 ? 44.254 -26.718 24.640 1.00 11.96 37 VAL C CA 1
ATOM 5221 C C . VAL C 1 37 ? 42.911 -26.539 23.927 1.00 13.25 37 VAL C C 1
ATOM 5222 O O . VAL C 1 37 ? 42.251 -25.511 24.079 1.00 13.17 37 VAL C O 1
ATOM 5226 N N . LYS C 1 38 ? 42.495 -27.549 23.168 1.00 13.65 38 LYS C N 1
ATOM 5227 C CA . LYS C 1 38 ? 41.226 -27.483 22.452 1.00 14.24 38 LYS C CA 1
ATOM 5228 C C . LYS C 1 38 ? 40.046 -27.356 23.417 1.00 14.24 38 LYS C C 1
ATOM 5229 O O . LYS C 1 38 ? 38.965 -26.910 23.030 1.00 16.09 38 LYS C O 1
ATOM 5235 N N . ASN C 1 39 ? 40.259 -27.742 24.672 1.00 14.00 39 ASN C N 1
ATOM 5236 C CA . ASN C 1 39 ? 39.203 -27.686 25.677 1.00 14.38 39 ASN C CA 1
ATOM 5237 C C . ASN C 1 39 ? 39.208 -26.416 26.523 1.00 13.42 39 ASN C C 1
ATOM 5238 O O . ASN C 1 39 ? 38.415 -26.284 27.454 1.00 13.05 39 ASN C O 1
ATOM 5243 N N . VAL C 1 40 ? 40.100 -25.486 26.207 1.00 12.14 40 VAL C N 1
ATOM 5244 C CA . VAL C 1 40 ? 40.163 -24.239 26.958 1.00 11.79 40 VAL C CA 1
ATOM 5245 C C . VAL C 1 40 ? 38.904 -23.418 26.686 1.00 11.72 40 VAL C C 1
ATOM 5246 O O . VAL C 1 40 ? 38.423 -23.349 25.550 1.00 11.44 40 VAL C O 1
ATOM 5250 N N . LYS C 1 41 ? 38.367 -22.811 27.740 1.00 12.01 41 LYS C N 1
ATOM 5251 C CA . LYS C 1 41 ? 37.159 -22.001 27.631 1.00 12.39 41 LYS C CA 1
ATOM 5252 C C . LYS C 1 41 ? 37.290 -20.727 28.455 1.00 11.89 41 LYS C C 1
ATOM 5253 O O . LYS C 1 41 ? 38.179 -20.611 29.301 1.00 11.81 41 LYS C O 1
ATOM 5259 N N . ALA C 1 42 ? 36.405 -19.769 28.206 1.00 10.16 42 ALA C N 1
ATOM 5260 C CA . ALA C 1 42 ? 36.431 -18.516 28.948 1.00 10.00 42 ALA C CA 1
ATOM 5261 C C . ALA C 1 42 ? 36.061 -18.793 30.400 1.00 10.19 42 ALA C C 1
ATOM 5262 O O . ALA C 1 42 ? 35.111 -19.528 30.678 1.00 10.82 42 ALA C O 1
ATOM 5264 N N . ALA C 1 43 ? 36.823 -18.210 31.322 1.00 9.18 43 ALA C N 1
ATOM 5265 C CA . ALA C 1 43 ? 36.584 -18.385 32.752 1.00 8.90 43 ALA C CA 1
ATOM 5266 C C . ALA C 1 43 ? 35.728 -17.241 33.280 1.00 8.98 43 ALA C C 1
ATOM 5267 O O . ALA C 1 43 ? 34.759 -17.456 34.007 1.00 10.48 43 ALA C O 1
ATOM 5269 N N . TRP C 1 44 ? 36.111 -16.022 32.916 1.00 8.49 44 TRP C N 1
ATOM 5270 C CA . TRP C 1 44 ? 35.393 -14.815 33.308 1.00 8.11 44 TRP C CA 1
ATOM 5271 C C . TRP C 1 44 ? 35.942 -13.637 32.515 1.00 7.94 44 TRP C C 1
ATOM 5272 O O . TRP C 1 44 ? 36.932 -13.776 31.795 1.00 8.45 44 TRP C O 1
ATOM 5283 N N . SER C 1 45 ? 35.294 -12.484 32.639 1.00 7.65 45 SER C N 1
ATOM 5284 C CA . SER C 1 45 ? 35.716 -11.293 31.911 1.00 8.00 45 SER C CA 1
ATOM 5285 C C . SER C 1 45 ? 35.494 -10.046 32.753 1.00 8.51 45 SER C C 1
ATOM 5286 O O . SER C 1 45 ? 34.752 -10.073 33.738 1.00 10.00 45 SER C O 1
ATOM 5289 N N . PHE C 1 46 ? 36.126 -8.947 32.352 1.00 8.91 46 PHE C N 1
ATOM 5290 C CA . PHE C 1 46 ? 36.029 -7.699 33.097 1.00 8.26 46 PHE C CA 1
ATOM 5291 C C . PHE C 1 46 ? 36.197 -6.488 32.185 1.00 8.10 46 PHE C C 1
ATOM 5292 O O . PHE C 1 46 ? 37.236 -6.327 31.546 1.00 9.17 46 PHE C O 1
ATOM 5300 N N . SER C 1 47 ? 35.183 -5.632 32.133 1.00 7.70 47 SER C N 1
ATOM 5301 C CA . SER C 1 47 ? 35.254 -4.434 31.305 1.00 7.72 47 SER C CA 1
ATOM 5302 C C . SER C 1 47 ? 35.842 -3.282 32.109 1.00 7.63 47 SER C C 1
ATOM 5303 O O . SER C 1 47 ? 35.525 -3.113 33.286 1.00 8.49 47 SER C O 1
ATOM 5306 N N . THR C 1 48 ? 36.694 -2.486 31.470 1.00 8.43 48 THR C N 1
ATOM 5307 C CA . THR C 1 48 ? 37.316 -1.343 32.134 1.00 7.97 48 THR C CA 1
ATOM 5308 C C . THR C 1 48 ? 36.416 -0.110 32.116 1.00 9.21 48 THR C C 1
ATOM 5309 O O . THR C 1 48 ? 36.649 0.843 32.857 1.00 9.28 48 THR C O 1
ATOM 5313 N N . GLY C 1 49 ? 35.399 -0.126 31.259 1.00 8.77 49 GLY C N 1
ATOM 5314 C CA . GLY C 1 49 ? 34.510 1.017 31.159 1.00 9.91 49 GLY C CA 1
ATOM 5315 C C . GLY C 1 49 ? 35.167 2.152 30.394 1.00 9.92 49 GLY C C 1
ATOM 5316 O O . GLY C 1 49 ? 34.745 3.307 30.481 1.00 10.85 49 GLY C O 1
ATOM 5317 N N . VAL C 1 50 ? 36.213 1.813 29.646 1.00 8.60 50 VAL C N 1
ATOM 5318 C CA . VAL C 1 50 ? 36.955 2.778 28.848 1.00 8.91 50 VAL C CA 1
ATOM 5319 C C . VAL C 1 50 ? 37.115 2.203 27.441 1.00 8.05 50 VAL C C 1
ATOM 5320 O O . VAL C 1 50 ? 37.206 0.989 27.271 1.00 8.23 50 VAL C O 1
ATOM 5324 N N . LEU C 1 51 ? 37.121 3.071 26.433 1.00 9.23 51 LEU C N 1
ATOM 5325 C CA . LEU C 1 51 ? 37.306 2.621 25.060 1.00 9.38 51 LEU C CA 1
ATOM 5326 C C . LEU C 1 51 ? 38.753 2.904 24.653 1.00 9.74 51 LEU C C 1
ATOM 5327 O O . LEU C 1 51 ? 39.617 3.057 25.519 1.00 8.63 51 LEU C O 1
ATOM 5332 N N . ASN C 1 52 ? 39.014 2.976 23.350 1.00 9.00 52 ASN C N 1
ATOM 5333 C CA . ASN C 1 52 ? 40.363 3.215 22.831 1.00 9.08 52 ASN C CA 1
ATOM 5334 C C . ASN C 1 52 ? 41.240 1.983 23.051 1.00 7.43 52 ASN C C 1
ATOM 5335 O O . ASN C 1 52 ? 40.821 1.015 23.683 1.00 7.68 52 ASN C O 1
ATOM 5340 N N . GLY C 1 53 ? 42.462 2.025 22.530 1.00 7.05 53 GLY C N 1
ATOM 5341 C CA . GLY C 1 53 ? 43.355 0.887 22.648 1.00 7.28 53 GLY C CA 1
ATOM 5342 C C . GLY C 1 53 ? 43.724 0.464 24.055 1.00 7.48 53 GLY C C 1
ATOM 5343 O O . GLY C 1 53 ? 44.116 1.292 24.883 1.00 8.70 53 GLY C O 1
ATOM 5344 N N . HIS C 1 54 ? 43.590 -0.833 24.321 1.00 7.19 54 HIS C N 1
ATOM 5345 C CA . HIS C 1 54 ? 43.935 -1.395 25.621 1.00 7.54 54 HIS C CA 1
ATOM 5346 C C . HIS C 1 54 ? 45.173 -2.277 25.499 1.00 7.49 54 HIS C C 1
ATOM 5347 O O . HIS C 1 54 ? 45.092 -3.484 25.262 1.00 7.47 54 HIS C O 1
ATOM 5354 N N . GLU C 1 55 ? 46.332 -1.648 25.657 1.00 7.66 55 GLU C N 1
ATOM 5355 C CA . GLU C 1 55 ? 47.599 -2.350 25.556 1.00 7.49 55 GLU C CA 1
ATOM 5356 C C . GLU C 1 55 ? 48.010 -2.969 26.882 1.00 7.89 55 GLU C C 1
ATOM 5357 O O . GLU C 1 55 ? 47.305 -2.838 27.884 1.00 7.58 55 GLU C O 1
ATOM 5363 N N . GLY C 1 56 ? 49.140 -3.664 26.871 1.00 7.36 56 GLY C N 1
ATOM 5364 C CA . GLY C 1 56 ? 49.621 -4.308 28.078 1.00 7.50 56 GLY C CA 1
ATOM 5365 C C . GLY C 1 56 ? 48.786 -5.508 28.486 1.00 7.82 56 GLY C C 1
ATOM 5366 O O . GLY C 1 56 ? 48.033 -6.070 27.683 1.00 8.60 56 GLY C O 1
ATOM 5367 N N 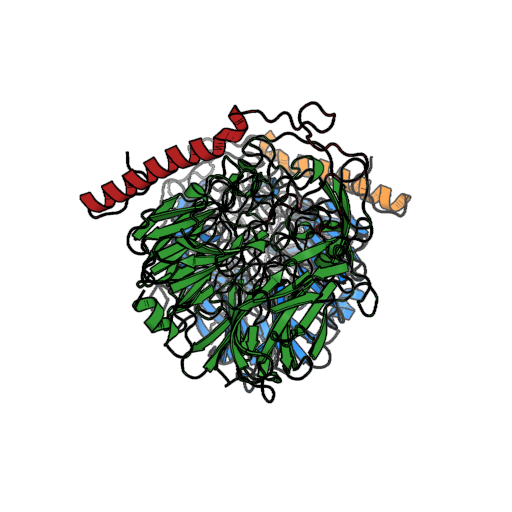. ALA C 1 57 ? 48.926 -5.892 29.749 1.00 7.19 57 ALA C N 1
ATOM 5368 C CA . ALA C 1 57 ? 48.217 -7.029 30.318 1.00 7.27 57 ALA C CA 1
ATOM 5369 C C . ALA C 1 57 ? 48.212 -6.826 31.827 1.00 8.08 57 ALA C C 1
ATOM 5370 O O . ALA C 1 57 ? 49.032 -6.079 32.358 1.00 7.42 57 ALA C O 1
ATOM 5372 N N . PRO C 1 58 ? 47.297 -7.494 32.539 1.00 8.14 58 PRO C N 1
ATOM 5373 C CA . PRO C 1 58 ? 47.216 -7.350 33.994 1.00 7.96 58 PRO C CA 1
ATOM 5374 C C . PRO C 1 58 ? 48.361 -7.997 34.754 1.00 8.45 58 PRO C C 1
ATOM 5375 O O . PRO C 1 58 ? 49.104 -8.812 34.213 1.00 8.67 58 PRO C O 1
ATOM 5379 N N . LEU C 1 59 ? 48.492 -7.610 36.016 1.00 8.68 59 LEU C N 1
ATOM 5380 C CA . LEU C 1 59 ? 49.505 -8.180 36.889 1.00 7.47 59 LEU C CA 1
ATOM 5381 C C . LEU C 1 59 ? 48.791 -9.064 37.898 1.00 7.84 59 LEU C C 1
ATOM 5382 O O . LEU C 1 59 ? 47.631 -8.827 38.238 1.00 8.23 59 LEU C O 1
ATOM 5387 N N . VAL C 1 60 ? 49.481 -10.099 38.357 1.00 7.75 60 VAL C N 1
ATOM 5388 C CA . VAL C 1 60 ? 48.928 -10.982 39.373 1.00 8.81 60 VAL C CA 1
ATOM 5389 C C . VAL C 1 60 ? 49.969 -11.108 40.473 1.00 8.50 60 VAL C C 1
ATOM 5390 O O . VAL C 1 60 ? 51.094 -11.559 40.240 1.00 9.86 60 VAL C O 1
ATOM 5394 N N . ILE C 1 61 ? 49.584 -10.658 41.664 1.00 9.11 61 ILE C N 1
ATOM 5395 C CA . ILE C 1 61 ? 50.436 -10.694 42.849 1.00 10.61 61 ILE C CA 1
ATOM 5396 C C . ILE C 1 61 ? 49.666 -11.495 43.888 1.00 9.95 61 ILE C C 1
ATOM 5397 O O . ILE C 1 61 ? 48.599 -11.072 44.329 1.00 9.99 61 ILE C O 1
ATOM 5402 N N . GLY C 1 62 ? 50.197 -12.648 44.281 1.00 10.78 62 GLY C N 1
ATOM 5403 C CA . GLY C 1 62 ? 49.484 -13.463 45.246 1.00 10.67 62 GLY C CA 1
ATOM 5404 C C . GLY C 1 62 ? 48.147 -13.849 44.638 1.00 10.94 62 GLY C C 1
ATOM 5405 O O . GLY C 1 62 ? 48.104 -14.357 43.518 1.00 12.66 62 GLY C O 1
ATOM 5406 N N . ASP C 1 63 ? 47.057 -13.597 45.356 1.00 10.61 63 ASP C N 1
ATOM 5407 C CA . ASP C 1 63 ? 45.730 -13.932 44.853 1.00 10.94 63 ASP C CA 1
ATOM 5408 C C . ASP C 1 63 ? 44.993 -12.702 44.326 1.00 10.97 63 ASP C C 1
ATOM 5409 O O . ASP C 1 63 ? 43.768 -12.701 44.210 1.00 10.89 63 ASP C O 1
ATOM 5414 N N . MET C 1 64 ? 45.743 -11.657 43.995 1.00 10.59 64 MET C N 1
ATOM 5415 C CA . MET C 1 64 ? 45.135 -10.438 43.476 1.00 10.95 64 MET C CA 1
ATOM 5416 C C . MET C 1 64 ? 45.578 -10.102 42.058 1.00 9.51 64 MET C C 1
ATOM 5417 O O . MET C 1 64 ? 46.729 -10.325 41.681 1.00 10.14 64 MET C O 1
ATOM 5422 N N . MET C 1 65 ? 44.642 -9.577 41.273 1.00 8.81 65 MET C N 1
ATOM 5423 C CA . MET C 1 65 ? 44.927 -9.174 39.903 1.00 8.43 65 MET C CA 1
ATOM 5424 C C . MET C 1 65 ? 44.714 -7.673 39.795 1.00 8.50 65 MET C C 1
ATOM 5425 O O . MET C 1 65 ? 43.813 -7.114 40.425 1.00 8.70 65 MET C O 1
ATOM 5430 N N . TYR C 1 66 ? 45.547 -7.029 38.988 1.00 8.45 66 TYR C N 1
ATOM 5431 C CA . TYR C 1 66 ? 45.462 -5.592 38.788 1.00 7.76 66 TYR C CA 1
ATOM 5432 C C . TYR C 1 66 ? 45.301 -5.333 37.298 1.00 7.85 66 TYR C C 1
ATOM 5433 O O . TYR C 1 66 ? 46.158 -5.698 36.494 1.00 8.21 66 TYR C O 1
ATOM 5442 N N . VAL C 1 67 ? 44.179 -4.717 36.944 1.00 8.09 67 VAL C N 1
ATOM 5443 C CA . VAL C 1 67 ? 43.842 -4.422 35.557 1.00 8.05 67 VAL C CA 1
ATOM 5444 C C . VAL C 1 67 ? 43.958 -2.924 35.287 1.00 7.57 67 VAL C C 1
ATOM 5445 O O . VAL C 1 67 ? 43.647 -2.110 36.158 1.00 7.80 67 VAL C O 1
ATOM 5449 N N . HIS C 1 68 ? 44.400 -2.560 34.085 1.00 6.51 68 HIS C N 1
ATOM 5450 C CA . HIS C 1 68 ? 44.553 -1.150 33.734 1.00 6.59 68 HIS C CA 1
ATOM 5451 C C . HIS C 1 68 ? 43.879 -0.821 32.404 1.00 6.81 68 HIS C C 1
ATOM 5452 O O . HIS C 1 68 ? 43.803 -1.660 31.507 1.00 8.44 68 HIS C O 1
ATOM 5459 N N . SER C 1 69 ? 43.412 0.415 32.274 1.00 8.23 69 SER C N 1
ATOM 5460 C CA . SER C 1 69 ? 42.726 0.850 31.061 1.00 8.17 69 SER C CA 1
ATOM 5461 C C . SER C 1 69 ? 43.550 1.841 30.254 1.00 8.68 69 SER C C 1
ATOM 5462 O O . SER C 1 69 ? 44.677 2.181 30.615 1.00 7.89 69 SER C O 1
ATOM 5465 N N . ALA C 1 70 ? 42.973 2.286 29.144 1.00 9.03 70 ALA C N 1
ATOM 5466 C CA . ALA C 1 70 ? 43.598 3.299 28.308 1.00 8.22 70 ALA C CA 1
ATOM 5467 C C . ALA C 1 70 ? 43.312 4.593 29.072 1.00 8.03 70 ALA C C 1
ATOM 5468 O O . ALA C 1 70 ? 42.711 4.558 30.147 1.00 8.71 70 ALA C O 1
ATOM 5470 N N . PHE C 1 71 ? 43.739 5.730 28.533 1.00 8.45 71 PHE C N 1
ATOM 5471 C CA . PHE C 1 71 ? 43.471 7.020 29.172 1.00 8.64 71 PHE C CA 1
ATOM 5472 C C . PHE C 1 71 ? 41.976 7.024 29.515 1.00 9.02 71 PHE C C 1
ATOM 5473 O O . PHE C 1 71 ? 41.159 6.583 28.704 1.00 10.43 71 PHE C O 1
ATOM 5481 N N . PRO C 1 72 ? 41.585 7.577 30.680 1.00 9.46 72 PRO C N 1
ATOM 5482 C CA . PRO C 1 72 ? 42.334 8.232 31.761 1.00 9.93 72 PRO C CA 1
ATOM 5483 C C . PRO C 1 72 ? 43.180 7.382 32.714 1.00 10.35 72 PRO C C 1
ATOM 5484 O O . PRO C 1 72 ? 43.411 7.773 33.857 1.00 9.40 72 PRO C O 1
ATOM 5488 N N . ASN C 1 73 ? 43.632 6.223 32.249 1.00 9.40 73 ASN C N 1
ATOM 5489 C CA . ASN C 1 73 ? 44.503 5.352 33.037 1.00 8.84 73 ASN C CA 1
ATOM 5490 C C . ASN C 1 73 ? 43.955 4.867 34.379 1.00 9.30 73 ASN C C 1
ATOM 5491 O O . ASN C 1 73 ? 44.556 5.114 35.429 1.00 9.90 73 ASN C O 1
ATOM 5496 N N . ASN C 1 74 ? 42.832 4.159 34.348 1.00 8.64 74 ASN C N 1
ATOM 5497 C CA . ASN C 1 74 ? 42.237 3.637 35.571 1.00 8.26 74 ASN C CA 1
ATOM 5498 C C . ASN C 1 74 ? 42.889 2.323 35.995 1.00 9.47 74 ASN C C 1
ATOM 5499 O O . ASN C 1 74 ? 43.347 1.545 35.156 1.00 9.21 74 ASN C O 1
ATOM 5504 N N . THR C 1 75 ? 42.929 2.086 37.305 1.00 8.48 75 THR C N 1
ATOM 5505 C CA . THR C 1 75 ? 43.494 0.860 37.862 1.00 8.74 75 THR C CA 1
ATOM 5506 C C . THR C 1 75 ? 42.396 0.164 38.661 1.00 8.38 75 THR C C 1
ATOM 5507 O O . THR C 1 75 ? 41.695 0.805 39.445 1.00 8.96 75 THR C O 1
ATOM 5511 N N . TYR C 1 76 ? 42.247 -1.142 38.459 1.00 8.02 76 TYR C N 1
ATOM 5512 C CA . TYR C 1 76 ? 41.241 -1.917 39.177 1.00 8.26 76 TYR C CA 1
ATOM 5513 C C . TYR C 1 76 ? 41.901 -3.117 39.833 1.00 8.52 76 TYR C C 1
ATOM 5514 O O . TYR C 1 76 ? 42.593 -3.883 39.170 1.00 9.10 76 TYR C O 1
ATOM 5523 N N . ALA C 1 77 ? 41.689 -3.273 41.136 1.00 8.22 77 ALA C N 1
ATOM 5524 C CA . ALA C 1 77 ? 42.258 -4.397 41.873 1.00 9.14 77 ALA C CA 1
ATOM 5525 C C . ALA C 1 77 ? 41.158 -5.402 42.180 1.00 8.77 77 ALA C C 1
ATOM 5526 O O . ALA C 1 77 ? 40.105 -5.040 42.706 1.00 9.64 77 ALA C O 1
ATOM 5528 N N . LEU C 1 78 ? 41.411 -6.663 41.848 1.00 8.85 78 LEU C N 1
ATOM 5529 C CA . LEU C 1 78 ? 40.444 -7.729 42.075 1.00 10.02 78 LEU C CA 1
ATOM 5530 C C . LEU C 1 78 ? 41.086 -8.883 42.827 1.00 10.80 78 LEU C C 1
ATOM 5531 O O . LEU C 1 78 ? 42.265 -9.179 42.627 1.00 11.35 78 LEU C O 1
ATOM 5536 N N . ASN C 1 79 ? 40.322 -9.525 43.703 1.00 9.95 79 ASN C N 1
ATOM 5537 C CA . ASN C 1 79 ? 40.842 -10.697 44.382 1.00 9.73 79 ASN C CA 1
ATOM 5538 C C . ASN C 1 79 ? 40.314 -11.829 43.514 1.00 9.31 79 ASN C C 1
ATOM 5539 O O . ASN C 1 79 ? 39.115 -11.891 43.225 1.00 9.28 79 ASN C O 1
ATOM 5544 N N . LEU C 1 80 ? 41.211 -12.703 43.077 1.00 9.79 80 LEU C N 1
ATOM 5545 C CA . LEU C 1 80 ? 40.839 -13.810 42.210 1.00 9.10 80 LEU C CA 1
ATOM 5546 C C . LEU C 1 80 ? 39.774 -14.730 42.794 1.00 10.03 80 LEU C C 1
ATOM 5547 O O . LEU C 1 80 ? 39.142 -15.491 42.063 1.00 9.97 80 LEU C O 1
ATOM 5552 N N . ASN C 1 81 ? 39.567 -14.663 44.106 1.00 9.89 81 ASN C N 1
ATOM 5553 C CA . ASN C 1 81 ? 38.546 -15.493 44.730 1.00 10.90 81 ASN C CA 1
ATOM 5554 C C . ASN C 1 81 ? 37.149 -14.990 44.381 1.00 11.08 81 ASN C C 1
ATOM 5555 O O . ASN C 1 81 ? 36.166 -15.721 44.516 1.00 12.69 81 ASN C O 1
ATOM 5560 N N . ASP C 1 82 ? 37.061 -13.740 43.940 1.00 10.55 82 ASP C N 1
ATOM 5561 C CA . ASP C 1 82 ? 35.780 -13.162 43.545 1.00 10.61 82 ASP C CA 1
ATOM 5562 C C . ASP C 1 82 ? 35.994 -12.046 42.533 1.00 10.21 82 ASP C C 1
ATOM 5563 O O . ASP C 1 82 ? 36.035 -10.870 42.890 1.00 9.85 82 ASP C O 1
ATOM 5568 N N . PRO C 1 83 ? 36.135 -12.405 41.248 1.00 10.07 83 PRO C N 1
ATOM 5569 C CA . PRO C 1 83 ? 36.347 -11.424 40.182 1.00 10.56 83 PRO C CA 1
ATOM 5570 C C . PRO C 1 83 ? 35.230 -10.393 40.081 1.00 10.37 83 PRO C C 1
ATOM 5571 O O . PRO C 1 83 ? 35.380 -9.372 39.413 1.00 11.23 83 PRO C O 1
ATOM 5575 N N . GLY C 1 84 ? 34.112 -10.663 40.747 1.00 11.00 84 GLY C N 1
ATOM 5576 C CA . GLY C 1 84 ? 32.989 -9.745 40.703 1.00 10.68 84 GLY C CA 1
ATOM 5577 C C . GLY C 1 84 ? 33.106 -8.542 41.619 1.00 11.14 84 GLY C C 1
ATOM 5578 O O . GLY C 1 84 ? 32.326 -7.598 41.503 1.00 12.43 84 GLY C O 1
ATOM 5579 N N . LYS C 1 85 ? 34.077 -8.559 42.526 1.00 10.92 85 LYS C N 1
ATOM 5580 C CA . LYS C 1 85 ? 34.244 -7.447 43.451 1.00 11.48 85 LYS C CA 1
ATOM 5581 C C . LYS C 1 85 ? 35.516 -6.649 43.204 1.00 10.16 85 LYS C C 1
ATOM 5582 O O . LYS C 1 85 ? 36.617 -7.197 43.203 1.00 10.25 85 LYS C O 1
ATOM 5588 N N . ILE C 1 86 ? 35.356 -5.347 42.994 1.00 9.71 86 ILE C N 1
ATOM 5589 C CA . ILE C 1 86 ? 36.500 -4.474 42.781 1.00 10.53 86 ILE C CA 1
ATOM 5590 C C . ILE C 1 86 ? 36.964 -4.048 44.176 1.00 10.57 86 ILE C C 1
ATOM 5591 O O . ILE C 1 86 ? 36.338 -3.199 44.815 1.00 11.46 86 ILE C O 1
ATOM 5596 N N . VAL C 1 87 ? 38.046 -4.667 44.648 1.00 10.14 87 VAL C N 1
ATOM 5597 C CA . VAL C 1 87 ? 38.593 -4.387 45.978 1.00 10.62 87 VAL C CA 1
ATOM 5598 C C . VAL C 1 87 ? 38.918 -2.909 46.156 1.00 10.82 87 VAL C C 1
ATOM 5599 O O . VAL C 1 87 ? 38.596 -2.312 47.184 1.00 10.95 87 VAL C O 1
ATOM 5603 N N . TRP C 1 88 ? 39.592 -2.338 45.165 1.00 9.90 88 TRP C N 1
ATOM 5604 C CA . TRP C 1 88 ? 39.909 -0.920 45.164 1.00 9.69 88 TRP C CA 1
ATOM 5605 C C . TRP C 1 88 ? 40.160 -0.493 43.734 1.00 10.11 88 TRP C C 1
ATOM 5606 O O . TRP C 1 88 ? 40.438 -1.323 42.866 1.00 10.11 88 TRP C O 1
ATOM 5617 N N . GLN C 1 89 ? 40.025 0.800 43.485 1.00 10.60 89 GLN C N 1
ATOM 5618 C CA . GLN C 1 89 ? 40.229 1.332 42.153 1.00 11.07 89 GLN C CA 1
ATOM 5619 C C . GLN C 1 89 ? 40.749 2.751 42.218 1.00 10.96 89 GLN C C 1
ATOM 5620 O O . GLN C 1 89 ? 40.422 3.507 43.133 1.00 13.56 89 GLN C O 1
ATOM 5626 N N . HIS C 1 90 ? 41.579 3.103 41.244 1.00 10.66 90 HIS C N 1
ATOM 5627 C CA . HIS C 1 90 ? 42.130 4.441 41.169 1.00 10.59 90 HIS C CA 1
ATOM 5628 C C . HIS C 1 90 ? 41.740 5.020 39.819 1.00 11.40 90 HIS C C 1
ATOM 5629 O O . HIS C 1 90 ? 42.127 4.500 38.768 1.00 11.36 90 HIS C O 1
ATOM 5636 N N . LYS C 1 91 ? 40.947 6.085 39.856 1.00 12.43 91 LYS C N 1
ATOM 5637 C CA . LYS C 1 91 ? 40.496 6.752 38.644 1.00 13.24 91 LYS C CA 1
ATOM 5638 C C . LYS C 1 91 ? 41.044 8.175 38.603 1.00 13.94 91 LYS C C 1
ATOM 5639 O O . LYS C 1 91 ? 40.497 9.087 39.227 1.00 16.73 91 LYS C O 1
ATOM 5645 N N . PRO C 1 92 ? 42.142 8.379 37.861 1.00 12.98 92 PRO C N 1
ATOM 5646 C CA . PRO C 1 92 ? 42.800 9.679 37.715 1.00 12.98 92 PRO C CA 1
ATOM 5647 C C . PRO C 1 92 ? 41.928 10.794 37.154 1.00 13.31 92 PRO C C 1
ATOM 5648 O O . PRO C 1 92 ? 41.026 10.556 36.351 1.00 12.16 92 PRO C O 1
ATOM 5652 N N . LYS C 1 93 ? 42.208 12.014 37.595 1.00 14.56 93 LYS C N 1
ATOM 5653 C CA . LYS C 1 93 ? 41.515 13.193 37.098 1.00 14.97 93 LYS C CA 1
ATOM 5654 C C . LYS C 1 93 ? 42.579 13.856 36.234 1.00 13.82 93 LYS C C 1
ATOM 5655 O O . LYS C 1 93 ? 43.585 14.342 36.748 1.00 14.58 93 LYS C O 1
ATOM 5661 N N . GLN C 1 94 ? 42.375 13.846 34.921 1.00 13.33 94 GLN C N 1
ATOM 5662 C CA . GLN C 1 94 ? 43.342 14.432 33.998 1.00 12.72 94 GLN C CA 1
ATOM 5663 C C . GLN C 1 94 ? 42.653 15.331 32.984 1.00 13.56 94 GLN C C 1
ATOM 5664 O O . GLN C 1 94 ? 41.513 15.079 32.593 1.00 14.54 94 GLN C O 1
ATOM 5670 N N . ASP C 1 95 ? 43.350 16.373 32.547 1.00 14.01 95 ASP C N 1
ATOM 5671 C CA . ASP C 1 95 ? 42.785 17.280 31.561 1.00 16.15 95 ASP C CA 1
ATOM 5672 C C . ASP C 1 95 ? 42.611 16.545 30.237 1.00 15.21 95 ASP C C 1
ATOM 5673 O O . ASP C 1 95 ? 43.498 15.811 29.801 1.00 15.12 95 ASP C O 1
ATOM 5678 N N . ALA C 1 96 ? 41.459 16.738 29.605 1.00 15.39 96 ALA C N 1
ATOM 5679 C CA . ALA C 1 96 ? 41.171 16.092 28.332 1.00 15.06 96 ALA C CA 1
ATOM 5680 C C . ALA C 1 96 ? 42.209 16.454 27.274 1.00 14.39 96 ALA C C 1
ATOM 5681 O O . ALA C 1 96 ? 42.480 15.667 26.368 1.00 14.14 96 ALA C O 1
ATOM 5683 N N . SER C 1 97 ? 42.791 17.644 27.395 1.00 13.69 97 SER C N 1
ATOM 5684 C CA . SER C 1 97 ? 43.792 18.109 26.439 1.00 13.65 97 SER C CA 1
ATOM 5685 C C . SER C 1 97 ? 45.021 17.201 26.375 1.00 12.35 97 SER C C 1
ATOM 5686 O O . SER C 1 97 ? 45.807 17.274 25.431 1.00 12.39 97 SER C O 1
ATOM 5689 N N . THR C 1 98 ? 45.188 16.346 27.378 1.00 12.36 98 THR C N 1
ATOM 5690 C CA . THR C 1 98 ? 46.324 15.432 27.402 1.00 12.24 98 THR C CA 1
ATOM 5691 C C . THR C 1 98 ? 46.326 14.571 26.142 1.00 12.09 98 THR C C 1
ATOM 5692 O O . THR C 1 98 ? 47.378 14.272 25.577 1.00 11.74 98 THR C O 1
ATOM 5696 N N . LYS C 1 99 ? 45.134 14.183 25.703 1.00 12.07 99 LYS C N 1
ATOM 5697 C CA . LYS C 1 99 ? 44.986 13.339 24.524 1.00 11.61 99 LYS C CA 1
ATOM 5698 C C . LYS C 1 99 ? 45.472 13.988 23.232 1.00 11.75 99 LYS C C 1
ATOM 5699 O O . LYS C 1 99 ? 45.918 13.296 22.316 1.00 12.92 99 LYS C O 1
ATOM 5705 N N . ALA C 1 100 ? 45.391 15.314 23.163 1.00 11.78 100 ALA C N 1
ATOM 5706 C CA . ALA C 1 100 ? 45.794 16.047 21.966 1.00 13.11 100 ALA C CA 1
ATOM 5707 C C . ALA C 1 100 ? 47.276 15.952 21.620 1.00 12.72 100 ALA C C 1
ATOM 5708 O O . ALA C 1 100 ? 47.657 16.165 20.467 1.00 15.53 100 ALA C O 1
ATOM 5710 N N . VAL C 1 101 ? 48.114 15.641 22.604 1.00 11.30 101 VAL C N 1
ATOM 5711 C CA . VAL C 1 101 ? 49.546 15.532 22.352 1.00 11.30 101 VAL C CA 1
ATOM 5712 C C . VAL C 1 101 ? 50.047 14.093 22.373 1.00 11.92 101 VAL C C 1
ATOM 5713 O O . VAL C 1 101 ? 51.249 13.844 22.475 1.00 11.59 101 VAL C O 1
ATOM 5717 N N . MET C 1 102 ? 49.120 13.146 22.289 1.00 12.07 102 MET C N 1
ATOM 5718 C CA . MET C 1 102 ? 49.482 11.736 22.251 1.00 12.29 102 MET C CA 1
ATOM 5719 C C . MET C 1 102 ? 49.423 11.343 20.782 1.00 11.90 102 MET C C 1
ATOM 5720 O O . MET C 1 102 ? 48.379 11.424 20.134 1.00 12.54 102 MET C O 1
ATOM 5725 N N . CYS C 1 103 ? 50.568 10.933 20.257 1.00 12.55 103 CYS C N 1
ATOM 5726 C CA . CYS C 1 103 ? 50.698 10.580 18.852 1.00 12.80 103 CYS C CA 1
ATOM 5727 C C . CYS C 1 103 ? 49.911 9.423 18.316 1.00 13.34 103 CYS C C 1
ATOM 5728 O O . CYS C 1 103 ? 49.338 9.480 17.227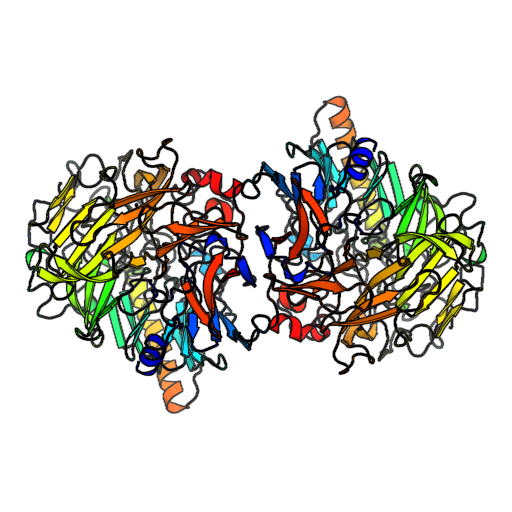 1.00 13.13 103 CYS C O 1
ATOM 5731 N N . CYS C 1 104 ? 49.879 8.370 19.106 1.00 13.47 104 CYS C N 1
ATOM 5732 C CA . CYS C 1 104 ? 49.351 7.131 18.619 1.00 12.22 104 CYS C CA 1
ATOM 5733 C C . CYS C 1 104 ? 48.281 6.422 19.452 1.00 11.96 104 CYS C C 1
ATOM 5734 O O . CYS C 1 104 ? 48.443 5.256 19.822 1.00 12.00 104 CYS C O 1
ATOM 5737 N N . ASP C 1 105 ? 47.175 7.126 19.682 1.00 11.38 105 ASP C N 1
ATOM 5738 C CA . ASP C 1 105 ? 46.044 6.670 20.495 1.00 9.19 105 ASP C CA 1
ATOM 5739 C C . ASP C 1 105 ? 46.446 6.875 21.952 1.00 8.87 105 ASP C C 1
ATOM 5740 O O . ASP C 1 105 ? 47.633 6.970 22.274 1.00 9.56 105 ASP C O 1
ATOM 5745 N N . VAL C 1 106 ? 45.453 6.946 22.827 1.00 8.57 106 VAL C N 1
ATOM 5746 C CA . VAL C 1 106 ? 45.687 7.196 24.242 1.00 8.85 106 VAL C CA 1
ATOM 5747 C C . VAL C 1 106 ? 45.912 5.912 25.035 1.00 7.60 106 VAL C C 1
ATOM 5748 O O . VAL C 1 106 ? 45.262 5.659 26.054 1.00 9.38 106 VAL C O 1
ATOM 5752 N N . VAL C 1 107 ? 46.880 5.130 24.567 1.00 7.85 107 VAL C N 1
ATOM 5753 C CA . VAL C 1 107 ? 47.218 3.838 25.154 1.00 7.41 107 VAL C CA 1
ATOM 5754 C C . VAL C 1 107 ? 48.105 3.843 26.399 1.00 7.31 107 VAL C C 1
ATOM 5755 O O . VAL C 1 107 ? 48.807 4.812 26.684 1.00 7.78 107 VAL C O 1
ATOM 5759 N N . ASP C 1 108 ? 48.052 2.733 27.132 1.00 6.63 108 ASP C N 1
ATOM 5760 C CA . ASP C 1 108 ? 48.811 2.541 28.368 1.00 7.69 108 ASP C CA 1
ATOM 5761 C C . ASP C 1 108 ? 49.289 1.085 28.353 1.00 6.90 108 ASP C C 1
ATOM 5762 O O . ASP C 1 108 ? 48.475 0.164 28.337 1.00 6.55 108 ASP C O 1
ATOM 5767 N N . ARG C 1 109 ? 50.605 0.879 28.366 1.00 7.12 109 ARG C N 1
ATOM 5768 C CA . ARG C 1 109 ? 51.146 -0.472 28.289 1.00 6.36 109 ARG C CA 1
ATOM 5769 C C . ARG C 1 109 ? 51.245 -1.266 29.584 1.00 7.37 109 ARG C C 1
ATOM 5770 O O . ARG C 1 109 ? 51.826 -2.351 29.606 1.00 8.50 109 ARG C O 1
ATOM 5778 N N . GLY C 1 110 ? 50.684 -0.735 30.663 1.00 7.33 110 GLY C N 1
ATOM 5779 C CA . GLY C 1 110 ? 50.679 -1.504 31.889 1.00 7.64 110 GLY C CA 1
ATOM 5780 C C . GLY C 1 110 ? 51.270 -0.967 33.168 1.00 7.49 110 GLY C C 1
ATOM 5781 O O . GLY C 1 110 ? 51.929 0.075 33.206 1.00 8.25 110 GLY C O 1
ATOM 5782 N N . LEU C 1 111 ? 51.020 -1.740 34.221 1.00 7.32 111 LEU C N 1
ATOM 5783 C CA . LEU C 1 111 ? 51.462 -1.450 35.576 1.00 8.53 111 LEU C CA 1
ATOM 5784 C C . LEU C 1 111 ? 52.732 -2.214 35.910 1.00 8.22 111 LEU C C 1
ATOM 5785 O O . LEU C 1 111 ? 53.130 -3.138 35.196 1.00 8.17 111 LEU C O 1
ATOM 5790 N N . ALA C 1 112 ? 53.351 -1.821 37.016 1.00 8.40 112 ALA C N 1
ATOM 5791 C CA . ALA C 1 112 ? 54.551 -2.477 37.512 1.00 8.11 112 ALA C CA 1
ATOM 5792 C C . ALA C 1 112 ? 54.301 -2.721 38.998 1.00 8.95 112 ALA C C 1
ATOM 5793 O O . ALA C 1 112 ? 53.296 -2.262 39.544 1.00 8.30 112 ALA C O 1
ATOM 5795 N N . TYR C 1 113 ? 55.213 -3.435 39.650 1.00 8.23 113 TYR C N 1
ATOM 5796 C CA . TYR C 1 113 ? 55.056 -3.752 41.065 1.00 8.81 113 TYR C CA 1
ATOM 5797 C C . TYR C 1 113 ? 56.393 -3.811 41.797 1.00 8.69 113 TYR C C 1
ATOM 5798 O O . TYR C 1 113 ? 57.385 -4.290 41.256 1.00 9.85 113 TYR C O 1
ATOM 5807 N N . GLY C 1 114 ? 56.403 -3.318 43.033 1.00 9.59 114 GLY C N 1
ATOM 5808 C CA . GLY C 1 114 ? 57.613 -3.343 43.833 1.00 9.58 114 GLY C CA 1
ATOM 5809 C C . GLY C 1 114 ? 57.350 -2.836 45.239 1.00 10.27 114 GLY C C 1
ATOM 5810 O O . GLY C 1 114 ? 56.555 -1.917 45.436 1.00 10.48 114 GLY C O 1
ATOM 5811 N N . ALA C 1 115 ? 58.017 -3.442 46.217 1.00 10.75 115 ALA C N 1
ATOM 5812 C CA . ALA C 1 115 ? 57.869 -3.050 47.618 1.00 11.19 115 ALA C CA 1
ATOM 5813 C C . ALA C 1 115 ? 56.404 -2.979 48.049 1.00 10.77 115 ALA C C 1
ATOM 5814 O O . ALA C 1 115 ? 55.975 -2.007 48.679 1.00 11.29 115 ALA C O 1
ATOM 5816 N N . GLY C 1 116 ? 55.647 -4.018 47.703 1.00 11.61 116 GLY C N 1
ATOM 5817 C CA . GLY C 1 116 ? 54.240 -4.089 48.061 1.00 11.11 116 GLY C CA 1
ATOM 5818 C C . GLY C 1 116 ? 53.375 -2.992 47.473 1.00 10.42 116 GLY C C 1
ATOM 5819 O O . GLY C 1 116 ? 52.295 -2.702 47.989 1.00 10.71 116 GLY C O 1
ATOM 5820 N N . GLN C 1 117 ? 53.843 -2.391 46.383 1.00 9.76 117 GLN C N 1
ATOM 5821 C CA . GLN C 1 117 ? 53.119 -1.306 45.733 1.00 9.53 117 GLN C CA 1
ATOM 5822 C C . GLN C 1 117 ? 52.879 -1.554 44.253 1.00 9.10 117 GLN C C 1
ATOM 5823 O O . GLN C 1 117 ? 53.684 -2.198 43.581 1.00 8.80 117 GLN C O 1
ATOM 5829 N N . ILE C 1 118 ? 51.758 -1.038 43.759 1.00 9.66 118 ILE C N 1
ATOM 5830 C CA . ILE C 1 118 ? 51.461 -1.109 42.340 1.00 9.57 118 ILE C CA 1
ATOM 5831 C C . ILE C 1 118 ? 52.032 0.220 41.844 1.00 9.03 118 ILE C C 1
ATOM 5832 O O . ILE C 1 118 ? 51.679 1.285 42.356 1.00 10.41 118 ILE C O 1
ATOM 5837 N N . VAL C 1 119 ? 52.947 0.154 40.886 1.00 8.91 119 VAL C N 1
ATOM 5838 C CA . VAL C 1 119 ? 53.559 1.358 40.341 1.00 8.15 119 VAL C CA 1
ATOM 5839 C C . VAL C 1 119 ? 52.825 1.665 39.045 1.00 9.74 119 VAL C C 1
ATOM 5840 O O . VAL C 1 119 ? 52.850 0.871 38.106 1.00 9.91 119 VAL C O 1
ATOM 5844 N N . LYS C 1 120 ? 52.159 2.813 39.008 1.00 8.75 120 LYS C N 1
ATOM 5845 C CA . LYS C 1 120 ? 51.376 3.191 37.841 1.00 10.34 120 LYS C CA 1
ATOM 5846 C C . LYS C 1 120 ? 51.610 4.621 37.414 1.00 10.87 120 LYS C C 1
ATOM 5847 O O . LYS C 1 120 ? 51.932 5.482 38.229 1.00 13.18 120 LYS C O 1
ATOM 5853 N N . LYS C 1 121 ? 51.430 4.879 36.126 1.00 9.21 121 LYS C N 1
ATOM 5854 C CA . LYS C 1 121 ? 51.580 6.232 35.628 1.00 8.89 121 LYS C CA 1
ATOM 5855 C C . LYS C 1 121 ? 50.281 6.693 34.985 1.00 9.42 121 LYS C C 1
ATOM 5856 O O . LYS C 1 121 ? 49.311 5.932 34.888 1.00 9.00 121 LYS C O 1
ATOM 5862 N N . GLN C 1 122 ? 50.266 7.954 34.575 1.00 8.39 122 GLN C N 1
ATOM 5863 C CA . GLN C 1 122 ? 49.110 8.551 33.922 1.00 8.32 122 GLN C CA 1
ATOM 5864 C C . GLN C 1 122 ? 49.628 9.221 32.665 1.00 8.08 122 GLN C C 1
ATOM 5865 O O . GLN C 1 122 ? 50.767 9.684 32.630 1.00 7.72 122 GLN C O 1
ATOM 5871 N N . ALA C 1 123 ? 48.798 9.269 31.632 1.00 8.62 123 ALA C N 1
ATOM 5872 C CA . ALA C 1 123 ? 49.206 9.887 30.381 1.00 8.99 123 ALA C CA 1
ATOM 5873 C C . ALA C 1 123 ? 49.688 11.321 30.591 1.00 9.44 123 ALA C C 1
ATOM 5874 O O . ALA C 1 123 ? 50.589 11.781 29.889 1.00 8.69 123 ALA C O 1
ATOM 5876 N N . ASN C 1 124 ? 49.107 12.015 31.569 1.00 9.52 124 ASN C N 1
ATOM 5877 C CA . ASN C 1 124 ? 49.481 13.402 31.832 1.00 10.27 124 ASN C CA 1
ATOM 5878 C C . ASN C 1 124 ? 50.848 13.596 32.483 1.00 10.38 124 ASN C C 1
ATOM 5879 O O . ASN C 1 124 ? 51.211 14.715 32.853 1.00 11.18 124 ASN C O 1
ATOM 5884 N N . GLY C 1 125 ? 51.602 12.510 32.628 1.00 9.68 125 GLY C N 1
ATOM 5885 C CA . GLY C 1 125 ? 52.939 12.623 33.186 1.00 9.33 125 GLY C CA 1
ATOM 5886 C C . GLY C 1 125 ? 53.178 12.261 34.638 1.00 10.06 125 GLY C C 1
ATOM 5887 O O . GLY C 1 125 ? 54.325 12.277 35.085 1.00 11.12 125 GLY C O 1
ATOM 5888 N N . HIS C 1 126 ? 52.125 11.949 35.382 1.00 9.07 126 HIS C N 1
ATOM 5889 C CA . HIS C 1 126 ? 52.298 11.583 36.786 1.00 9.18 126 HIS C CA 1
ATOM 5890 C C . HIS C 1 126 ? 52.682 10.118 36.949 1.00 10.04 126 HIS C C 1
ATOM 5891 O O . HIS C 1 126 ? 52.222 9.251 36.202 1.00 10.11 126 HIS C O 1
ATOM 5898 N N . LEU C 1 127 ? 53.535 9.857 37.934 1.00 9.40 127 LEU C N 1
ATOM 5899 C CA . LEU C 1 127 ? 53.961 8.501 38.266 1.00 9.82 127 LEU C CA 1
ATOM 5900 C C . LEU C 1 127 ? 53.565 8.334 39.728 1.00 9.86 127 LEU C C 1
ATOM 5901 O O . LEU C 1 127 ? 53.865 9.197 40.558 1.00 9.97 127 LEU C O 1
ATOM 5906 N N . LEU C 1 128 ? 52.884 7.237 40.040 1.00 9.73 128 LEU C N 1
ATOM 5907 C CA . LEU C 1 128 ? 52.434 6.999 41.407 1.00 9.06 128 LEU C CA 1
ATOM 5908 C C . LEU C 1 128 ? 52.772 5.610 41.921 1.00 9.27 128 LEU C C 1
ATOM 5909 O O . LEU C 1 128 ? 52.975 4.672 41.151 1.00 9.60 128 LEU C O 1
ATOM 5914 N N . ALA C 1 129 ? 52.827 5.498 43.242 1.00 9.25 129 ALA C N 1
ATOM 5915 C CA . ALA C 1 129 ? 53.060 4.229 43.904 1.00 10.16 129 ALA C CA 1
ATOM 5916 C C . ALA C 1 129 ? 51.864 4.082 44.833 1.00 10.65 129 ALA C C 1
ATOM 5917 O O . ALA C 1 129 ? 51.642 4.920 45.711 1.00 10.33 129 ALA C O 1
ATOM 5919 N N . LEU C 1 130 ? 51.074 3.038 44.612 1.00 9.84 130 LEU C N 1
ATOM 5920 C CA . LEU C 1 130 ? 49.890 2.781 45.422 1.00 11.22 130 LEU C CA 1
ATOM 5921 C C . LEU C 1 130 ? 50.041 1.484 46.201 1.00 10.95 130 LEU C C 1
ATOM 5922 O O . LEU C 1 130 ? 50.583 0.506 45.686 1.00 11.08 130 LEU C O 1
ATOM 5927 N N . ASP C 1 131 ? 49.574 1.471 47.445 1.00 10.79 131 ASP C N 1
ATOM 5928 C CA . ASP C 1 131 ? 49.657 0.252 48.239 1.00 10.99 131 ASP C CA 1
ATOM 5929 C C . ASP C 1 131 ? 48.891 -0.820 47.465 1.00 10.75 131 ASP C C 1
ATOM 5930 O O . ASP C 1 131 ? 47.759 -0.594 47.028 1.00 11.07 131 ASP C O 1
ATOM 5935 N N . ALA C 1 132 ? 49.500 -1.988 47.301 1.00 10.62 132 ALA C N 1
ATOM 5936 C CA . ALA C 1 132 ? 48.872 -3.064 46.540 1.00 11.21 132 ALA C CA 1
ATOM 5937 C C . ALA C 1 132 ? 47.591 -3.620 47.152 1.00 11.09 132 ALA C C 1
ATOM 5938 O O . ALA C 1 132 ? 46.729 -4.132 46.437 1.00 11.31 132 ALA C O 1
ATOM 5940 N N . LYS C 1 133 ? 47.448 -3.515 48.468 1.00 10.91 133 LYS C N 1
ATOM 5941 C CA . LYS C 1 133 ? 46.258 -4.045 49.122 1.00 12.42 133 LYS C CA 1
ATOM 5942 C C . LYS C 1 133 ? 45.117 -3.048 49.312 1.00 12.37 133 LYS C C 1
ATOM 5943 O O . LYS C 1 133 ? 43.950 -3.427 49.234 1.00 12.88 133 LYS C O 1
ATOM 5949 N N . THR C 1 134 ? 45.452 -1.781 49.546 1.00 12.51 134 THR C N 1
ATOM 5950 C CA . THR C 1 134 ? 44.440 -0.750 49.784 1.00 13.08 134 THR C CA 1
ATOM 5951 C C . THR C 1 134 ? 44.260 0.274 48.667 1.00 12.74 134 THR C C 1
ATOM 5952 O O . THR C 1 134 ? 43.210 0.912 48.570 1.00 14.07 134 THR C O 1
ATOM 5956 N N . GLY C 1 135 ? 45.290 0.450 47.846 1.00 12.73 135 GLY C N 1
ATOM 5957 C CA . GLY C 1 135 ? 45.214 1.422 46.771 1.00 12.60 135 GLY C CA 1
ATOM 5958 C C . GLY C 1 135 ? 45.633 2.813 47.217 1.00 13.11 135 GLY C C 1
ATOM 5959 O O . GLY C 1 135 ? 45.632 3.751 46.421 1.00 13.66 135 GLY C O 1
ATOM 5960 N N . LYS C 1 136 ? 45.987 2.953 48.491 1.00 13.65 136 LYS C N 1
ATOM 5961 C CA . LYS C 1 136 ? 46.409 4.247 49.018 1.00 13.18 136 LYS C CA 1
ATOM 5962 C C . LYS C 1 136 ? 47.632 4.765 48.271 1.00 12.82 136 LYS C C 1
ATOM 5963 O O . LYS C 1 136 ? 48.592 4.029 48.046 1.00 12.14 136 LYS C O 1
ATOM 5969 N N . ILE C 1 137 ? 47.593 6.037 47.887 1.00 12.37 137 ILE C N 1
ATOM 5970 C CA . ILE C 1 137 ? 48.704 6.650 47.168 1.00 12.78 137 ILE C CA 1
ATOM 5971 C C . ILE C 1 137 ? 49.827 6.987 48.145 1.00 12.40 137 ILE C C 1
ATOM 5972 O O . ILE C 1 137 ? 49.646 7.808 49.047 1.00 15.58 137 ILE C O 1
ATOM 5977 N N . ASN C 1 138 ? 50.981 6.348 47.971 1.00 11.62 138 ASN C N 1
ATOM 5978 C CA . ASN C 1 138 ? 52.125 6.600 48.846 1.00 12.24 138 ASN C CA 1
ATOM 5979 C C . ASN C 1 138 ? 52.923 7.798 48.350 1.00 12.56 138 ASN C C 1
ATOM 5980 O O . ASN C 1 138 ? 53.479 8.554 49.143 1.00 12.94 138 ASN C O 1
ATOM 5985 N N . TRP C 1 139 ? 52.992 7.951 47.031 1.00 11.38 139 TRP C N 1
ATOM 5986 C CA . TRP C 1 139 ? 53.662 9.091 46.421 1.00 10.20 139 TRP C CA 1
ATOM 5987 C C . TRP C 1 139 ? 53.170 9.288 44.995 1.00 10.87 139 TRP C C 1
ATOM 5988 O O . TRP C 1 139 ? 52.705 8.347 44.350 1.00 10.50 139 TRP C O 1
ATOM 5999 N N . GLU C 1 140 ? 53.248 10.530 44.533 1.00 10.41 140 GLU C N 1
ATOM 6000 C CA . GLU C 1 140 ? 52.802 10.910 43.199 1.00 10.39 140 GLU C CA 1
ATOM 6001 C C . GLU C 1 140 ? 53.694 12.056 42.738 1.00 10.46 140 GLU C C 1
ATOM 6002 O O . GLU C 1 140 ? 53.699 13.129 43.346 1.00 11.75 140 GLU C O 1
ATOM 6008 N N . VAL C 1 141 ? 54.448 11.826 41.668 1.00 9.74 141 VAL C N 1
ATOM 6009 C CA . VAL C 1 141 ? 55.356 12.845 41.158 1.00 9.83 141 VAL C CA 1
ATOM 6010 C C . VAL C 1 141 ? 55.190 13.074 39.659 1.00 10.16 141 VAL C C 1
ATOM 6011 O O . VAL C 1 141 ? 54.620 12.244 38.948 1.00 10.73 141 VAL C O 1
ATOM 6015 N N . GLU C 1 142 ? 55.678 14.218 39.191 1.00 10.25 142 GLU C N 1
ATOM 6016 C CA . GLU C 1 142 ? 55.606 14.566 37.776 1.00 9.82 142 GLU C CA 1
ATOM 6017 C C . GLU C 1 142 ? 56.839 14.045 37.062 1.00 10.34 142 GLU C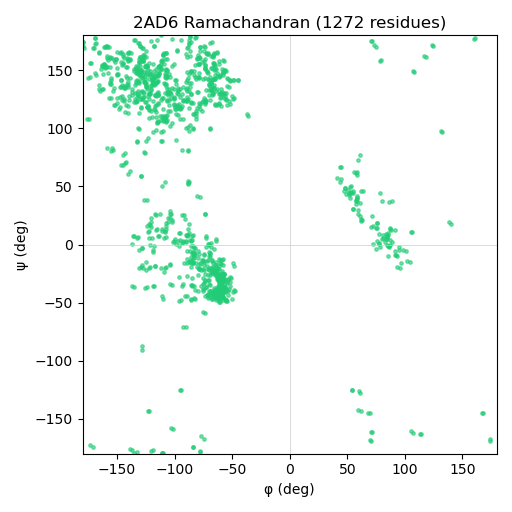 C 1
ATOM 6018 O O . GLU C 1 142 ? 57.958 14.209 37.545 1.00 10.99 142 GLU C O 1
ATOM 6024 N N . VAL C 1 143 ? 56.633 13.433 35.901 1.00 9.73 143 VAL C N 1
ATOM 6025 C CA . VAL C 1 143 ? 57.736 12.887 35.123 1.00 8.99 143 VAL C CA 1
ATOM 6026 C C . VAL C 1 143 ? 57.844 13.540 33.750 1.00 8.60 143 VAL C C 1
ATOM 6027 O O . VAL C 1 143 ? 58.947 13.728 33.239 1.00 8.64 143 VAL C O 1
ATOM 6031 N N . CYS C 1 144 ? 56.696 13.877 33.162 1.00 9.22 144 CYS C N 1
ATOM 6032 C CA . CYS C 1 144 ? 56.643 14.485 31.832 1.00 8.35 144 CYS C CA 1
ATOM 6033 C C . CYS C 1 144 ? 55.663 15.647 31.812 1.00 9.81 144 CYS C C 1
ATOM 6034 O O . CYS C 1 144 ? 54.684 15.648 32.555 1.00 10.89 144 CYS C O 1
ATOM 6037 N N . ASP C 1 145 ? 55.921 16.621 30.944 1.00 9.79 145 ASP C N 1
ATOM 6038 C CA . ASP C 1 145 ? 55.063 17.797 30.822 1.00 10.52 145 ASP C CA 1
ATOM 6039 C C . ASP C 1 145 ? 54.324 17.813 29.480 1.00 9.45 145 ASP C C 1
ATOM 6040 O O . ASP C 1 145 ? 54.921 18.066 28.434 1.00 9.45 145 ASP C O 1
ATOM 6045 N N . PRO C 1 146 ? 53.010 17.533 29.496 1.00 9.98 146 PRO C N 1
ATOM 6046 C CA . PRO C 1 146 ? 52.211 17.524 28.265 1.00 10.73 146 PRO C CA 1
ATOM 6047 C C . PRO C 1 146 ? 52.239 18.850 27.505 1.00 11.38 146 PRO C C 1
ATOM 6048 O O . PRO C 1 146 ? 52.029 18.878 26.293 1.00 9.83 146 PRO C O 1
ATOM 6052 N N . LYS C 1 147 ? 52.491 19.944 28.219 1.00 11.77 147 LYS C N 1
ATOM 6053 C CA . LYS C 1 147 ? 52.527 21.262 27.593 1.00 13.50 147 LYS C CA 1
ATOM 6054 C C . LYS C 1 147 ? 53.636 21.388 26.552 1.00 12.71 147 LYS C C 1
ATOM 6055 O O . LYS C 1 147 ? 53.590 22.268 25.696 1.00 13.43 147 LYS C O 1
ATOM 6061 N N . VAL C 1 148 ? 54.639 20.519 26.630 1.00 11.56 148 VAL C N 1
ATOM 6062 C CA . VAL C 1 148 ? 55.721 20.545 25.654 1.00 10.38 148 VAL C CA 1
ATOM 6063 C C . VAL C 1 148 ? 55.642 19.294 24.777 1.00 9.70 148 VAL C C 1
ATOM 6064 O O . VAL C 1 148 ? 56.582 18.969 24.052 1.00 10.98 148 VAL C O 1
ATOM 6068 N N . GLY C 1 149 ? 54.510 18.595 24.862 1.00 9.44 149 GLY C N 1
ATOM 6069 C CA . GLY C 1 149 ? 54.291 17.399 24.061 1.00 8.98 149 GLY C CA 1
ATOM 6070 C C . GLY C 1 149 ? 54.769 16.084 24.646 1.00 8.87 149 GLY C C 1
ATOM 6071 O O . GLY C 1 149 ? 54.814 15.071 23.946 1.00 9.68 149 GLY C O 1
ATOM 6072 N N . SER C 1 150 ? 55.105 16.086 25.931 1.00 8.81 150 SER C N 1
ATOM 6073 C CA . SER C 1 150 ? 55.602 14.889 26.599 1.00 8.69 150 SER C CA 1
ATOM 6074 C C . SER C 1 150 ? 54.521 14.194 27.431 1.00 8.97 150 SER C C 1
ATOM 6075 O O . SER C 1 150 ? 53.890 14.813 28.287 1.00 10.61 150 SER C O 1
ATOM 6078 N N . THR C 1 151 ? 54.324 12.900 27.183 1.00 8.63 151 THR C N 1
ATOM 6079 C CA . THR C 1 151 ? 53.314 12.116 27.895 1.00 8.30 151 THR C CA 1
ATOM 6080 C C . THR C 1 151 ? 53.870 10.756 28.323 1.00 8.49 151 THR C C 1
ATOM 6081 O O . THR C 1 151 ? 55.007 10.416 28.003 1.00 8.45 151 THR C O 1
ATOM 6085 N N . LEU C 1 152 ? 53.069 9.979 29.047 1.00 7.95 152 LEU C N 1
ATOM 6086 C CA . LEU C 1 152 ? 53.502 8.654 29.492 1.00 7.67 152 LEU C CA 1
ATOM 6087 C C . LEU C 1 152 ? 52.581 7.551 28.979 1.00 7.92 152 LEU C C 1
ATOM 6088 O O . LEU C 1 152 ? 51.362 7.634 29.134 1.00 8.92 152 LEU C O 1
ATOM 6093 N N . THR C 1 153 ? 53.170 6.521 28.376 1.00 7.49 153 THR C N 1
ATOM 6094 C CA . THR C 1 153 ? 52.402 5.390 27.862 1.00 7.46 153 THR C CA 1
ATOM 6095 C C . THR C 1 153 ? 53.031 4.044 28.224 1.00 6.73 153 THR C C 1
ATOM 6096 O O . THR C 1 153 ? 52.318 3.080 28.494 1.00 7.49 153 THR C O 1
ATOM 6100 N N . GLN C 1 154 ? 54.361 3.970 28.231 1.00 7.35 154 GLN C N 1
ATOM 6101 C CA . GLN C 1 154 ? 55.030 2.705 28.533 1.00 7.35 154 GLN C CA 1
ATOM 6102 C C . GLN C 1 154 ? 54.818 2.246 29.965 1.00 7.16 154 GLN C C 1
ATOM 6103 O O . GLN C 1 154 ? 54.435 3.023 30.840 1.00 8.04 154 GLN C O 1
ATOM 6109 N N . ALA C 1 155 ? 55.069 0.965 30.196 1.00 7.58 155 ALA C N 1
ATOM 6110 C CA . ALA C 1 155 ? 54.945 0.419 31.535 1.00 6.96 155 ALA C CA 1
ATOM 6111 C C . ALA C 1 155 ? 56.191 0.809 32.328 1.00 8.01 155 ALA C C 1
ATOM 6112 O O . ALA C 1 155 ? 57.289 0.899 31.776 1.00 8.47 155 ALA C O 1
ATOM 6114 N N . PRO C 1 156 ? 56.029 1.092 33.626 1.00 8.37 156 PRO C N 1
ATOM 6115 C CA . PRO C 1 156 ? 57.208 1.449 34.418 1.00 8.02 156 PRO C CA 1
ATOM 6116 C C . PRO C 1 156 ? 57.985 0.143 34.583 1.00 8.54 156 PRO C C 1
ATOM 6117 O O . PRO C 1 156 ? 57.438 -0.936 34.342 1.00 8.77 156 PRO C O 1
ATOM 6121 N N . PHE C 1 157 ? 59.248 0.228 34.984 1.00 7.42 157 PHE C N 1
ATOM 6122 C CA . PHE C 1 157 ? 60.052 -0.974 35.181 1.00 8.92 157 PHE C CA 1
ATOM 6123 C C . PHE C 1 157 ? 60.764 -0.862 36.521 1.00 8.68 157 PHE C C 1
ATOM 6124 O O . PHE C 1 157 ? 61.495 0.101 36.767 1.00 8.69 157 PHE C O 1
ATOM 6132 N N . VAL C 1 158 ? 60.546 -1.849 37.383 1.00 8.01 158 VAL C N 1
ATOM 6133 C CA . VAL C 1 158 ? 61.152 -1.859 38.711 1.00 9.56 158 VAL C CA 1
ATOM 6134 C C . VAL C 1 158 ? 62.327 -2.827 38.820 1.00 8.83 158 VAL C C 1
ATOM 6135 O O . VAL C 1 158 ? 62.235 -3.985 38.417 1.00 9.78 158 VAL C O 1
ATOM 6139 N N . ALA C 1 159 ? 63.431 -2.337 39.372 1.00 10.35 159 ALA C N 1
ATOM 6140 C CA . ALA C 1 159 ? 64.625 -3.147 39.585 1.00 11.73 159 ALA C CA 1
ATOM 6141 C C . ALA C 1 159 ? 65.237 -2.629 40.880 1.00 11.10 159 ALA C C 1
ATOM 6142 O O . ALA C 1 159 ? 65.510 -1.435 41.008 1.00 11.86 159 ALA C O 1
ATOM 6144 N N . LYS C 1 160 ? 65.444 -3.531 41.836 1.00 12.00 160 LYS C N 1
ATOM 6145 C CA . LYS C 1 160 ? 65.972 -3.166 43.144 1.00 12.52 160 LYS C CA 1
ATOM 6146 C C . LYS C 1 160 ? 65.092 -2.063 43.738 1.00 12.68 160 LYS C C 1
ATOM 6147 O O . LYS C 1 160 ? 63.879 -2.240 43.836 1.00 13.35 160 LYS C O 1
ATOM 6153 N N . ASP C 1 161 ? 65.675 -0.933 44.125 1.00 12.36 161 ASP C N 1
ATOM 6154 C CA . ASP C 1 161 ? 64.890 0.153 44.711 1.00 13.66 161 ASP C CA 1
ATOM 6155 C C . ASP C 1 161 ? 64.660 1.284 43.716 1.00 12.24 161 ASP C C 1
ATOM 6156 O O . ASP C 1 161 ? 64.441 2.433 44.103 1.00 11.47 161 ASP C O 1
ATOM 6161 N N . THR C 1 162 ? 64.683 0.942 42.433 1.00 10.80 162 THR C N 1
ATOM 6162 C CA . THR C 1 162 ? 64.516 1.932 41.378 1.00 10.83 162 THR C CA 1
ATOM 6163 C C . THR C 1 162 ? 63.353 1.679 40.429 1.00 10.00 162 THR C C 1
ATOM 6164 O O . THR C 1 162 ? 63.056 0.536 40.076 1.00 11.16 162 THR C O 1
ATOM 6168 N N . VAL C 1 163 ? 62.697 2.765 40.033 1.00 9.70 163 VAL C N 1
ATOM 6169 C CA . VAL C 1 163 ? 61.607 2.706 39.069 1.00 9.24 163 VAL C CA 1
ATOM 6170 C C . VAL C 1 163 ? 62.103 3.460 37.840 1.00 9.46 163 VAL C C 1
ATOM 6171 O O . VAL C 1 163 ? 62.462 4.635 37.929 1.00 9.98 163 VAL C O 1
ATOM 6175 N N . LEU C 1 164 ? 62.146 2.773 36.704 1.00 8.16 164 LEU C N 1
ATOM 6176 C CA . LEU C 1 164 ? 62.580 3.379 35.450 1.00 8.39 164 LEU C CA 1
ATOM 6177 C C . LEU C 1 164 ? 61.324 3.804 34.700 1.00 7.91 164 LEU C C 1
ATOM 6178 O O . LEU C 1 164 ? 60.374 3.029 34.577 1.00 9.08 164 LEU C O 1
ATOM 6183 N N . MET C 1 165 ? 61.327 5.034 34.196 1.00 8.25 165 MET C N 1
ATOM 6184 C CA . MET C 1 165 ? 60.166 5.572 33.494 1.00 8.12 165 MET C CA 1
ATOM 6185 C C . MET C 1 165 ? 60.610 6.527 32.385 1.00 9.28 165 MET C C 1
ATOM 6186 O O . MET C 1 165 ? 61.375 7.463 32.629 1.00 9.62 165 MET C O 1
ATOM 6191 N N . GLY C 1 166 ? 60.128 6.287 31.167 1.00 8.50 166 GLY C N 1
ATOM 6192 C CA . GLY C 1 166 ? 60.492 7.135 30.044 1.00 8.54 166 GLY C CA 1
ATOM 6193 C C . GLY C 1 166 ? 59.299 7.828 29.412 1.00 8.15 166 GLY C C 1
ATOM 6194 O O . GLY C 1 166 ? 58.240 7.221 29.239 1.00 8.89 166 GLY C O 1
ATOM 6195 N N . CYS C 1 167 ? 59.473 9.101 29.062 1.00 7.53 167 CYS C N 1
ATOM 6196 C CA . CYS C 1 167 ? 58.407 9.883 28.440 1.00 8.22 167 CYS C CA 1
ATOM 6197 C C . CYS C 1 167 ? 58.320 9.621 26.949 1.00 7.63 167 CYS C C 1
ATOM 6198 O O . CYS C 1 167 ? 59.307 9.252 26.310 1.00 9.03 167 CYS C O 1
ATOM 6201 N N . SER C 1 168 ? 57.126 9.832 26.406 1.00 7.53 168 SER C N 1
ATOM 6202 C CA . SER C 1 168 ? 56.868 9.677 24.981 1.00 8.09 168 SER C CA 1
ATOM 6203 C C . SER C 1 168 ? 56.723 11.072 24.388 1.00 7.93 168 SER C C 1
ATOM 6204 O O . SER C 1 168 ? 56.454 12.033 25.114 1.00 8.79 168 SER C O 1
ATOM 6207 N N . GLY C 1 169 ? 56.899 11.182 23.076 1.00 7.17 169 GLY C N 1
ATOM 6208 C CA . GLY C 1 169 ? 56.749 12.474 22.435 1.00 8.39 169 GLY C CA 1
ATOM 6209 C C . GLY C 1 169 ? 57.721 12.846 21.333 1.00 7.98 169 GLY C C 1
ATOM 6210 O O . GLY C 1 169 ? 57.818 14.022 20.992 1.00 8.80 169 GLY C O 1
ATOM 6211 N N . ALA C 1 170 ? 58.433 11.881 20.759 1.00 9.05 170 ALA C N 1
ATOM 6212 C CA . ALA C 1 170 ? 59.368 12.220 19.693 1.00 9.44 170 ALA C CA 1
ATOM 6213 C C . ALA C 1 170 ? 58.659 12.883 18.509 1.00 9.70 170 ALA C C 1
ATOM 6214 O O . ALA C 1 170 ? 59.264 13.698 17.808 1.00 10.07 170 ALA C O 1
ATOM 6216 N N . GLU C 1 171 ? 57.388 12.547 18.282 1.00 9.01 171 GLU C N 1
ATOM 6217 C CA . GLU C 1 171 ? 56.645 13.161 17.179 1.00 9.59 171 GLU C CA 1
ATOM 6218 C C . GLU C 1 171 ? 56.382 14.629 17.468 1.00 9.71 171 GLU C C 1
ATOM 6219 O O . GLU C 1 171 ? 55.885 15.359 16.610 1.00 10.81 171 GLU C O 1
ATOM 6225 N N . LEU C 1 172 ? 56.717 15.051 18.684 1.00 8.58 172 LEU C N 1
ATOM 6226 C CA . LEU C 1 172 ? 56.548 16.438 19.101 1.00 8.92 172 LEU C CA 1
ATOM 6227 C C . LEU C 1 172 ? 57.902 17.034 19.494 1.00 9.15 172 LEU C C 1
ATOM 6228 O O . LEU C 1 172 ? 57.977 18.044 20.199 1.00 9.93 172 LEU C O 1
ATOM 6233 N N . GLY C 1 173 ? 58.972 16.391 19.036 1.00 8.52 173 GLY C N 1
ATOM 6234 C CA . GLY C 1 173 ? 60.316 16.870 19.313 1.00 9.42 173 GLY C CA 1
ATOM 6235 C C . GLY C 1 173 ? 60.831 16.695 20.728 1.00 9.99 173 GLY C C 1
ATOM 6236 O O . GLY C 1 173 ? 61.827 17.313 21.104 1.00 10.51 173 GLY C O 1
ATOM 6237 N N . VAL C 1 174 ? 60.171 15.854 21.514 1.00 8.50 174 VAL C N 1
ATOM 6238 C CA . VAL C 1 174 ? 60.601 15.625 22.888 1.00 8.65 174 VAL C CA 1
ATOM 6239 C C . VAL C 1 174 ? 61.956 14.923 22.916 1.00 9.64 174 VAL C C 1
ATOM 6240 O O . VAL C 1 174 ? 62.163 13.923 22.226 1.00 8.89 174 VAL C O 1
ATOM 6244 N N . ARG C 1 175 ? 62.882 15.470 23.698 1.00 8.84 175 ARG C N 1
ATOM 6245 C CA . ARG C 1 175 ? 64.211 14.886 23.846 1.00 8.68 175 ARG C CA 1
ATOM 6246 C C . ARG C 1 175 ? 64.055 13.760 24.862 1.00 8.60 175 ARG C C 1
ATOM 6247 O O . ARG C 1 175 ? 63.730 13.997 26.030 1.00 9.37 175 ARG C O 1
ATOM 6255 N N . GLY C 1 176 ? 64.272 12.534 24.402 1.00 8.14 176 GLY C N 1
ATOM 6256 C CA . GLY C 1 176 ? 64.111 11.375 25.258 1.00 8.45 176 GLY C CA 1
ATOM 6257 C C . GLY C 1 176 ? 65.072 11.212 26.414 1.00 8.46 176 GLY C C 1
ATOM 6258 O O . GLY C 1 176 ? 66.189 11.730 26.410 1.00 7.84 176 GLY C O 1
ATOM 6259 N N . ALA C 1 177 ? 64.621 10.467 27.415 1.00 9.32 177 ALA C N 1
ATOM 6260 C CA . ALA C 1 177 ? 65.435 10.186 28.585 1.00 8.80 177 ALA C CA 1
ATOM 6261 C C . ALA C 1 177 ? 64.806 9.092 29.422 1.00 7.76 177 ALA C C 1
ATOM 6262 O O . ALA C 1 177 ? 63.584 8.955 29.479 1.00 8.86 177 ALA C O 1
ATOM 6264 N N . VAL C 1 178 ? 65.648 8.281 30.047 1.00 9.09 178 VAL C N 1
ATOM 6265 C CA . VAL C 1 178 ? 65.131 7.268 30.942 1.00 8.87 178 VAL C CA 1
ATOM 6266 C C . VAL C 1 178 ? 65.291 7.936 32.303 1.00 9.02 178 VAL C C 1
ATOM 6267 O O . VAL C 1 178 ? 66.398 8.330 32.682 1.00 9.02 178 VAL C O 1
ATOM 6271 N N . ASN C 1 179 ? 64.175 8.114 33.001 1.00 8.42 179 ASN C N 1
ATOM 6272 C CA . ASN C 1 179 ? 64.182 8.745 34.316 1.00 9.38 179 ASN C CA 1
ATOM 6273 C C . ASN C 1 179 ? 64.150 7.657 35.385 1.00 9.92 179 ASN C C 1
ATOM 6274 O O . ASN C 1 179 ? 63.423 6.672 35.253 1.00 11.06 179 ASN C O 1
ATOM 6279 N N . ALA C 1 180 ? 64.940 7.837 36.441 1.00 9.09 180 ALA C N 1
ATOM 6280 C CA . ALA C 1 180 ? 65.004 6.863 37.529 1.00 8.60 180 ALA C CA 1
ATOM 6281 C C . ALA C 1 180 ? 64.475 7.466 38.826 1.00 9.28 180 ALA C C 1
ATOM 6282 O O . ALA C 1 180 ? 64.878 8.561 39.219 1.00 10.60 180 ALA C O 1
ATOM 6284 N N . PHE C 1 181 ? 63.575 6.743 39.485 1.00 9.61 181 PHE C N 1
ATOM 6285 C CA . PHE C 1 181 ? 62.979 7.210 40.733 1.00 9.60 181 PHE C CA 1
ATOM 6286 C C . PHE C 1 181 ? 63.112 6.217 41.872 1.00 10.09 181 PHE C C 1
ATOM 6287 O O . PHE C 1 181 ? 63.189 5.008 41.655 1.00 10.07 181 PHE C O 1
ATOM 6295 N N . ASP C 1 182 ? 63.125 6.746 43.093 1.00 10.54 182 ASP C N 1
ATOM 6296 C CA . ASP C 1 182 ? 63.219 5.923 44.288 1.00 11.39 182 ASP C CA 1
ATOM 6297 C C . ASP C 1 182 ? 61.872 5.226 44.470 1.00 9.78 182 ASP C C 1
ATOM 6298 O O . ASP C 1 182 ? 60.829 5.877 44.541 1.00 10.14 182 ASP C O 1
ATOM 6303 N N . LEU C 1 183 ? 61.901 3.900 44.536 1.00 10.22 183 LEU C N 1
ATOM 6304 C CA . LEU C 1 183 ? 60.688 3.104 44.690 1.00 10.42 183 LEU C CA 1
ATOM 6305 C C . LEU C 1 183 ? 59.879 3.429 45.948 1.00 10.86 183 LEU C C 1
ATOM 6306 O O . LEU C 1 183 ? 58.648 3.355 45.943 1.00 11.04 183 LEU C O 1
ATOM 6311 N N . LYS C 1 184 ? 60.569 3.794 47.022 1.00 11.71 184 LYS C N 1
ATOM 6312 C CA . LYS C 1 184 ? 59.902 4.100 48.283 1.00 11.82 184 LYS C CA 1
ATOM 6313 C C . LYS C 1 184 ? 59.347 5.519 48.415 1.00 11.40 184 LYS C C 1
ATOM 6314 O O . LYS C 1 184 ? 58.285 5.717 49.010 1.00 12.29 184 LYS C O 1
ATOM 6320 N N . THR C 1 185 ? 60.049 6.500 47.852 1.00 11.49 185 THR C N 1
ATOM 6321 C CA . THR C 1 185 ? 59.637 7.898 47.982 1.00 11.44 185 THR C CA 1
ATOM 6322 C C . THR C 1 185 ? 59.255 8.636 46.706 1.00 11.68 185 THR C C 1
ATOM 6323 O O . THR C 1 185 ? 58.620 9.692 46.769 1.00 11.42 185 THR C O 1
ATOM 6327 N N . GLY C 1 186 ? 59.664 8.105 45.560 1.00 11.20 186 GLY C N 1
ATOM 6328 C CA . GLY C 1 186 ? 59.362 8.758 44.300 1.00 11.73 186 GLY C CA 1
ATOM 6329 C C . GLY C 1 186 ? 60.365 9.843 43.944 1.00 11.31 186 GLY C C 1
ATOM 6330 O O . GLY C 1 186 ? 60.199 10.547 42.948 1.00 11.61 186 GLY C O 1
ATOM 6331 N N . GLU C 1 187 ? 61.411 9.988 44.754 1.00 10.66 187 GLU C N 1
ATOM 6332 C CA . GLU C 1 187 ? 62.427 11.003 44.496 1.00 11.30 187 GLU C CA 1
ATOM 6333 C C . GLU C 1 187 ? 63.212 10.694 43.225 1.00 10.76 187 GLU C C 1
ATOM 6334 O O . GLU C 1 187 ? 63.507 9.535 42.929 1.00 11.15 187 GLU C O 1
ATOM 6340 N N . LEU C 1 188 ? 63.552 11.738 42.478 1.00 10.77 188 LEU C N 1
ATOM 6341 C CA . LEU C 1 188 ? 64.320 11.578 41.250 1.00 11.14 188 LEU C CA 1
ATOM 6342 C C . LEU C 1 188 ? 65.769 11.254 41.601 1.00 11.81 188 LEU C C 1
ATOM 6343 O O . LEU C 1 188 ? 66.414 12.000 42.342 1.00 13.04 188 LEU C O 1
ATOM 6348 N N . LYS C 1 189 ? 66.275 10.142 41.078 1.00 11.06 189 LYS C N 1
ATOM 6349 C CA . LYS C 1 189 ? 67.656 9.740 41.332 1.00 11.66 189 LYS C CA 1
ATOM 6350 C C . LYS C 1 189 ? 68.573 10.321 40.259 1.00 12.31 189 LYS C C 1
ATOM 6351 O O . LYS C 1 189 ? 69.647 10.847 40.558 1.00 13.00 189 LYS C O 1
ATOM 6357 N N . TRP C 1 190 ? 68.132 10.220 39.009 1.00 11.09 190 TRP C N 1
ATOM 6358 C CA . TRP C 1 190 ? 68.872 10.729 37.860 1.00 10.82 190 TRP C CA 1
ATOM 6359 C C . TRP C 1 190 ? 68.069 10.451 36.604 1.00 10.13 190 TRP C C 1
ATOM 6360 O O . TRP C 1 190 ? 67.050 9.764 36.643 1.00 10.82 190 TRP C O 1
ATOM 6371 N N . ARG C 1 191 ? 68.519 11.016 35.495 1.00 10.24 191 ARG C N 1
ATOM 6372 C CA . ARG C 1 191 ? 67.876 10.763 34.218 1.00 11.05 191 ARG C CA 1
ATOM 6373 C C . ARG C 1 191 ? 68.970 10.768 33.166 1.00 11.10 191 ARG C C 1
ATOM 6374 O O . ARG C 1 191 ? 69.885 11.596 33.204 1.00 11.95 191 ARG C O 1
ATOM 6382 N N . ALA C 1 192 ? 68.895 9.807 32.254 1.00 8.90 192 ALA C N 1
ATOM 6383 C CA . ALA C 1 192 ? 69.882 9.679 31.194 1.00 9.49 192 ALA C CA 1
ATOM 6384 C C . ALA C 1 192 ? 69.246 10.036 29.861 1.00 9.62 192 ALA C C 1
ATOM 6385 O O . ALA C 1 192 ? 68.410 9.293 29.345 1.00 9.42 192 ALA C O 1
ATOM 6387 N N . PHE C 1 193 ? 69.639 11.181 29.313 1.00 8.54 193 PHE C N 1
ATOM 6388 C CA . PHE C 1 193 ? 69.099 11.629 28.037 1.00 9.09 193 PHE C CA 1
ATOM 6389 C C . PHE C 1 193 ? 69.650 10.835 26.864 1.00 8.89 193 PHE C C 1
ATOM 6390 O O . PHE C 1 193 ? 70.701 10.204 26.962 1.00 8.91 193 PHE C O 1
ATOM 6398 N N . ALA C 1 194 ? 68.928 10.882 25.748 1.00 8.42 194 ALA C N 1
ATOM 6399 C CA . ALA C 1 194 ? 69.316 10.160 24.544 1.00 7.84 194 ALA C CA 1
ATOM 6400 C C . ALA C 1 194 ? 70.181 10.997 23.611 1.00 8.08 194 ALA C C 1
ATOM 6401 O O . ALA C 1 194 ? 70.821 10.457 22.715 1.00 8.52 194 ALA C O 1
ATOM 6403 N N . THR C 1 195 ? 70.200 12.311 23.823 1.00 8.53 195 THR C N 1
ATOM 6404 C CA . THR C 1 195 ? 70.996 13.213 22.988 1.00 8.33 195 THR C CA 1
ATOM 6405 C C . THR C 1 195 ? 71.629 14.281 23.870 1.00 7.48 195 THR C C 1
ATOM 6406 O O . THR C 1 195 ? 71.220 14.466 25.016 1.00 8.42 195 THR C O 1
ATOM 6410 N N . GLY C 1 196 ? 72.616 14.989 23.327 1.00 8.39 196 GLY C N 1
ATOM 6411 C CA . GLY C 1 196 ? 73.272 16.036 24.090 1.00 8.83 196 GLY C CA 1
ATOM 6412 C C . GLY C 1 196 ? 74.655 15.672 24.593 1.00 9.94 196 GLY C C 1
ATOM 6413 O O . GLY C 1 196 ? 75.291 14.750 24.091 1.00 10.28 196 GLY C O 1
ATOM 6414 N N . SER C 1 197 ? 75.119 16.405 25.599 1.00 10.63 197 SER C N 1
ATOM 6415 C CA . SER C 1 197 ? 76.438 16.170 26.173 1.00 9.96 197 SER C CA 1
ATOM 6416 C C . SER C 1 197 ? 76.549 14.777 26.776 1.00 10.19 197 SER C C 1
ATOM 6417 O O . SER C 1 197 ? 75.551 14.175 27.170 1.00 10.10 197 SER C O 1
ATOM 6420 N N . ASP C 1 198 ? 77.773 14.269 26.860 1.00 10.66 198 ASP C N 1
ATOM 6421 C CA . ASP C 1 198 ? 77.990 12.954 27.442 1.00 10.91 198 ASP C CA 1
ATOM 6422 C C . ASP C 1 198 ? 77.535 12.960 28.898 1.00 11.61 198 ASP C C 1
ATOM 6423 O O . ASP C 1 198 ? 77.028 11.959 29.400 1.00 12.11 198 ASP C O 1
ATOM 6428 N N . ASP C 1 199 ? 77.714 14.088 29.580 1.00 12.62 199 ASP C N 1
ATOM 6429 C CA . ASP C 1 199 ? 77.290 14.176 30.971 1.00 13.40 199 ASP C CA 1
ATOM 6430 C C . ASP C 1 199 ? 75.784 13.952 31.078 1.00 12.58 199 ASP C C 1
ATOM 6431 O O . ASP C 1 199 ? 75.320 13.214 31.946 1.00 12.62 199 ASP C O 1
ATOM 6436 N N . SER C 1 200 ? 75.024 14.577 30.183 1.00 10.69 200 SER C N 1
ATOM 6437 C CA . SER C 1 200 ? 73.570 14.444 30.202 1.00 10.06 200 SER C CA 1
ATOM 6438 C C . SER C 1 200 ? 73.109 13.059 29.763 1.00 9.79 200 SER C C 1
ATOM 6439 O O . SER C 1 200 ? 72.078 12.566 30.221 1.00 9.19 200 SER C O 1
ATOM 6442 N N . VAL C 1 201 ? 73.879 12.435 28.878 1.00 9.81 201 VAL C N 1
ATOM 6443 C CA . VAL C 1 201 ? 73.546 11.106 28.379 1.00 8.86 201 VAL C CA 1
ATOM 6444 C C . VAL C 1 201 ? 73.992 10.025 29.369 1.00 10.15 201 VAL C C 1
ATOM 6445 O O . VAL C 1 201 ? 73.537 8.879 29.304 1.00 10.65 201 VAL C O 1
ATOM 6449 N N . ARG C 1 202 ? 74.867 10.415 30.295 1.00 10.62 202 ARG C N 1
ATOM 6450 C CA . ARG C 1 202 ? 75.403 9.531 31.332 1.00 11.01 202 ARG C CA 1
ATOM 6451 C C . ARG C 1 202 ? 76.143 8.322 30.769 1.00 9.98 202 ARG C C 1
ATOM 6452 O O . ARG C 1 202 ? 75.668 7.188 30.825 1.00 9.92 202 ARG C O 1
ATOM 6460 N N . LEU C 1 203 ? 77.324 8.587 30.225 1.00 11.16 203 LEU C N 1
ATOM 6461 C CA . LEU C 1 203 ? 78.163 7.547 29.651 1.00 11.36 203 LEU C CA 1
ATOM 6462 C C . LEU C 1 203 ? 79.276 7.207 30.632 1.00 12.38 203 LEU C C 1
ATOM 6463 O O . LEU C 1 203 ? 79.896 8.103 31.208 1.00 13.11 203 LEU C O 1
ATOM 6468 N N . ALA C 1 204 ? 79.524 5.917 30.829 1.00 11.38 204 ALA C N 1
ATOM 6469 C CA . ALA C 1 204 ? 80.581 5.493 31.739 1.00 11.57 204 ALA C CA 1
ATOM 6470 C C . ALA C 1 204 ? 81.936 5.868 31.149 1.00 12.04 204 ALA C C 1
ATOM 6471 O O . ALA C 1 204 ? 82.056 6.132 29.952 1.00 11.52 204 ALA C O 1
ATOM 6473 N N . LYS C 1 205 ? 82.956 5.883 31.996 1.00 12.59 205 LYS C N 1
ATOM 6474 C CA . LYS C 1 205 ? 84.303 6.230 31.564 1.00 12.66 205 LYS C CA 1
ATOM 6475 C C . LYS C 1 205 ? 84.859 5.242 30.544 1.00 12.66 205 LYS C C 1
ATOM 6476 O O . LYS C 1 205 ? 85.744 5.586 29.759 1.00 11.97 205 LYS C O 1
ATOM 6482 N N . ASP C 1 206 ? 84.336 4.017 30.558 1.00 11.57 206 ASP C N 1
ATOM 6483 C CA . ASP C 1 206 ? 84.773 2.982 29.629 1.00 12.44 206 ASP C CA 1
ATOM 6484 C C . ASP C 1 206 ? 83.667 2.610 28.645 1.00 11.35 206 ASP C C 1
ATOM 6485 O O . ASP C 1 206 ? 83.639 1.498 28.121 1.00 11.92 206 ASP C O 1
ATOM 6490 N N . PHE C 1 207 ? 82.762 3.554 28.400 1.00 10.12 207 PHE C N 1
ATOM 6491 C CA . PHE C 1 207 ? 81.647 3.357 27.473 1.00 10.08 207 PHE C CA 1
ATOM 6492 C C . PHE C 1 207 ? 82.142 2.798 26.138 1.00 9.46 207 PHE C C 1
ATOM 6493 O O . PHE C 1 207 ? 83.024 3.372 25.505 1.00 9.49 207 PHE C O 1
ATOM 6501 N N . ASN C 1 208 ? 81.563 1.672 25.726 1.00 9.01 208 ASN C N 1
ATOM 6502 C CA . ASN C 1 208 ? 81.915 0.999 24.475 1.00 9.93 208 ASN C CA 1
ATOM 6503 C C . ASN C 1 208 ? 83.390 0.650 24.308 1.00 10.68 208 ASN C C 1
ATOM 6504 O O . ASN C 1 208 ? 83.901 0.595 23.189 1.00 10.39 208 ASN C O 1
ATOM 6509 N N . SER C 1 209 ? 84.072 0.395 25.418 1.00 11.74 209 SER C N 1
ATOM 6510 C CA . SER C 1 209 ? 85.484 0.041 25.353 1.00 13.15 209 SER C CA 1
ATOM 6511 C C . SER C 1 209 ? 85.701 -1.221 24.515 1.00 12.84 209 SER C C 1
ATOM 6512 O O . SER C 1 209 ? 86.749 -1.390 23.890 1.00 13.11 209 SER C O 1
ATOM 6515 N N . ALA C 1 210 ? 84.706 -2.102 24.494 1.00 11.92 210 ALA C N 1
ATOM 6516 C CA . ALA C 1 210 ? 84.809 -3.343 23.733 1.00 10.96 210 ALA C CA 1
ATOM 6517 C C . ALA C 1 210 ? 84.568 -3.145 22.240 1.00 10.54 210 ALA C C 1
ATOM 6518 O O . ALA C 1 210 ? 84.981 -3.969 21.427 1.00 12.05 210 ALA C O 1
ATOM 6520 N N . ASN C 1 211 ? 83.902 -2.050 21.885 1.00 11.11 211 ASN C N 1
ATOM 6521 C CA . ASN C 1 211 ? 83.593 -1.756 20.488 1.00 10.52 211 ASN C CA 1
ATOM 6522 C C . ASN C 1 211 ? 83.729 -0.260 20.217 1.00 11.06 211 ASN C C 1
ATOM 6523 O O . ASN C 1 211 ? 82.735 0.438 20.020 1.00 11.20 211 ASN C O 1
ATOM 6528 N N . PRO C 1 212 ? 84.965 0.255 20.206 1.00 9.86 212 PRO C N 1
ATOM 6529 C CA . PRO C 1 212 ? 85.173 1.683 19.957 1.00 9.46 212 PRO C CA 1
ATOM 6530 C C . PRO C 1 212 ? 84.620 2.173 18.622 1.00 9.53 212 PRO C C 1
ATOM 6531 O O . PRO C 1 212 ? 84.292 3.353 18.479 1.00 10.61 212 PRO C O 1
ATOM 6535 N N . HIS C 1 213 ? 84.515 1.272 17.649 1.00 9.15 213 HIS C N 1
ATOM 6536 C CA . HIS C 1 213 ? 84.009 1.653 16.336 1.00 9.30 213 HIS C CA 1
ATOM 6537 C C . HIS C 1 213 ? 82.522 2.000 16.349 1.00 9.89 213 HIS C C 1
ATOM 6538 O O . HIS C 1 213 ? 82.004 2.530 15.368 1.00 9.67 213 HIS C O 1
ATOM 6545 N N . TYR C 1 214 ? 81.838 1.703 17.452 1.00 8.64 214 TYR C N 1
ATOM 6546 C CA . TYR C 1 214 ? 80.416 2.044 17.575 1.00 8.78 214 TYR C CA 1
ATOM 6547 C C . TYR C 1 214 ? 80.324 3.544 17.816 1.00 10.01 214 TYR C C 1
ATOM 6548 O O . TYR C 1 214 ? 79.285 4.167 17.594 1.00 9.40 214 TYR C O 1
ATOM 6557 N N . GLY C 1 215 ? 81.426 4.104 18.298 1.00 10.35 215 GLY C N 1
ATOM 6558 C CA . GLY C 1 215 ? 81.473 5.509 18.641 1.00 9.69 215 GLY C CA 1
ATOM 6559 C C . GLY C 1 215 ? 81.505 5.553 20.158 1.00 9.42 215 GLY C C 1
ATOM 6560 O O . GLY C 1 215 ? 80.955 4.666 20.820 1.00 9.67 215 GLY C O 1
ATOM 6561 N N . GLN C 1 216 ? 82.161 6.559 20.724 1.00 9.18 216 GLN C N 1
ATOM 6562 C CA . GLN C 1 216 ? 82.234 6.653 22.170 1.00 9.61 216 GLN C CA 1
ATOM 6563 C C . GLN C 1 216 ? 81.809 8.002 22.734 1.00 9.44 216 GLN C C 1
ATOM 6564 O O . GLN C 1 216 ? 80.638 8.206 23.050 1.00 10.72 216 GLN C O 1
ATOM 6570 N N . PHE C 1 217 ? 82.744 8.939 22.823 1.00 10.19 217 PHE C N 1
ATOM 6571 C CA . PHE C 1 217 ? 82.444 10.231 23.419 1.00 9.27 217 PHE C CA 1
ATOM 6572 C C . PHE C 1 217 ? 82.217 11.418 22.490 1.00 9.79 217 PHE C C 1
ATOM 6573 O O . PHE C 1 217 ? 82.711 11.450 21.360 1.00 11.80 217 PHE C O 1
ATOM 6581 N N . GLY C 1 218 ? 81.444 12.379 22.996 1.00 9.29 218 GLY C N 1
ATOM 6582 C CA . GLY C 1 218 ? 81.134 13.602 22.275 1.00 10.56 218 GLY C CA 1
ATOM 6583 C C . GLY C 1 218 ? 80.174 13.505 21.105 1.00 10.44 218 GLY C C 1
ATOM 6584 O O . GLY C 1 218 ? 79.870 14.516 20.474 1.00 10.71 218 GLY C O 1
ATOM 6585 N N . LEU C 1 219 ? 79.670 12.310 20.823 1.00 10.03 219 LEU C N 1
ATOM 6586 C CA . LEU C 1 219 ? 78.779 12.133 19.681 1.00 10.05 219 LEU C CA 1
ATOM 6587 C C . LEU C 1 219 ? 77.331 12.584 19.868 1.00 9.13 219 LEU C C 1
ATOM 6588 O O . LEU C 1 219 ? 76.607 12.751 18.887 1.00 10.44 219 LEU C O 1
ATOM 6593 N N . GLY C 1 220 ? 76.916 12.796 21.115 1.00 9.79 220 GLY C N 1
ATOM 6594 C CA . GLY C 1 220 ? 75.558 13.237 21.387 1.00 9.52 220 GLY C CA 1
ATOM 6595 C C . GLY C 1 220 ? 75.304 14.645 20.878 1.00 9.35 220 GLY C C 1
ATOM 6596 O O . GLY C 1 220 ? 74.159 15.097 20.812 1.00 8.42 220 GLY C O 1
ATOM 6597 N N . THR C 1 221 ? 76.380 15.356 20.548 1.00 10.06 221 THR C N 1
ATOM 6598 C CA . THR C 1 221 ? 76.259 16.702 20.000 1.00 10.14 221 THR C CA 1
ATOM 6599 C C . THR C 1 221 ? 76.978 16.783 18.655 1.00 9.27 221 THR C C 1
ATOM 6600 O O . THR C 1 221 ? 76.511 17.459 17.739 1.00 11.35 221 THR C O 1
ATOM 6604 N N . LYS C 1 222 ? 78.100 16.080 18.526 1.00 10.21 222 LYS C N 1
ATOM 6605 C CA . LYS C 1 222 ? 78.868 16.117 17.286 1.00 9.01 222 LYS C CA 1
ATOM 6606 C C . LYS C 1 222 ? 78.143 15.523 16.084 1.00 9.48 222 LYS C C 1
ATOM 6607 O O . LYS C 1 222 ? 78.435 15.893 14.945 1.00 10.42 222 LYS C O 1
ATOM 6613 N N . THR C 1 223 ? 77.202 14.612 16.321 1.00 9.37 223 THR C N 1
ATOM 6614 C CA . THR C 1 223 ? 76.468 14.015 15.211 1.00 8.67 223 THR C CA 1
ATOM 6615 C C . THR C 1 223 ? 75.159 14.746 14.913 1.00 9.65 223 THR C C 1
ATOM 6616 O O . THR C 1 223 ? 74.212 14.172 14.369 1.00 9.45 223 THR C O 1
ATOM 6620 N N . TRP C 1 224 ? 75.129 16.025 15.278 1.00 8.73 224 TRP C N 1
ATOM 6621 C CA . TRP C 1 224 ? 73.990 16.906 15.031 1.00 9.14 224 TRP C CA 1
ATOM 6622 C C . TRP C 1 224 ? 74.571 18.243 14.602 1.00 9.87 224 TRP C C 1
ATOM 6623 O O . TRP C 1 224 ? 75.741 18.525 14.861 1.00 10.95 224 TRP C O 1
ATOM 6634 N N . GLU C 1 225 ? 73.763 19.063 13.940 1.00 10.11 225 GLU C N 1
ATOM 6635 C CA . GLU C 1 225 ? 74.223 20.387 13.547 1.00 10.44 225 GLU C CA 1
ATOM 6636 C C . GLU C 1 225 ? 73.643 21.365 14.562 1.00 10.37 225 GLU C C 1
ATOM 6637 O O . GLU C 1 225 ? 72.427 21.437 14.743 1.00 10.27 225 GLU C O 1
ATOM 6643 N N . GLY C 1 226 ? 74.512 22.099 15.246 1.00 10.33 226 GLY C N 1
ATOM 6644 C CA . GLY C 1 226 ? 74.039 23.058 16.229 1.00 10.19 226 GLY C CA 1
ATOM 6645 C C . GLY C 1 226 ? 73.224 22.434 17.349 1.00 10.01 226 GLY C C 1
ATOM 6646 O O . GLY C 1 226 ? 73.517 21.322 17.795 1.00 10.84 226 GLY C O 1
ATOM 6647 N N . ASP C 1 227 ? 72.190 23.147 17.790 1.00 10.98 227 ASP C N 1
ATOM 6648 C CA . ASP C 1 227 ? 71.326 22.695 18.884 1.00 11.54 227 ASP C CA 1
ATOM 6649 C C . ASP C 1 227 ? 70.149 21.818 18.468 1.00 11.14 227 ASP C C 1
ATOM 6650 O O . ASP C 1 227 ? 69.197 21.662 19.236 1.00 11.58 227 ASP C O 1
ATOM 6655 N N . ALA C 1 228 ? 70.205 21.248 17.269 1.00 10.18 228 ALA C N 1
ATOM 6656 C CA . ALA C 1 228 ? 69.115 20.404 16.788 1.00 10.32 228 ALA C CA 1
ATOM 6657 C C . ALA C 1 228 ? 68.823 19.233 17.724 1.00 9.92 228 ALA C C 1
ATOM 6658 O O . ALA C 1 228 ? 67.709 18.714 17.747 1.00 9.38 228 ALA C O 1
ATOM 6660 N N . TRP C 1 229 ? 69.822 18.820 18.496 1.00 9.89 229 TRP C N 1
ATOM 6661 C CA . TRP C 1 229 ? 69.643 17.713 19.430 1.00 9.89 229 TRP C CA 1
ATOM 6662 C C . TRP C 1 229 ? 68.687 18.058 20.574 1.00 9.95 229 TRP C C 1
ATOM 6663 O O . TRP C 1 229 ? 68.154 17.165 21.230 1.00 9.96 229 TRP C O 1
ATOM 6674 N N . LYS C 1 230 ? 68.471 19.349 20.819 1.00 9.22 230 LYS C N 1
ATOM 6675 C CA . LYS C 1 230 ? 67.578 19.769 21.897 1.00 9.50 230 LYS C CA 1
ATOM 6676 C C . LYS C 1 230 ? 66.141 19.306 21.685 1.00 8.70 230 LYS C C 1
ATOM 6677 O O . LYS C 1 230 ? 65.398 19.102 22.644 1.00 9.43 230 LYS C O 1
ATOM 6683 N N . ILE C 1 231 ? 65.749 19.156 20.424 1.00 9.15 231 ILE C N 1
ATOM 6684 C CA . ILE C 1 231 ? 64.412 18.684 20.075 1.00 9.72 231 ILE C CA 1
ATOM 6685 C C . ILE C 1 231 ? 64.637 17.455 19.199 1.00 10.17 231 ILE C C 1
ATOM 6686 O O . ILE C 1 231 ? 63.905 17.204 18.238 1.00 10.00 231 ILE C O 1
ATOM 6691 N N . GLY C 1 232 ? 65.650 16.677 19.572 1.00 9.64 232 GLY C N 1
ATOM 6692 C CA . GLY C 1 232 ? 66.039 15.512 18.794 1.00 7.64 232 GLY C CA 1
ATOM 6693 C C . GLY C 1 232 ? 65.419 14.143 18.999 1.00 7.43 232 GLY C C 1
ATOM 6694 O O . GLY C 1 232 ? 65.922 13.172 18.436 1.00 8.58 232 GLY C O 1
ATOM 6695 N N . GLY C 1 233 ? 64.350 14.048 19.783 1.00 7.56 233 GLY C N 1
ATOM 6696 C CA . GLY C 1 233 ? 63.705 12.761 19.991 1.00 8.12 233 GLY C CA 1
ATOM 6697 C C . GLY C 1 233 ? 64.507 11.777 20.820 1.00 8.25 233 GLY C C 1
ATOM 6698 O O . GLY C 1 233 ? 65.206 12.165 21.754 1.00 8.29 233 GLY C O 1
ATOM 6699 N N . GLY C 1 234 ? 64.401 10.495 20.484 1.00 7.00 234 GLY C N 1
ATOM 6700 C CA . GLY C 1 234 ? 65.132 9.482 21.227 1.00 7.58 234 GLY C CA 1
ATOM 6701 C C . GLY C 1 234 ? 64.387 8.979 22.452 1.00 7.87 234 GLY C C 1
ATOM 6702 O O . GLY C 1 234 ? 64.969 8.324 23.314 1.00 8.79 234 GLY C O 1
ATOM 6703 N N . THR C 1 235 ? 63.096 9.283 22.529 1.00 7.22 235 THR C N 1
ATOM 6704 C CA . THR C 1 235 ? 62.269 8.847 23.649 1.00 7.24 235 THR C CA 1
ATOM 6705 C C . THR C 1 235 ? 62.240 7.322 23.735 1.00 7.55 235 THR C C 1
ATOM 6706 O O . THR C 1 235 ? 62.296 6.638 22.711 1.00 7.98 235 THR C O 1
ATOM 6710 N N . ASN C 1 236 ? 62.170 6.789 24.954 1.00 7.47 236 ASN C N 1
ATOM 6711 C CA . ASN C 1 236 ? 62.081 5.342 25.136 1.00 8.08 236 ASN C CA 1
ATOM 6712 C C . ASN C 1 236 ? 60.725 5.020 25.766 1.00 8.17 236 ASN C C 1
ATOM 6713 O O . ASN C 1 236 ? 60.486 5.262 26.953 1.00 8.90 236 ASN C O 1
ATOM 6718 N N . TRP C 1 237 ? 59.830 4.486 24.941 1.00 8.49 237 TRP C N 1
ATOM 6719 C CA . TRP C 1 237 ? 58.475 4.147 25.360 1.00 7.15 237 TRP C CA 1
ATOM 6720 C C . TRP C 1 237 ? 58.164 2.667 25.157 1.00 6.91 237 TRP C C 1
ATOM 6721 O O . TRP C 1 237 ? 57.000 2.264 25.163 1.00 7.51 237 TRP C O 1
ATOM 6732 N N . GLY C 1 238 ? 59.214 1.871 24.973 1.00 6.51 238 GLY C N 1
ATOM 6733 C CA . GLY C 1 238 ? 59.053 0.442 24.773 1.00 6.63 238 GLY C CA 1
ATOM 6734 C C . GLY C 1 238 ? 59.184 -0.383 26.041 1.00 7.03 238 GLY C C 1
ATOM 6735 O O . GLY C 1 238 ? 58.499 -0.129 27.033 1.00 6.67 238 GLY C O 1
ATOM 6736 N N . TRP C 1 239 ? 60.078 -1.366 26.013 1.00 7.72 239 TRP C N 1
ATOM 6737 C CA . TRP C 1 239 ? 60.265 -2.256 27.152 1.00 7.48 239 TRP C CA 1
ATOM 6738 C C . TRP C 1 239 ? 61.717 -2.346 27.613 1.00 7.88 239 TRP C C 1
ATOM 6739 O O . TRP C 1 239 ? 62.638 -2.017 26.869 1.00 9.33 239 TRP C O 1
ATOM 6750 N N . TYR C 1 240 ? 61.904 -2.806 28.849 1.00 7.25 240 TYR C N 1
ATOM 6751 C CA . TYR C 1 240 ? 63.233 -2.943 29.441 1.00 7.23 240 TYR C CA 1
ATOM 6752 C C . TYR C 1 240 ? 63.528 -4.397 29.779 1.00 7.36 240 TYR C C 1
ATOM 6753 O O . TYR C 1 240 ? 62.652 -5.259 29.722 1.00 7.73 240 TYR C O 1
ATOM 6762 N N . ALA C 1 241 ? 64.780 -4.644 30.150 1.00 8.19 241 ALA C N 1
ATOM 6763 C CA . ALA C 1 241 ? 65.249 -5.955 30.585 1.00 8.11 241 ALA C CA 1
ATOM 6764 C C . ALA C 1 241 ? 66.308 -5.643 31.640 1.00 8.55 241 ALA C C 1
ATOM 6765 O O . ALA C 1 241 ? 66.876 -4.547 31.650 1.00 8.59 241 ALA C O 1
ATOM 6767 N N . TYR C 1 242 ? 66.575 -6.594 32.525 1.00 8.22 242 TYR C N 1
ATOM 6768 C CA . TYR C 1 242 ? 67.540 -6.368 33.591 1.00 9.00 242 TYR C CA 1
ATOM 6769 C C . TYR C 1 242 ? 68.276 -7.647 33.957 1.00 8.80 242 TYR C C 1
ATOM 6770 O O . TYR C 1 242 ? 67.667 -8.707 34.072 1.00 9.79 242 TYR C O 1
ATOM 6779 N N . ASP C 1 243 ? 69.591 -7.543 34.124 1.00 9.48 243 ASP C N 1
ATOM 6780 C CA . ASP C 1 243 ? 70.397 -8.692 34.519 1.00 10.87 243 ASP C CA 1
ATOM 6781 C C . ASP C 1 243 ? 70.954 -8.364 35.898 1.00 10.73 243 ASP C C 1
ATOM 6782 O O . ASP C 1 243 ? 71.875 -7.560 36.029 1.00 10.85 243 ASP C O 1
ATOM 6787 N N . PRO C 1 244 ? 70.385 -8.978 36.947 1.00 11.64 244 PRO C N 1
ATOM 6788 C CA . PRO C 1 244 ? 70.805 -8.761 38.336 1.00 12.60 244 PRO C CA 1
ATOM 6789 C C . PRO C 1 244 ? 72.291 -8.975 38.608 1.00 13.18 244 PRO C C 1
ATOM 6790 O O . PRO C 1 244 ? 72.899 -8.218 39.365 1.00 15.57 244 PRO C O 1
ATOM 6794 N N . LYS C 1 245 ? 72.875 -9.997 37.993 1.00 13.78 245 LYS C N 1
ATOM 6795 C CA . LYS C 1 245 ? 74.288 -10.292 38.209 1.00 15.37 245 LYS C CA 1
ATOM 6796 C C . LYS C 1 245 ? 75.206 -9.191 37.689 1.00 15.12 245 LYS C C 1
ATOM 6797 O O . LYS C 1 245 ? 76.183 -8.824 38.343 1.00 17.34 245 LYS C O 1
ATOM 6803 N N . LEU C 1 246 ? 74.891 -8.668 36.509 1.00 13.34 246 LEU C N 1
ATOM 6804 C CA . LEU C 1 246 ? 75.692 -7.612 35.901 1.00 12.59 246 LEU C CA 1
ATOM 6805 C C . LEU C 1 246 ? 75.249 -6.233 36.376 1.00 11.69 246 LEU C C 1
ATOM 6806 O O . LEU C 1 246 ? 75.961 -5.246 36.191 1.00 12.85 246 LEU C O 1
ATOM 6811 N N . ASN C 1 247 ? 74.071 -6.184 36.992 1.00 10.73 247 ASN C N 1
ATOM 6812 C CA . ASN C 1 247 ? 73.469 -4.945 37.472 1.00 11.21 247 ASN C CA 1
ATOM 6813 C C . ASN C 1 247 ? 73.291 -3.973 36.314 1.00 10.82 247 ASN C C 1
ATOM 6814 O O . ASN C 1 247 ? 73.462 -2.763 36.457 1.00 11.50 247 ASN C O 1
ATOM 6819 N N . LEU C 1 248 ? 72.945 -4.523 35.156 1.00 9.92 248 LEU C N 1
ATOM 6820 C CA . LEU C 1 248 ? 72.721 -3.715 33.968 1.00 9.16 248 LEU C CA 1
ATOM 6821 C C . LEU C 1 248 ? 71.279 -3.831 33.520 1.00 9.41 248 LEU C C 1
ATOM 6822 O O . LEU C 1 248 ? 70.693 -4.916 33.567 1.00 10.58 248 LEU C O 1
ATOM 6827 N N . PHE C 1 249 ? 70.692 -2.711 33.116 1.00 9.09 249 PHE C N 1
ATOM 6828 C CA . PHE C 1 249 ? 69.344 -2.760 32.579 1.00 8.69 249 PHE C CA 1
ATOM 6829 C C . PHE C 1 249 ? 69.509 -2.399 31.110 1.00 9.25 249 PHE C C 1
ATOM 6830 O O . PHE C 1 249 ? 70.485 -1.737 30.725 1.00 8.54 249 PHE C O 1
ATOM 6838 N N . TYR C 1 250 ? 68.586 -2.873 30.285 1.00 9.04 250 TYR C N 1
ATOM 6839 C CA . TYR C 1 250 ? 68.668 -2.644 28.851 1.00 9.09 250 TYR C CA 1
ATOM 6840 C C . TYR C 1 250 ? 67.373 -2.092 28.277 1.00 7.89 250 TYR C C 1
ATOM 6841 O O . TYR C 1 250 ? 66.287 -2.399 28.761 1.00 8.92 250 TYR C O 1
ATOM 6850 N N . TYR C 1 251 ? 67.508 -1.278 27.235 1.00 7.85 251 TYR C N 1
ATOM 6851 C CA . TYR C 1 251 ? 66.360 -0.683 26.559 1.00 7.96 251 TYR C CA 1
ATOM 6852 C C . TYR C 1 251 ? 66.852 -0.004 25.292 1.00 7.39 251 TYR C C 1
ATOM 6853 O O . TYR C 1 251 ? 68.056 0.164 25.089 1.00 7.32 251 TYR C O 1
ATOM 6862 N N . GLY C 1 252 ? 65.914 0.395 24.444 1.00 6.94 252 GLY C N 1
ATOM 6863 C CA . GLY C 1 252 ? 66.289 1.074 23.222 1.00 7.58 252 GLY C CA 1
ATOM 6864 C C . GLY C 1 252 ? 65.717 2.479 23.173 1.00 6.97 252 GLY C C 1
ATOM 6865 O O . GLY C 1 252 ? 64.566 2.698 23.563 1.00 6.38 252 GLY C O 1
ATOM 6866 N N . SER C 1 253 ? 66.525 3.438 22.725 1.00 6.61 253 SER C N 1
ATOM 6867 C CA . SER C 1 253 ? 66.062 4.817 22.592 1.00 7.17 253 SER C CA 1
ATOM 6868 C C . SER C 1 253 ? 65.397 4.961 21.220 1.00 8.27 253 SER C C 1
ATOM 6869 O O . SER C 1 253 ? 65.792 4.297 20.259 1.00 7.80 253 SER C O 1
ATOM 6872 N N . GLY C 1 254 ? 64.398 5.837 21.149 1.00 7.21 254 GLY C N 1
ATOM 6873 C CA . GLY C 1 254 ? 63.625 6.032 19.932 1.00 7.88 254 GLY C CA 1
ATOM 6874 C C . GLY C 1 254 ? 64.186 6.829 18.770 1.00 5.99 254 GLY C C 1
ATOM 6875 O O . GLY C 1 254 ? 65.378 7.119 18.692 1.00 6.10 254 GLY C O 1
ATOM 6876 N N . ASN C 1 255 ? 63.286 7.197 17.864 1.00 6.74 255 ASN C N 1
ATOM 6877 C CA . ASN C 1 255 ? 63.644 7.936 16.661 1.00 6.46 255 ASN C CA 1
ATOM 6878 C C . ASN C 1 255 ? 63.979 9.397 16.889 1.00 7.37 255 ASN C C 1
ATOM 6879 O O . ASN C 1 255 ? 63.477 10.030 17.821 1.00 7.84 255 ASN C O 1
ATOM 6884 N N . PRO C 1 256 ? 64.842 9.950 16.026 1.00 7.62 256 PRO C N 1
ATOM 6885 C CA . PRO C 1 256 ? 65.223 11.356 16.135 1.00 8.49 256 PRO C CA 1
ATOM 6886 C C . PRO C 1 256 ? 64.075 12.165 15.539 1.00 8.90 256 PRO C C 1
ATOM 6887 O O . PRO C 1 256 ? 63.299 11.651 14.726 1.00 9.54 256 PRO C O 1
ATOM 6891 N N . ALA C 1 257 ? 63.953 13.414 15.968 1.00 8.35 257 ALA C N 1
ATOM 6892 C CA . ALA C 1 257 ? 62.911 14.304 15.478 1.00 8.87 257 ALA C CA 1
ATOM 6893 C C . ALA C 1 257 ? 63.595 15.418 14.698 1.00 8.50 257 ALA C C 1
ATOM 6894 O O . ALA C 1 257 ? 64.713 15.810 15.025 1.00 8.53 257 ALA C O 1
ATOM 6896 N N . PRO C 1 258 ? 62.946 15.926 13.640 1.00 8.09 258 PRO C N 1
ATOM 6897 C CA . PRO C 1 258 ? 61.629 15.525 13.134 1.00 7.29 258 PRO C CA 1
ATOM 6898 C C . PRO C 1 258 ? 61.771 14.316 12.208 1.00 6.97 258 PRO C C 1
ATOM 6899 O O . PRO C 1 258 ? 62.861 13.760 12.067 1.00 8.31 258 PRO C O 1
ATOM 6903 N N . TRP C 1 259 ? 60.673 13.907 11.577 1.00 8.20 259 TRP C N 1
ATOM 6904 C CA . TRP C 1 259 ? 60.722 12.783 10.649 1.00 8.20 259 TRP C CA 1
ATOM 6905 C C . TRP C 1 259 ? 61.473 13.220 9.392 1.00 8.37 259 TRP C C 1
ATOM 6906 O O . TRP C 1 259 ? 62.062 12.402 8.688 1.00 8.89 259 TRP C O 1
ATOM 6917 N N . ASN C 1 260 ? 61.444 14.525 9.127 1.00 7.81 260 ASN C N 1
ATOM 6918 C CA . ASN C 1 260 ? 62.126 15.114 7.976 1.00 8.87 260 ASN C CA 1
ATOM 6919 C C . ASN C 1 260 ? 63.638 15.023 8.213 1.00 8.00 260 ASN C C 1
ATOM 6920 O O . ASN C 1 260 ? 64.216 15.848 8.924 1.00 8.77 260 ASN C O 1
ATOM 6925 N N . GLU C 1 261 ? 64.270 14.022 7.610 1.00 7.55 261 GLU C N 1
ATOM 6926 C CA . GLU C 1 261 ? 65.705 13.792 7.780 1.00 7.42 261 GLU C CA 1
ATOM 6927 C C . GLU C 1 261 ? 66.599 14.943 7.332 1.00 8.21 261 GLU C C 1
ATOM 6928 O O . GLU C 1 261 ? 67.691 15.137 7.869 1.00 7.89 261 GLU C O 1
ATOM 6934 N N . THR C 1 262 ? 66.138 15.707 6.350 1.00 8.02 262 THR C N 1
ATOM 6935 C CA . THR C 1 262 ? 66.923 16.816 5.826 1.00 8.41 262 THR C CA 1
ATOM 6936 C C . THR C 1 262 ? 67.104 17.930 6.851 1.00 8.22 262 THR C C 1
ATOM 6937 O O . THR C 1 262 ? 68.056 18.708 6.770 1.00 9.33 262 THR C O 1
ATOM 6941 N N . MET C 1 263 ? 66.195 17.994 7.819 1.00 8.04 263 MET C N 1
ATOM 6942 C CA . MET C 1 263 ? 66.251 19.011 8.862 1.00 7.73 263 MET C CA 1
ATOM 6943 C C . MET C 1 263 ? 67.198 18.660 10.005 1.00 8.44 263 MET C C 1
ATOM 6944 O O . MET C 1 263 ? 67.387 19.459 10.921 1.00 8.65 263 MET C O 1
ATOM 6949 N N . ARG C 1 264 ? 67.794 17.473 9.952 1.00 8.00 264 ARG C N 1
ATOM 6950 C CA . ARG C 1 264 ? 68.721 17.065 11.003 1.00 8.09 264 ARG C CA 1
ATOM 6951 C C . ARG C 1 264 ? 69.885 16.225 10.491 1.00 8.02 264 ARG C C 1
ATOM 6952 O O . ARG C 1 264 ? 69.987 15.031 10.778 1.00 7.78 264 ARG C O 1
ATOM 6960 N N . PRO C 1 265 ? 70.778 16.840 9.708 1.00 8.19 265 PRO C N 1
ATOM 6961 C CA . PRO C 1 265 ? 71.932 16.108 9.182 1.00 7.90 265 PRO C CA 1
ATOM 6962 C C . PRO C 1 265 ? 72.754 15.524 10.331 1.00 8.89 265 PRO C C 1
ATOM 6963 O O . PRO C 1 265 ? 72.843 16.129 11.402 1.00 9.76 265 PRO C O 1
ATOM 6967 N N . GLY C 1 266 ? 73.336 14.347 10.111 1.00 7.90 266 GLY C N 1
ATOM 6968 C CA . GLY C 1 266 ? 74.153 13.721 11.139 1.00 7.97 266 GLY C CA 1
ATOM 6969 C C . GLY C 1 266 ? 73.625 12.378 11.606 1.00 8.18 266 GLY C C 1
ATOM 6970 O O . GLY C 1 266 ? 72.456 12.058 11.394 1.00 8.86 266 GLY C O 1
ATOM 6971 N N . ASP C 1 267 ? 74.481 11.585 12.246 1.00 8.26 267 ASP C N 1
ATOM 6972 C CA . ASP C 1 267 ? 74.062 10.273 12.738 1.00 7.68 267 ASP C CA 1
ATOM 6973 C C . ASP C 1 267 ? 72.988 10.384 13.813 1.00 7.72 267 ASP C C 1
ATOM 6974 O O . ASP C 1 267 ? 72.303 9.408 14.112 1.00 7.66 267 ASP C O 1
ATOM 6979 N N . ASN C 1 268 ? 72.855 11.571 14.396 1.00 7.37 268 ASN C N 1
ATOM 6980 C CA . ASN C 1 268 ? 71.848 11.829 15.420 1.00 7.66 268 ASN C CA 1
ATOM 6981 C C . ASN C 1 268 ? 71.950 10.927 16.648 1.00 7.60 268 ASN C C 1
ATOM 6982 O O . ASN C 1 268 ? 70.935 10.478 17.185 1.00 8.34 268 ASN C O 1
ATOM 6987 N N . LYS C 1 269 ? 73.168 10.657 17.104 1.00 7.64 269 LYS C N 1
ATOM 6988 C CA . LYS C 1 269 ? 73.329 9.820 18.291 1.00 6.99 269 LYS C CA 1
ATOM 6989 C C . LYS C 1 269 ? 72.879 10.618 19.521 1.00 8.11 269 LYS C C 1
ATOM 6990 O O . LYS C 1 269 ? 72.920 11.842 19.500 1.00 7.94 269 LYS C O 1
ATOM 6996 N N . TRP C 1 270 ? 72.340 9.950 20.540 1.00 7.22 270 TRP C N 1
ATOM 6997 C CA . TRP C 1 270 ? 72.231 8.503 20.580 1.00 7.80 270 TRP C CA 1
ATOM 6998 C C . TRP C 1 270 ? 70.804 7.985 20.465 1.00 8.51 270 TRP C C 1
ATOM 6999 O O . TRP C 1 270 ? 70.345 7.177 21.281 1.00 7.80 270 TRP C O 1
ATOM 7010 N N . THR C 1 271 ? 70.092 8.473 19.457 1.00 7.91 271 THR C N 1
ATOM 7011 C CA . THR C 1 271 ? 68.743 7.990 19.201 1.00 6.29 271 THR C CA 1
ATOM 7012 C C . THR C 1 271 ? 68.944 6.595 18.588 1.00 7.04 271 THR C C 1
ATOM 7013 O O . THR C 1 271 ? 70.060 6.238 18.206 1.00 5.99 271 THR C O 1
ATOM 7017 N N . MET C 1 272 ? 67.871 5.812 18.511 1.00 6.07 272 MET C N 1
ATOM 7018 C CA . MET C 1 272 ? 67.909 4.470 17.916 1.00 7.70 272 MET C CA 1
ATOM 7019 C C . MET C 1 272 ? 69.053 3.603 18.428 1.00 7.38 272 MET C C 1
ATOM 7020 O O . MET C 1 272 ? 69.701 2.887 17.660 1.00 7.50 272 MET C O 1
ATOM 7025 N N . THR C 1 273 ? 69.268 3.636 19.735 1.00 6.10 273 THR C N 1
ATOM 7026 C CA . THR C 1 273 ? 70.364 2.898 20.338 1.00 7.61 273 THR C CA 1
ATOM 7027 C C . THR C 1 273 ? 69.958 1.841 21.362 1.00 6.59 273 THR C C 1
ATOM 7028 O O . THR C 1 273 ? 69.018 2.039 22.138 1.00 8.09 273 THR C O 1
ATOM 7032 N N . ILE C 1 274 ? 70.662 0.710 21.328 1.00 6.77 274 ILE C N 1
ATOM 7033 C CA . ILE C 1 274 ? 70.450 -0.378 22.282 1.00 7.26 274 ILE C CA 1
ATOM 7034 C C . ILE C 1 274 ? 71.411 -0.058 23.421 1.00 7.78 274 ILE C C 1
ATOM 7035 O O . ILE C 1 274 ? 72.617 0.074 23.196 1.00 8.64 274 ILE C O 1
ATOM 7040 N N . TRP C 1 275 ? 70.883 0.060 24.636 1.00 7.08 275 TRP C N 1
ATOM 7041 C CA . TRP C 1 275 ? 71.705 0.408 25.790 1.00 8.06 275 TRP C CA 1
ATOM 7042 C C . TRP C 1 275 ? 71.910 -0.668 26.834 1.00 8.12 275 TRP C C 1
ATOM 7043 O O . TRP C 1 275 ? 71.056 -1.522 27.054 1.00 9.03 275 TRP C O 1
ATOM 7054 N N . GLY C 1 276 ? 73.057 -0.569 27.495 1.00 8.61 276 GLY C N 1
ATOM 7055 C CA . GLY C 1 276 ? 73.403 -1.448 28.593 1.00 9.09 276 GLY C CA 1
ATOM 7056 C C . GLY C 1 276 ? 73.863 -0.457 29.649 1.00 8.86 276 GLY C C 1
ATOM 7057 O O . GLY C 1 276 ? 74.987 0.036 29.576 1.00 10.17 276 GLY C O 1
ATOM 7058 N N . ARG C 1 277 ? 72.998 -0.143 30.612 1.00 8.38 277 ARG C N 1
ATOM 7059 C CA . ARG C 1 277 ? 73.327 0.836 31.655 1.00 8.51 277 ARG C CA 1
ATOM 7060 C C . ARG C 1 277 ? 73.342 0.278 33.077 1.00 9.36 277 ARG C C 1
ATOM 7061 O O . ARG C 1 277 ? 72.556 -0.600 33.424 1.00 9.10 277 ARG C O 1
ATOM 7069 N N . ASP C 1 278 ? 74.229 0.809 33.910 1.00 9.42 278 ASP C N 1
ATOM 7070 C CA . ASP C 1 278 ? 74.274 0.373 35.295 1.00 9.83 278 ASP C CA 1
ATOM 7071 C C . ASP C 1 278 ? 72.986 0.861 35.953 1.00 9.95 278 ASP C C 1
ATOM 7072 O O . ASP C 1 278 ? 72.597 2.017 35.786 1.00 9.07 278 ASP C O 1
ATOM 7077 N N . LEU C 1 279 ? 72.325 -0.012 36.706 1.00 9.19 279 LEU C N 1
ATOM 7078 C CA . LEU C 1 279 ? 71.069 0.357 37.351 1.00 10.02 279 LEU C CA 1
ATOM 7079 C C . LEU C 1 279 ? 71.205 1.427 38.431 1.00 11.78 279 LEU C C 1
ATOM 7080 O O . LEU C 1 279 ? 70.352 2.305 38.549 1.00 11.77 279 LEU C O 1
ATOM 7085 N N . ASP C 1 280 ? 72.275 1.356 39.216 1.00 11.82 280 ASP C N 1
ATOM 7086 C CA . ASP C 1 280 ? 72.489 2.316 40.293 1.00 13.37 280 ASP C CA 1
ATOM 7087 C C . ASP C 1 280 ? 72.825 3.740 39.848 1.00 11.14 280 ASP C C 1
ATOM 7088 O O . ASP C 1 280 ? 72.268 4.703 40.376 1.00 12.34 280 ASP C O 1
ATOM 7093 N N . THR C 1 281 ? 73.726 3.867 38.877 1.00 11.86 281 THR C N 1
ATOM 7094 C CA . THR C 1 281 ? 74.166 5.177 38.396 1.00 11.72 281 THR C CA 1
ATOM 7095 C C . THR C 1 281 ? 73.587 5.613 37.061 1.00 11.16 281 THR C C 1
ATOM 7096 O O . THR C 1 281 ? 73.655 6.793 36.710 1.00 11.66 281 THR C O 1
ATOM 7100 N N . GLY C 1 282 ? 73.041 4.662 36.313 1.00 10.64 282 GLY C N 1
ATOM 7101 C CA . GLY C 1 282 ? 72.488 4.982 35.010 1.00 10.10 282 GLY C CA 1
ATOM 7102 C C . GLY C 1 282 ? 73.567 5.123 33.949 1.00 10.42 282 GLY C C 1
ATOM 7103 O O . GLY C 1 282 ? 73.260 5.345 32.780 1.00 10.27 282 GLY C O 1
ATOM 7104 N N . MET C 1 283 ? 74.832 4.994 34.345 1.00 10.26 283 MET C N 1
ATOM 7105 C CA . MET C 1 283 ? 75.940 5.122 33.401 1.00 10.04 283 MET C CA 1
ATOM 7106 C C . MET C 1 283 ? 75.962 3.981 32.392 1.00 9.96 283 MET C C 1
ATOM 7107 O O . MET C 1 283 ? 75.933 2.808 32.760 1.00 10.01 283 MET C O 1
ATOM 7112 N N . ALA C 1 284 ? 76.023 4.334 31.112 1.00 9.28 284 ALA C N 1
ATOM 7113 C CA . ALA C 1 284 ? 76.039 3.337 30.051 1.00 9.42 284 ALA C CA 1
ATOM 7114 C C . ALA C 1 284 ? 77.385 2.634 29.913 1.00 10.11 284 ALA C C 1
ATOM 7115 O O . ALA C 1 284 ? 78.419 3.282 29.728 1.00 9.72 284 ALA C O 1
ATOM 7117 N N . LYS C 1 285 ? 77.360 1.308 30.007 1.00 9.43 285 LYS C N 1
ATOM 7118 C CA . LYS C 1 285 ? 78.559 0.493 29.846 1.00 10.19 285 LYS C CA 1
ATOM 7119 C C . LYS C 1 285 ? 78.794 0.385 28.343 1.00 10.43 285 LYS C C 1
ATOM 7120 O O . LYS C 1 285 ? 79.928 0.433 27.868 1.00 10.36 285 LYS C O 1
ATOM 7126 N N . TRP C 1 286 ? 77.701 0.227 27.601 1.00 9.39 286 TRP C N 1
ATOM 7127 C CA . TRP C 1 286 ? 77.775 0.135 26.151 1.00 8.54 286 TRP C CA 1
ATOM 7128 C C . TRP C 1 286 ? 76.502 0.660 25.498 1.00 8.66 286 TRP C C 1
ATOM 7129 O O . TRP C 1 286 ? 75.458 0.768 26.141 1.00 8.55 286 TRP C O 1
ATOM 7140 N N . GLY C 1 287 ? 76.614 1.011 24.220 1.00 8.15 287 GLY C N 1
ATOM 7141 C CA . GLY C 1 287 ? 75.481 1.532 23.475 1.00 8.34 287 GLY C CA 1
ATOM 7142 C C . GLY C 1 287 ? 75.714 1.298 21.997 1.00 9.15 287 GLY C C 1
ATOM 7143 O O . GLY C 1 287 ? 76.743 1.696 21.453 1.00 10.50 287 GLY C O 1
ATOM 7144 N N . TYR C 1 288 ? 74.758 0.649 21.343 1.00 7.61 288 TYR C N 1
ATOM 7145 C CA . TYR C 1 288 ? 74.877 0.350 19.924 1.00 7.70 288 TYR C CA 1
ATOM 7146 C C . TYR C 1 288 ? 73.788 1.049 19.117 1.00 7.12 288 TYR C C 1
ATOM 7147 O O . TYR C 1 288 ? 72.600 0.763 19.302 1.00 7.51 288 TYR C O 1
ATOM 7156 N N . GLN C 1 289 ? 74.173 1.966 18.229 1.00 7.17 289 GLN C N 1
ATOM 7157 C CA . GLN C 1 289 ? 73.161 2.648 17.421 1.00 6.82 289 GLN C CA 1
ATOM 7158 C C . GLN C 1 289 ? 72.809 1.797 16.211 1.00 7.45 289 GLN C C 1
ATOM 7159 O O . GLN C 1 289 ? 73.619 1.608 15.304 1.00 7.91 289 GLN C O 1
ATOM 7165 N N . LYS C 1 290 ? 71.581 1.295 16.207 1.00 7.44 290 LYS C N 1
ATOM 7166 C CA . LYS C 1 290 ? 71.093 0.439 15.135 1.00 7.41 290 LYS C CA 1
ATOM 7167 C C . LYS C 1 290 ? 70.854 1.188 13.834 1.00 7.75 290 LYS C C 1
ATOM 7168 O O . LYS C 1 290 ? 71.220 0.718 12.757 1.00 7.97 290 LYS C O 1
ATOM 7174 N N . THR C 1 291 ? 70.229 2.355 13.941 1.00 7.36 291 THR C N 1
ATOM 7175 C CA . THR C 1 291 ? 69.896 3.130 12.763 1.00 7.11 291 THR C CA 1
ATOM 7176 C C . THR C 1 291 ? 70.437 4.552 12.797 1.00 6.25 291 THR C C 1
ATOM 7177 O O . THR C 1 291 ? 69.774 5.474 13.276 1.00 7.80 291 THR C O 1
ATOM 7181 N N . PRO C 1 292 ? 71.668 4.742 12.304 1.00 6.93 292 PRO C N 1
ATOM 7182 C CA . PRO C 1 292 ? 72.254 6.082 12.289 1.00 7.28 292 PRO C CA 1
ATOM 7183 C C . PRO C 1 292 ? 71.423 6.945 11.343 1.00 8.40 292 PRO C C 1
ATOM 7184 O O . PRO C 1 292 ? 70.955 6.460 10.313 1.00 8.76 292 PRO C O 1
ATOM 7188 N N . HIS C 1 293 ? 71.235 8.210 11.699 1.00 7.72 293 HIS C N 1
ATOM 7189 C CA . HIS C 1 293 ? 70.470 9.145 10.876 1.00 7.68 293 HIS C CA 1
ATOM 7190 C C . HIS C 1 293 ? 69.178 8.540 10.330 1.00 7.04 293 HIS C C 1
ATOM 7191 O O . HIS C 1 293 ? 69.027 8.347 9.121 1.00 7.06 293 HIS C O 1
ATOM 7198 N N . ASP C 1 294 ? 68.244 8.245 11.222 1.00 7.12 294 ASP C N 1
ATOM 7199 C CA . ASP C 1 294 ? 66.970 7.666 10.821 1.00 6.98 294 ASP C CA 1
ATOM 7200 C C . ASP C 1 294 ? 66.293 8.473 9.721 1.00 7.57 294 ASP C C 1
ATOM 7201 O O . ASP C 1 294 ? 66.330 9.700 9.725 1.00 7.58 294 ASP C O 1
ATOM 7206 N N . GLU C 1 295 ? 65.665 7.768 8.786 1.00 7.81 295 GLU C N 1
ATOM 7207 C CA . GLU C 1 295 ? 64.968 8.410 7.677 1.00 7.93 295 GLU C CA 1
ATOM 7208 C C . GLU C 1 295 ? 63.591 7.782 7.511 1.00 9.04 295 GLU C C 1
ATOM 7209 O O . GLU C 1 295 ? 62.854 8.130 6.589 1.00 9.38 295 GLU C O 1
ATOM 7215 N N . TRP C 1 296 ? 63.226 6.888 8.428 1.00 7.82 296 TRP C N 1
ATOM 7216 C CA . TRP C 1 296 ? 61.966 6.160 8.302 1.00 7.37 296 TRP C CA 1
ATOM 7217 C C . TRP C 1 296 ? 61.097 6.018 9.555 1.00 8.11 296 TRP C C 1
ATOM 7218 O O . TRP C 1 296 ? 60.093 5.302 9.530 1.00 8.11 296 TRP C O 1
ATOM 7229 N N . ASP C 1 297 ? 61.463 6.697 10.638 1.00 7.90 297 ASP C N 1
ATOM 7230 C CA . ASP C 1 297 ? 60.733 6.583 11.901 1.00 8.85 297 ASP C CA 1
ATOM 7231 C C . ASP C 1 297 ? 60.792 5.144 12.426 1.00 8.68 297 ASP C C 1
ATOM 7232 O O . ASP C 1 297 ? 59.776 4.572 12.818 1.00 8.93 297 ASP C O 1
ATOM 7237 N N . PHE C 1 298 ? 61.980 4.550 12.416 1.00 7.47 298 PHE C N 1
ATOM 7238 C CA . PHE C 1 298 ? 62.147 3.188 12.924 1.00 7.42 298 PHE C CA 1
ATOM 7239 C C . PHE C 1 298 ? 62.435 3.263 14.431 1.00 7.19 298 PHE C C 1
ATOM 7240 O O . PHE C 1 298 ? 63.408 2.677 14.911 1.00 8.69 298 PHE C O 1
ATOM 7248 N N . ALA C 1 299 ? 61.584 3.979 15.167 1.00 8.18 299 ALA C N 1
ATOM 7249 C CA . ALA C 1 299 ? 61.759 4.159 16.615 1.00 7.14 299 ALA C CA 1
ATOM 7250 C C . ALA C 1 299 ? 62.319 2.891 17.256 1.00 7.54 299 ALA C C 1
ATOM 7251 O O . ALA C 1 299 ? 61.626 1.879 17.360 1.00 7.48 299 ALA C O 1
ATOM 7253 N N . GLY C 1 300 ? 63.571 2.967 17.705 1.00 8.38 300 GLY C N 1
ATOM 7254 C CA . GLY C 1 300 ? 64.247 1.805 18.267 1.00 6.92 300 GLY C CA 1
ATOM 7255 C C . GLY C 1 300 ? 63.919 1.379 19.684 1.00 7.35 300 GLY C C 1
ATOM 7256 O O . GLY C 1 300 ? 64.808 0.964 20.427 1.00 8.60 300 GLY C O 1
ATOM 7257 N N . VAL C 1 301 ? 62.640 1.423 20.036 1.00 6.37 301 VAL C N 1
ATOM 7258 C CA . VAL C 1 301 ? 62.189 1.092 21.387 1.00 6.60 301 VAL C CA 1
ATOM 7259 C C . VAL C 1 301 ? 61.741 -0.340 21.662 1.00 6.45 301 VAL C C 1
ATOM 7260 O O . VAL C 1 301 ? 61.334 -0.653 22.782 1.00 6.92 301 VAL C O 1
ATOM 7264 N N . ASN C 1 302 ? 61.811 -1.216 20.671 1.00 7.17 302 ASN C N 1
ATOM 7265 C CA . ASN C 1 302 ? 61.330 -2.576 20.876 1.00 7.50 302 ASN C CA 1
ATOM 7266 C C . ASN C 1 302 ? 61.965 -3.386 22.005 1.00 6.37 302 ASN C C 1
ATOM 7267 O O . ASN C 1 302 ? 63.067 -3.098 22.476 1.00 6.61 302 ASN C O 1
ATOM 7272 N N . GLN C 1 303 ? 61.221 -4.404 22.425 1.00 6.79 303 GLN C N 1
ATOM 7273 C CA . GLN C 1 303 ? 61.586 -5.321 23.495 1.00 7.05 303 GLN C CA 1
ATOM 7274 C C . GLN C 1 303 ? 63.016 -5.836 23.446 1.00 6.93 303 GLN C C 1
ATOM 7275 O O . GLN C 1 303 ? 63.559 -6.106 22.375 1.00 6.61 303 GLN C O 1
ATOM 7281 N N . MET C 1 304 ? 63.615 -5.958 24.625 1.00 7.25 304 MET C N 1
ATOM 7282 C CA . MET C 1 304 ? 64.956 -6.504 24.768 1.00 7.10 304 MET C CA 1
ATOM 7283 C C . MET C 1 304 ? 64.740 -7.838 25.467 1.00 7.79 304 MET C C 1
ATOM 7284 O O . MET C 1 304 ? 64.088 -7.897 26.511 1.00 7.98 304 MET C O 1
ATOM 7289 N N . VAL C 1 305 ? 65.266 -8.906 24.878 1.00 7.73 305 VAL C N 1
ATOM 7290 C CA . VAL C 1 305 ? 65.116 -10.241 25.440 1.00 8.35 305 VAL C CA 1
ATOM 7291 C C . VAL C 1 305 ? 66.480 -10.800 25.821 1.00 7.12 305 VAL C C 1
ATOM 7292 O O . VAL C 1 305 ? 67.355 -10.951 24.974 1.00 7.53 305 VAL C O 1
ATOM 7296 N N . LEU C 1 306 ? 66.661 -11.104 27.099 1.00 7.13 306 LEU C N 1
ATOM 7297 C CA . LEU C 1 306 ? 67.931 -11.650 27.553 1.00 7.71 306 LEU C CA 1
ATOM 7298 C C . LEU C 1 306 ? 67.845 -13.167 27.643 1.00 7.80 306 LEU C C 1
ATOM 7299 O O . LEU C 1 306 ? 66.907 -13.711 28.227 1.00 8.91 306 LEU C O 1
ATOM 7304 N N . THR C 1 307 ? 68.819 -13.846 27.047 1.00 8.45 307 THR C N 1
ATOM 7305 C CA . THR C 1 307 ? 68.867 -15.301 27.084 1.00 8.80 307 THR C CA 1
ATOM 7306 C C . THR C 1 307 ? 70.315 -15.751 27.177 1.00 10.25 307 THR C C 1
ATOM 7307 O O . THR C 1 307 ? 71.234 -14.986 26.883 1.00 9.49 307 THR C O 1
ATOM 7311 N N . ASP C 1 308 ? 70.506 -16.992 27.611 1.00 10.17 308 ASP C N 1
ATOM 7312 C CA . ASP C 1 308 ? 71.832 -17.586 27.716 1.00 10.78 308 ASP C CA 1
ATOM 7313 C C . ASP C 1 308 ? 71.782 -18.792 26.793 1.00 9.97 308 ASP C C 1
ATOM 7314 O O . ASP C 1 308 ? 71.102 -19.776 27.082 1.00 12.22 308 ASP C O 1
ATOM 7319 N N . GLN C 1 309 ? 72.490 -18.709 25.673 1.00 10.01 309 GLN C N 1
ATOM 7320 C CA . GLN C 1 309 ? 72.478 -19.792 24.704 1.00 10.97 309 GLN C CA 1
ATOM 7321 C C . GLN C 1 309 ? 73.833 -20.049 24.090 1.00 12.21 309 GLN C C 1
ATOM 7322 O O . GLN C 1 309 ? 74.714 -19.192 24.108 1.00 12.37 309 GLN C O 1
ATOM 7328 N N . PRO C 1 310 ? 74.013 -21.249 23.525 1.00 13.70 310 PRO C N 1
ATOM 7329 C CA . PRO C 1 310 ? 75.290 -21.565 22.897 1.00 14.60 310 PRO C CA 1
ATOM 7330 C C . PRO C 1 310 ? 75.326 -20.919 21.516 1.00 15.00 310 PRO C C 1
ATOM 7331 O O . PRO C 1 310 ? 74.369 -21.022 20.745 1.00 15.74 310 PRO C O 1
ATOM 7335 N N . VAL C 1 311 ? 76.414 -20.219 21.227 1.00 14.78 311 VAL C N 1
ATOM 7336 C CA . VAL C 1 311 ? 76.595 -19.594 19.925 1.00 16.66 311 VAL C CA 1
ATOM 7337 C C . VAL C 1 311 ? 77.754 -20.378 19.333 1.00 18.48 311 VAL C C 1
ATOM 7338 O O . VAL C 1 311 ? 78.883 -20.281 19.809 1.00 18.86 311 VAL C O 1
ATOM 7342 N N . ASN C 1 312 ? 77.463 -21.175 18.311 1.00 20.69 312 ASN C N 1
ATOM 7343 C CA . ASN C 1 312 ? 78.481 -22.010 17.690 1.00 22.56 312 ASN C CA 1
ATOM 7344 C C . ASN C 1 312 ? 79.021 -22.971 18.747 1.00 21.86 312 ASN C C 1
ATOM 7345 O O . ASN C 1 312 ? 80.211 -23.283 18.774 1.00 23.09 312 ASN C O 1
ATOM 7350 N N . GLY C 1 313 ? 78.130 -23.420 19.628 1.00 19.80 313 GLY C N 1
ATOM 7351 C CA . GLY C 1 313 ? 78.509 -24.350 20.678 1.00 18.59 313 GLY C CA 1
ATOM 7352 C C . GLY C 1 313 ? 79.064 -23.733 21.949 1.00 18.20 313 GLY C C 1
ATOM 7353 O O . GLY C 1 313 ? 79.377 -24.453 22.899 1.00 17.77 313 GLY C O 1
ATOM 7354 N N . LYS C 1 314 ? 79.180 -22.408 21.984 1.00 17.09 314 LYS C N 1
ATOM 7355 C CA . LYS C 1 314 ? 79.717 -21.720 23.157 1.00 16.28 314 LYS C CA 1
ATOM 7356 C C . LYS C 1 314 ? 78.649 -20.929 23.911 1.00 15.87 314 LYS C C 1
ATOM 7357 O O . LYS C 1 314 ? 78.083 -19.977 23.373 1.00 14.82 314 LYS C O 1
ATOM 7363 N N . MET C 1 315 ? 78.385 -21.317 25.157 1.00 13.95 315 MET C N 1
ATOM 7364 C CA . MET C 1 315 ? 77.388 -20.631 25.976 1.00 13.66 315 MET C CA 1
ATOM 7365 C C . MET C 1 315 ? 77.746 -19.150 26.069 1.00 12.57 315 MET C C 1
ATOM 7366 O O . MET C 1 315 ? 78.871 -18.794 26.428 1.00 14.96 315 MET C O 1
ATOM 7371 N N . THR C 1 316 ? 76.780 -18.291 25.753 1.00 11.45 316 THR C N 1
ATOM 7372 C CA . THR C 1 316 ? 77.006 -16.848 25.752 1.00 11.54 316 THR C CA 1
ATOM 7373 C C . THR C 1 316 ? 75.836 -16.066 26.352 1.00 11.69 316 THR C C 1
ATOM 7374 O O . THR C 1 316 ? 74.678 -16.442 26.171 1.00 10.29 316 THR C O 1
ATOM 7378 N N . PRO C 1 317 ? 76.128 -14.975 27.088 1.00 11.33 317 PRO C N 1
ATOM 7379 C CA . PRO C 1 317 ? 75.094 -14.133 27.708 1.00 11.40 317 PRO C CA 1
ATOM 7380 C C . PRO C 1 317 ? 74.597 -13.197 26.608 1.00 9.97 317 PRO C C 1
ATOM 7381 O O . PRO C 1 317 ? 75.304 -12.271 26.213 1.00 11.07 317 PRO C O 1
ATOM 7385 N N . LEU C 1 318 ? 73.382 -13.429 26.125 1.00 9.37 318 LEU C N 1
ATOM 7386 C CA . LEU C 1 318 ? 72.848 -12.636 25.022 1.00 9.24 318 LEU C CA 1
ATOM 7387 C C . LEU C 1 318 ? 71.713 -11.667 25.317 1.00 8.29 318 LEU C C 1
ATOM 7388 O O . LEU C 1 318 ? 71.048 -11.738 26.353 1.00 9.26 318 LEU C O 1
ATOM 7393 N N . LEU C 1 319 ? 71.526 -10.749 24.370 1.00 9.04 319 LEU C N 1
ATOM 7394 C CA . LEU C 1 319 ? 70.430 -9.785 24.367 1.00 8.02 319 LEU C CA 1
ATOM 7395 C C . LEU C 1 319 ? 69.957 -9.875 22.923 1.00 7.80 319 LEU C C 1
ATOM 7396 O O . LEU C 1 319 ? 70.768 -9.823 22.000 1.00 7.55 319 LEU C O 1
ATOM 7401 N N . SER C 1 320 ? 68.657 -10.046 22.728 1.00 7.94 320 SER C N 1
ATOM 7402 C CA . SER C 1 320 ? 68.107 -10.127 21.386 1.00 8.86 320 SER C CA 1
ATOM 7403 C C . SER C 1 320 ? 67.028 -9.068 21.254 1.00 8.09 320 SER C C 1
ATOM 7404 O O . SER C 1 320 ? 66.386 -8.694 22.238 1.00 8.10 320 SER C O 1
ATOM 7407 N N . HIS C 1 321 ? 66.816 -8.605 20.029 1.00 7.74 321 HIS C N 1
ATOM 7408 C CA . HIS C 1 321 ? 65.902 -7.500 19.806 1.00 7.94 321 HIS C CA 1
ATOM 7409 C C . HIS C 1 321 ? 65.550 -7.400 18.325 1.00 6.79 321 HIS C C 1
ATOM 7410 O O . HIS C 1 321 ? 66.431 -7.472 17.477 1.00 7.97 321 HIS C O 1
ATOM 7417 N N . ILE C 1 322 ? 64.260 -7.270 18.019 1.00 6.93 322 ILE C N 1
ATOM 7418 C CA . ILE C 1 322 ? 63.822 -7.118 16.632 1.00 7.48 322 ILE C CA 1
ATOM 7419 C C . ILE C 1 322 ? 63.356 -5.675 16.495 1.00 7.25 322 ILE C C 1
ATOM 7420 O O . ILE C 1 322 ? 62.307 -5.289 17.013 1.00 7.88 322 ILE C O 1
ATOM 7425 N N . ASP C 1 323 ? 64.157 -4.877 15.802 1.00 7.26 323 ASP C N 1
ATOM 7426 C CA . ASP C 1 323 ? 63.865 -3.464 15.623 1.00 6.74 323 ASP C CA 1
ATOM 7427 C C . ASP C 1 323 ? 62.814 -3.161 14.562 1.00 7.45 323 ASP C C 1
ATOM 7428 O O . ASP C 1 323 ? 62.506 -3.992 13.703 1.00 7.67 323 ASP C O 1
ATOM 7433 N N . ARG C 1 324 ? 62.258 -1.957 14.649 1.00 7.00 324 ARG C N 1
ATOM 7434 C CA . ARG C 1 324 ? 61.271 -1.490 13.687 1.00 7.00 324 ARG C CA 1
ATOM 7435 C C . ARG C 1 324 ? 61.880 -1.556 12.288 1.00 7.38 324 ARG C C 1
ATOM 7436 O O . ARG C 1 324 ? 61.163 -1.783 11.308 1.00 8.09 324 ARG C O 1
ATOM 7444 N N . ASN C 1 325 ? 63.199 -1.377 12.194 1.00 6.97 325 ASN C N 1
ATOM 7445 C CA . ASN C 1 325 ? 63.872 -1.401 10.893 1.00 7.26 325 ASN C CA 1
ATOM 7446 C C . ASN C 1 325 ? 63.911 -2.769 10.210 1.00 7.09 325 ASN C C 1
ATOM 7447 O O . ASN C 1 325 ? 64.471 -2.904 9.123 1.00 7.42 325 ASN C O 1
ATOM 7452 N N . GLY C 1 326 ? 63.317 -3.776 10.846 1.00 6.92 326 GLY C N 1
ATOM 7453 C CA . GLY C 1 326 ? 63.272 -5.104 10.252 1.00 7.82 326 GLY C CA 1
ATOM 7454 C C . GLY C 1 326 ? 64.476 -5.998 10.477 1.00 7.10 326 GLY C C 1
ATOM 7455 O O . GLY C 1 326 ? 64.572 -7.071 9.882 1.00 7.54 326 GLY C O 1
ATOM 7456 N N . ILE C 1 327 ? 65.394 -5.565 11.333 1.00 6.80 327 ILE C N 1
ATOM 7457 C CA . ILE C 1 327 ? 66.583 -6.351 11.625 1.00 7.12 327 ILE C CA 1
ATOM 7458 C C . ILE C 1 327 ? 66.482 -7.013 12.995 1.00 6.86 327 ILE C C 1
ATOM 7459 O O . ILE C 1 327 ? 66.086 -6.379 13.976 1.00 7.00 327 ILE C O 1
ATOM 7464 N N . LEU C 1 328 ? 66.826 -8.296 13.048 1.00 8.15 328 LEU C N 1
ATOM 7465 C CA . LEU C 1 328 ? 66.836 -9.040 14.299 1.00 8.18 328 LEU C CA 1
ATOM 7466 C C . LEU C 1 328 ? 68.274 -8.928 14.789 1.00 8.75 328 LEU C C 1
ATOM 7467 O O . LEU C 1 328 ? 69.210 -9.352 14.099 1.00 8.86 328 LEU C O 1
ATOM 7472 N N . TYR C 1 329 ? 68.444 -8.340 15.968 1.00 8.12 329 TYR C N 1
ATOM 7473 C CA . TYR C 1 329 ? 69.765 -8.155 16.551 1.00 8.69 329 TYR C CA 1
ATOM 7474 C C . TYR C 1 329 ? 70.004 -9.050 17.751 1.00 8.36 329 TYR C C 1
ATOM 7475 O O . TYR C 1 329 ? 69.121 -9.234 18.585 1.00 9.17 329 TYR C O 1
ATOM 7484 N N . THR C 1 330 ? 71.208 -9.602 17.827 1.00 8.31 330 THR C N 1
ATOM 7485 C CA . THR C 1 330 ? 71.612 -10.394 18.977 1.00 8.28 330 THR C CA 1
ATOM 7486 C C . THR C 1 330 ? 73.010 -9.905 19.298 1.00 8.40 330 THR C C 1
ATOM 7487 O O . THR C 1 330 ? 73.898 -9.913 18.440 1.00 7.78 330 THR C O 1
ATOM 7491 N N . LEU C 1 331 ? 73.176 -9.442 20.530 1.00 8.31 331 LEU C N 1
ATOM 7492 C CA . LEU C 1 331 ? 74.446 -8.916 21.007 1.00 8.36 331 LEU C CA 1
ATOM 7493 C C . LEU C 1 331 ? 74.842 -9.617 22.289 1.00 9.24 331 LEU C C 1
ATOM 7494 O O . LEU C 1 331 ? 74.018 -10.251 22.943 1.00 9.85 331 LEU C O 1
ATOM 7499 N N . ASN C 1 332 ? 76.116 -9.504 22.640 1.00 8.71 332 ASN C N 1
ATOM 7500 C CA . ASN C 1 332 ? 76.594 -10.065 23.893 1.00 9.10 332 ASN C CA 1
ATOM 7501 C C . ASN C 1 332 ? 76.121 -8.993 24.878 1.00 9.52 332 ASN C C 1
ATOM 7502 O O . ASN C 1 332 ? 76.487 -7.823 24.742 1.00 9.70 332 ASN C O 1
ATOM 7507 N N . ARG C 1 333 ? 75.299 -9.368 25.853 1.00 9.10 333 ARG C N 1
ATOM 7508 C CA . ARG C 1 333 ? 74.771 -8.368 26.776 1.00 8.54 333 ARG C CA 1
ATOM 7509 C C . ARG C 1 333 ? 75.747 -7.840 27.817 1.00 9.02 333 ARG C C 1
ATOM 7510 O O . ARG C 1 333 ? 75.444 -6.877 28.522 1.00 8.99 333 ARG C O 1
ATOM 7518 N N . GLU C 1 334 ? 76.924 -8.451 27.903 1.00 9.65 334 GLU C N 1
ATOM 7519 C CA . GLU C 1 334 ? 77.925 -7.987 28.855 1.00 11.48 334 GLU C CA 1
ATOM 7520 C C . GLU C 1 334 ? 78.704 -6.803 28.290 1.00 10.89 334 GLU C C 1
ATOM 7521 O O . GLU C 1 334 ? 78.893 -5.793 28.971 1.00 11.33 334 GLU C O 1
ATOM 7527 N N . ASN C 1 335 ? 79.142 -6.928 27.039 1.00 11.44 335 ASN C N 1
ATOM 7528 C CA . ASN C 1 335 ? 79.961 -5.891 26.416 1.00 11.48 335 ASN C CA 1
ATOM 7529 C C . ASN C 1 335 ? 79.415 -5.208 25.167 1.00 11.75 335 ASN C C 1
ATOM 7530 O O . ASN C 1 335 ? 80.028 -4.267 24.654 1.00 12.62 335 ASN C O 1
ATOM 7535 N N . GLY C 1 336 ? 78.276 -5.677 24.674 1.00 11.21 336 GLY C N 1
ATOM 7536 C CA . GLY C 1 336 ? 77.682 -5.063 23.499 1.00 10.29 336 GLY C CA 1
ATOM 7537 C C . GLY C 1 336 ? 78.144 -5.578 22.147 1.00 10.07 336 GLY C C 1
ATOM 7538 O O . GLY C 1 336 ? 77.729 -5.044 21.118 1.00 10.08 336 GLY C O 1
ATOM 7539 N N . ASN C 1 337 ? 78.994 -6.602 22.130 1.00 9.39 337 ASN C N 1
ATOM 7540 C CA . ASN C 1 337 ? 79.479 -7.157 20.866 1.00 9.59 337 ASN C CA 1
ATOM 7541 C C . ASN C 1 337 ? 78.316 -7.544 19.959 1.00 9.32 337 ASN C C 1
ATOM 7542 O O . ASN C 1 337 ? 77.343 -8.150 20.409 1.00 10.07 337 ASN C O 1
ATOM 7547 N N . LEU C 1 338 ? 78.431 -7.208 18.679 1.00 9.41 338 LEU C N 1
ATOM 7548 C CA . LEU C 1 338 ? 77.387 -7.531 17.713 1.00 9.64 338 LEU C CA 1
ATOM 7549 C C . LEU C 1 338 ? 77.614 -8.948 17.191 1.00 9.64 338 LEU C C 1
ATOM 7550 O O . LEU C 1 338 ? 78.670 -9.252 16.634 1.00 11.22 338 LEU C O 1
ATOM 7555 N N . ILE C 1 339 ? 76.617 -9.809 17.369 1.00 9.78 339 ILE C N 1
ATOM 7556 C CA . ILE C 1 339 ? 76.717 -11.199 16.942 1.00 9.53 339 ILE C CA 1
ATOM 7557 C C . ILE C 1 339 ? 75.823 -11.516 15.745 1.00 9.78 339 ILE C C 1
ATOM 7558 O O . ILE C 1 339 ? 76.264 -12.147 14.785 1.00 11.33 339 ILE C O 1
ATOM 7563 N N . VAL C 1 340 ? 74.571 -11.072 15.812 1.00 8.51 340 VAL C N 1
ATOM 7564 C CA . VAL C 1 340 ? 73.605 -11.310 14.743 1.00 10.12 340 VAL C CA 1
ATOM 7565 C C . VAL C 1 340 ? 72.887 -10.024 14.350 1.00 9.47 340 VAL C C 1
ATOM 7566 O O . VAL C 1 340 ? 72.536 -9.211 15.201 1.00 9.75 340 VAL C O 1
ATOM 7570 N N . ALA C 1 341 ? 72.693 -9.845 13.048 1.00 9.68 341 ALA C N 1
ATOM 7571 C CA . ALA C 1 341 ? 71.979 -8.693 12.507 1.00 9.68 341 ALA C CA 1
ATOM 7572 C C . ALA C 1 341 ? 71.408 -9.165 11.175 1.00 10.24 341 ALA C C 1
ATOM 7573 O O . ALA C 1 341 ? 71.982 -8.916 10.113 1.00 11.96 341 ALA C O 1
ATOM 7575 N N . GLU C 1 342 ? 70.274 -9.859 11.250 1.00 9.16 342 GLU C N 1
ATOM 7576 C CA . GLU C 1 342 ? 69.616 -10.423 10.076 1.00 9.16 342 GLU C CA 1
ATOM 7577 C C . GLU C 1 342 ? 68.220 -9.861 9.829 1.00 8.65 342 GLU C C 1
ATOM 7578 O O . GLU C 1 342 ? 67.505 -9.510 10.766 1.00 9.14 342 GLU C O 1
ATOM 7584 N N . LYS C 1 343 ? 67.831 -9.796 8.560 1.00 8.67 343 LYS C N 1
ATOM 7585 C CA . LYS C 1 343 ? 66.506 -9.303 8.195 1.00 9.17 343 LYS C CA 1
ATOM 7586 C C . LYS C 1 343 ? 65.455 -10.323 8.632 1.00 8.98 343 LYS C C 1
ATOM 7587 O O . LYS C 1 343 ? 65.614 -11.521 8.395 1.00 9.98 343 LYS C O 1
ATOM 7593 N N . VAL C 1 344 ? 64.386 -9.858 9.275 1.00 8.74 344 VAL C N 1
ATOM 7594 C CA . VAL C 1 344 ? 63.334 -10.770 9.722 1.00 8.63 344 VAL C CA 1
ATOM 7595 C C . VAL C 1 344 ? 62.442 -11.215 8.569 1.00 9.43 344 VAL C C 1
ATOM 7596 O O . VAL C 1 344 ? 61.665 -12.160 8.702 1.00 10.48 344 VAL C O 1
ATOM 7600 N N . ASP C 1 345 ? 62.563 -10.519 7.442 1.00 9.26 345 ASP C N 1
ATOM 7601 C CA . ASP C 1 345 ? 61.817 -10.834 6.229 1.00 9.28 345 ASP C CA 1
ATOM 7602 C C . ASP C 1 345 ? 62.649 -10.273 5.084 1.00 9.20 345 ASP C C 1
ATOM 7603 O O . ASP C 1 345 ? 63.193 -9.175 5.184 1.00 9.01 345 ASP C O 1
ATOM 7608 N N . PRO C 1 346 ? 62.772 -11.025 3.982 1.00 9.38 346 PRO C N 1
ATOM 7609 C CA . PRO C 1 346 ? 63.568 -10.543 2.850 1.00 10.69 346 PRO C CA 1
ATOM 7610 C C . PRO C 1 346 ? 63.111 -9.238 2.197 1.00 9.90 346 PRO C C 1
ATOM 7611 O O . PRO C 1 346 ? 63.862 -8.637 1.430 1.00 11.18 346 PRO C O 1
ATOM 7615 N N . ALA C 1 347 ? 61.898 -8.788 2.508 1.00 8.26 347 ALA C N 1
ATOM 7616 C CA . ALA C 1 347 ? 61.392 -7.548 1.925 1.00 8.28 347 ALA C CA 1
ATOM 7617 C C . ALA C 1 347 ? 62.134 -6.301 2.406 1.00 7.66 347 ALA C C 1
ATOM 7618 O O . ALA C 1 347 ? 62.075 -5.258 1.759 1.00 9.06 347 ALA C O 1
ATOM 7620 N N . VAL C 1 348 ? 62.825 -6.398 3.538 1.00 7.99 348 VAL C N 1
ATOM 7621 C CA . VAL C 1 348 ? 63.569 -5.253 4.064 1.00 7.50 348 VAL C CA 1
ATOM 7622 C C . VAL C 1 348 ? 64.515 -4.739 2.981 1.00 8.06 348 VAL C C 1
ATOM 7623 O O . VAL C 1 348 ? 65.382 -5.477 2.508 1.00 8.80 348 VAL C O 1
ATOM 7627 N N . ASN C 1 349 ? 64.347 -3.481 2.580 1.00 7.36 349 ASN C N 1
ATOM 7628 C CA . ASN C 1 349 ? 65.203 -2.916 1.542 1.00 8.14 349 ASN C CA 1
ATOM 7629 C C . ASN C 1 349 ? 65.877 -1.586 1.883 1.00 8.10 349 ASN C C 1
ATOM 7630 O O . ASN C 1 349 ? 66.659 -1.069 1.084 1.00 9.73 349 ASN C O 1
ATOM 7635 N N . VAL C 1 350 ? 65.591 -1.028 3.056 1.00 7.42 350 VAL C N 1
ATOM 7636 C CA . VAL C 1 350 ? 66.234 0.228 3.436 1.00 8.13 350 VAL C CA 1
ATOM 7637 C C . VAL C 1 350 ? 67.739 0.003 3.536 1.00 8.46 350 VAL C C 1
ATOM 7638 O O . VAL C 1 350 ? 68.528 0.925 3.315 1.00 8.44 350 VAL C O 1
ATOM 7642 N N . PHE C 1 351 ? 68.121 -1.227 3.875 1.00 7.95 351 PHE C N 1
ATOM 7643 C CA . PHE C 1 351 ? 69.526 -1.617 3.985 1.00 8.16 351 PHE C CA 1
ATOM 7644 C C . PHE C 1 351 ? 69.754 -2.841 3.107 1.00 8.65 351 PHE C C 1
ATOM 7645 O O . PHE C 1 351 ? 68.878 -3.700 2.988 1.00 8.73 351 PHE C O 1
ATOM 7653 N N . LYS C 1 352 ? 70.936 -2.931 2.509 1.00 9.55 352 LYS C N 1
ATOM 7654 C CA . LYS C 1 352 ? 71.278 -4.104 1.715 1.00 10.26 352 LYS C CA 1
ATOM 7655 C C . LYS C 1 352 ? 71.515 -5.191 2.765 1.00 10.90 352 LYS C C 1
ATOM 7656 O O . LYS C 1 352 ? 71.169 -6.358 2.575 1.00 10.55 352 LYS C O 1
ATOM 7662 N N . LYS C 1 353 ? 72.095 -4.770 3.887 1.00 11.41 353 LYS C N 1
ATOM 7663 C CA . LYS C 1 353 ? 72.402 -5.647 5.013 1.00 10.47 353 LYS C CA 1
ATOM 7664 C C . LYS C 1 353 ? 73.038 -4.797 6.104 1.00 9.54 353 LYS C C 1
ATOM 7665 O O . LYS C 1 353 ? 73.287 -3.609 5.906 1.00 10.49 353 LYS C O 1
ATOM 7671 N N . VAL C 1 354 ? 73.275 -5.406 7.261 1.00 9.34 354 VAL C N 1
ATOM 7672 C CA . VAL C 1 354 ? 73.958 -4.723 8.353 1.00 9.46 354 VAL C CA 1
ATOM 7673 C C . VAL C 1 354 ? 75.343 -5.359 8.365 1.00 9.92 354 VAL C C 1
ATOM 7674 O O . VAL C 1 354 ? 75.469 -6.584 8.431 1.00 10.51 354 VAL C O 1
ATOM 7678 N N . ASP C 1 355 ? 76.379 -4.534 8.262 1.00 9.99 355 ASP C N 1
ATOM 7679 C CA . ASP C 1 355 ? 77.748 -5.035 8.256 1.00 10.82 355 ASP C CA 1
ATOM 7680 C C . ASP C 1 355 ? 78.189 -5.305 9.695 1.00 11.51 355 ASP C C 1
ATOM 7681 O O . ASP C 1 355 ? 78.245 -4.394 10.520 1.00 10.78 355 ASP C O 1
ATOM 7686 N N . LEU C 1 356 ? 78.491 -6.566 9.988 1.00 10.77 356 LEU C N 1
ATOM 7687 C CA . LEU C 1 356 ? 78.899 -6.966 11.333 1.00 11.23 356 LEU C CA 1
ATOM 7688 C C . LEU C 1 356 ? 80.242 -6.408 11.787 1.00 12.73 356 LEU C C 1
ATOM 7689 O O . LEU C 1 356 ? 80.492 -6.296 12.987 1.00 13.46 356 LEU C O 1
ATOM 7694 N N . LYS C 1 357 ? 81.105 -6.066 10.835 1.00 13.14 357 LYS C N 1
ATOM 7695 C CA . LYS C 1 357 ? 82.419 -5.527 11.167 1.00 13.33 357 LYS C CA 1
ATOM 7696 C C . LYS C 1 357 ? 82.388 -4.019 11.391 1.00 12.31 357 LYS C C 1
ATOM 7697 O O . LYS C 1 357 ? 82.953 -3.525 12.366 1.00 12.28 357 LYS C O 1
ATOM 7703 N N . THR C 1 358 ? 81.737 -3.282 10.493 1.00 11.20 358 THR C N 1
ATOM 7704 C CA . THR C 1 358 ? 81.650 -1.834 10.654 1.00 10.20 358 THR C CA 1
ATOM 7705 C C . THR C 1 358 ? 80.569 -1.522 11.679 1.00 10.22 358 THR C C 1
ATOM 7706 O O . THR C 1 358 ? 80.553 -0.443 12.271 1.00 11.12 358 THR C O 1
ATOM 7710 N N . GLY C 1 359 ? 79.667 -2.482 11.876 1.00 10.62 359 GLY C N 1
ATOM 7711 C CA . GLY C 1 359 ? 78.583 -2.325 12.829 1.00 9.90 359 GLY C CA 1
ATOM 7712 C C . GLY C 1 359 ? 77.462 -1.402 12.390 1.00 9.79 359 GLY C C 1
ATOM 7713 O O . GLY C 1 359 ? 76.630 -1.006 13.205 1.00 9.45 359 GLY C O 1
ATOM 7714 N N . THR C 1 360 ? 77.415 -1.065 11.106 1.00 8.71 360 THR C N 1
ATOM 7715 C CA . THR C 1 360 ? 76.381 -0.156 10.622 1.00 9.18 360 THR C CA 1
ATOM 7716 C C . THR C 1 360 ? 75.605 -0.697 9.433 1.00 8.99 360 THR C C 1
ATOM 7717 O O . THR C 1 360 ? 76.066 -1.593 8.729 1.00 9.15 360 THR C O 1
ATOM 7721 N N . PRO C 1 361 ? 74.397 -0.160 9.202 1.00 7.94 361 PRO C N 1
ATOM 7722 C CA . PRO C 1 361 ? 73.599 -0.620 8.067 1.00 8.80 361 PRO C CA 1
ATOM 7723 C C . PRO C 1 361 ? 74.237 -0.144 6.762 1.00 7.91 361 PRO C C 1
ATOM 7724 O O . PRO C 1 361 ? 74.702 0.997 6.673 1.00 8.47 361 PRO C O 1
ATOM 7728 N N . VAL C 1 362 ? 74.282 -1.024 5.767 1.00 8.32 362 VAL C N 1
ATOM 7729 C CA . VAL C 1 362 ? 74.797 -0.654 4.455 1.00 9.02 362 VAL C CA 1
ATOM 7730 C C . VAL C 1 362 ? 73.526 -0.135 3.788 1.00 9.20 362 VAL C C 1
ATOM 7731 O O . VAL C 1 362 ? 72.673 -0.911 3.350 1.00 10.27 362 VAL C O 1
ATOM 7735 N N . ARG C 1 363 ? 73.403 1.185 3.740 1.00 8.98 363 ARG C N 1
ATOM 7736 C CA . ARG C 1 363 ? 72.218 1.845 3.201 1.00 8.31 363 ARG C CA 1
ATOM 7737 C C . ARG C 1 363 ? 72.043 1.739 1.695 1.00 8.59 363 ARG C C 1
ATOM 7738 O O . ARG C 1 363 ? 73.013 1.799 0.943 1.00 9.67 363 ARG C O 1
ATOM 7746 N N . ASP C 1 364 ? 70.794 1.580 1.264 1.00 9.23 364 ASP C N 1
ATOM 7747 C CA . ASP C 1 364 ? 70.478 1.523 -0.158 1.00 9.53 364 ASP C CA 1
ATOM 7748 C C . ASP C 1 364 ? 69.811 2.855 -0.483 1.00 9.22 364 ASP C C 1
ATOM 7749 O O . ASP C 1 364 ? 68.668 3.095 -0.095 1.00 8.63 364 ASP C O 1
ATOM 7754 N N . PRO C 1 365 ? 70.517 3.740 -1.199 1.00 9.50 365 PRO C N 1
ATOM 7755 C CA . PRO C 1 365 ? 69.976 5.052 -1.562 1.00 8.88 365 PRO C CA 1
ATOM 7756 C C . PRO C 1 365 ? 68.602 5.038 -2.234 1.00 8.72 365 PRO C C 1
ATOM 7757 O O . PRO C 1 365 ? 67.843 5.999 -2.110 1.00 10.19 365 PRO C O 1
ATOM 7761 N N . GLU C 1 366 ? 68.275 3.958 -2.939 1.00 8.35 366 GLU C N 1
ATOM 7762 C CA . GLU C 1 366 ? 66.983 3.887 -3.615 1.00 9.54 366 GLU C CA 1
ATOM 7763 C C . GLU C 1 366 ? 65.809 3.939 -2.648 1.00 10.07 366 GLU C C 1
ATOM 7764 O O . GLU C 1 366 ? 64.714 4.365 -3.015 1.00 10.60 366 GLU C O 1
ATOM 7770 N N . PHE C 1 367 ? 66.033 3.522 -1.406 1.00 9.52 367 PHE C N 1
ATOM 7771 C CA . PHE C 1 367 ? 64.953 3.509 -0.432 1.00 8.82 367 PHE C CA 1
ATOM 7772 C C . PHE C 1 367 ? 65.150 4.434 0.759 1.00 9.02 367 PHE C C 1
ATOM 7773 O O . PHE C 1 367 ? 64.591 4.225 1.838 1.00 8.90 367 PHE C O 1
ATOM 7781 N N . ALA C 1 368 ? 65.944 5.473 0.540 1.00 8.09 368 ALA C N 1
ATOM 7782 C CA . ALA C 1 368 ? 66.196 6.473 1.564 1.00 8.54 368 ALA C CA 1
ATOM 7783 C C . ALA C 1 368 ? 65.070 7.497 1.468 1.00 9.36 368 ALA C C 1
ATOM 7784 O O . ALA C 1 368 ? 64.212 7.406 0.586 1.00 10.13 368 ALA C O 1
ATOM 7786 N N . THR C 1 369 ? 65.040 8.448 2.393 1.00 8.00 369 THR C N 1
ATOM 7787 C CA . THR C 1 369 ? 64.052 9.514 2.305 1.00 8.56 369 THR C CA 1
ATOM 7788 C C . THR C 1 369 ? 64.850 10.806 2.320 1.00 8.87 369 THR C C 1
ATOM 7789 O O . THR C 1 369 ? 65.976 10.850 2.830 1.00 8.35 369 THR C O 1
ATOM 7793 N N . ARG C 1 370 ? 64.279 11.849 1.733 1.00 8.46 370 ARG C N 1
ATOM 7794 C CA . ARG C 1 370 ? 64.951 13.135 1.637 1.00 8.92 370 ARG C CA 1
ATOM 7795 C C . ARG C 1 370 ? 63.992 14.176 1.085 1.00 8.97 370 ARG C C 1
ATOM 7796 O O . ARG C 1 370 ? 63.019 13.832 0.408 1.00 9.84 370 ARG C O 1
ATOM 7804 N N . MET C 1 371 ? 64.265 15.443 1.382 1.00 8.53 371 MET C N 1
ATOM 7805 C CA . MET C 1 371 ? 63.431 16.542 0.904 1.00 9.62 371 MET C CA 1
ATOM 7806 C C . MET C 1 371 ? 63.309 16.561 -0.614 1.00 10.73 371 MET C C 1
ATOM 7807 O O . MET C 1 371 ? 64.222 16.147 -1.331 1.00 10.95 371 MET C O 1
ATOM 7812 N N . ASP C 1 372 ? 62.166 17.043 -1.092 1.00 10.69 372 ASP C N 1
ATOM 7813 C CA . ASP C 1 372 ? 61.918 17.168 -2.523 1.00 12.20 372 ASP C CA 1
ATOM 7814 C C . ASP C 1 372 ? 62.108 15.863 -3.283 1.00 12.99 372 ASP C C 1
ATOM 7815 O O . ASP C 1 372 ? 62.731 15.819 -4.348 1.00 13.60 372 ASP C O 1
ATOM 7820 N N . HIS C 1 373 ? 61.549 14.800 -2.718 1.00 10.70 373 HIS C N 1
ATOM 7821 C CA . HIS C 1 373 ? 61.611 13.471 -3.300 1.00 10.18 373 HIS C CA 1
ATOM 7822 C C . HIS C 1 373 ? 60.597 12.577 -2.609 1.00 9.90 373 HIS C C 1
ATOM 7823 O O . HIS C 1 373 ? 60.445 12.627 -1.390 1.00 10.13 373 HIS C O 1
ATOM 7830 N N . LYS C 1 374 ? 59.890 11.772 -3.392 1.00 10.06 374 LYS C N 1
ATOM 7831 C CA . LYS C 1 374 ? 58.927 10.843 -2.827 1.00 10.36 374 LYS C CA 1
ATOM 7832 C C . LYS C 1 374 ? 59.508 9.442 -2.965 1.00 10.13 374 LYS C C 1
ATOM 7833 O O . LYS C 1 374 ? 59.611 8.908 -4.070 1.00 10.98 374 LYS C O 1
ATOM 7839 N N . GLY C 1 375 ? 59.912 8.860 -1.840 1.00 9.95 375 GLY C N 1
ATOM 7840 C CA . GLY C 1 375 ? 60.460 7.517 -1.857 1.00 9.68 375 GLY C CA 1
ATOM 7841 C C . GLY C 1 375 ? 59.305 6.542 -1.951 1.00 9.82 375 GLY C C 1
ATOM 7842 O O . GLY C 1 375 ? 58.256 6.774 -1.356 1.00 10.77 375 GLY C O 1
ATOM 7843 N N . THR C 1 376 ? 59.488 5.449 -2.685 1.00 10.02 376 THR C N 1
ATOM 7844 C CA . THR C 1 376 ? 58.412 4.479 -2.855 1.00 9.99 376 THR C CA 1
ATOM 7845 C C . THR C 1 376 ? 58.813 3.034 -2.569 1.00 9.79 376 THR C C 1
ATOM 7846 O O . THR C 1 376 ? 59.981 2.657 -2.700 1.00 9.71 376 THR C O 1
ATOM 7850 N N . ASN C 1 377 ? 57.825 2.233 -2.179 1.00 9.15 377 ASN C N 1
ATOM 7851 C CA . ASN C 1 377 ? 58.025 0.819 -1.875 1.00 9.14 377 ASN C CA 1
ATOM 7852 C C . ASN C 1 377 ? 59.159 0.579 -0.894 1.00 8.96 377 ASN C C 1
ATOM 7853 O O . ASN C 1 377 ? 59.968 -0.335 -1.063 1.00 9.72 377 ASN C O 1
ATOM 7858 N N . ILE C 1 378 ? 59.199 1.415 0.136 1.00 8.34 378 ILE C N 1
ATOM 7859 C CA . ILE C 1 378 ? 60.212 1.318 1.179 1.00 8.46 378 ILE C CA 1
ATOM 7860 C C . ILE C 1 378 ? 59.751 0.313 2.236 1.00 7.94 378 ILE C C 1
ATOM 7861 O O . ILE C 1 378 ? 58.623 0.390 2.724 1.00 8.40 378 ILE C O 1
ATOM 7866 N N . CYS C 1 379 ? 60.620 -0.636 2.574 1.00 7.59 379 CYS C N 1
ATOM 7867 C CA . CYS C 1 379 ? 60.305 -1.637 3.590 1.00 7.93 379 CYS C CA 1
ATOM 7868 C C . CYS C 1 379 ? 61.437 -1.706 4.606 1.00 7.16 379 CYS C C 1
ATOM 7869 O O . CYS C 1 379 ? 62.603 -1.837 4.235 1.00 8.32 379 CYS C O 1
ATOM 7872 N N . PRO C 1 380 ? 61.105 -1.668 5.903 1.00 7.46 380 PRO C N 1
ATOM 7873 C CA . PRO C 1 380 ? 59.749 -1.565 6.452 1.00 6.40 380 PRO C CA 1
ATOM 7874 C C . PRO C 1 380 ? 59.181 -0.157 6.393 1.00 6.69 380 PRO C C 1
ATOM 7875 O O . PRO C 1 380 ? 59.885 0.809 6.088 1.00 7.62 380 PRO C O 1
ATOM 7879 N N . SER C 1 381 ? 57.890 -0.060 6.687 1.00 7.21 381 SER C N 1
ATOM 7880 C CA . SER C 1 381 ? 57.212 1.224 6.755 1.00 8.46 381 SER C CA 1
ATOM 7881 C C . SER C 1 381 ? 57.553 1.761 8.145 1.00 8.19 381 SER C C 1
ATOM 7882 O O . SER C 1 381 ? 58.230 1.087 8.927 1.00 9.44 381 SER C O 1
ATOM 7885 N N . ALA C 1 382 ? 57.071 2.960 8.456 1.00 7.32 382 ALA C N 1
ATOM 7886 C CA . ALA C 1 382 ? 57.317 3.571 9.757 1.00 7.81 382 ALA C CA 1
ATOM 7887 C C . ALA C 1 382 ? 56.714 2.732 10.882 1.00 8.47 382 ALA C C 1
ATOM 7888 O O . ALA C 1 382 ? 57.175 2.791 12.018 1.00 8.60 382 ALA C O 1
ATOM 7890 N N . MET C 1 383 ? 55.677 1.955 10.578 1.00 7.25 383 MET C N 1
ATOM 7891 C CA . MET C 1 383 ? 55.069 1.111 11.604 1.00 7.81 383 MET C CA 1
ATOM 7892 C C . MET C 1 383 ? 56.033 -0.028 11.923 1.00 7.47 383 MET C C 1
ATOM 7893 O O . MET C 1 383 ? 55.877 -0.730 12.928 1.00 7.58 383 MET C O 1
ATOM 7898 N N . GLY C 1 384 ? 57.033 -0.180 11.056 1.00 7.72 384 GLY C N 1
ATOM 7899 C CA . GLY C 1 384 ? 58.063 -1.196 11.203 1.00 7.53 384 GLY C CA 1
ATOM 7900 C C . GLY C 1 384 ? 57.627 -2.618 10.910 1.00 6.62 384 GLY C C 1
ATOM 7901 O O . GLY C 1 384 ? 56.442 -2.878 10.693 1.00 8.00 384 GLY C O 1
ATOM 7902 N N . PHE C 1 385 ? 58.586 -3.540 10.865 1.00 6.75 385 PHE C N 1
ATOM 7903 C CA . PHE C 1 385 ? 58.253 -4.945 10.666 1.00 7.37 385 PHE C CA 1
ATOM 7904 C C . PHE C 1 385 ? 58.051 -5.549 12.059 1.00 7.58 385 PHE C C 1
ATOM 7905 O O . PHE C 1 385 ? 57.803 -6.741 12.215 1.00 7.52 385 PHE C O 1
ATOM 7913 N N . HIS C 1 386 ? 58.154 -4.688 13.069 1.00 8.15 386 HIS C N 1
ATOM 7914 C CA . HIS C 1 386 ? 57.933 -5.065 14.464 1.00 7.13 386 HIS C CA 1
ATOM 7915 C C . HIS C 1 386 ? 57.722 -3.764 15.229 1.00 6.96 386 HIS C C 1
ATOM 7916 O O . HIS C 1 386 ? 58.473 -2.805 15.043 1.00 6.54 386 HIS C O 1
ATOM 7923 N N . ASN C 1 387 ? 56.695 -3.726 16.075 1.00 6.73 387 ASN C N 1
ATOM 7924 C CA . ASN C 1 387 ? 56.412 -2.531 16.860 1.00 6.36 387 ASN C CA 1
ATOM 7925 C C . ASN C 1 387 ? 56.417 -2.874 18.357 1.00 7.36 387 ASN C C 1
ATOM 7926 O O . ASN C 1 387 ? 57.216 -3.708 18.788 1.00 7.56 387 ASN C O 1
ATOM 7931 N N . GLN C 1 388 ? 55.526 -2.257 19.131 1.00 6.63 388 GLN C N 1
ATOM 7932 C CA . GLN C 1 388 ? 55.454 -2.442 20.586 1.00 7.60 388 GLN C CA 1
ATOM 7933 C C . GLN C 1 388 ? 55.097 -3.821 21.144 1.00 7.38 388 GLN C C 1
ATOM 7934 O O . GLN C 1 388 ? 54.979 -3.988 22.362 1.00 7.93 388 GLN C O 1
ATOM 7940 N N . GLY C 1 389 ? 54.925 -4.807 20.276 1.00 5.67 389 GLY C N 1
ATOM 7941 C CA . GLY C 1 389 ? 54.583 -6.133 20.757 1.00 7.33 389 GLY C CA 1
ATOM 7942 C C . GLY C 1 389 ? 55.654 -6.767 21.628 1.00 7.02 389 GLY C C 1
ATOM 7943 O O . GLY C 1 389 ? 56.848 -6.528 21.436 1.00 7.34 389 GLY C O 1
ATOM 7944 N N . VAL C 1 390 ? 55.217 -7.569 22.595 1.00 7.36 390 VAL C N 1
ATOM 7945 C CA . VAL C 1 390 ? 56.128 -8.282 23.484 1.00 6.60 390 VAL C CA 1
ATOM 7946 C C . VAL C 1 390 ? 56.112 -9.741 23.048 1.00 5.59 390 VAL C C 1
ATOM 7947 O O . VAL C 1 390 ? 55.081 -10.413 23.142 1.00 7.17 390 VAL C O 1
ATOM 7951 N N . ASP C 1 391 ? 57.256 -10.213 22.561 1.00 7.01 391 ASP C N 1
ATOM 7952 C CA . ASP C 1 391 ? 57.403 -11.587 22.088 1.00 6.37 391 ASP C CA 1
ATOM 7953 C C . ASP C 1 391 ? 57.806 -12.539 23.206 1.00 6.90 391 ASP C C 1
ATOM 7954 O O . ASP C 1 391 ? 58.165 -12.113 24.306 1.00 8.41 391 ASP C O 1
ATOM 7959 N N . SER C 1 392 ? 57.761 -13.833 22.906 1.00 6.76 392 SER C N 1
ATOM 7960 C CA . SER C 1 392 ? 58.090 -14.860 23.883 1.00 7.28 392 SER C CA 1
ATOM 7961 C C . SER C 1 392 ? 59.231 -15.766 23.432 1.00 7.80 392 SER C C 1
ATOM 7962 O O . SER C 1 392 ? 59.491 -15.923 22.238 1.00 8.52 392 SER C O 1
ATOM 7965 N N . TYR C 1 393 ? 59.896 -16.374 24.408 1.00 7.78 393 TYR C N 1
ATOM 7966 C CA . TYR C 1 393 ? 61.019 -17.262 24.149 1.00 8.03 393 TYR C CA 1
ATOM 7967 C C . TYR C 1 393 ? 60.813 -18.607 24.835 1.00 8.10 393 TYR C C 1
ATOM 7968 O O . TYR C 1 393 ? 60.458 -18.660 26.013 1.00 9.86 393 TYR C O 1
ATOM 7977 N N . ASP C 1 394 ? 61.015 -19.687 24.087 1.00 9.14 394 ASP C N 1
ATOM 7978 C CA . ASP C 1 394 ? 60.904 -21.034 24.642 1.00 9.54 394 ASP C CA 1
ATOM 7979 C C . ASP C 1 394 ? 62.327 -21.483 24.939 1.00 9.10 394 ASP C C 1
ATOM 7980 O O . ASP C 1 394 ? 63.121 -21.684 24.025 1.00 9.86 394 ASP C O 1
ATOM 7985 N N . PRO C 1 395 ? 62.668 -21.637 26.227 1.00 10.06 395 PRO C N 1
ATOM 7986 C CA . PRO C 1 395 ? 64.012 -22.058 26.630 1.00 10.97 395 PRO C CA 1
ATOM 7987 C C . PRO C 1 395 ? 64.405 -23.478 26.234 1.00 11.05 395 PRO C C 1
ATOM 7988 O O . PRO C 1 395 ? 65.594 -23.792 26.158 1.00 11.30 395 PRO C O 1
ATOM 7992 N N . GLU C 1 396 ? 63.422 -24.338 25.988 1.00 10.96 396 GLU C N 1
ATOM 7993 C CA . GLU C 1 396 ? 63.723 -25.713 25.601 1.00 10.89 396 GLU C CA 1
ATOM 7994 C C . GLU C 1 396 ? 64.195 -25.811 24.153 1.00 10.96 396 GLU C C 1
ATOM 7995 O O . GLU C 1 396 ? 65.296 -26.291 23.886 1.00 12.39 396 GLU C O 1
ATOM 8001 N N . SER C 1 397 ? 63.370 -25.357 23.216 1.00 10.26 397 SER C N 1
ATOM 8002 C CA . SER C 1 397 ? 63.750 -25.405 21.809 1.00 10.21 397 SER C CA 1
ATOM 8003 C C . SER C 1 397 ? 64.613 -24.200 21.438 1.00 9.51 397 SER C C 1
ATOM 8004 O O . SER C 1 397 ? 65.148 -24.136 20.332 1.00 10.51 397 SER C O 1
ATOM 8007 N N . ARG C 1 398 ? 64.745 -23.258 22.373 1.00 9.57 398 ARG C N 1
ATOM 8008 C CA . ARG C 1 398 ? 65.525 -22.036 22.165 1.00 9.00 398 ARG C CA 1
ATOM 8009 C C . ARG C 1 398 ? 65.020 -21.305 20.927 1.00 8.86 398 ARG C C 1
ATOM 8010 O O . ARG C 1 398 ? 65.743 -21.106 19.947 1.00 9.21 398 ARG C O 1
ATOM 8018 N N . THR C 1 399 ? 63.758 -20.896 21.005 1.00 8.95 399 THR C N 1
ATOM 8019 C CA . THR C 1 399 ? 63.083 -20.219 19.908 1.00 8.25 399 THR C CA 1
ATOM 8020 C C . THR C 1 399 ? 62.326 -18.981 20.371 1.00 8.19 399 THR C C 1
ATOM 8021 O O . THR C 1 399 ? 61.693 -18.994 21.425 1.00 8.63 399 THR C O 1
ATOM 8025 N N . LEU C 1 400 ? 62.397 -17.911 19.583 1.00 9.36 400 LEU C N 1
ATOM 8026 C CA . LEU C 1 400 ? 61.653 -16.697 19.895 1.00 8.77 400 LEU C CA 1
ATOM 8027 C C . LEU C 1 400 ? 60.488 -16.664 18.911 1.00 8.44 400 LEU C C 1
ATOM 8028 O O . LEU C 1 400 ? 60.681 -16.850 17.710 1.00 9.26 400 LEU C O 1
ATOM 8033 N N . TYR C 1 401 ? 59.280 -16.450 19.420 1.00 7.70 401 TYR C N 1
ATOM 8034 C CA . TYR C 1 401 ? 58.093 -16.385 18.573 1.00 7.76 401 TYR C CA 1
ATOM 8035 C C . TYR C 1 401 ? 57.754 -14.909 18.428 1.00 7.92 401 TYR C C 1
ATOM 8036 O O . TYR C 1 401 ? 57.228 -14.280 19.345 1.00 8.56 401 TYR C O 1
ATOM 8045 N N . ALA C 1 402 ? 58.075 -14.365 17.261 1.00 7.80 402 ALA C N 1
ATOM 8046 C CA . ALA C 1 402 ? 57.877 -12.951 16.998 1.00 7.59 402 ALA C CA 1
ATOM 8047 C C . ALA C 1 402 ? 56.588 -12.550 16.304 1.00 8.60 402 ALA C C 1
ATOM 8048 O O . ALA C 1 402 ? 56.175 -13.160 15.313 1.00 9.00 402 ALA C O 1
ATOM 8050 N N . GLY C 1 403 ? 55.957 -11.512 16.844 1.00 6.91 403 GLY C N 1
ATOM 8051 C CA . GLY C 1 403 ? 54.750 -10.971 16.248 1.00 7.26 403 GLY C CA 1
ATOM 8052 C C . GLY C 1 403 ? 55.245 -9.862 15.339 1.00 7.92 403 GLY C C 1
ATOM 8053 O O . GLY C 1 403 ? 55.683 -8.814 15.819 1.00 6.96 403 GLY C O 1
ATOM 8054 N N . LEU C 1 404 ? 55.189 -10.094 14.028 1.00 7.16 404 LEU C N 1
ATOM 8055 C CA . LEU C 1 404 ? 55.677 -9.122 13.054 1.00 7.38 404 LEU C CA 1
ATOM 8056 C C . LEU C 1 404 ? 54.591 -8.400 12.266 1.00 6.50 404 LEU C C 1
ATOM 8057 O O . LEU C 1 404 ? 53.430 -8.814 12.249 1.00 8.01 404 LEU C O 1
ATOM 8062 N N . ASN C 1 405 ? 54.998 -7.307 11.625 1.00 7.25 405 ASN C N 1
ATOM 8063 C CA . ASN C 1 405 ? 54.127 -6.518 10.760 1.00 8.07 405 ASN C CA 1
ATOM 8064 C C . ASN C 1 405 ? 54.769 -6.668 9.388 1.00 8.07 405 ASN C C 1
ATOM 8065 O O . ASN C 1 405 ? 55.993 -6.731 9.281 1.00 8.03 405 ASN C O 1
ATOM 8070 N N . HIS C 1 406 ? 53.955 -6.715 8.342 1.00 8.21 406 HIS C N 1
ATOM 8071 C CA . HIS C 1 406 ? 54.479 -6.807 6.983 1.00 8.61 406 HIS C CA 1
ATOM 8072 C C . HIS C 1 406 ? 53.809 -5.654 6.248 1.00 8.72 406 HIS C C 1
ATOM 8073 O O . HIS C 1 406 ? 52.820 -5.832 5.531 1.00 8.76 406 HIS C O 1
ATOM 8080 N N . ILE C 1 407 ? 54.362 -4.465 6.460 1.00 8.23 407 ILE C N 1
ATOM 8081 C CA . ILE C 1 407 ? 53.835 -3.228 5.902 1.00 7.69 407 ILE C CA 1
ATOM 8082 C C . ILE C 1 407 ? 54.969 -2.353 5.370 1.00 8.62 407 ILE C C 1
ATOM 8083 O O . ILE C 1 407 ? 55.971 -2.144 6.061 1.00 8.52 407 ILE C O 1
ATOM 8088 N N . CYS C 1 408 ? 54.819 -1.851 4.146 1.00 7.59 408 CYS C N 1
ATOM 8089 C CA . CYS C 1 408 ? 55.834 -0.984 3.549 1.00 7.34 408 CYS C CA 1
ATOM 8090 C C . CYS C 1 408 ? 55.223 0.383 3.244 1.00 8.24 408 CYS C C 1
ATOM 8091 O O . CYS C 1 408 ? 54.044 0.608 3.528 1.00 8.49 408 CYS C O 1
ATOM 8094 N N . MET C 1 409 ? 55.990 1.288 2.640 1.00 8.32 409 MET C N 1
ATOM 8095 C CA . MET C 1 409 ? 55.459 2.630 2.440 1.00 9.41 409 MET C CA 1
ATOM 8096 C C . MET C 1 409 ? 56.072 3.527 1.369 1.00 9.77 409 MET C C 1
ATOM 8097 O O . MET C 1 409 ? 57.117 3.235 0.788 1.00 9.09 409 MET C O 1
ATOM 8102 N N . ASP C 1 410 ? 55.378 4.639 1.140 1.00 10.06 410 ASP C N 1
ATOM 8103 C CA . ASP C 1 410 ? 55.838 5.704 0.261 1.00 8.69 410 ASP C CA 1
ATOM 8104 C C . ASP C 1 410 ? 56.049 6.810 1.297 1.00 8.59 410 ASP C C 1
ATOM 8105 O O . ASP C 1 410 ? 55.318 6.870 2.294 1.00 8.51 410 ASP C O 1
ATOM 8110 N N . TRP C 1 411 ? 57.025 7.683 1.073 1.00 8.39 411 TRP C N 1
ATOM 8111 C CA . TRP C 1 411 ? 57.324 8.734 2.039 1.00 7.76 411 TRP C CA 1
ATOM 8112 C C . TRP C 1 411 ? 57.962 9.967 1.414 1.00 8.69 411 TRP C C 1
ATOM 8113 O O . TRP C 1 411 ? 58.905 9.859 0.631 1.00 9.24 411 TRP C O 1
ATOM 8124 N N . GLU C 1 412 ? 57.433 11.136 1.758 1.00 9.08 412 GLU C N 1
ATOM 8125 C CA . GLU C 1 412 ? 58.001 12.396 1.299 1.00 10.47 412 GLU C CA 1
ATOM 8126 C C . GLU C 1 412 ? 57.951 13.381 2.463 1.00 10.74 412 GLU C C 1
ATOM 8127 O O . GLU C 1 412 ? 56.895 13.619 3.047 1.00 10.04 412 GLU C O 1
ATOM 8133 N N . PRO C 1 413 ? 59.104 13.951 2.831 1.00 10.02 413 PRO C N 1
ATOM 8134 C CA . PRO C 1 413 ? 59.130 14.905 3.939 1.00 10.35 413 PRO C CA 1
ATOM 8135 C C . PRO C 1 413 ? 58.851 16.325 3.462 1.00 10.85 413 PRO C C 1
ATOM 8136 O O . PRO C 1 413 ? 58.745 16.579 2.262 1.00 11.57 413 PRO C O 1
ATOM 8140 N N . PHE C 1 414 ? 58.710 17.242 4.411 1.00 11.50 414 PHE C N 1
ATOM 8141 C CA . PHE C 1 414 ? 58.489 18.644 4.092 1.00 10.61 414 PHE C CA 1
ATOM 8142 C C . PHE C 1 414 ? 58.896 19.496 5.285 1.00 10.59 414 PHE C C 1
ATOM 8143 O O . PHE C 1 414 ? 58.878 19.034 6.432 1.00 9.53 414 PHE C O 1
ATOM 8151 N N . MET C 1 415 ? 59.294 20.732 5.006 1.00 10.18 415 MET C N 1
ATOM 8152 C CA . MET C 1 415 ? 59.738 21.646 6.049 1.00 10.03 415 MET C CA 1
ATOM 8153 C C . MET C 1 415 ? 58.604 22.084 6.964 1.00 10.68 415 MET C C 1
ATOM 8154 O O . MET C 1 415 ? 57.466 22.255 6.528 1.00 11.09 415 MET C O 1
ATOM 8159 N N . LEU C 1 416 ? 58.924 22.253 8.242 1.00 10.16 416 LEU C N 1
ATOM 8160 C CA . LEU C 1 416 ? 57.952 22.713 9.222 1.00 10.30 416 LEU C CA 1
ATOM 8161 C C . LEU C 1 416 ? 58.708 23.255 10.425 1.00 11.14 416 LEU C C 1
ATOM 8162 O O . LEU C 1 416 ? 59.837 22.847 10.700 1.00 10.44 416 LEU C O 1
ATOM 8167 N N . PRO C 1 417 ? 58.105 24.205 11.149 1.00 11.33 417 PRO C N 1
ATOM 8168 C CA . PRO C 1 417 ? 58.765 24.777 12.322 1.00 11.82 417 PRO C CA 1
ATOM 8169 C C . PRO C 1 417 ? 58.508 23.974 13.589 1.00 11.66 417 PRO C C 1
ATOM 8170 O O . PRO C 1 417 ? 57.582 23.161 13.650 1.00 12.94 417 PRO C O 1
ATOM 8174 N N . TYR C 1 418 ? 59.348 24.196 14.593 1.00 11.31 418 TYR C N 1
ATOM 8175 C CA . TYR C 1 418 ? 59.175 23.538 15.876 1.00 11.30 418 TYR C CA 1
ATOM 8176 C C . TYR C 1 418 ? 58.579 24.546 16.843 1.00 10.95 418 TYR C C 1
ATOM 8177 O O . TYR C 1 418 ? 59.072 25.671 16.970 1.00 11.62 418 TYR C O 1
ATOM 8186 N N . ARG C 1 419 ? 57.511 24.140 17.514 1.00 11.95 419 ARG C N 1
ATOM 8187 C CA . ARG C 1 419 ? 56.864 24.977 18.510 1.00 12.09 419 ARG C CA 1
ATOM 8188 C C . ARG C 1 419 ? 56.488 24.022 19.630 1.00 12.67 419 ARG C C 1
ATOM 8189 O O . ARG C 1 419 ? 55.656 23.138 19.441 1.00 12.96 419 ARG C O 1
ATOM 8197 N N . ALA C 1 420 ? 57.129 24.183 20.783 1.00 12.04 420 ALA C N 1
ATOM 8198 C CA . ALA C 1 420 ? 56.870 23.317 21.928 1.00 11.91 420 ALA C CA 1
ATOM 8199 C C . ALA C 1 420 ? 55.377 23.175 22.182 1.00 12.54 420 ALA C C 1
ATOM 8200 O O . ALA C 1 420 ? 54.663 24.168 22.324 1.00 12.82 420 ALA C O 1
ATOM 8202 N N . GLY C 1 421 ? 54.909 21.932 22.236 1.00 12.44 421 GLY C N 1
ATOM 8203 C CA . GLY C 1 421 ? 53.500 21.682 22.469 1.00 11.55 421 GLY C CA 1
ATOM 8204 C C . GLY C 1 421 ? 52.769 21.263 21.208 1.00 12.22 421 GLY C C 1
ATOM 8205 O O . GLY C 1 421 ? 51.651 20.753 21.271 1.00 12.59 421 GLY C O 1
ATOM 8206 N N . GLN C 1 422 ? 53.394 21.482 20.056 1.00 12.11 422 GLN C N 1
ATOM 8207 C CA . GLN C 1 422 ? 52.784 21.112 18.788 1.00 12.79 422 GLN C CA 1
ATOM 8208 C C . GLN C 1 422 ? 53.532 19.968 18.128 1.00 11.76 422 GLN C C 1
ATOM 8209 O O . GLN C 1 422 ? 54.706 19.728 18.423 1.00 12.71 422 GLN C O 1
ATOM 8215 N N . PHE C 1 423 ? 52.854 19.258 17.234 1.00 10.77 423 PHE C N 1
ATOM 8216 C CA . PHE C 1 423 ? 53.498 18.154 16.547 1.00 10.76 423 PHE C CA 1
ATOM 8217 C C . PHE C 1 423 ? 54.639 18.662 15.680 1.00 10.65 423 PHE C C 1
ATOM 8218 O O . PHE C 1 423 ? 54.623 19.798 15.200 1.00 10.98 423 PHE C O 1
ATOM 8226 N N . PHE C 1 424 ? 55.631 17.800 15.494 1.00 9.37 424 PHE C N 1
ATOM 8227 C CA . PHE C 1 424 ? 56.838 18.124 14.746 1.00 9.19 424 PHE C CA 1
ATOM 8228 C C . PHE C 1 424 ? 57.230 16.905 13.903 1.00 9.31 424 PHE C C 1
ATOM 8229 O O . PHE C 1 424 ? 58.314 16.350 14.064 1.00 9.49 424 PHE C O 1
ATOM 8237 N N . VAL C 1 425 ? 56.341 16.499 12.999 1.00 9.38 425 VAL C N 1
ATOM 8238 C CA . VAL C 1 425 ? 56.589 15.333 12.154 1.00 9.79 425 VAL C CA 1
ATOM 8239 C C . VAL C 1 425 ? 57.287 15.707 10.846 1.00 10.28 425 VAL C C 1
ATOM 8240 O O . VAL C 1 425 ? 58.461 15.391 10.652 1.00 9.45 425 VAL C O 1
ATOM 8244 N N . GLY C 1 426 ? 56.569 16.363 9.941 1.00 10.26 426 GLY C N 1
ATOM 8245 C CA . GLY C 1 426 ? 57.181 16.781 8.692 1.00 9.49 426 GLY C CA 1
ATOM 8246 C C . GLY C 1 426 ? 57.336 15.738 7.600 1.00 9.25 426 GLY C C 1
ATOM 8247 O O . GLY C 1 426 ? 58.341 15.722 6.888 1.00 9.92 426 GLY C O 1
ATOM 8248 N N . ALA C 1 427 ? 56.354 14.857 7.465 1.00 9.56 427 ALA C N 1
ATOM 8249 C CA . ALA C 1 427 ? 56.401 13.845 6.422 1.00 9.69 427 ALA C CA 1
ATOM 8250 C C . ALA C 1 427 ? 55.003 13.338 6.115 1.00 9.96 427 ALA C C 1
ATOM 8251 O O . ALA C 1 427 ? 54.140 13.294 6.992 1.00 10.14 427 ALA C O 1
ATOM 8253 N N . THR C 1 428 ? 54.789 12.979 4.853 1.00 9.48 428 THR C N 1
ATOM 8254 C CA . THR C 1 428 ? 53.516 12.441 4.398 1.00 8.95 428 THR C CA 1
ATOM 8255 C C . THR C 1 428 ? 53.789 11.021 3.918 1.00 8.76 428 THR C C 1
ATOM 8256 O O . THR C 1 428 ? 54.692 10.788 3.112 1.00 9.11 428 THR C O 1
ATOM 8260 N N . LEU C 1 429 ? 53.004 10.076 4.423 1.00 9.73 429 LEU C N 1
ATOM 8261 C CA . LEU C 1 429 ? 53.179 8.672 4.081 1.00 9.62 429 LEU C CA 1
ATOM 8262 C C . LEU C 1 429 ? 51.951 7.992 3.520 1.00 9.80 429 LEU C C 1
ATOM 8263 O O . LEU C 1 429 ? 50.822 8.449 3.689 1.00 10.97 429 LEU C O 1
ATOM 8268 N N . ALA C 1 430 ? 52.213 6.875 2.858 1.00 11.07 430 ALA C N 1
ATOM 8269 C CA . ALA C 1 430 ? 51.189 6.003 2.314 1.00 10.81 430 ALA C CA 1
ATOM 8270 C C . ALA C 1 430 ? 51.720 4.646 2.754 1.00 10.04 430 ALA C C 1
ATOM 8271 O O . ALA C 1 430 ? 52.879 4.323 2.491 1.00 10.26 430 ALA C O 1
ATOM 8273 N N . MET C 1 431 ? 50.906 3.870 3.461 1.00 10.41 431 MET C N 1
ATOM 8274 C CA . MET C 1 431 ? 51.347 2.556 3.910 1.00 10.00 431 MET C CA 1
ATOM 8275 C C . MET C 1 431 ? 50.440 1.475 3.350 1.00 10.44 431 MET C C 1
ATOM 8276 O O . MET C 1 431 ? 49.241 1.684 3.165 1.00 11.38 431 MET C O 1
ATOM 8281 N N . TYR C 1 432 ? 51.028 0.316 3.077 1.00 10.11 432 TYR C N 1
ATOM 8282 C CA . TYR C 1 432 ? 50.301 -0.792 2.480 1.00 9.61 432 TYR C CA 1
ATOM 8283 C C . TYR C 1 432 ? 50.990 -2.116 2.788 1.00 10.08 432 TYR C C 1
ATOM 8284 O O . TYR C 1 432 ? 52.110 -2.137 3.301 1.00 9.20 432 TYR C O 1
ATOM 8293 N N . PRO C 1 433 ? 50.329 -3.243 2.485 1.00 9.01 433 PRO C N 1
ATOM 8294 C CA . PRO C 1 433 ? 50.928 -4.551 2.753 1.00 9.48 433 PRO C CA 1
ATOM 8295 C C . PRO C 1 433 ? 52.267 -4.769 2.054 1.00 8.98 433 PRO C C 1
ATOM 8296 O O . PRO C 1 433 ? 52.506 -4.251 0.961 1.00 8.86 433 PRO C O 1
ATOM 8300 N N . GLY C 1 434 ? 53.134 -5.536 2.706 1.00 10.17 434 GLY C N 1
ATOM 8301 C CA . GLY C 1 434 ? 54.429 -5.855 2.140 1.00 10.00 434 GLY C CA 1
ATOM 8302 C C . GLY C 1 434 ? 54.239 -6.740 0.922 1.00 10.14 434 GLY C C 1
ATOM 8303 O O . GLY C 1 434 ? 53.125 -7.180 0.646 1.00 10.68 434 GLY C O 1
ATOM 8304 N N . PRO C 1 435 ? 55.314 -7.050 0.193 1.00 9.55 435 PRO C N 1
ATOM 8305 C CA . PRO C 1 435 ? 55.254 -7.882 -1.011 1.00 9.08 435 PRO C CA 1
ATOM 8306 C C . PRO C 1 435 ? 55.230 -9.399 -0.861 1.00 11.25 435 PRO C C 1
ATOM 8307 O O . PRO C 1 435 ? 54.981 -10.104 -1.840 1.00 11.70 435 PRO C O 1
ATOM 8311 N N . ASN C 1 436 ? 55.455 -9.911 0.344 1.00 9.68 436 ASN C N 1
ATOM 8312 C CA . ASN C 1 436 ? 55.535 -11.356 0.510 1.00 9.50 436 ASN C CA 1
ATOM 8313 C C . ASN C 1 436 ? 54.372 -12.163 1.076 1.00 9.89 436 ASN C C 1
ATOM 8314 O O . ASN C 1 436 ? 54.487 -13.382 1.223 1.00 11.20 436 ASN C O 1
ATOM 8319 N N . GLY C 1 437 ? 53.257 -11.508 1.381 1.00 10.31 437 GLY C N 1
ATOM 8320 C CA . GLY C 1 437 ? 52.113 -12.239 1.898 1.00 10.98 437 GLY C CA 1
ATOM 8321 C C . GLY C 1 437 ? 51.591 -13.192 0.834 1.00 11.54 437 GLY C C 1
ATOM 8322 O O . GLY C 1 437 ? 51.734 -12.915 -0.357 1.00 12.20 437 GLY C O 1
ATOM 8323 N N . PRO C 1 438 ? 50.987 -14.326 1.224 1.00 11.66 438 PRO C N 1
ATOM 8324 C CA . PRO C 1 438 ? 50.457 -15.299 0.261 1.00 12.10 438 PRO C CA 1
ATOM 8325 C C . PRO C 1 438 ? 49.596 -14.684 -0.843 1.00 12.28 438 PRO C C 1
ATOM 8326 O O . PRO C 1 438 ? 49.667 -15.107 -1.999 1.00 13.72 438 PRO C O 1
ATOM 8330 N N . THR C 1 439 ? 48.781 -13.695 -0.488 1.00 11.87 439 THR C N 1
ATOM 8331 C CA . THR C 1 439 ? 47.922 -13.031 -1.465 1.00 12.71 439 THR C CA 1
ATOM 8332 C C . THR C 1 439 ? 48.319 -11.566 -1.614 1.00 12.32 439 THR C C 1
ATOM 8333 O O . THR C 1 439 ? 47.582 -10.767 -2.189 1.00 12.98 439 THR C O 1
ATOM 8337 N N . LYS C 1 440 ? 49.494 -11.234 -1.087 1.00 12.31 440 LYS C N 1
ATOM 8338 C CA . LYS C 1 440 ? 50.039 -9.881 -1.134 1.00 13.22 440 LYS C CA 1
ATOM 8339 C C . LYS C 1 440 ? 49.189 -8.846 -0.405 1.00 12.45 440 LYS C C 1
ATOM 8340 O O . LYS C 1 440 ? 49.318 -7.644 -0.643 1.00 13.40 440 LYS C O 1
ATOM 8346 N N . LYS C 1 441 ? 48.331 -9.315 0.497 1.00 11.89 441 LYS C N 1
ATOM 8347 C CA . LYS C 1 441 ? 47.471 -8.427 1.269 1.00 13.02 441 LYS C CA 1
ATOM 8348 C C . LYS C 1 441 ? 47.706 -8.582 2.770 1.00 11.51 441 LYS C C 1
ATOM 8349 O O . LYS C 1 441 ? 47.350 -7.700 3.551 1.00 11.23 441 LYS C O 1
ATOM 8355 N N . GLU C 1 442 ? 48.310 -9.699 3.169 1.00 10.64 442 GLU C N 1
ATOM 8356 C CA . GLU C 1 442 ? 48.565 -9.969 4.583 1.00 9.76 442 GLU C CA 1
ATOM 8357 C C . GLU C 1 442 ? 49.558 -8.982 5.192 1.00 9.30 442 GLU C C 1
ATOM 8358 O O . GLU C 1 442 ? 50.572 -8.657 4.583 1.00 10.79 442 GLU C O 1
ATOM 8364 N N . MET C 1 443 ? 49.261 -8.509 6.400 1.00 9.67 443 MET C N 1
ATOM 8365 C CA . MET C 1 443 ? 50.136 -7.550 7.068 1.00 9.63 443 MET C CA 1
ATOM 8366 C C . MET C 1 443 ? 50.689 -8.040 8.402 1.00 9.67 443 MET C C 1
ATOM 8367 O O . MET C 1 443 ? 51.356 -7.289 9.112 1.00 8.76 443 MET C O 1
ATOM 8372 N N . GLY C 1 444 ? 50.423 -9.295 8.741 1.00 8.52 444 GLY C N 1
ATOM 8373 C CA . GLY C 1 444 ? 50.928 -9.821 9.997 1.00 9.11 444 GLY C CA 1
ATOM 8374 C C . GLY C 1 444 ? 51.574 -11.187 9.881 1.00 8.53 444 GLY C C 1
ATOM 8375 O O . GLY C 1 444 ? 51.261 -11.965 8.979 1.00 8.99 444 GLY C O 1
ATOM 8376 N N . GLN C 1 445 ? 52.499 -11.477 10.789 1.00 8.45 445 GLN C N 1
ATOM 8377 C CA . GLN C 1 445 ? 53.165 -12.771 10.804 1.00 8.75 445 GLN C CA 1
ATOM 8378 C C . GLN C 1 445 ? 53.560 -13.151 12.217 1.00 8.90 445 GLN C C 1
ATOM 8379 O O . GLN C 1 445 ? 53.865 -12.291 13.042 1.00 9.80 445 GLN C O 1
ATOM 8385 N N . ILE C 1 446 ? 53.526 -14.448 12.489 1.00 9.04 446 ILE C N 1
ATOM 8386 C CA . ILE C 1 446 ? 54.028 -14.976 13.746 1.00 9.22 446 ILE C CA 1
ATOM 8387 C C . ILE C 1 446 ? 55.156 -15.790 13.127 1.00 9.46 446 ILE C C 1
ATOM 8388 O O . ILE C 1 446 ? 54.908 -16.719 12.348 1.00 10.11 446 ILE C O 1
ATOM 8393 N N . ARG C 1 447 ? 56.392 -15.404 13.418 1.00 9.10 447 ARG C N 1
ATOM 8394 C CA . ARG C 1 447 ? 57.546 -16.079 12.848 1.00 8.36 447 ARG C CA 1
ATOM 8395 C C . ARG C 1 447 ? 58.512 -16.487 13.946 1.00 9.02 447 ARG C C 1
ATOM 8396 O O . ARG C 1 447 ? 58.927 -15.660 14.761 1.00 9.65 447 ARG C O 1
ATOM 8404 N N . ALA C 1 448 ? 58.844 -17.774 13.971 1.00 8.10 448 ALA C N 1
ATOM 8405 C CA . ALA C 1 448 ? 59.753 -18.323 14.968 1.00 8.01 448 ALA C CA 1
ATOM 8406 C C . ALA C 1 448 ? 61.194 -18.148 14.510 1.00 8.35 448 ALA C C 1
ATOM 8407 O O . ALA C 1 448 ? 61.505 -18.358 13.336 1.00 9.56 448 ALA C O 1
ATOM 8409 N N . PHE C 1 449 ? 62.069 -17.775 15.441 1.00 8.42 449 PHE C N 1
ATOM 8410 C CA . PHE C 1 449 ? 63.478 -17.533 15.132 1.00 7.96 449 PHE C CA 1
ATOM 8411 C C . PHE C 1 449 ? 64.473 -18.174 16.085 1.00 8.71 449 PHE C C 1
ATOM 8412 O O . PHE C 1 449 ? 64.193 -18.365 17.269 1.00 8.76 449 PHE C O 1
ATOM 8420 N N . ASP C 1 450 ? 65.648 -18.484 15.546 1.00 9.22 450 ASP C N 1
ATOM 8421 C CA . ASP C 1 450 ? 66.752 -18.992 16.346 1.00 10.07 450 ASP C CA 1
ATOM 8422 C C . ASP C 1 450 ? 67.494 -17.672 16.553 1.00 9.98 450 ASP C C 1
ATOM 8423 O O . ASP C 1 450 ? 67.898 -17.034 15.582 1.00 10.24 450 ASP C O 1
ATOM 8428 N N . LEU C 1 451 ? 67.653 -17.249 17.800 1.00 9.74 451 LEU C N 1
ATOM 8429 C CA . LEU C 1 451 ? 68.313 -15.979 18.078 1.00 8.97 451 LEU C CA 1
ATOM 8430 C C . LEU C 1 451 ? 69.826 -15.980 17.901 1.00 9.86 451 LEU C C 1
ATOM 8431 O O . LEU C 1 451 ? 70.437 -14.917 17.839 1.00 9.59 451 LEU C O 1
ATOM 8436 N N . THR C 1 452 ? 70.435 -17.157 17.813 1.00 10.87 452 THR C N 1
ATOM 8437 C CA . THR C 1 452 ? 71.885 -17.219 17.656 1.00 11.13 452 THR C CA 1
ATOM 8438 C C . THR C 1 452 ? 72.323 -17.148 16.197 1.00 11.13 452 THR C C 1
ATOM 8439 O O . THR C 1 452 ? 73.496 -16.909 15.913 1.00 11.56 452 THR C O 1
ATOM 8443 N N . THR C 1 453 ? 71.381 -17.348 15.279 1.00 10.71 453 THR C N 1
ATOM 8444 C CA . THR C 1 453 ? 71.678 -17.294 13.847 1.00 11.12 453 THR C CA 1
ATOM 8445 C C . THR C 1 453 ? 70.780 -16.296 13.126 1.00 11.61 453 THR C C 1
ATOM 8446 O O . THR C 1 453 ? 71.110 -15.828 12.035 1.00 11.14 453 THR C O 1
ATOM 8450 N N . GLY C 1 454 ? 69.639 -15.989 13.736 1.00 11.59 454 GLY C N 1
ATOM 8451 C CA . GLY C 1 454 ? 68.697 -15.065 13.133 1.00 11.62 454 GLY C CA 1
ATOM 8452 C C . GLY C 1 454 ? 67.835 -15.726 12.073 1.00 12.25 454 GLY C C 1
ATOM 8453 O O . GLY C 1 454 ? 67.086 -15.048 11.369 1.00 13.05 454 GLY C O 1
ATOM 8454 N N . LYS C 1 455 ? 67.932 -17.048 11.959 1.00 11.92 455 LYS C N 1
ATOM 8455 C CA . LYS C 1 455 ? 67.164 -17.795 10.965 1.00 13.43 455 LYS C CA 1
ATOM 8456 C C . LYS C 1 455 ? 65.780 -18.211 11.459 1.00 12.16 455 LYS C C 1
ATOM 8457 O O . LYS C 1 455 ? 65.615 -18.638 12.602 1.00 11.69 455 LYS C O 1
ATOM 8463 N N . ALA C 1 456 ? 64.791 -18.088 10.578 1.00 11.15 456 ALA C N 1
ATOM 8464 C CA . ALA C 1 456 ? 63.414 -18.446 10.900 1.00 11.00 456 ALA C CA 1
ATOM 8465 C C . ALA C 1 456 ? 63.184 -19.952 10.836 1.00 11.62 456 ALA C C 1
ATOM 8466 O O . ALA C 1 456 ? 63.797 -20.649 10.024 1.00 13.22 456 ALA C O 1
ATOM 8468 N N . LYS C 1 457 ? 62.293 -20.443 11.694 1.00 11.17 457 LYS C N 1
ATOM 8469 C CA . LYS C 1 457 ? 61.961 -21.864 11.744 1.00 11.36 457 LYS C CA 1
ATOM 8470 C C . LYS C 1 457 ? 60.610 -22.129 11.086 1.00 11.36 457 LYS C C 1
ATOM 8471 O O . LYS C 1 457 ? 60.403 -23.182 10.485 1.00 14.77 457 LYS C O 1
ATOM 8477 N N . TRP C 1 458 ? 59.689 -21.178 11.217 1.00 10.87 458 TRP C N 1
ATOM 8478 C CA . TRP C 1 458 ? 58.371 -21.290 10.600 1.00 9.92 458 TRP C CA 1
ATOM 8479 C C . TRP C 1 458 ? 57.631 -19.959 10.602 1.00 9.37 458 TRP C C 1
ATOM 8480 O O . TRP C 1 458 ? 58.018 -19.021 11.304 1.00 9.53 458 TRP C O 1
ATOM 8491 N N . THR C 1 459 ? 56.564 -19.887 9.810 1.00 9.51 459 THR C N 1
ATOM 8492 C CA . THR C 1 459 ? 55.770 -18.673 9.692 1.00 10.36 459 THR C CA 1
ATOM 8493 C C . THR C 1 459 ? 54.278 -18.946 9.597 1.00 10.50 459 THR C C 1
ATOM 8494 O O . THR C 1 459 ? 53.854 -19.882 8.916 1.00 11.98 459 THR C O 1
ATOM 8498 N N . LYS C 1 460 ? 53.492 -18.132 10.293 1.00 9.92 460 LYS C N 1
ATOM 8499 C CA . LYS C 1 460 ? 52.040 -18.211 10.204 1.00 10.30 460 LYS C CA 1
ATOM 8500 C C . LYS C 1 460 ? 51.633 -16.800 9.814 1.00 9.92 460 LYS C C 1
ATOM 8501 O O . LYS C 1 460 ? 51.976 -15.835 10.503 1.00 10.74 460 LYS C O 1
ATOM 8507 N N . TRP C 1 461 ? 50.925 -16.668 8.699 1.00 9.02 461 TRP C N 1
ATOM 8508 C CA . TRP C 1 461 ? 50.493 -15.353 8.253 1.00 10.39 461 TRP C CA 1
ATOM 8509 C C . TRP C 1 461 ? 49.165 -14.944 8.864 1.00 10.43 461 TRP C C 1
ATOM 8510 O O . TRP C 1 461 ? 48.298 -15.780 9.122 1.00 12.08 461 TRP C O 1
ATOM 8521 N N . GLU C 1 462 ? 49.028 -13.646 9.103 1.00 9.99 462 GLU C N 1
ATOM 8522 C CA . GLU C 1 462 ? 47.810 -13.076 9.660 1.00 10.45 462 GLU C CA 1
ATOM 8523 C C . GLU C 1 462 ? 47.364 -11.928 8.768 1.00 9.98 462 GLU C C 1
ATOM 8524 O O . GLU C 1 462 ? 48.191 -11.192 8.232 1.00 9.48 462 GLU C O 1
ATOM 8530 N N . LYS C 1 463 ? 46.052 -11.785 8.605 1.00 9.92 463 LYS C N 1
ATOM 8531 C CA . LYS C 1 463 ? 45.494 -10.722 7.779 1.00 11.15 463 LYS C CA 1
ATOM 8532 C C . LYS C 1 463 ? 46.019 -9.359 8.222 1.00 9.14 463 LYS C C 1
ATOM 8533 O O . LYS C 1 463 ? 46.462 -8.552 7.401 1.00 9.68 463 LYS C O 1
ATOM 8539 N N . PHE C 1 464 ? 45.965 -9.107 9.525 1.00 9.93 464 PHE C N 1
ATOM 8540 C CA . PHE C 1 464 ? 46.438 -7.844 10.069 1.00 8.79 464 PHE C CA 1
ATOM 8541 C C . PHE C 1 464 ? 47.717 -8.047 10.870 1.00 9.06 464 PHE C C 1
ATOM 8542 O O . PHE C 1 464 ? 48.052 -9.169 11.251 1.00 9.60 464 PHE C O 1
ATOM 8550 N N . ALA C 1 465 ? 48.430 -6.953 11.114 1.00 9.18 465 ALA C N 1
ATOM 8551 C CA . ALA C 1 465 ? 49.680 -6.994 11.861 1.00 8.68 465 ALA C CA 1
ATOM 8552 C C . ALA C 1 465 ? 49.531 -7.674 13.222 1.00 8.54 465 ALA C C 1
ATOM 8553 O O . ALA C 1 465 ? 48.505 -7.528 13.890 1.00 8.68 465 ALA C O 1
ATOM 8555 N N . ALA C 1 466 ? 50.556 -8.425 13.620 1.00 8.49 466 ALA C N 1
ATOM 8556 C CA . ALA C 1 466 ? 50.567 -9.098 14.920 1.00 7.95 466 ALA C CA 1
ATOM 8557 C C . ALA C 1 466 ? 51.165 -8.047 15.852 1.00 8.75 466 ALA C C 1
ATOM 8558 O O . ALA C 1 466 ? 52.348 -8.080 16.188 1.00 9.03 466 ALA C O 1
ATOM 8560 N N . TRP C 1 467 ? 50.311 -7.118 16.264 1.00 7.88 467 TRP C N 1
ATOM 8561 C CA . TRP C 1 467 ? 50.695 -5.973 17.080 1.00 7.96 467 TRP C CA 1
ATOM 8562 C C . TRP C 1 467 ? 50.997 -6.176 18.560 1.00 8.24 467 TRP C C 1
ATOM 8563 O O . TRP C 1 467 ? 51.910 -5.545 19.097 1.00 7.68 467 TRP C O 1
ATOM 8574 N N . GLY C 1 468 ? 50.231 -7.043 19.213 1.00 7.51 468 GLY C N 1
ATOM 8575 C CA . GLY C 1 468 ? 50.401 -7.263 20.639 1.00 8.78 468 GLY C CA 1
ATOM 8576 C C . GLY C 1 468 ? 51.593 -8.073 21.100 1.00 8.59 468 GLY C C 1
ATOM 8577 O O . GLY C 1 468 ? 52.131 -7.814 22.178 1.00 8.14 468 GLY C O 1
ATOM 8578 N N . GLY C 1 469 ? 51.999 -9.052 20.297 1.00 8.00 469 GLY C N 1
ATOM 8579 C CA . GLY C 1 469 ? 53.123 -9.898 20.656 1.00 7.25 469 GLY C CA 1
ATOM 8580 C C . GLY C 1 469 ? 52.664 -11.320 20.913 1.00 8.58 469 GLY C C 1
ATOM 8581 O O . GLY C 1 469 ? 51.559 -11.702 20.517 1.00 8.36 469 GLY C O 1
ATOM 8582 N N . THR C 1 470 ? 53.502 -12.108 21.579 1.00 6.41 470 THR C N 1
ATOM 8583 C CA . THR C 1 470 ? 53.166 -13.498 21.877 1.00 7.50 470 THR C CA 1
ATOM 8584 C C . THR C 1 470 ? 53.626 -13.900 23.269 1.00 7.60 470 THR C C 1
ATOM 8585 O O . THR C 1 470 ? 54.531 -13.288 23.841 1.00 7.64 470 THR C O 1
ATOM 8589 N N . LEU C 1 471 ? 52.997 -14.949 23.792 1.00 8.10 471 LEU C N 1
ATOM 8590 C CA . LEU C 1 471 ? 53.326 -15.511 25.098 1.00 7.83 471 LEU C CA 1
ATOM 8591 C C . LEU C 1 471 ? 53.620 -16.992 24.884 1.00 8.75 471 LEU C C 1
ATOM 8592 O O . LEU C 1 471 ? 52.911 -17.666 24.137 1.00 8.58 471 LEU C O 1
ATOM 8597 N N . TYR C 1 472 ? 54.669 -17.500 25.521 1.00 7.37 472 TYR C N 1
ATOM 8598 C CA . TYR C 1 472 ? 54.985 -18.915 25.393 1.00 8.11 472 TYR C CA 1
ATOM 8599 C C . TYR C 1 472 ? 54.807 -19.611 26.732 1.00 8.19 472 TYR C C 1
ATOM 8600 O O . TYR C 1 472 ? 55.337 -19.159 27.746 1.00 8.23 472 TYR C O 1
ATOM 8609 N N . THR C 1 473 ? 54.053 -20.706 26.740 1.00 7.55 473 THR C N 1
ATOM 8610 C CA . THR C 1 473 ? 53.861 -21.464 27.969 1.00 9.03 473 THR C CA 1
ATOM 8611 C C . THR C 1 473 ? 54.407 -22.873 27.738 1.00 10.58 473 THR C C 1
ATOM 8612 O O . THR C 1 473 ? 54.286 -23.431 26.641 1.00 10.81 473 THR C O 1
ATOM 8616 N N . LYS C 1 474 ? 55.022 -23.429 28.778 1.00 11.18 474 LYS C N 1
ATOM 8617 C CA . LYS C 1 474 ? 55.671 -24.738 28.723 1.00 12.98 474 LYS C CA 1
ATOM 8618 C C . LYS C 1 474 ? 54.874 -25.899 28.138 1.00 13.38 474 LYS C C 1
ATOM 8619 O O . LYS C 1 474 ? 55.450 -26.929 27.787 1.00 14.32 474 LYS C O 1
ATOM 8625 N N . GLY C 1 475 ? 53.561 -25.739 28.026 1.00 12.17 475 GLY C N 1
ATOM 8626 C CA . GLY C 1 475 ? 52.750 -26.794 27.447 1.00 12.68 475 GLY C CA 1
ATOM 8627 C C . GLY C 1 475 ? 52.995 -26.906 25.949 1.00 12.34 475 GLY C C 1
ATOM 8628 O O . GLY C 1 475 ? 52.388 -27.742 25.276 1.00 12.63 475 GLY C O 1
ATOM 8629 N N . GLY C 1 476 ? 53.883 -26.056 25.431 1.00 12.14 476 GLY C N 1
ATOM 8630 C CA . GLY C 1 476 ? 54.214 -26.061 24.012 1.00 11.37 476 GLY C CA 1
ATOM 8631 C C . GLY C 1 476 ? 53.264 -25.210 23.192 1.00 11.06 476 GLY C C 1
ATOM 8632 O O . GLY C 1 476 ? 52.942 -25.541 22.048 1.00 10.71 476 GLY C O 1
ATOM 8633 N N . LEU C 1 477 ? 52.839 -24.089 23.766 1.00 9.34 477 LEU C N 1
ATOM 8634 C CA . LEU C 1 477 ? 51.880 -23.218 23.103 1.00 9.39 477 LEU C CA 1
ATOM 8635 C C . LEU C 1 477 ? 52.317 -21.768 22.953 1.00 8.65 477 LEU C C 1
ATOM 8636 O O . LEU C 1 477 ? 52.908 -21.184 23.864 1.00 10.32 477 LEU C O 1
ATOM 8641 N N . VAL C 1 478 ? 52.016 -21.200 21.788 1.00 8.21 478 VAL C N 1
ATOM 8642 C CA . VAL C 1 478 ? 52.325 -19.806 21.505 1.00 8.46 478 VAL C CA 1
ATOM 8643 C C . VAL C 1 478 ? 50.987 -19.078 21.483 1.00 8.84 478 VAL C C 1
ATOM 8644 O O . VAL C 1 478 ? 50.171 -19.295 20.583 1.00 9.28 478 VAL C O 1
ATOM 8648 N N . TRP C 1 479 ? 50.757 -18.232 22.484 1.00 8.47 479 TRP C N 1
ATOM 8649 C CA . TRP C 1 479 ? 49.510 -17.481 22.585 1.00 7.97 479 TRP C CA 1
ATOM 8650 C C . TRP C 1 479 ? 49.678 -16.061 22.064 1.00 9.00 479 TRP C C 1
ATOM 8651 O O . TRP C 1 479 ? 50.709 -15.431 22.284 1.00 9.83 479 TRP C O 1
ATOM 8662 N N . TYR C 1 480 ? 48.657 -15.555 21.382 1.00 8.61 480 TYR C N 1
ATOM 8663 C CA . TYR C 1 480 ? 48.705 -14.193 20.872 1.00 7.28 480 TYR C CA 1
ATOM 8664 C C . TYR C 1 480 ? 47.321 -13.696 20.504 1.00 8.02 480 TYR C C 1
ATOM 8665 O O . TYR C 1 480 ? 46.424 -14.483 20.210 1.00 8.57 480 TYR C O 1
ATOM 8674 N N . ALA C 1 481 ? 47.151 -12.381 20.551 1.00 7.58 481 ALA C N 1
ATOM 8675 C CA . ALA C 1 481 ? 45.885 -11.761 20.200 1.00 8.06 481 ALA C CA 1
ATOM 8676 C C . ALA C 1 481 ? 46.046 -11.082 18.848 1.00 8.63 481 ALA C C 1
ATOM 8677 O O . ALA C 1 481 ? 47.140 -10.633 18.491 1.00 8.06 481 ALA C O 1
ATOM 8679 N N . THR C 1 482 ? 44.956 -11.019 18.093 1.00 9.02 482 THR C N 1
ATOM 8680 C CA . THR C 1 482 ? 44.972 -10.393 16.780 1.00 8.34 482 THR C CA 1
ATOM 8681 C C . THR C 1 482 ? 44.173 -9.093 16.792 1.00 7.36 482 THR C C 1
ATOM 8682 O O . THR C 1 482 ? 43.298 -8.890 17.641 1.00 8.49 482 THR C O 1
ATOM 8686 N N . LEU C 1 483 ? 44.478 -8.215 15.843 1.00 7.58 483 LEU C N 1
ATOM 8687 C CA . LEU C 1 483 ? 43.787 -6.938 15.737 1.00 8.36 483 LEU C CA 1
ATOM 8688 C C . LEU C 1 483 ? 42.311 -7.124 15.393 1.00 8.06 483 LEU C C 1
ATOM 8689 O O . LEU C 1 483 ? 41.492 -6.251 15.686 1.00 8.21 483 LEU C O 1
ATOM 8694 N N . ASP C 1 484 ? 41.971 -8.255 14.773 1.00 8.64 484 ASP C N 1
ATOM 8695 C CA . ASP C 1 484 ? 40.580 -8.509 14.418 1.00 8.77 484 ASP C CA 1
ATOM 8696 C C . ASP C 1 484 ? 39.760 -9.153 15.534 1.00 10.53 484 ASP C C 1
ATOM 8697 O O . ASP C 1 484 ? 38.596 -9.503 15.334 1.00 10.68 484 ASP C O 1
ATOM 8702 N N . GLY C 1 485 ? 40.365 -9.325 16.707 1.00 9.38 485 GLY C N 1
ATOM 8703 C CA . GLY C 1 485 ? 39.614 -9.844 17.838 1.00 9.62 485 GLY C CA 1
ATOM 8704 C C . GLY C 1 485 ? 39.767 -11.260 18.348 1.00 9.25 485 GLY C C 1
ATOM 8705 O O . GLY C 1 485 ? 38.966 -11.688 19.177 1.00 9.98 485 GLY C O 1
ATOM 8706 N N . TYR C 1 486 ? 40.774 -11.991 17.889 1.00 8.54 486 TYR C N 1
ATOM 8707 C CA . TYR C 1 486 ? 40.947 -13.359 18.360 1.00 8.96 486 TYR C CA 1
ATOM 8708 C C . TYR C 1 486 ? 42.129 -13.572 19.284 1.00 10.55 486 TYR C C 1
ATOM 8709 O O . TYR C 1 486 ? 43.152 -12.903 19.165 1.00 11.04 486 TYR C O 1
ATOM 8718 N N . LEU C 1 487 ? 41.960 -14.490 20.230 1.00 10.08 487 LEU C N 1
ATOM 8719 C CA . LEU C 1 487 ? 43.055 -14.895 21.094 1.00 8.86 487 LEU C CA 1
ATOM 8720 C C . LEU C 1 487 ? 43.305 -16.265 20.474 1.00 9.60 487 LEU C C 1
ATOM 8721 O O . LEU C 1 487 ? 42.358 -17.028 20.250 1.00 9.55 487 LEU C O 1
ATOM 8726 N N . LYS C 1 488 ? 44.559 -16.565 20.160 1.00 8.78 488 LYS C N 1
ATOM 8727 C CA . LYS C 1 488 ? 44.894 -17.836 19.532 1.00 8.97 488 LYS C CA 1
ATOM 8728 C C . LYS C 1 488 ? 46.037 -18.544 20.234 1.00 9.27 488 LYS C C 1
ATOM 8729 O O . LYS C 1 488 ? 46.846 -17.915 20.917 1.00 10.18 488 LYS C O 1
ATOM 8735 N N . ALA C 1 489 ? 46.088 -19.861 20.054 1.00 9.82 489 ALA C N 1
ATOM 8736 C CA . ALA C 1 489 ? 47.145 -20.688 20.620 1.00 9.01 489 ALA C CA 1
ATOM 8737 C C . ALA C 1 489 ? 47.687 -21.543 19.483 1.00 9.92 489 ALA C C 1
ATOM 8738 O O . ALA C 1 489 ? 46.927 -22.241 18.808 1.00 10.10 489 ALA C O 1
ATOM 8740 N N . LEU C 1 490 ? 48.997 -21.477 19.264 1.00 8.46 490 LEU C N 1
ATOM 8741 C CA . LEU C 1 490 ? 49.633 -22.246 18.203 1.00 9.90 490 LEU C CA 1
ATOM 8742 C C . LEU C 1 490 ? 50.562 -23.309 18.756 1.00 9.97 490 LEU C C 1
ATOM 8743 O O . LEU C 1 490 ? 51.093 -23.177 19.862 1.00 9.89 490 LEU C O 1
ATOM 8748 N N . ASP C 1 491 ? 50.752 -24.363 17.970 1.00 10.31 491 ASP C N 1
ATOM 8749 C CA . ASP C 1 491 ? 51.674 -25.436 18.318 1.00 9.90 491 ASP C CA 1
ATOM 8750 C C . ASP C 1 491 ? 53.025 -24.761 18.078 1.00 10.58 491 ASP C C 1
ATOM 8751 O O . ASP C 1 491 ? 53.285 -24.284 16.974 1.00 10.40 491 ASP C O 1
ATOM 8756 N N . ASN C 1 492 ? 53.881 -24.705 19.092 1.00 10.89 492 ASN C N 1
ATOM 8757 C CA . ASN C 1 492 ? 55.167 -24.038 18.919 1.00 11.47 492 ASN C CA 1
ATOM 8758 C C . ASN C 1 492 ? 56.102 -24.755 17.951 1.00 13.06 492 ASN C C 1
ATOM 8759 O O . ASN C 1 492 ? 57.095 -24.190 17.497 1.00 12.43 492 ASN C O 1
ATOM 8764 N N . LYS C 1 493 ? 55.771 -25.995 17.616 1.00 12.40 493 LYS C N 1
ATOM 8765 C CA . LYS C 1 493 ? 56.592 -26.765 16.693 1.00 14.22 493 LYS C CA 1
ATOM 8766 C C . LYS C 1 493 ? 56.512 -26.278 15.244 1.00 13.20 493 LYS C C 1
ATOM 8767 O O . LYS C 1 493 ? 57.534 -26.182 14.558 1.00 14.60 493 LYS C O 1
ATOM 8773 N N . ASP C 1 494 ? 55.306 -25.953 14.784 1.00 12.37 494 ASP C N 1
ATOM 8774 C CA . ASP C 1 494 ? 55.117 -25.539 13.397 1.00 12.64 494 ASP C CA 1
ATOM 8775 C C . ASP C 1 494 ? 54.197 -24.346 13.160 1.00 12.31 494 ASP C C 1
ATOM 8776 O O . ASP C 1 494 ? 53.977 -23.953 12.013 1.00 12.93 494 ASP C O 1
ATOM 8781 N N . GLY C 1 495 ? 53.645 -23.782 14.229 1.00 10.85 495 GLY C N 1
ATOM 8782 C CA . GLY C 1 495 ? 52.758 -22.644 14.071 1.00 11.58 495 GLY C CA 1
ATOM 8783 C C . GLY C 1 495 ? 51.322 -23.025 13.758 1.00 11.68 495 GLY C C 1
ATOM 8784 O O . GLY C 1 495 ? 50.497 -22.158 13.465 1.00 12.24 495 GLY C O 1
ATOM 8785 N N . LYS C 1 496 ? 51.017 -24.317 13.814 1.00 12.28 496 LYS C N 1
ATOM 8786 C CA . LYS C 1 496 ? 49.661 -24.781 13.542 1.00 12.24 496 LYS C CA 1
ATOM 8787 C C . LYS C 1 496 ? 48.715 -24.221 14.599 1.00 11.77 496 LYS C C 1
ATOM 8788 O O . LYS C 1 496 ? 48.996 -24.291 15.796 1.00 11.36 496 LYS C O 1
ATOM 8794 N N . GLU C 1 497 ? 47.596 -23.662 14.154 1.00 11.56 497 GLU C N 1
ATOM 8795 C CA . GLU C 1 497 ? 46.617 -23.093 15.071 1.00 13.24 497 GLU C CA 1
ATOM 8796 C C . GLU C 1 497 ? 45.835 -24.233 15.727 1.00 14.20 497 GLU C C 1
ATOM 8797 O O . GLU C 1 497 ? 45.217 -25.054 15.043 1.00 15.13 497 GLU C O 1
ATOM 8803 N N . LEU C 1 498 ? 45.871 -24.283 17.056 1.00 12.65 498 LEU C N 1
ATOM 8804 C CA . LEU C 1 498 ? 45.200 -25.343 17.804 1.00 12.29 498 LEU C CA 1
ATOM 8805 C C . LEU C 1 498 ? 43.944 -24.903 18.547 1.00 13.07 498 LEU C C 1
ATOM 8806 O O . LEU C 1 498 ? 43.110 -25.734 18.902 1.00 12.89 498 LEU C O 1
ATOM 8811 N N . TRP C 1 499 ? 43.810 -23.601 18.779 1.00 12.27 499 TRP C N 1
ATOM 8812 C CA . TRP C 1 499 ? 42.668 -23.075 19.520 1.00 11.32 499 TRP C CA 1
ATOM 8813 C C . TRP C 1 499 ? 42.510 -21.587 19.264 1.00 11.33 499 TRP C C 1
ATOM 8814 O O . TRP C 1 499 ? 43.478 -20.904 18.939 1.00 10.43 499 TRP C O 1
ATOM 8825 N N . ASN C 1 500 ? 41.287 -21.088 19.413 1.00 11.43 500 ASN C N 1
ATOM 8826 C CA . ASN C 1 500 ? 41.023 -19.667 19.239 1.00 10.92 500 ASN C CA 1
ATOM 8827 C C . ASN C 1 500 ? 39.698 -19.298 19.888 1.00 10.96 500 ASN C C 1
ATOM 8828 O O . ASN C 1 500 ? 38.830 -20.149 20.075 1.00 10.43 500 ASN C O 1
ATOM 8833 N N . PHE C 1 501 ? 39.565 -18.032 20.263 1.00 10.32 501 PHE C N 1
ATOM 8834 C CA . PHE C 1 501 ? 38.321 -17.531 20.832 1.00 9.54 501 PHE C CA 1
ATOM 8835 C C . PHE C 1 501 ? 38.121 -16.115 20.321 1.00 9.50 501 PHE C C 1
ATOM 8836 O O . PHE C 1 501 ? 39.058 -15.310 20.309 1.00 9.96 501 PHE C O 1
ATOM 8844 N N . LYS C 1 502 ? 36.899 -15.817 19.897 1.00 8.94 502 LYS C N 1
ATOM 8845 C CA . LYS C 1 502 ? 36.569 -14.495 19.390 1.00 9.12 502 LYS C CA 1
ATOM 8846 C C . LYS C 1 502 ? 36.227 -13.569 20.552 1.00 9.51 502 LYS C C 1
ATOM 8847 O O . LYS C 1 502 ? 35.124 -13.620 21.100 1.00 8.28 502 LYS C O 1
ATOM 8853 N N . MET C 1 503 ? 37.196 -12.742 20.936 1.00 8.05 503 MET C N 1
ATOM 8854 C CA . MET C 1 503 ? 37.013 -11.782 22.018 1.00 8.30 503 MET C CA 1
ATOM 8855 C C . MET C 1 503 ? 36.147 -10.636 21.497 1.00 8.47 503 MET C C 1
ATOM 8856 O O . MET C 1 503 ? 35.893 -10.537 20.299 1.00 9.23 503 MET C O 1
ATOM 8861 N N . PRO C 1 504 ? 35.694 -9.742 22.385 1.00 8.58 504 PRO C N 1
ATOM 8862 C CA . PRO C 1 504 ? 34.847 -8.631 21.934 1.00 8.52 504 PRO C CA 1
ATOM 8863 C C . PRO C 1 504 ? 35.470 -7.669 20.930 1.00 8.62 504 PRO C C 1
ATOM 8864 O O . PRO C 1 504 ? 34.789 -7.162 20.043 1.00 8.51 504 PRO C O 1
ATOM 8868 N N . SER C 1 505 ? 36.764 -7.421 21.077 1.00 8.08 505 SER C N 1
ATOM 8869 C CA . SER C 1 505 ? 37.464 -6.481 20.211 1.00 7.96 505 SER C CA 1
ATOM 8870 C C . SER C 1 505 ? 38.903 -6.934 20.007 1.00 8.73 505 SER C C 1
ATOM 8871 O O . SER C 1 505 ? 39.402 -7.786 20.742 1.00 8.51 505 SER C O 1
ATOM 8874 N N . GLY C 1 506 ? 39.563 -6.366 19.002 1.00 8.91 506 GLY C N 1
ATOM 8875 C CA . GLY C 1 506 ? 40.943 -6.722 18.741 1.00 7.87 506 GLY C CA 1
ATOM 8876 C C . GLY C 1 506 ? 41.814 -6.495 19.960 1.00 7.96 506 GLY C C 1
ATOM 8877 O O . GLY C 1 506 ? 41.531 -5.625 20.786 1.00 8.01 506 GLY C O 1
ATOM 8878 N N . GLY C 1 507 ? 42.866 -7.296 20.078 1.00 7.07 507 GLY C N 1
ATOM 8879 C CA . GLY C 1 507 ? 43.782 -7.156 21.195 1.00 7.74 507 GLY C CA 1
ATOM 8880 C C . GLY C 1 507 ? 45.085 -6.552 20.714 1.00 9.68 507 GLY C C 1
ATOM 8881 O O . GLY C 1 507 ? 45.578 -6.916 19.644 1.00 9.30 507 GLY C O 1
ATOM 8882 N N . ILE C 1 508 ? 45.636 -5.616 21.484 1.00 7.98 508 ILE C N 1
ATOM 8883 C CA . ILE C 1 508 ? 46.898 -4.984 21.113 1.00 8.25 508 ILE C CA 1
ATOM 8884 C C . ILE C 1 508 ? 47.964 -5.134 22.196 1.00 7.52 508 ILE C C 1
ATOM 8885 O O . ILE C 1 508 ? 49.018 -4.497 22.144 1.00 8.26 508 ILE C O 1
ATOM 8890 N N . GLY C 1 509 ? 47.677 -5.987 23.177 1.00 7.56 509 GLY C N 1
ATOM 8891 C CA . GLY C 1 509 ? 48.637 -6.263 24.230 1.00 7.27 509 GLY C CA 1
ATOM 8892 C C . GLY C 1 509 ? 49.094 -7.698 24.031 1.00 8.58 509 GLY C C 1
ATOM 8893 O O . GLY C 1 509 ? 48.656 -8.358 23.086 1.00 8.04 509 GLY C O 1
ATOM 8894 N N . SER C 1 510 ? 49.976 -8.188 24.896 1.00 7.97 510 SER C N 1
ATOM 8895 C CA . SER C 1 510 ? 50.456 -9.563 24.787 1.00 7.76 510 SER C CA 1
ATOM 8896 C C . SER C 1 510 ? 49.820 -10.361 25.927 1.00 8.06 510 SER C C 1
ATOM 8897 O O . SER C 1 510 ? 49.624 -9.841 27.024 1.00 8.17 510 SER C O 1
ATOM 8900 N N . PRO C 1 511 ? 49.486 -11.637 25.686 1.00 7.54 511 PRO C N 1
ATOM 8901 C CA . PRO C 1 511 ? 48.861 -12.426 26.754 1.00 7.63 511 PRO C CA 1
ATOM 8902 C C . PRO C 1 511 ? 49.759 -12.691 27.950 1.00 7.52 511 PRO C C 1
ATOM 8903 O O . PRO C 1 511 ? 50.984 -12.679 27.843 1.00 7.67 511 PRO C O 1
ATOM 8907 N N . MET C 1 512 ? 49.133 -12.930 29.096 1.00 8.15 512 MET C N 1
ATOM 8908 C CA . MET C 1 512 ? 49.867 -13.256 30.308 1.00 8.45 512 MET C CA 1
ATOM 8909 C C . MET C 1 512 ? 49.250 -14.530 30.865 1.00 8.69 512 MET C C 1
ATOM 8910 O O . MET C 1 512 ? 48.204 -14.982 30.393 1.00 8.74 512 MET C O 1
ATOM 8915 N N . THR C 1 513 ? 49.908 -15.136 31.843 1.00 8.62 513 THR C N 1
ATOM 8916 C CA . THR C 1 513 ? 49.386 -16.358 32.428 1.00 8.49 513 THR C CA 1
ATOM 8917 C C . THR C 1 513 ? 49.717 -16.378 33.912 1.00 8.92 513 THR C C 1
ATOM 8918 O O . THR C 1 513 ? 50.662 -15.723 34.357 1.00 9.29 513 THR C O 1
ATOM 8922 N N . TYR C 1 514 ? 48.922 -17.117 34.675 1.00 9.05 514 TYR C N 1
ATOM 8923 C CA . TYR C 1 514 ? 49.113 -17.215 36.113 1.00 9.15 514 TYR C CA 1
ATOM 8924 C C . TYR C 1 514 ? 48.389 -18.452 36.610 1.00 9.67 514 TYR C C 1
ATOM 8925 O O . TYR C 1 514 ? 47.644 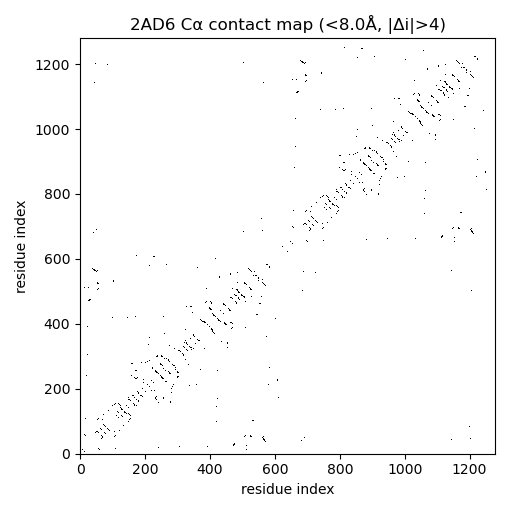-19.084 35.859 1.00 10.61 514 TYR C O 1
ATOM 8934 N N . SER C 1 515 ? 48.619 -18.810 37.867 1.00 10.88 515 SER C N 1
ATOM 8935 C CA . SER C 1 515 ? 47.940 -19.959 38.441 1.00 11.12 515 SER C CA 1
ATOM 8936 C C . SER C 1 515 ? 47.177 -19.488 39.666 1.00 11.64 515 SER C C 1
ATOM 8937 O O . SER C 1 515 ? 47.606 -18.569 40.368 1.00 12.34 515 SER C O 1
ATOM 8940 N N . PHE C 1 516 ? 46.029 -20.110 39.897 1.00 12.19 516 PHE C N 1
ATOM 8941 C CA . PHE C 1 516 ? 45.190 -19.786 41.037 1.00 13.94 516 PHE C CA 1
ATOM 8942 C C . PHE C 1 516 ? 44.446 -21.050 41.442 1.00 15.83 516 PHE C C 1
ATOM 8943 O O . PHE C 1 516 ? 43.731 -21.644 40.636 1.00 15.46 516 PHE C O 1
ATOM 8951 N N . LYS C 1 517 ? 44.635 -21.455 42.694 1.00 18.03 517 LYS C N 1
ATOM 8952 C CA . LYS C 1 517 ? 44.003 -22.650 43.244 1.00 20.12 517 LYS C CA 1
ATOM 8953 C C . LYS C 1 517 ? 44.037 -23.883 42.342 1.00 20.89 517 LYS C C 1
ATOM 8954 O O . LYS C 1 517 ? 42.997 -24.457 42.016 1.00 22.98 517 LYS C O 1
ATOM 8960 N N . GLY C 1 518 ? 45.239 -24.280 41.937 1.00 22.20 518 GLY C N 1
ATOM 8961 C CA . GLY C 1 518 ? 45.392 -25.467 41.113 1.00 21.34 518 GLY C CA 1
ATOM 8962 C C . GLY C 1 518 ? 45.125 -25.385 39.621 1.00 21.59 518 GLY C C 1
ATOM 8963 O O . GLY C 1 518 ? 45.169 -26.410 38.939 1.00 23.06 518 GLY C O 1
ATOM 8964 N N . LYS C 1 519 ? 44.846 -24.197 39.097 1.00 19.29 519 LYS C N 1
ATOM 8965 C CA . LYS C 1 519 ? 44.591 -24.077 37.666 1.00 17.81 519 LYS C CA 1
ATOM 8966 C C . LYS C 1 519 ? 45.385 -22.974 36.987 1.00 15.19 519 LYS C C 1
ATOM 8967 O O . LYS C 1 519 ? 45.637 -21.922 37.571 1.00 14.28 519 LYS C O 1
ATOM 8973 N N . GLN C 1 520 ? 45.779 -23.235 35.746 1.00 13.05 520 GLN C N 1
ATOM 8974 C CA . GLN C 1 520 ? 46.510 -22.260 34.955 1.00 12.05 520 GLN C CA 1
ATOM 8975 C C . GLN C 1 520 ? 45.492 -21.421 34.197 1.00 11.39 520 GLN C C 1
ATOM 8976 O O . GLN C 1 520 ? 44.540 -21.953 33.615 1.00 11.67 520 GLN C O 1
ATOM 8982 N N . TYR C 1 521 ? 45.686 -20.108 34.215 1.00 9.62 521 TYR C N 1
ATOM 8983 C CA . TYR C 1 521 ? 44.794 -19.200 33.509 1.00 9.38 521 TYR C CA 1
ATOM 8984 C C . TYR C 1 521 ? 45.562 -18.377 32.490 1.00 9.69 521 TYR C C 1
ATOM 8985 O O . TYR C 1 521 ? 46.744 -18.081 32.677 1.00 9.27 521 TYR C O 1
ATOM 8994 N N . ILE C 1 522 ? 44.881 -18.024 31.408 1.00 7.91 522 ILE C N 1
ATOM 8995 C CA . ILE C 1 522 ? 45.468 -17.196 30.364 1.00 8.31 522 ILE C CA 1
ATOM 8996 C C . ILE C 1 522 ? 44.656 -15.907 30.339 1.00 8.22 522 ILE C C 1
ATOM 8997 O O . ILE C 1 522 ? 43.425 -15.941 30.255 1.00 9.98 522 ILE C O 1
ATOM 9002 N N . GLY C 1 523 ? 45.338 -14.771 30.424 1.00 7.88 523 GLY C N 1
ATOM 9003 C CA . GLY C 1 523 ? 44.640 -13.501 30.406 1.00 8.94 523 GLY C CA 1
ATOM 9004 C C . GLY C 1 523 ? 45.041 -12.637 29.228 1.00 8.28 523 GLY C C 1
ATOM 9005 O O . GLY C 1 523 ? 46.218 -12.561 28.877 1.00 10.05 523 GLY C O 1
ATOM 9006 N N . SER C 1 524 ? 44.056 -11.990 28.611 1.00 8.29 524 SER C N 1
ATOM 9007 C CA . SER C 1 524 ? 44.315 -11.104 27.485 1.00 8.36 524 SER C CA 1
ATOM 9008 C C . SER C 1 524 ? 43.407 -9.891 27.516 1.00 7.87 524 SER C C 1
ATOM 9009 O O . SER C 1 524 ? 42.209 -10.005 27.767 1.00 8.64 524 SER C O 1
ATOM 9012 N N . MET C 1 525 ? 43.986 -8.724 27.271 1.00 8.85 525 MET C N 1
ATOM 9013 C CA . MET C 1 525 ? 43.198 -7.509 27.200 1.00 8.18 525 MET C CA 1
ATOM 9014 C C . MET C 1 525 ? 42.549 -7.530 25.822 1.00 8.11 525 MET C C 1
ATOM 9015 O O . MET C 1 525 ? 42.987 -8.263 24.928 1.00 8.84 525 MET C O 1
ATOM 9020 N N . TYR C 1 526 ? 41.486 -6.754 25.668 1.00 9.12 526 TYR C N 1
ATOM 9021 C CA . TYR C 1 526 ? 40.817 -6.610 24.385 1.00 8.14 526 TYR C CA 1
ATOM 9022 C C . TYR C 1 526 ? 40.413 -5.146 24.307 1.00 8.31 526 TYR C C 1
ATOM 9023 O O . TYR C 1 526 ? 40.215 -4.488 25.333 1.00 7.64 526 TYR C O 1
ATOM 9032 N N . GLY C 1 527 ? 40.315 -4.638 23.086 1.00 7.03 527 GLY C N 1
ATOM 9033 C CA . GLY C 1 527 ? 39.986 -3.244 22.869 1.00 8.36 527 GLY C CA 1
ATOM 9034 C C . GLY C 1 527 ? 41.012 -2.776 21.860 1.00 8.50 527 GLY C C 1
ATOM 9035 O O . GLY C 1 527 ? 42.149 -2.444 22.213 1.00 8.17 527 GLY C O 1
ATOM 9036 N N . VAL C 1 528 ? 40.614 -2.769 20.594 1.00 7.81 528 VAL C N 1
ATOM 9037 C CA . VAL C 1 528 ? 41.508 -2.387 19.514 1.00 8.49 528 VAL C CA 1
ATOM 9038 C C . VAL C 1 528 ? 41.871 -0.908 19.571 1.00 7.28 528 VAL C C 1
ATOM 9039 O O . VAL C 1 528 ? 41.110 -0.082 20.075 1.00 8.69 528 VAL C O 1
ATOM 9043 N N . GLY C 1 529 ? 43.049 -0.580 19.056 1.00 7.98 529 GLY C N 1
ATOM 9044 C CA . GLY C 1 529 ? 43.494 0.796 19.076 1.00 7.51 529 GLY C CA 1
ATOM 9045 C C . GLY C 1 529 ? 44.965 0.877 18.743 1.00 8.01 529 GLY C C 1
ATOM 9046 O O . GLY C 1 529 ? 45.470 0.089 17.944 1.00 8.56 529 GLY C O 1
ATOM 9047 N N . GLY C 1 530 ? 45.665 1.811 19.373 1.00 7.56 530 GLY C N 1
ATOM 9048 C CA . GLY C 1 530 ? 47.072 1.963 19.069 1.00 7.98 530 GLY C CA 1
ATOM 9049 C C . GLY C 1 530 ? 47.170 2.543 17.672 1.00 8.03 530 GLY C C 1
ATOM 9050 O O . GLY C 1 530 ? 46.165 2.971 17.105 1.00 8.42 530 GLY C O 1
ATOM 9051 N N . TRP C 1 531 ? 48.365 2.560 17.101 1.00 7.41 531 TRP C N 1
ATOM 9052 C CA . TRP C 1 531 ? 48.525 3.126 15.768 1.00 7.64 531 TRP C CA 1
ATOM 9053 C C . TRP C 1 531 ? 47.645 2.447 14.704 1.00 8.66 531 TRP C C 1
ATOM 9054 O O . TRP C 1 531 ? 46.997 3.127 13.905 1.00 8.49 531 TRP C O 1
ATOM 9065 N N . PRO C 1 532 ? 47.591 1.104 14.686 1.00 8.43 532 PRO C N 1
ATOM 9066 C CA . PRO C 1 532 ? 46.767 0.423 13.679 1.00 8.99 532 PRO C CA 1
ATOM 9067 C C . PRO C 1 532 ? 45.290 0.789 13.703 1.00 9.94 532 PRO C C 1
ATOM 9068 O O . PRO C 1 532 ? 44.629 0.804 12.662 1.00 11.17 532 PRO C O 1
ATOM 9072 N N . GLY C 1 533 ? 44.770 1.079 14.889 1.00 8.60 533 GLY C N 1
ATOM 9073 C CA . GLY C 1 533 ? 43.359 1.396 15.001 1.00 8.94 533 GLY C CA 1
ATOM 9074 C C . GLY C 1 533 ? 42.948 2.855 14.986 1.00 10.17 533 GLY C C 1
ATOM 9075 O O . GLY C 1 533 ? 41.784 3.154 15.241 1.00 9.74 533 GLY C O 1
ATOM 9076 N N . VAL C 1 534 ? 43.864 3.766 14.672 1.00 10.28 534 VAL C N 1
ATOM 9077 C CA . VAL C 1 534 ? 43.509 5.183 14.676 1.00 11.40 534 VAL C CA 1
ATOM 9078 C C . VAL C 1 534 ? 42.352 5.538 13.748 1.00 11.64 534 VAL C C 1
ATOM 9079 O O . VAL C 1 534 ? 41.535 6.395 14.078 1.00 12.43 534 VAL C O 1
ATOM 9083 N N . GLY C 1 535 ? 42.278 4.885 12.593 1.00 11.45 535 GLY C N 1
ATOM 9084 C CA . GLY C 1 535 ? 41.191 5.170 11.671 1.00 12.96 535 GLY C CA 1
ATOM 9085 C C . GLY C 1 535 ? 39.846 4.870 12.306 1.00 13.09 535 GLY C C 1
ATOM 9086 O O . GLY C 1 535 ? 38.930 5.696 12.284 1.00 12.97 535 GLY C O 1
ATOM 9087 N N . LEU C 1 536 ? 39.730 3.678 12.882 1.00 12.53 536 LEU C N 1
ATOM 9088 C CA . LEU C 1 536 ? 38.498 3.255 13.533 1.00 11.94 536 LEU C CA 1
ATOM 9089 C C . LEU C 1 536 ? 38.213 4.061 14.795 1.00 12.03 536 LEU C C 1
ATOM 9090 O O . LEU C 1 536 ? 37.094 4.529 15.007 1.00 13.12 536 LEU C O 1
ATOM 9095 N N . VAL C 1 537 ? 39.234 4.225 15.628 1.00 12.02 537 VAL C N 1
ATOM 9096 C CA . VAL C 1 537 ? 39.089 4.946 16.884 1.00 11.67 537 VAL C CA 1
ATOM 9097 C C . VAL C 1 537 ? 38.754 6.429 16.753 1.00 11.76 537 VAL C C 1
ATOM 9098 O O . VAL C 1 537 ? 37.920 6.943 17.498 1.00 13.05 537 VAL C O 1
ATOM 9102 N N . PHE C 1 538 ? 39.383 7.116 15.805 1.00 12.56 538 PHE C N 1
ATOM 9103 C CA . PHE C 1 538 ? 39.139 8.542 15.640 1.00 13.77 538 PHE C CA 1
ATOM 9104 C C . PHE C 1 538 ? 38.279 8.937 14.442 1.00 15.14 538 PHE C C 1
ATOM 9105 O O . PHE C 1 538 ? 38.296 10.091 14.013 1.00 15.72 538 PHE C O 1
ATOM 9113 N N . ASP C 1 539 ? 37.520 7.982 13.915 1.00 14.72 539 ASP C N 1
ATOM 9114 C CA . ASP C 1 539 ? 36.633 8.247 12.785 1.00 15.81 539 ASP C CA 1
ATOM 9115 C C . ASP C 1 539 ? 37.350 8.909 11.613 1.00 15.63 539 ASP C C 1
ATOM 9116 O O . ASP C 1 539 ? 36.891 9.925 11.087 1.00 16.68 539 ASP C O 1
ATOM 9121 N N . LEU C 1 540 ? 38.477 8.338 11.208 1.00 14.48 540 LEU C N 1
ATOM 9122 C CA . LEU C 1 540 ? 39.241 8.876 10.090 1.00 14.82 540 LEU C CA 1
ATOM 9123 C C . LEU C 1 540 ? 39.035 7.990 8.867 1.00 14.92 540 LEU C C 1
ATOM 9124 O O . LEU C 1 540 ? 38.878 6.776 8.994 1.00 15.15 540 LEU C O 1
ATOM 9129 N N . THR C 1 541 ? 39.036 8.597 7.683 1.00 16.00 541 THR C N 1
ATOM 9130 C CA . THR C 1 541 ? 38.844 7.848 6.446 1.00 17.20 541 THR C CA 1
ATOM 9131 C C . THR C 1 541 ? 39.885 8.186 5.381 1.00 17.20 541 THR C C 1
ATOM 9132 O O . THR C 1 541 ? 40.097 7.412 4.447 1.00 17.13 541 THR C O 1
ATOM 9136 N N . ASP C 1 542 ? 40.528 9.342 5.520 1.00 17.49 542 ASP C N 1
ATOM 9137 C CA . ASP C 1 542 ? 41.556 9.754 4.568 1.00 19.29 542 ASP C CA 1
ATOM 9138 C C . ASP C 1 542 ? 42.690 8.736 4.664 1.00 19.90 542 ASP C C 1
ATOM 9139 O O . ASP C 1 542 ? 43.284 8.563 5.727 1.00 19.81 542 ASP C O 1
ATOM 9144 N N . PRO C 1 543 ? 43.001 8.047 3.554 1.00 20.19 543 PRO C N 1
ATOM 9145 C CA . PRO C 1 543 ? 44.065 7.038 3.512 1.00 19.65 543 PRO C CA 1
ATOM 9146 C C . PRO C 1 543 ? 45.408 7.527 4.052 1.00 19.59 543 PRO C C 1
ATOM 9147 O O . PRO C 1 543 ? 46.171 6.752 4.631 1.00 19.17 543 PRO C O 1
ATOM 9151 N N . SER C 1 544 ? 45.690 8.812 3.863 1.00 18.98 544 SER C N 1
ATOM 9152 C CA . SER C 1 544 ? 46.948 9.392 4.316 1.00 17.97 544 SER C CA 1
ATOM 9153 C C . SER C 1 544 ? 46.928 9.796 5.787 1.00 17.44 544 SER C C 1
ATOM 9154 O O . SER C 1 544 ? 47.973 10.096 6.365 1.00 17.89 544 SER C O 1
ATOM 9157 N N . ALA C 1 545 ? 45.742 9.808 6.388 1.00 17.04 545 ALA C N 1
ATOM 9158 C CA . ALA C 1 545 ? 45.602 10.180 7.791 1.00 16.37 545 ALA C CA 1
ATOM 9159 C C . ALA C 1 545 ? 46.284 9.148 8.683 1.00 16.52 545 ALA C C 1
ATOM 9160 O O . ALA C 1 545 ? 46.589 8.040 8.241 1.00 16.81 545 ALA C O 1
ATOM 9162 N N . GLY C 1 546 ? 46.512 9.511 9.940 1.00 16.43 546 GLY C N 1
ATOM 9163 C CA . GLY C 1 546 ? 47.182 8.597 10.847 1.00 17.72 546 GLY C CA 1
ATOM 9164 C C . GLY C 1 546 ? 48.544 8.282 10.260 1.00 18.37 546 GLY C C 1
ATOM 9165 O O . GLY C 1 546 ? 49.090 7.196 10.453 1.00 16.94 546 GLY C O 1
ATOM 9166 N N . LEU C 1 547 ? 49.083 9.252 9.524 1.00 19.10 547 LEU C N 1
ATOM 9167 C CA . LEU C 1 547 ? 50.380 9.120 8.874 1.00 19.83 547 LEU C CA 1
ATOM 9168 C C . LEU C 1 547 ? 50.468 7.868 8.008 1.00 19.15 547 LEU C C 1
ATOM 9169 O O . LEU C 1 547 ? 51.457 7.135 8.048 1.00 20.82 547 LEU C O 1
ATOM 9174 N N . GLY C 1 548 ? 49.420 7.639 7.222 1.00 17.36 548 GLY C N 1
ATOM 9175 C CA . GLY C 1 548 ? 49.381 6.492 6.335 1.00 17.79 548 GLY C CA 1
ATOM 9176 C C . GLY C 1 548 ? 48.722 5.255 6.916 1.00 15.87 548 GLY C C 1
ATOM 9177 O O . GLY C 1 548 ? 48.307 4.367 6.173 1.00 18.11 548 GLY C O 1
ATOM 9178 N N . ALA C 1 549 ? 48.611 5.195 8.238 1.00 15.73 549 ALA C N 1
ATOM 9179 C CA . ALA C 1 549 ? 48.012 4.037 8.893 1.00 14.34 549 ALA C CA 1
ATOM 9180 C C . ALA C 1 549 ? 46.549 3.821 8.523 1.00 14.20 549 ALA C C 1
ATOM 9181 O O . ALA C 1 549 ? 46.111 2.684 8.362 1.00 13.63 549 ALA C O 1
ATOM 9183 N N . VAL C 1 550 ? 45.797 4.908 8.385 1.00 13.77 550 VAL C N 1
ATOM 9184 C CA . VAL C 1 550 ? 44.380 4.809 8.050 1.00 12.62 550 VAL C CA 1
ATOM 9185 C C . VAL C 1 550 ? 44.121 4.018 6.770 1.00 12.62 550 VAL C C 1
ATOM 9186 O O . VAL C 1 550 ? 43.255 3.142 6.738 1.00 12.49 550 VAL C O 1
ATOM 9190 N N . GLY C 1 551 ? 44.865 4.322 5.712 1.00 11.95 551 GLY C N 1
ATOM 9191 C CA . GLY C 1 551 ? 44.675 3.602 4.469 1.00 13.18 551 GLY C CA 1
ATOM 9192 C C . GLY C 1 551 ? 45.051 2.137 4.593 1.00 13.06 551 GLY C C 1
ATOM 9193 O O . GLY C 1 551 ? 44.330 1.261 4.121 1.00 14.99 551 GLY C O 1
ATOM 9194 N N . ALA C 1 552 ? 46.179 1.866 5.243 1.00 13.35 552 ALA C N 1
ATOM 9195 C CA . ALA C 1 552 ? 46.651 0.498 5.412 1.00 12.57 552 ALA C CA 1
ATOM 9196 C C . ALA C 1 552 ? 45.677 -0.393 6.183 1.00 11.86 552 ALA C C 1
ATOM 9197 O O . ALA C 1 552 ? 45.506 -1.562 5.848 1.00 12.82 552 ALA C O 1
ATOM 9199 N N . PHE C 1 553 ? 45.038 0.165 7.206 1.00 11.01 553 PHE C N 1
ATOM 9200 C CA . PHE C 1 553 ? 44.105 -0.595 8.032 1.00 10.22 553 PHE C CA 1
ATOM 9201 C C . PHE C 1 553 ? 42.630 -0.286 7.802 1.00 11.07 553 PHE C C 1
ATOM 9202 O O . PHE C 1 553 ? 41.794 -0.541 8.668 1.00 10.91 553 PHE C O 1
ATOM 9210 N N . ARG C 1 554 ? 42.312 0.241 6.626 1.00 12.70 554 ARG C N 1
ATOM 9211 C CA . ARG C 1 554 ? 40.935 0.589 6.291 1.00 13.05 554 ARG C CA 1
ATOM 9212 C C . ARG C 1 554 ? 39.922 -0.541 6.471 1.00 13.03 554 ARG C C 1
ATOM 9213 O O . ARG C 1 554 ? 38.755 -0.281 6.762 1.00 13.95 554 ARG C O 1
ATOM 9221 N N . GLU C 1 555 ? 40.357 -1.787 6.307 1.00 12.23 555 GLU C N 1
ATOM 9222 C CA . GLU C 1 555 ? 39.448 -2.926 6.439 1.00 13.17 555 GLU C CA 1
ATOM 9223 C C . GLU C 1 555 ? 39.255 -3.435 7.865 1.00 11.75 555 GLU C C 1
ATOM 9224 O O . GLU C 1 555 ? 38.366 -4.246 8.120 1.00 11.29 555 GLU C O 1
ATOM 9230 N N . LEU C 1 556 ? 40.075 -2.960 8.796 1.00 10.70 556 LEU C N 1
ATOM 9231 C CA . LEU C 1 556 ? 39.975 -3.418 10.178 1.00 10.27 556 LEU C CA 1
ATOM 9232 C C . LEU C 1 556 ? 38.595 -3.210 10.801 1.00 9.34 556 LEU C C 1
ATOM 9233 O O . LEU C 1 556 ? 38.095 -4.084 11.515 1.00 9.15 556 LEU C O 1
ATOM 9238 N N . GLN C 1 557 ? 37.976 -2.065 10.528 1.00 8.96 557 GLN C N 1
ATOM 9239 C CA . GLN C 1 557 ? 36.662 -1.770 11.087 1.00 10.09 557 GLN C CA 1
ATOM 9240 C C . GLN C 1 557 ? 35.549 -2.650 10.532 1.00 10.49 557 GLN C C 1
ATOM 9241 O O . GLN C 1 557 ? 34.401 -2.537 10.949 1.00 10.44 557 GLN C O 1
ATOM 9247 N N . ASN C 1 558 ? 35.890 -3.525 9.591 1.00 11.10 558 ASN C N 1
ATOM 9248 C CA . ASN C 1 558 ? 34.913 -4.447 9.024 1.00 10.55 558 ASN C CA 1
ATOM 9249 C C . ASN C 1 558 ? 35.041 -5.782 9.755 1.00 9.92 558 ASN C C 1
ATOM 9250 O O . ASN C 1 558 ? 34.356 -6.750 9.429 1.00 10.34 558 ASN C O 1
ATOM 9255 N N . HIS C 1 559 ? 35.920 -5.821 10.755 1.00 9.80 559 HIS C N 1
ATOM 9256 C CA . HIS C 1 559 ? 36.159 -7.036 11.529 1.00 9.90 559 HIS C CA 1
ATOM 9257 C C . HIS C 1 559 ? 36.059 -6.813 13.034 1.00 9.52 559 HIS C C 1
ATOM 9258 O O . HIS C 1 559 ? 35.905 -7.766 13.800 1.00 10.10 559 HIS C O 1
ATOM 9265 N N . THR C 1 560 ? 36.142 -5.558 13.457 1.00 8.93 560 THR C N 1
ATOM 9266 C CA . THR C 1 560 ? 36.098 -5.252 14.880 1.00 9.54 560 THR C CA 1
ATOM 9267 C C . THR C 1 560 ? 35.679 -3.807 15.137 1.00 8.93 560 THR C C 1
ATOM 9268 O O . THR C 1 560 ? 35.726 -2.966 14.238 1.00 9.17 560 THR C O 1
ATOM 9272 N N . GLN C 1 561 ? 35.251 -3.544 16.367 1.00 8.09 561 GLN C N 1
ATOM 9273 C CA . GLN C 1 561 ? 34.863 -2.212 16.815 1.00 8.81 561 GLN C CA 1
ATOM 9274 C C . GLN C 1 561 ? 35.626 -2.013 18.119 1.00 8.60 561 GLN C C 1
ATOM 9275 O O . GLN C 1 561 ? 36.233 -2.957 18.624 1.00 10.30 561 GLN C O 1
ATOM 9281 N N . MET C 1 562 ? 35.606 -0.801 18.664 1.00 8.49 562 MET C N 1
ATOM 9282 C CA . MET C 1 562 ? 36.320 -0.539 19.909 1.00 9.79 562 MET C CA 1
ATOM 9283 C C . MET C 1 562 ? 35.783 -1.353 21.076 1.00 9.96 562 MET C C 1
ATOM 9284 O O . MET C 1 562 ? 34.688 -1.914 21.018 1.00 9.55 562 MET C O 1
ATOM 9289 N N . GLY C 1 563 ? 36.574 -1.392 22.142 1.00 9.18 563 GLY C N 1
ATOM 9290 C CA . GLY C 1 563 ? 36.201 -2.107 23.343 1.00 9.90 563 GLY C CA 1
ATOM 9291 C C . GLY C 1 563 ? 37.210 -1.769 24.420 1.00 10.12 563 GLY C C 1
ATOM 9292 O O . GLY C 1 563 ? 38.079 -0.924 24.221 1.00 10.15 563 GLY C O 1
ATOM 9293 N N . GLY C 1 564 ? 37.097 -2.424 25.565 1.00 9.09 564 GLY C N 1
ATOM 9294 C CA . GLY C 1 564 ? 38.032 -2.169 26.644 1.00 8.76 564 GLY C CA 1
ATOM 9295 C C . GLY C 1 564 ? 37.776 -3.138 27.774 1.00 7.62 564 GLY C C 1
ATOM 9296 O O . GLY C 1 564 ? 36.772 -3.032 28.477 1.00 8.31 564 GLY C O 1
ATOM 9297 N N . GLY C 1 565 ? 38.674 -4.097 27.951 1.00 6.99 565 GLY C N 1
ATOM 9298 C CA . GLY C 1 565 ? 38.475 -5.055 29.012 1.00 7.89 565 GLY C CA 1
ATOM 9299 C C . GLY C 1 565 ? 39.481 -6.182 29.016 1.00 6.65 565 GLY C C 1
ATOM 9300 O O . GLY C 1 565 ? 40.488 -6.151 28.304 1.00 7.48 565 GLY C O 1
ATOM 9301 N N . LEU C 1 566 ? 39.187 -7.179 29.837 1.00 7.73 566 LEU C N 1
ATOM 9302 C CA . LEU C 1 566 ? 40.031 -8.347 30.000 1.00 8.14 566 LEU C CA 1
ATOM 9303 C C . LEU C 1 566 ? 39.208 -9.616 29.888 1.00 8.87 566 LEU C C 1
ATOM 9304 O O . LEU C 1 566 ? 38.072 -9.674 30.359 1.00 8.31 566 LEU C O 1
ATOM 9309 N N . MET C 1 567 ? 39.776 -10.624 29.243 1.00 9.11 567 MET C N 1
ATOM 9310 C CA . MET C 1 567 ? 39.118 -11.918 29.156 1.00 10.13 567 MET C CA 1
ATOM 9311 C C . MET C 1 567 ? 40.119 -12.927 29.692 1.00 10.13 567 MET C C 1
ATOM 9312 O O . MET C 1 567 ? 41.308 -12.867 29.374 1.00 10.17 567 MET C O 1
ATOM 9317 N N . VAL C 1 568 ? 39.637 -13.831 30.536 1.00 9.92 568 VAL C N 1
ATOM 9318 C CA . VAL C 1 568 ? 40.482 -14.853 31.138 1.00 10.58 568 VAL C CA 1
ATOM 9319 C C . VAL C 1 568 ? 39.986 -16.229 30.714 1.00 10.51 568 VAL C C 1
ATOM 9320 O O . VAL C 1 568 ? 38.779 -16.467 30.645 1.00 10.04 568 VAL C O 1
ATOM 9324 N N . PHE C 1 569 ? 40.926 -17.124 30.421 1.00 9.84 569 PHE C N 1
ATOM 9325 C CA . PHE C 1 569 ? 40.599 -18.476 29.976 1.00 10.85 569 PHE C CA 1
ATOM 9326 C C . PHE C 1 569 ? 41.318 -19.549 30.783 1.00 10.79 569 PHE C C 1
ATOM 9327 O O . PHE C 1 569 ? 42.352 -19.292 31.401 1.00 10.73 569 PHE C O 1
ATOM 9335 N N . SER C 1 570 ? 40.766 -20.759 30.759 1.00 10.53 570 SER C N 1
ATOM 9336 C CA . SER C 1 570 ? 41.357 -21.892 31.461 1.00 11.47 570 SER C CA 1
ATOM 9337 C C . SER C 1 570 ? 40.660 -23.171 31.024 1.00 11.59 570 SER C C 1
ATOM 9338 O O . SER C 1 570 ? 39.722 -23.139 30.227 1.00 11.80 570 SER C O 1
ATOM 9341 N N . LEU C 1 571 ? 41.134 -24.296 31.547 1.00 12.42 571 LEU C N 1
ATOM 9342 C CA . LEU C 1 571 ? 40.522 -25.585 31.262 1.00 13.15 571 LEU C CA 1
ATOM 9343 C C . LEU C 1 571 ? 39.338 -25.701 32.215 1.00 13.98 571 LEU C C 1
ATOM 9344 O O . LEU C 1 571 ? 38.484 -26.588 32.007 1.00 16.17 571 LEU C O 1
ATOM 9350 N N . TYR D 2 1 ? 75.689 7.877 -0.245 1.00 11.74 1 TYR D N 1
ATOM 9351 C CA . TYR D 2 1 ? 75.639 7.712 1.237 1.00 12.17 1 TYR D CA 1
ATOM 9352 C C . TYR D 2 1 ? 75.179 6.306 1.609 1.00 11.11 1 TYR D C 1
ATOM 9353 O O . TYR D 2 1 ? 73.981 6.025 1.658 1.00 11.72 1 TYR D O 1
ATOM 9362 N N . ASP D 2 2 ? 76.139 5.422 1.868 1.00 11.04 2 ASP D N 1
ATOM 9363 C CA . ASP D 2 2 ? 75.817 4.047 2.233 1.00 10.98 2 ASP D CA 1
ATOM 9364 C C . ASP D 2 2 ? 76.124 3.759 3.699 1.00 10.44 2 ASP D C 1
ATOM 9365 O O . ASP D 2 2 ? 76.000 2.620 4.154 1.00 9.66 2 ASP D O 1
ATOM 9370 N N . GLY D 2 3 ? 76.512 4.804 4.426 1.00 9.80 3 GLY D N 1
ATOM 9371 C CA . GLY D 2 3 ? 76.814 4.679 5.842 1.00 9.76 3 GLY D CA 1
ATOM 9372 C C . GLY D 2 3 ? 78.153 4.059 6.197 1.00 10.04 3 GLY D C 1
ATOM 9373 O O . GLY D 2 3 ? 78.475 3.928 7.379 1.00 10.17 3 GLY D O 1
ATOM 9374 N N . GLN D 2 4 ? 78.942 3.708 5.186 1.00 9.35 4 GLN D N 1
ATOM 9375 C CA . GLN D 2 4 ? 80.232 3.059 5.405 1.00 10.70 4 GLN D CA 1
ATOM 9376 C C . GLN D 2 4 ? 81.459 3.965 5.309 1.00 12.35 4 GLN D C 1
ATOM 9377 O O . GLN D 2 4 ? 82.589 3.490 5.423 1.00 14.37 4 GLN D O 1
ATOM 9383 N N . ASN D 2 5 ? 81.243 5.260 5.096 1.00 12.49 5 ASN D N 1
ATOM 9384 C CA . ASN D 2 5 ? 82.345 6.216 4.994 1.00 14.25 5 ASN D CA 1
ATOM 9385 C C . ASN D 2 5 ? 82.272 7.115 6.223 1.00 14.16 5 ASN D C 1
ATOM 9386 O O . ASN D 2 5 ? 81.527 8.092 6.243 1.00 15.67 5 ASN D O 1
ATOM 9391 N N . CYS D 2 6 ? 83.056 6.783 7.243 1.00 13.60 6 CYS D N 1
ATOM 9392 C CA . CYS D 2 6 ? 83.042 7.526 8.499 1.00 14.19 6 CYS D CA 1
ATOM 9393 C C . CYS D 2 6 ? 84.184 8.516 8.670 1.00 15.52 6 CYS D C 1
ATOM 9394 O O . CYS D 2 6 ? 85.350 8.149 8.550 1.00 18.35 6 CYS D O 1
ATOM 9397 N N . LYS D 2 7 ? 83.850 9.768 8.967 1.00 15.69 7 LYS D N 1
ATOM 9398 C CA . LYS D 2 7 ? 84.882 10.775 9.179 1.00 17.30 7 LYS D CA 1
ATOM 9399 C C . LYS D 2 7 ? 85.593 10.468 10.492 1.00 17.02 7 LYS D C 1
ATOM 9400 O O . LYS D 2 7 ? 86.778 10.757 10.657 1.00 16.34 7 LYS D O 1
ATOM 9406 N N . GLU D 2 8 ? 84.854 9.875 11.423 1.00 15.65 8 GLU D N 1
ATOM 9407 C CA . GLU D 2 8 ? 85.389 9.494 12.725 1.00 16.08 8 GLU D CA 1
ATOM 9408 C C . GLU D 2 8 ? 84.598 8.290 13.214 1.00 13.81 8 GLU D C 1
ATOM 9409 O O . GLU D 2 8 ? 83.488 8.036 12.744 1.00 12.28 8 GLU D O 1
ATOM 9415 N N . PRO D 2 9 ? 85.160 7.523 14.159 1.00 13.05 9 PRO D N 1
ATOM 9416 C CA . PRO D 2 9 ? 84.441 6.353 14.670 1.00 12.86 9 PRO D CA 1
ATOM 9417 C C . PRO D 2 9 ? 83.078 6.760 15.229 1.00 10.66 9 PRO D C 1
ATOM 9418 O O . PRO D 2 9 ? 82.988 7.650 16.074 1.00 11.89 9 PRO D O 1
ATOM 9422 N N . GLY D 2 10 ? 82.018 6.119 14.744 1.00 9.47 10 GLY D N 1
ATOM 9423 C CA . GLY D 2 10 ? 80.686 6.441 15.225 1.00 10.14 10 GLY D CA 1
ATOM 9424 C C . GLY D 2 10 ? 80.061 7.678 14.599 1.00 9.16 10 GLY D C 1
ATOM 9425 O O . GLY D 2 10 ? 78.991 8.112 15.018 1.00 9.77 10 GLY D O 1
ATOM 9426 N N . ASN D 2 11 ? 80.736 8.259 13.613 1.00 10.12 11 ASN D N 1
ATOM 9427 C CA . ASN D 2 11 ? 80.228 9.443 12.921 1.00 10.03 11 ASN D CA 1
ATOM 9428 C C . ASN D 2 11 ? 80.404 9.149 11.438 1.00 10.26 11 ASN D C 1
ATOM 9429 O O . ASN D 2 11 ? 81.431 9.480 10.844 1.00 10.02 11 ASN D O 1
ATOM 9434 N N . CYS D 2 12 ? 79.392 8.530 10.839 1.00 10.38 12 CYS D N 1
ATOM 9435 C CA . CYS D 2 12 ? 79.482 8.131 9.444 1.00 9.49 12 CYS D CA 1
ATOM 9436 C C . CYS D 2 12 ? 78.521 8.836 8.501 1.00 9.00 12 CYS D C 1
ATOM 9437 O O . CYS D 2 12 ? 78.439 8.488 7.324 1.00 9.47 12 CYS D O 1
ATOM 9440 N N . TRP D 2 13 ? 77.806 9.833 9.007 1.00 8.65 13 TRP D N 1
ATOM 9441 C CA . TRP D 2 13 ? 76.853 10.554 8.174 1.00 8.91 13 TRP D CA 1
ATOM 9442 C C . TRP D 2 13 ? 77.512 11.265 6.999 1.00 9.30 13 TRP D C 1
ATOM 9443 O O . TRP D 2 13 ? 78.634 11.759 7.098 1.00 9.28 13 TRP D O 1
ATOM 9454 N N . GLU D 2 14 ? 76.794 11.303 5.885 1.00 9.96 14 GLU D N 1
ATOM 9455 C CA . GLU D 2 14 ? 77.246 11.983 4.680 1.00 9.89 14 GLU D CA 1
ATOM 9456 C C . GLU D 2 14 ? 76.027 12.634 4.060 1.00 9.93 14 GLU D C 1
ATOM 9457 O O . GLU D 2 14 ? 74.924 12.091 4.137 1.00 9.63 14 GLU D O 1
ATOM 9463 N N . ASN D 2 15 ? 76.213 13.799 3.451 1.00 9.73 15 ASN D N 1
ATOM 9464 C CA . ASN D 2 15 ? 75.095 14.454 2.793 1.00 9.37 15 ASN D CA 1
ATOM 9465 C C . ASN D 2 15 ? 74.825 13.668 1.516 1.00 9.43 15 ASN D C 1
ATOM 9466 O O . ASN D 2 15 ? 75.750 13.163 0.881 1.00 10.63 15 ASN D O 1
ATOM 9471 N N . LYS D 2 16 ? 73.555 13.535 1.156 1.00 8.66 16 LYS D N 1
ATOM 9472 C CA . LYS D 2 16 ? 73.197 12.810 -0.054 1.00 9.88 16 LYS D CA 1
ATOM 9473 C C . LYS D 2 16 ? 73.502 13.708 -1.246 1.00 9.88 16 LYS D C 1
ATOM 9474 O O . LYS D 2 16 ? 73.566 14.928 -1.106 1.00 10.91 16 LYS D O 1
ATOM 9480 N N . PRO D 2 17 ? 73.707 13.118 -2.432 1.00 10.90 17 PRO D N 1
ATOM 9481 C CA . PRO D 2 17 ? 74.007 13.932 -3.613 1.00 11.19 17 PRO D CA 1
ATOM 9482 C C . PRO D 2 17 ? 72.957 15.003 -3.889 1.00 10.06 17 PRO D C 1
ATOM 9483 O O . PRO D 2 17 ? 71.766 14.708 -3.991 1.00 11.41 17 PRO D O 1
ATOM 9487 N N . GLY D 2 18 ? 73.411 16.249 -3.993 1.00 10.35 18 GLY D N 1
ATOM 9488 C CA . GLY D 2 18 ? 72.505 17.352 -4.254 1.00 10.87 18 GLY D CA 1
ATOM 9489 C C . GLY D 2 18 ? 72.047 18.062 -2.994 1.00 11.22 18 GLY D C 1
ATOM 9490 O O . GLY D 2 18 ? 71.346 19.070 -3.065 1.00 11.66 18 GLY D O 1
ATOM 9491 N N . TYR D 2 19 ? 72.439 17.536 -1.838 1.00 10.31 19 TYR D N 1
ATOM 9492 C CA . TYR D 2 19 ? 72.065 18.128 -0.557 1.00 10.26 19 TYR D CA 1
ATOM 9493 C C . TYR D 2 19 ? 73.322 18.681 0.112 1.00 10.45 19 TYR D C 1
ATOM 9494 O O . TYR D 2 19 ? 74.417 18.159 -0.091 1.00 11.39 19 TYR D O 1
ATOM 9503 N N . PRO D 2 20 ? 73.177 19.742 0.921 1.00 11.51 20 PRO D N 1
ATOM 9504 C CA . PRO D 2 20 ? 74.308 20.378 1.606 1.00 11.33 20 PRO D CA 1
ATOM 9505 C C . PRO D 2 20 ? 74.943 19.656 2.786 1.00 11.69 20 PRO D C 1
ATOM 9506 O O . PRO D 2 20 ? 74.306 18.852 3.463 1.00 11.70 20 PRO D O 1
ATOM 9510 N N . GLU D 2 21 ? 76.214 19.965 3.026 1.00 12.40 21 GLU D N 1
ATOM 9511 C CA . GLU D 2 21 ? 76.946 19.381 4.143 1.00 13.00 21 GLU D CA 1
ATOM 9512 C C . GLU D 2 21 ? 76.455 20.028 5.436 1.00 12.67 21 GLU D C 1
ATOM 9513 O O . GLU D 2 21 ? 76.450 19.400 6.494 1.00 11.47 21 GLU D O 1
ATOM 9519 N N . LYS D 2 22 ? 76.040 21.288 5.334 1.00 12.40 22 LYS D N 1
ATOM 9520 C CA . LYS D 2 22 ? 75.505 22.044 6.463 1.00 12.38 22 LYS D CA 1
ATOM 9521 C C . LYS D 2 22 ? 74.230 22.717 5.970 1.00 12.64 22 LYS D C 1
ATOM 9522 O O . LYS D 2 22 ? 74.236 23.345 4.911 1.00 13.00 22 LYS D O 1
ATOM 9528 N N . ILE D 2 23 ? 73.136 22.588 6.716 1.00 12.00 23 ILE D N 1
ATOM 9529 C CA . ILE D 2 23 ? 71.883 23.193 6.275 1.00 11.90 23 ILE D CA 1
ATOM 9530 C C . ILE D 2 23 ? 71.702 24.655 6.669 1.00 12.42 23 ILE D C 1
ATOM 9531 O O . ILE D 2 23 ? 70.845 25.343 6.117 1.00 13.24 23 ILE D O 1
ATOM 9536 N N . ALA D 2 24 ? 72.497 25.133 7.622 1.00 12.74 24 ALA D N 1
ATOM 9537 C CA . ALA D 2 24 ? 72.402 26.531 8.025 1.00 13.18 24 ALA D CA 1
ATOM 9538 C C . ALA D 2 24 ? 72.733 27.369 6.791 1.00 13.63 24 ALA D C 1
ATOM 9539 O O . ALA D 2 24 ? 73.742 27.132 6.127 1.00 14.78 24 ALA D O 1
ATOM 9541 N N . GLY D 2 25 ? 71.871 28.330 6.475 1.00 14.48 25 GLY D N 1
ATOM 9542 C CA . GLY D 2 25 ? 72.105 29.179 5.319 1.00 15.40 25 GLY D CA 1
ATOM 9543 C C . GLY D 2 25 ? 71.608 28.597 4.007 1.00 16.93 25 GLY D C 1
ATOM 9544 O O . GLY D 2 25 ? 71.591 29.289 2.989 1.00 18.21 25 GLY D O 1
ATOM 9545 N N . SER D 2 26 ? 71.207 27.329 4.020 1.00 15.59 26 SER D N 1
ATOM 9546 C CA . SER D 2 26 ? 70.705 26.675 2.813 1.00 15.23 26 SER D CA 1
ATOM 9547 C C . SER D 2 26 ? 69.185 26.783 2.772 1.00 14.20 26 SER D C 1
ATOM 9548 O O . SER D 2 26 ? 68.566 27.288 3.709 1.00 15.61 26 SER D O 1
ATOM 9551 N N . LYS D 2 27 ? 68.578 26.303 1.691 1.00 14.88 27 LYS D N 1
ATOM 9552 C CA . LYS D 2 27 ? 67.128 26.367 1.580 1.00 14.94 27 LYS D CA 1
ATOM 9553 C C . LYS D 2 27 ? 66.462 25.355 2.503 1.00 14.28 27 LYS D C 1
ATOM 9554 O O . LYS D 2 27 ? 65.236 25.289 2.586 1.00 15.41 27 LYS D O 1
ATOM 9560 N N . TYR D 2 28 ? 67.279 24.573 3.204 1.00 13.81 28 TYR D N 1
ATOM 9561 C CA . TYR D 2 28 ? 66.770 23.580 4.142 1.00 12.48 28 TYR D CA 1
ATOM 9562 C C . TYR D 2 28 ? 67.041 24.012 5.579 1.00 12.69 28 TYR D C 1
ATOM 9563 O O . TYR D 2 28 ? 66.884 23.229 6.513 1.00 11.93 28 TYR D O 1
ATOM 9572 N N . ASP D 2 29 ? 67.447 25.267 5.747 1.00 12.33 29 ASP D N 1
ATOM 9573 C CA . ASP D 2 29 ? 67.731 25.809 7.072 1.00 12.98 29 ASP D CA 1
ATOM 9574 C C . ASP D 2 29 ? 66.444 25.763 7.898 1.00 13.41 29 ASP D C 1
ATOM 9575 O O . ASP D 2 29 ? 65.435 26.354 7.515 1.00 15.26 29 ASP D O 1
ATOM 9580 N N . PRO D 2 30 ? 66.461 25.054 9.039 1.00 13.91 30 PRO D N 1
ATOM 9581 C CA . PRO D 2 30 ? 65.271 24.956 9.890 1.00 14.21 30 PRO D CA 1
ATOM 9582 C C . PRO D 2 30 ? 64.917 26.256 10.609 1.00 14.25 30 PRO D C 1
ATOM 9583 O O . PRO D 2 30 ? 63.774 26.453 11.018 1.00 15.26 30 PRO D O 1
ATOM 9587 N N . LYS D 2 31 ? 65.906 27.133 10.766 1.00 13.89 31 LYS D N 1
ATOM 9588 C CA . LYS D 2 31 ? 65.708 28.414 11.436 1.00 15.05 31 LYS D CA 1
ATOM 9589 C C . LYS D 2 31 ? 64.963 28.253 12.758 1.00 13.98 31 LYS D C 1
ATOM 9590 O O . LYS D 2 31 ? 63.999 28.970 13.030 1.00 15.19 31 LYS D O 1
ATOM 9596 N N . HIS D 2 32 ? 65.408 27.309 13.580 1.00 12.17 32 HIS D N 1
ATOM 9597 C CA . HIS D 2 32 ? 64.765 27.073 14.865 1.00 12.40 32 HIS D CA 1
ATOM 9598 C C . HIS D 2 32 ? 64.921 28.267 15.795 1.00 12.02 32 HIS D C 1
ATOM 9599 O O . HIS D 2 32 ? 65.960 28.926 15.810 1.00 12.36 32 HIS D O 1
ATOM 9606 N N . ASP D 2 33 ? 63.878 28.539 16.571 1.00 12.28 33 ASP D N 1
ATOM 9607 C CA . ASP D 2 33 ? 63.896 29.642 17.523 1.00 12.30 33 ASP D CA 1
ATOM 9608 C C . ASP D 2 33 ? 64.489 29.133 18.833 1.00 12.87 33 ASP D C 1
ATOM 9609 O O . ASP D 2 33 ? 63.939 28.229 19.457 1.00 12.50 33 ASP D O 1
ATOM 9614 N N . PRO D 2 34 ? 65.629 29.699 19.260 1.00 13.69 34 PRO D N 1
ATOM 9615 C CA . PRO D 2 34 ? 66.268 29.271 20.509 1.00 14.27 34 PRO D CA 1
ATOM 9616 C C . PRO D 2 34 ? 65.316 29.269 21.703 1.00 14.06 34 PRO D C 1
ATOM 9617 O O . PRO D 2 34 ? 65.418 28.413 22.581 1.00 13.22 34 PRO D O 1
ATOM 9621 N N . VAL D 2 35 ? 64.394 30.227 21.739 1.00 12.81 35 VAL D N 1
ATOM 9622 C CA . VAL D 2 35 ? 63.438 30.302 22.836 1.00 14.07 35 VAL D CA 1
ATOM 9623 C C . VAL D 2 35 ? 62.592 29.033 22.876 1.00 14.17 35 VAL D C 1
ATOM 9624 O O . VAL D 2 35 ? 62.341 28.478 23.947 1.00 14.78 35 VAL D O 1
ATOM 9628 N N . GLU D 2 36 ? 62.157 28.570 21.708 1.00 13.17 36 GLU D N 1
ATOM 9629 C CA . GLU D 2 36 ? 61.355 27.353 21.638 1.00 12.76 36 GLU D CA 1
ATOM 9630 C C . GLU D 2 36 ? 62.213 26.138 21.977 1.00 13.05 36 GLU D C 1
ATOM 9631 O O . GLU D 2 36 ? 61.781 25.254 22.715 1.00 12.24 36 GLU D O 1
ATOM 9637 N N . LEU D 2 37 ? 63.432 26.100 21.446 1.00 12.28 37 LEU D N 1
ATOM 9638 C CA . LEU D 2 37 ? 64.330 24.975 21.701 1.00 11.71 37 LEU D CA 1
ATOM 9639 C C . LEU D 2 37 ? 64.589 24.728 23.186 1.00 11.89 37 LEU D C 1
ATOM 9640 O O . LEU D 2 37 ? 64.711 23.584 23.618 1.00 12.32 37 LEU D O 1
ATOM 9645 N N . ASN D 2 38 ? 64.670 25.801 23.963 1.00 12.02 38 ASN D N 1
ATOM 9646 C CA . ASN D 2 38 ? 64.951 25.693 25.392 1.00 12.28 38 ASN D CA 1
ATOM 9647 C C . ASN D 2 38 ? 63.745 25.452 26.293 1.00 12.07 38 ASN D C 1
ATOM 9648 O O . ASN D 2 38 ? 63.903 25.320 27.507 1.00 12.00 38 ASN D O 1
ATOM 9653 N N . LYS D 2 39 ? 62.550 25.378 25.717 1.00 11.50 39 LYS D N 1
ATOM 9654 C CA . LYS D 2 39 ? 61.352 25.181 26.530 1.00 11.55 39 LYS D CA 1
ATOM 9655 C C . LYS D 2 39 ? 61.308 23.886 27.335 1.00 11.84 39 LYS D C 1
ATOM 9656 O O . LYS D 2 39 ? 60.844 23.885 28.476 1.00 12.30 39 LYS D O 1
ATOM 9662 N N . GLN D 2 40 ? 61.794 22.788 26.767 1.00 12.38 40 GLN D N 1
ATOM 9663 C CA . GLN D 2 40 ? 61.780 21.526 27.498 1.00 11.21 40 GLN D CA 1
ATOM 9664 C C . GLN D 2 40 ? 62.658 21.599 28.741 1.00 11.28 40 GLN D C 1
ATOM 9665 O O . GLN D 2 40 ? 62.251 21.171 29.822 1.00 11.41 40 GLN D O 1
ATOM 9671 N N . GLU D 2 41 ? 63.862 22.140 28.592 1.00 11.34 41 GLU D N 1
ATOM 9672 C CA . GLU D 2 41 ? 64.766 22.254 29.730 1.00 11.52 41 GLU D CA 1
ATOM 9673 C C . GLU D 2 41 ? 64.161 23.136 30.818 1.00 12.16 41 GLU D C 1
ATOM 9674 O O . GLU D 2 41 ? 64.242 22.812 32.002 1.00 12.23 41 GLU D O 1
ATOM 9680 N N . GLU D 2 42 ? 63.550 24.246 30.415 1.00 13.33 42 GLU D N 1
ATOM 9681 C CA . GLU D 2 42 ? 62.936 25.159 31.372 1.00 15.02 42 GLU D CA 1
ATOM 9682 C C . GLU D 2 42 ? 61.814 24.467 32.141 1.00 14.42 42 GLU D C 1
ATOM 9683 O O . GLU D 2 42 ? 61.698 24.613 33.358 1.00 13.83 42 GLU D O 1
ATOM 9689 N N . SER D 2 43 ? 60.987 23.710 31.428 1.00 13.26 43 SER D N 1
ATOM 9690 C CA . SER D 2 43 ? 59.879 23.007 32.060 1.00 14.38 43 SER D CA 1
ATOM 9691 C C . SER D 2 43 ? 60.376 21.968 33.062 1.00 12.76 43 SER D C 1
ATOM 9692 O O . SER D 2 43 ? 59.836 21.851 34.162 1.00 13.02 43 SER D O 1
ATOM 9695 N N . ILE D 2 44 ? 61.409 21.223 32.683 1.00 11.47 44 ILE D N 1
ATOM 9696 C CA . ILE D 2 44 ? 61.970 20.201 33.558 1.00 11.57 44 ILE D CA 1
ATOM 9697 C C . ILE D 2 44 ? 62.534 20.824 34.833 1.00 12.01 44 ILE D C 1
ATOM 9698 O O . ILE D 2 44 ? 62.395 20.263 35.919 1.00 12.25 44 ILE D O 1
ATOM 9703 N N . LYS D 2 45 ? 63.157 21.991 34.702 1.00 13.12 45 LYS D N 1
ATOM 9704 C CA . LYS D 2 45 ? 63.727 22.670 35.862 1.00 14.53 45 LYS D CA 1
ATOM 9705 C C . LYS D 2 45 ? 62.623 23.000 36.863 1.00 13.65 45 LYS D C 1
ATOM 9706 O O . LYS D 2 45 ? 62.753 22.726 38.055 1.00 14.08 45 LYS D O 1
ATOM 9712 N N . ALA D 2 46 ? 61.532 23.579 36.374 1.00 14.24 46 ALA D N 1
ATOM 9713 C CA . ALA D 2 46 ? 60.408 23.939 37.232 1.00 13.78 46 ALA D CA 1
ATOM 9714 C C . ALA D 2 46 ? 59.757 22.688 37.821 1.00 14.59 46 ALA D C 1
ATOM 9715 O O . ALA D 2 46 ? 59.389 22.658 38.999 1.00 13.95 46 ALA D O 1
ATOM 9717 N N . MET D 2 47 ? 59.618 21.658 36.994 1.00 12.90 47 MET D N 1
ATOM 9718 C CA . MET D 2 47 ? 59.013 20.402 37.424 1.00 12.54 47 MET D CA 1
ATOM 9719 C C . MET D 2 47 ? 59.842 19.739 38.521 1.00 11.68 47 MET D C 1
ATOM 9720 O O . MET D 2 47 ? 59.298 19.263 39.522 1.00 11.34 47 MET D O 1
ATOM 9725 N N . ASP D 2 48 ? 61.158 19.703 38.331 1.00 12.02 48 ASP D N 1
ATOM 9726 C CA . ASP D 2 48 ? 62.043 19.099 39.320 1.00 11.52 48 ASP D CA 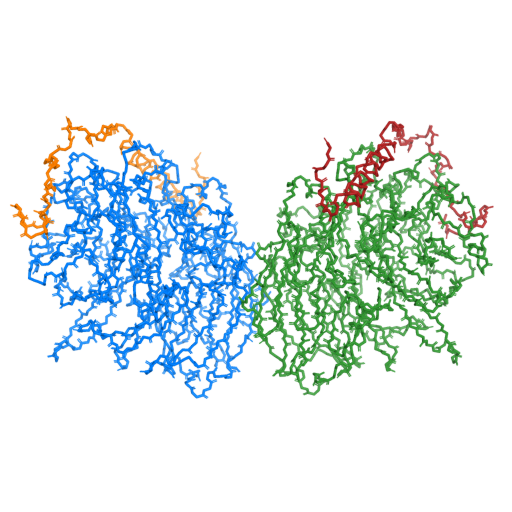1
ATOM 9727 C C . ASP D 2 48 ? 61.909 19.805 40.666 1.00 12.68 48 ASP D C 1
ATOM 9728 O O . ASP D 2 48 ? 61.962 19.163 41.715 1.00 12.10 48 ASP D O 1
ATOM 9733 N N . ALA D 2 49 ? 61.729 21.124 40.627 1.00 12.59 49 ALA D N 1
ATOM 9734 C CA . ALA D 2 49 ? 61.578 21.917 41.844 1.00 13.57 49 ALA D CA 1
ATOM 9735 C C . ALA D 2 49 ? 60.276 21.563 42.554 1.00 14.05 49 ALA D C 1
ATOM 9736 O O . ALA D 2 49 ? 60.245 21.443 43.779 1.00 15.03 49 ALA D O 1
ATOM 9738 N N . ARG D 2 50 ? 59.201 21.406 41.787 1.00 13.79 50 ARG D N 1
ATOM 9739 C CA . ARG D 2 50 ? 57.915 21.049 42.371 1.00 13.17 50 ARG D CA 1
ATOM 9740 C C . ARG D 2 50 ? 57.996 19.682 43.043 1.00 13.26 50 ARG D C 1
ATOM 9741 O O . ARG D 2 50 ? 57.494 19.501 44.152 1.00 13.21 50 ARG D O 1
ATOM 9749 N N . ASN D 2 51 ? 58.624 18.718 42.374 1.00 12.51 51 ASN D N 1
ATOM 9750 C CA . ASN D 2 51 ? 58.754 17.381 42.943 1.00 12.57 51 ASN D CA 1
ATOM 9751 C C . ASN D 2 51 ? 59.610 17.395 44.204 1.00 12.79 51 ASN D C 1
ATOM 9752 O O . ASN D 2 51 ? 59.292 16.720 45.180 1.00 13.60 51 ASN D O 1
ATOM 9757 N N . ALA D 2 52 ? 60.694 18.163 44.180 1.00 13.71 52 ALA D N 1
ATOM 9758 C CA . ALA D 2 52 ? 61.581 18.249 45.332 1.00 13.94 52 ALA D CA 1
ATOM 9759 C C . ALA D 2 52 ? 60.808 18.724 46.557 1.00 13.79 52 ALA D C 1
ATOM 9760 O O . ALA D 2 52 ? 61.007 18.218 47.662 1.00 14.69 52 ALA D O 1
ATOM 9762 N N . LYS D 2 53 ? 59.923 19.692 46.353 1.00 14.37 53 LYS D N 1
ATOM 9763 C CA . LYS D 2 53 ? 59.118 20.235 47.441 1.00 15.08 53 LYS D CA 1
ATOM 9764 C C . LYS D 2 53 ? 58.177 19.165 47.996 1.00 15.23 53 LYS D C 1
ATOM 9765 O O . LYS D 2 53 ? 58.003 19.045 49.209 1.00 15.27 53 LYS D O 1
ATOM 9771 N N . ARG D 2 54 ? 57.576 18.385 47.105 1.00 14.68 54 ARG D N 1
ATOM 9772 C CA . ARG D 2 54 ? 56.664 17.323 47.519 1.00 14.30 54 ARG D CA 1
ATOM 9773 C C . ARG D 2 54 ? 57.407 16.277 48.338 1.00 13.93 54 ARG D C 1
ATOM 9774 O O . ARG D 2 54 ? 56.916 15.819 49.369 1.00 13.59 54 ARG D O 1
ATOM 9782 N N . ILE D 2 55 ? 58.593 15.902 47.869 1.00 14.55 55 ILE D N 1
ATOM 9783 C CA . ILE D 2 55 ? 59.419 14.913 48.550 1.00 15.01 55 ILE D CA 1
ATOM 9784 C C . ILE D 2 55 ? 59.827 15.422 49.931 1.00 15.65 55 ILE D C 1
ATOM 9785 O O . ILE D 2 55 ? 59.746 14.693 50.921 1.00 14.44 55 ILE D O 1
ATOM 9790 N N . ALA D 2 56 ? 60.259 16.678 49.993 1.00 15.53 56 ALA D N 1
ATOM 9791 C CA . ALA D 2 56 ? 60.681 17.275 51.256 1.00 16.15 56 ALA D CA 1
ATOM 9792 C C . ALA D 2 56 ? 59.521 17.387 52.240 1.00 17.28 56 ALA D C 1
ATOM 9793 O O . ALA D 2 56 ? 59.667 17.065 53.420 1.00 16.24 56 ALA D O 1
ATOM 9795 N N . ASN D 2 57 ? 58.371 17.843 51.753 1.00 17.08 57 ASN D N 1
ATOM 9796 C CA . ASN D 2 57 ? 57.188 17.998 52.595 1.00 18.12 57 ASN D CA 1
ATOM 9797 C C . ASN D 2 57 ? 56.718 16.664 53.163 1.00 18.09 57 ASN D C 1
ATOM 9798 O O . ASN D 2 57 ? 56.338 16.578 54.332 1.00 17.83 57 ASN D O 1
ATOM 9803 N N . ALA D 2 58 ? 56.739 15.626 52.335 1.00 16.85 58 ALA D N 1
ATOM 9804 C CA . ALA D 2 58 ? 56.313 14.304 52.773 1.00 17.42 58 ALA D CA 1
ATOM 9805 C C . ALA D 2 58 ? 57.256 13.773 53.848 1.00 18.26 58 ALA D C 1
ATOM 9806 O O . ALA D 2 58 ? 56.824 13.150 54.818 1.00 19.29 58 ALA D O 1
ATOM 9808 N N . LYS D 2 59 ? 58.547 14.031 53.671 1.00 17.80 59 LYS D N 1
ATOM 9809 C CA . LYS D 2 59 ? 59.554 13.577 54.621 1.00 18.00 59 LYS D CA 1
ATOM 9810 C C . LYS D 2 59 ? 59.403 14.254 55.980 1.00 19.62 59 LYS D C 1
ATOM 9811 O O . LYS D 2 59 ? 59.479 13.598 57.019 1.00 19.61 59 LYS D O 1
ATOM 9817 N N . SER D 2 60 ? 59.180 15.563 55.969 1.00 20.08 60 SER D N 1
ATOM 9818 C CA . SER D 2 60 ? 59.040 16.320 57.209 1.00 22.04 60 SER D CA 1
ATOM 9819 C C . SER D 2 60 ? 57.688 16.160 57.900 1.00 23.08 60 SER D C 1
ATOM 9820 O O . SER D 2 60 ? 57.619 16.138 59.131 1.00 23.75 60 SER D O 1
ATOM 9823 N N . SER D 2 61 ? 56.618 16.044 57.119 1.00 22.76 61 SER D N 1
ATOM 9824 C CA . SER D 2 61 ? 55.278 15.908 57.684 1.00 22.84 61 SER D CA 1
ATOM 9825 C C . SER D 2 61 ? 54.866 14.462 57.937 1.00 23.44 61 SER D C 1
ATOM 9826 O O . SER D 2 61 ? 54.037 14.192 58.807 1.00 24.11 61 SER D O 1
ATOM 9829 N N . GLY D 2 62 ? 55.436 13.536 57.173 1.00 23.17 62 GLY D N 1
ATOM 9830 C CA . GLY D 2 62 ? 55.096 12.135 57.342 1.00 23.60 62 GLY D CA 1
ATOM 9831 C C . GLY D 2 62 ? 53.976 11.690 56.419 1.00 24.23 62 GLY D C 1
ATOM 9832 O O . GLY D 2 62 ? 53.688 10.497 56.312 1.00 25.31 62 GLY D O 1
ATOM 9833 N N . ASN D 2 63 ? 53.339 12.652 55.755 1.00 23.77 63 ASN D N 1
ATOM 9834 C CA . ASN D 2 63 ? 52.245 12.366 54.829 1.00 24.25 63 ASN D CA 1
ATOM 9835 C C . ASN D 2 63 ? 52.537 13.001 53.473 1.00 22.10 63 ASN D C 1
ATOM 9836 O O . ASN D 2 63 ? 53.042 14.121 53.402 1.00 22.83 63 ASN D O 1
ATOM 9841 N N . PHE D 2 64 ? 52.213 12.290 52.398 1.00 20.21 64 PHE D N 1
ATOM 9842 C CA . PHE D 2 64 ? 52.470 12.810 51.062 1.00 17.87 64 PHE D CA 1
ATOM 9843 C C . PHE D 2 64 ? 51.310 13.627 50.507 1.00 17.34 64 PHE D C 1
ATOM 9844 O O . PHE D 2 64 ? 50.168 13.171 50.468 1.00 19.72 64 PHE D O 1
ATOM 9852 N N . VAL D 2 65 ? 51.624 14.844 50.080 1.00 16.15 65 VAL D N 1
ATOM 9853 C CA . VAL D 2 65 ? 50.637 15.752 49.510 1.00 16.99 65 VAL D CA 1
ATOM 9854 C C . VAL D 2 65 ? 51.183 16.245 48.174 1.00 17.42 65 VAL D C 1
ATOM 9855 O O . VAL D 2 65 ? 52.294 16.771 48.107 1.00 18.32 65 VAL D O 1
ATOM 9859 N N . PHE D 2 66 ? 50.408 16.066 47.110 1.00 17.94 66 PHE D N 1
ATOM 9860 C CA . PHE D 2 66 ? 50.849 16.491 45.789 1.00 19.59 66 PHE D CA 1
ATOM 9861 C C . PHE D 2 66 ? 50.798 18.008 45.644 1.00 22.48 66 PHE D C 1
ATOM 9862 O O . PHE D 2 66 ? 51.726 18.621 45.116 1.00 21.56 66 PHE D O 1
ATOM 9870 N N . ASP D 2 67 ? 49.711 18.608 46.116 1.00 27.39 67 ASP D N 1
ATOM 9871 C CA . ASP D 2 67 ? 49.545 20.054 46.047 1.00 33.62 67 ASP D CA 1
ATOM 9872 C C . ASP D 2 67 ? 50.033 20.713 47.331 1.00 37.03 67 ASP D C 1
ATOM 9873 O O . ASP D 2 67 ? 49.239 21.036 48.216 1.00 38.17 67 ASP D O 1
ATOM 9878 N N . VAL D 2 68 ? 51.344 20.904 47.429 1.00 40.68 68 VAL D N 1
ATOM 9879 C CA . VAL D 2 68 ? 51.942 21.528 48.602 1.00 45.15 68 VAL D CA 1
ATOM 9880 C C . VAL D 2 68 ? 52.656 22.824 48.226 1.00 47.96 68 VAL D C 1
ATOM 9881 O O . VAL D 2 68 ? 53.546 22.833 47.373 1.00 48.79 68 VAL D O 1
ATOM 9885 N N . LYS D 2 69 ? 52.255 23.918 48.866 1.00 50.55 69 LYS D N 1
ATOM 9886 C CA . LYS D 2 69 ? 52.852 25.223 48.607 1.00 52.95 69 LYS D CA 1
ATOM 9887 C C . LYS D 2 69 ? 52.395 26.232 49.658 1.00 53.72 69 LYS D C 1
ATOM 9888 O O . LYS D 2 69 ? 51.711 27.210 49.288 1.00 54.44 69 LYS D O 1
#

Sequence (1280 aa):
DADLDKQVNTAGAWPIATGGYYSQHNSPLAQINKSNVKNVKAAWSFSTGVLNGHEGAPLVIGDMMYVHSAFPNNTYALNLNDPGKIVWQHKPKQDASTKAVMCCDVVDRGLAYGAGQIVKKQANGHLLALDAKTGKINWEVEVCDPKVGSTLTQAPFVAKDTVLMGCSGAELGVRGAVNAFDLKTGELKWRAFATGSDDSVRLAKDFNSANPHYGQFGLGTKTWEGDAWKIGGGTNWGWYAYDPKLNLFYYGSGNPAPWNETMRPGDNKWTMTIWGRDLDTGMAKWGYQKTPHDEWDFAGVNQMVLTDQPVNGKMTPLLSHIDRNGILYTLNRENGNLIVAEKVDPAVNVFKKVDLKTGTPVRDPEFATRMDHKGTNICPSAMGFHNQGVDSYDPESRTLYAGLNHICMDWEPFMLPYRAGQFFVGATLAMYPGPNGPTKKEMGQIRAFDLTTGKAKWTKWEKFAAWGGTLYTKGGLVWYATLDGYLKALDNKDGKELWNFKMPSGGIGSPMTYSFKGKQYIGSMYGVGGWPGVGLVFDLTDPSAGLGAVGAFRELQNHTQMGGGLMVFSLYDGQNCKEPGNCWENKPGYPEKIAGSKYDPKHDPVELNKQEESIKAMDARNAKRIANAKSSGNFVFDVKDADLDKQVNTAGAWPIATGGYYSQHNSPLAQINKSNVKNVKAAWSFSTGVLNGHEGAPLVIGDMMYVHSAFPNNTYALNLNDPGKIVWQHKPKQDASTKAVMCCDVVDRGLAYGAGQIVKKQANGHLLALDAKTGKINWEVEVCDPKVGSTLTQAPFVAKDTVLMGCSGAELGVRGAVNAFDLKTGELKWRAFATGSDDSVRLAKDFNSANPHYGQFGLGTKTWEGDAWKIGGGTNWGWYAYDPKLNLFYYGSGNPAPWNETMRPGDNKWTMTIWGRDLDTGMAKWGYQKTPHDEWDFAGVNQMVLTDQPVNGKMTPLLSHIDRNGILYTLNRENGNLIVAEKVDPAVNVFKKVDLKTGTPVRDPEFATRMDHKGTNICPSAMGFHNQGVDSYDPESRTLYAGLNHICMDWEPFMLPYRAGQFFVGATLAMYPGPNGPTKKEMGQIRAFDLTTGKAKWTKWEKFAAWGGTLYTKGGLVWYATLDGYLKALDNKDGKELWNFKMPSGGIGSPMTYSFKGKQYIGSMYGVGGWPGVGLVFDLTDPSAGLGAVGAFRELQNHTQMGGGLMVFSLYDGQNCKEPGNCWENKPGYPEKIAGSKYDPKHDPVELNKQEESIKAMDARNAKRIANAKSSGNFVFDVK

Nearest PDB structures (foldseek):
  1g72-assembly1_C  TM=1.001E+00  e=0.000E+00  Methylophilus methylotrophus W3A1
  1h4i-assembly1_A  TM=9.916E-01  e=2.099E-91  Methylorubrum extorquens
  6fkw-assembly2_D  TM=9.816E-01  e=1.664E-73  Methylacidiphilum fumariolicum SolV
  6zcv-assembly1_A  TM=9.176E-01  e=5.504E-52  Pseudomonas putida KT2440
  6zcw-assembly1_A  TM=9.199E-01  e=1.406E-51  Pseudomonas putida KT2440

Secondary structure (DSSP, 8-state):
-HHHHHHHTSTT-B-STTSSTT---EE---SS-TTTGGG-EEEEEEE-S--S---S--EEETTEEEEE-STTT-EEEEETT-TTSEEEEE-----GGGGGG-TT-S-----EEETTEEEEE-TTSEEEEEETTT--EEEEEE---GGGT-B--SPPEEETTEEEEE-B-GGGT---EEEEEETTT--EEEEEESSS-HHHHTB-TTTTTT-GGG--SSHHHHTSSTTGGGG------S--EEETTTTEEEEE----S-S-GGGS-S--TTTTEEEEEETTT--EEEEEESSTT-SS--------EEEEEEETTEEEEEEEEE-TTSEEEEEETTT--EEEEEESSTT--SEEEE-TTT-SEEE-GGG---TT--EEEESS-TT-SS-S-B-EEETTTTEEEEEEE-EEEEEEE------TTS----EEEEEEE-TTSTTS---EEEEEE-TTT--EEEEEEESS---SB-EEETTTEEEEE-TTSEEEEEETTT--EEEEEE-SS---S--EEEEETTEEEEEEEE---TTTTHHHHTT---TTGGGGHHHHTTTGGGT-----EEEEEE-/--S---SBTTB---PPTTS-S--TTSTT-----HHHHTHHHHHHHHHHHHHHHHHHHHHHHSS--SS--/-HHHHHHHTSTT-B-STTSSTT---EE---SS-TTTGGG-EEEEEEE-S--S---S--EEETTEEEEE-STTT-EEEEETTEEEEEEEEE-----GGGGGG-TT-S-----EEETTEEEEE-TTSEEEEEETTT--EEEEEE---GGGT-B--SPPEEETTEEEEE-B-GGGT---EEEEEETTT--EEEEEESSS-HHHHTB-TTTTTT-GGG--SSHHHHTSSGGGGGG------S--EEETTTTEEEEE----S-S-GGGS-S--TTTTEEEEEETTT--EEEEEESSTT-SS--------EEEEEEETTEEEEEEEEE-TTSEEEEEETTT--EEEEEESSTT--SEEEE-TTT-SEEE-GGG---TT--EEEESS-TT-SS-S-B-EEETTTTEEEEEEE-EEEEEEE------TTS----EEEEEEE-S-STTS---EEEEEE-TTT--EEEEEEESS---SB-EEETTTEEEEE-TTSEEEEEETTT--EEEEEE-SS---S--EEEEETTEEEEEEEE---TTTTHHHHTT---TTTGGGHHHHTTTGGGT-----EEEEEE-/--S---SBTTB---PPTTS-S--TTSTT-----HHHHTHHHHHHHHHHHHHHHHHHHHHHHSS--SS--

CATH classification: 2.140.10.10

InterPro domains:
  IPR001479 Quinoprotein dehydrogenase, conserved site [PS00364] (239-260)
  IPR002372 Pyrrolo-quinoline quinone repeat domain [PF01011] (16-342)
  IPR002372 Pyrrolo-quinoline quinone repeat domain [PF01011] (468-524)
  IPR011047 Quinoprotein alcohol dehydrogenase-like superfamily [SSF50998] (12-572)
  IPR017512 PQQ-dependent dehydrogenase, methanol/ethanol family [TIGR03075] (2-532)
  IPR018391 Pyrrolo-quinoline quinone beta-propeller repeat [SM00564] (107-144)
  IPR018391 Pyrrolo-quinoline quinone beta-propeller repeat [SM00564] (158-195)
  IPR018391 Pyrrolo-quinoline quinone beta-propeller repeat [SM00564] (419-463)
  IPR018391 Pyrrolo-quinoline quinone beta-propeller repeat [SM00564] (472-504)

Solvent-accessible surface area: 40954 Å² total; per-residue (Å²): 23,82,42,1,60,139,18,53,125,55,95,11,19,9,11,15,17,3,28,14,26,65,0,32,1,31,10,107,34,44,78,0,46,76,86,33,1,135,85,7,75,9,33,19,0,3,3,1,11,14,31,32,0,2,2,6,7,0,0,0,15,42,59,25,0,3,0,3,1,1,19,42,2,3,1,0,0,0,38,10,94,50,23,5,115,10,75,20,55,29,85,14,202,30,110,72,81,4,96,72,19,16,59,37,5,3,3,5,14,1,5,7,11,0,43,27,11,0,0,2,3,8,0,25,0,31,0,0,0,0,42,6,166,92,13,145,62,56,2,26,0,25,6,5,28,28,171,15,0,7,3,0,11,1,5,7,12,6,0,92,83,4,0,0,0,0,14,14,10,4,21,1,0,6,42,0,10,0,6,0,3,34,2,159,47,1,91,54,82,20,34,1,26,4,0,1,54,42,127,27,0,55,20,20,200,56,0,1,69,52,13,68,74,13,0,54,91,19,6,1,47,136,2,14,46,57,66,12,41,43,2,0,0,1,1,4,36,3,15,4,0,7,2,69,168,47,29,8,0,0,7,2,1,0,3,0,1,3,3,0,9,10,1,2,10,6,1,0,6,0,0,0,0,0,0,0,0,40,1,80,61,0,65,0,86,1,0,2,7,0,0,6,0,1,0,2,4,0,2,0,1,1,6,0,3,0,0,73,0,40,21,153,71,155,123,16,32,0,0,0,2,5,0,6,0,0,0,0,0,0,0,21,7,77,42,0,56,24,46,8,9,67,62,3,2,110,12,2,32,0,0,120,124,4,39,88,184,57,2,19,1,31,8,20,80,124,31,8,0,64,20,100,56,114,0,64,91,0,6,0,0,0,0,0,0,2,7,6,1,5,2,0,7,2,77,118,54,70,3,4,1,0,1,0,0,0,0,2,0,23,0,58,3,94,67,36,109,16,140,15,16,80,90,0,18,1,5,65,7,39,9,58,40,2,70,63,5,94,90,146,141,25,8,0,0,0,26,0,2,31,0,15,66,4,130,56,98,29,50,42,61,13,86,6,1,5,7,2,2,0,0,7,0,91,11,6,0,0,0,1,1,5,0,16,0,48,0,27,0,0,21,18,166,78,6,132,57,52,21,71,13,10,0,2,0,0,1,0,6,8,0,0,2,1,34,34,170,69,69,3,29,0,0,2,3,3,0,0,0,1,24,3,0,9,7,15,17,94,123,59,125,78,84,53,24,24,51,0,0,7,4,6,7,141,73,2,56,45,33,2,3,33,2,5,0,0,1,0,0,6,58,38,56,4,55,91,57,137,78,93,5,14,6,33,50,52,17,117,86,34,42,131,152,8,70,77,32,164,8,36,26,172,36,79,89,109,28,12,47,84,16,114,109,19,46,152,48,3,43,63,99,13,61,82,16,22,59,41,21,182,100,74,66,103,46,72,45,124,41,238,25,85,41,1,61,135,18,53,125,53,97,11,20,9,10,16,18,3,29,14,28,62,0,35,1,32,11,104,32,45,79,0,44,78,84,33,1,129,85,7,78,8,33,20,0,4,3,1,12,14,32,32,0,2,2,7,9,0,0,0,11,46,58,31,0,0,0,3,1,0,18,43,2,7,1,0,0,0,42,10,84,69,24,5,71,4,71,21,56,28,86,14,197,31,110,71,79,5,96,72,18,18,62,35,4,3,4,5,14,1,7,7,11,0,44,26,11,0,0,2,2,6,0,24,0,32,0,0,0,0,43,6,147,92,12,142,62,54,1,26,0,26,5,6,29,30,171,13,0,7,3,0,11,1,5,6,11,6,0,90,83,6,0,0,0,0,14,14,9,4,21,1,0,6,42,0,10,0,6,0,4,36,3,167,52,1,90,54,84,22,33,1,27,4,0,0,54,34,129,29,0,54,20,19,202,58,0,1,67,52,12,66,74,13,0,49,97,21,10,0,50,131,2,15,49,57,64,13,42,43,2,0,0,1,0,4,36,2,14,4,0,7,2,69,173,50,30,14,0,0,8,2,0,0,2,0,1,4,5,0,9,8,2,2,9,6,1,0,6,0,0,0,0,0,0,0,0,39,1,81,60,0,65,0,83,1,0,2,6,0,0,6,1,1,0,2,4,0,2,0,1,1,7,0,4,0,0,72,0,36,18,144,70,152,136,21,36,0,0,0,4,6,0,6,0,0,1,0,0,0,0,20,8,73,41,0,55,25,46,8,9,65,63,3,2,111,12,3,32,0,0,120,123,3,39,89,182,57,2,18,1,32,10,20,80,124,29,9,0,65,18,94,57,118,1,64,93,0,5,0,0,0,0,0,0,2,6,6,1,5,2,0,7,3,76,122,54,76,2,5,1,0,1,0,1,0,0,2,0,24,1,67,3,94,66,34,107,12,131,18,22,86,86,0,18,1,5,75,3,40,9,60,28,2,64,63,5,94,95,137,110,26,9,0,0,0,25,0,2,30,0,18,66,4,128,55,98,29,50,41,61,12,96,5,1,4,6,2,1,0,0,8,0,93,10,7,0,0,0,0,1,5,1,16,0,46,0,26,0,0,20,19,147,61,5,120,55,42,22,72,13,8,0,2,0,0,1,0,6,8,0,0,2,1,38,34,156,66,86,3,18,0,0,2,3,3,0,0,0,1,22,2,0,10,6,14,16,91,125,59,121,80,88,52,27,25,50,0,0,7,13,12,6,124,68,2,53,56,29,1,2,34,3,5,0,0,0,0,0,3,62,40,58,5,53,92,55,137,89,94,4,13,6,33,53,51,15,119,86,30,40,133,153,8,68,77,32,171,13,36,29,172,35,68,90,100,30,12,46,78,14,114,109,21,46,153,48,5,42,64,101,12,60,90,15,22,59,41,22,182,100,69,60,104,45,69,45,123,31,238

Organism: Methylophilus methylotrophus (NCBI:txid17)

Radius of gyration: 33.64 Å; Cα contacts (8 Å, |Δi|>4): 4068; chains: 4; bounding box: 104×63×66 Å

Foldseek 3Di:
DVLLVVQLPDAFFFQDQLSDQLSQQAHQDAPQFLVCVAVKDFDDWWFPPDWFAEATFWGGGPQKIWGWWFPVTKIFIAGNVDNPDGQDIDRDDDDPCLQVLDQWIRAAHDWHDDPQWIWDAGFQAKIFTARNRRRHTQEIDGGFHLQLSWTFHAYWYDDDQKIWGWIDGLLQLDFIWTWIAGNRYRHTQAIATFADACVNNAADPCELVVPCLLPGHPQSPVQWDPVLNNSFAFIARADKHADVVLQWMKWATFGTDALALQNTGGQNGPHQKIFTARNNRRHTNYIHRAGGSDNARQINGYDWGWDWDDQVHRTATWIWTQTLLQWIWIARNNNGQTQGTHGLDVLAQQAPTQDNVSRYGRGDVQQGEHAPDKRPSHPPHNCGQAHRARWHADNPVQKIWWKTFFKHKIKHFADDDRDRSDGGHGMWMAMAGHCDDPVSHFTIKGWMARSSHRDTDEIDTDNGGQQAYWHYYSSQWIWGWAQLAKIWIARNNYRHTSDIDGHQGTFRHYKHWGDDPHWIKIKTWHFHTTLLCCCQVVVNQPCRPSNNSCVHNVCSVVRHHGGTIMIMMTD/DPQPCAPDVVRRDDAPPPGDPDCCVHPNHPPDDPVVVCPVVVVVVVVVVLVVVQVVCCVVVVHGDSDDD/DVLLVVQLPDAFFFQDQLNDQLSQQAHQDAPQFLVCVAVWDFDDWWFPPDWFAEATFWGGGPQKIWGWWFPVTKIFIDGVVPNPDGQDMDGDDDDPCLQVLDQWIRAAHDWHDDPQWIWDAGFQAKIFTARNRRRHTQEIDGGFHLQQSWTFHAYWDDDDQKIWGWIDGLLQLAFIWTWIAGNRYRHTPAIATFADACVNNAADPCELVVNCLLPGHPQSPVQWDPPLSNSFAFIARADKHADVVLQWIKWATFGTDALALQNTGGQNGPHQKIFTARNNRRHTNYIHRAGGSDNARQINGYDWGWDFDDQVHRTATWIWTQTLLQWIWIARNNNGQTQGTHGLDVLRQQAPTQDNVSRYGRGDVQQGAHAPDKRPSHPPHSCGQAHRARWHADNPVQKIWWKTFFKHKIKHFADDDRDRSDGGHGMWMAMAGHCDDPVSQFTIKGWMARSSHRDTDEIDTDNGGQQAYWHYYSSQWIWGWAQLAKIWIARNNYRHTSDIDRHQGTFRHYKHWGDDPHWIKIKTWHFHTTLLCCCQVVVNQPCRPSNNSCVHNVCSVVRHHGGTIMIMMTD/DPQPCAPDVPRRDDAPPPGDPDCCVHPNHPPDDVVVVCVVVVVVVVVVVLVVVQVVCCVVVVHGDSDDD

B-factor: mean 15.04, std 8.9, range [4.34, 58.21]